Protein AF-0000000077671322 (afdb_homodimer)

pLDDT: mean 72.65, std 27.06, range [22.39, 98.88]

Radius of gyration: 40.98 Å; Cα contacts (8 Å, |Δi|>4): 1741; chains: 2; bounding box: 77×108×134 Å

InterPro domains:
  IPR000298 Cytochrome c oxidase subunit III-like [PS50253] (1-213)
  IPR002650 Sulphate adenylyltransferase [TIGR00339] (270-652)
  IPR002650 Sulphate adenylyltransferase [cd00517] (290-653)
  IPR014729 Rossmann-like alpha/beta/alpha sandwich fold [G3DSA:3.40.50.620] (426-658)
  IPR015947 PUA-like superfamily [SSF88697] (269-425)
  IPR024951 Sulphate adenylyltransferase catalytic domain [PF01747] (431-653)
  IPR025980 ATP-sulfurylase PUA-like domain [PF14306] (269-422)
  IPR027417 P-loop containing nucleoside triphosphate hydrolase [G3DSA:3.40.50.300] (218-264)

Structure (mmCIF, N/CA/C/O backbone):
data_AF-0000000077671322-model_v1
#
loop_
_entity.id
_entity.type
_entity.pdbx_description
1 polymer PAPSS
#
loop_
_atom_site.group_PDB
_atom_site.id
_atom_site.type_symbol
_atom_site.label_atom_id
_atom_site.label_alt_id
_atom_site.label_comp_id
_atom_site.label_asym_id
_atom_site.label_entity_id
_atom_site.label_seq_id
_atom_site.pdbx_PDB_ins_code
_atom_site.Cartn_x
_atom_site.Cartn_y
_atom_site.Cartn_z
_atom_site.occupancy
_atom_site.B_iso_or_equiv
_atom_site.auth_seq_id
_atom_site.auth_comp_id
_atom_site.auth_asym_id
_atom_site.auth_atom_id
_atom_site.pdbx_PDB_model_num
ATOM 1 N N . MET A 1 1 ? -34.25 16.312 -91.062 1 36.59 1 MET A N 1
ATOM 2 C CA . MET A 1 1 ? -34.312 17.281 -89.938 1 36.59 1 MET A CA 1
ATOM 3 C C . MET A 1 1 ? -34.969 16.688 -88.75 1 36.59 1 MET A C 1
ATOM 5 O O . MET A 1 1 ? -34.5 16.812 -87.625 1 36.59 1 MET A O 1
ATOM 9 N N . ILE A 1 2 ? -36.062 15.984 -89 1 53.97 2 ILE A N 1
ATOM 10 C CA . ILE A 1 2 ? -36.812 15.312 -87.938 1 53.97 2 ILE A CA 1
ATOM 11 C C . ILE A 1 2 ? -35.969 14.141 -87.375 1 53.97 2 ILE A C 1
ATOM 13 O O . ILE A 1 2 ? -35.938 13.922 -86.188 1 53.97 2 ILE A O 1
ATOM 17 N N . SER A 1 3 ? -35.281 13.445 -88.312 1 49.88 3 SER A N 1
ATOM 18 C CA . SER A 1 3 ? -34.5 12.297 -87.875 1 49.88 3 SER A CA 1
ATOM 19 C C . SER A 1 3 ? -33.312 12.719 -87 1 49.88 3 SER A C 1
ATOM 21 O O . SER A 1 3 ? -33 12.055 -86 1 49.88 3 SER A O 1
ATOM 23 N N . LEU A 1 4 ? -32.75 13.844 -87.375 1 46.59 4 LEU A N 1
ATOM 24 C CA . LEU A 1 4 ? -31.625 14.352 -86.562 1 46.59 4 LEU A CA 1
ATOM 25 C C . LEU A 1 4 ? -32.125 14.844 -85.25 1 46.59 4 LEU A C 1
ATOM 27 O O . LEU A 1 4 ? -31.422 14.68 -84.25 1 46.59 4 LEU A O 1
ATOM 31 N N . PHE A 1 5 ? -33.438 15.305 -85.25 1 45.78 5 PHE A N 1
ATOM 32 C CA . PHE A 1 5 ? -34.094 15.766 -84 1 45.78 5 PHE A CA 1
ATOM 33 C C . PHE A 1 5 ? -34.406 14.594 -83.062 1 45.78 5 PHE A C 1
ATOM 35 O O . PHE A 1 5 ? -34.125 14.656 -81.875 1 45.78 5 PHE A O 1
ATOM 42 N N . LEU A 1 6 ? -34.875 13.555 -83.688 1 51.44 6 LEU A N 1
ATOM 43 C CA . LEU A 1 6 ? -35.25 12.391 -82.875 1 51.44 6 LEU A CA 1
ATOM 44 C C . LEU A 1 6 ? -34.031 11.695 -82.312 1 51.44 6 LEU A C 1
ATOM 46 O O . LEU A 1 6 ? -34.031 11.219 -81.188 1 51.44 6 LEU A O 1
ATOM 50 N N . PHE A 1 7 ? -32.969 11.719 -83.125 1 50.06 7 PHE A N 1
ATOM 51 C CA . PHE A 1 7 ? -31.734 11.086 -82.688 1 50.06 7 PHE A CA 1
ATOM 52 C C . PHE A 1 7 ? -31.109 11.875 -81.562 1 50.06 7 PHE A C 1
ATOM 54 O O . PHE A 1 7 ? -30.609 11.297 -80.562 1 50.06 7 PHE A O 1
ATOM 61 N N . SER A 1 8 ? -31.219 13.227 -81.562 1 45.47 8 SER A N 1
ATOM 62 C CA . SER A 1 8 ? -30.719 14.07 -80.5 1 45.47 8 SER A CA 1
ATOM 63 C C . SER A 1 8 ? -31.562 13.938 -79.25 1 45.47 8 SER A C 1
ATOM 65 O O . SER A 1 8 ? -31.031 13.938 -78.125 1 45.47 8 SER A O 1
ATOM 67 N N . PHE A 1 9 ? -32.875 13.664 -79.438 1 50.06 9 PHE A N 1
ATOM 68 C CA . PHE A 1 9 ? -33.781 13.469 -78.312 1 50.06 9 PHE A CA 1
ATOM 69 C C . PHE A 1 9 ? -33.531 12.109 -77.688 1 50.06 9 PHE A C 1
ATOM 71 O O . PHE A 1 9 ? -33.594 11.992 -76.438 1 50.06 9 PHE A O 1
ATOM 78 N N . PHE A 1 10 ? -33.281 11.148 -78.5 1 54 10 PHE A N 1
ATOM 79 C CA . PHE A 1 10 ? -33 9.805 -78 1 54 10 PHE A CA 1
ATOM 80 C C . PHE A 1 10 ? -31.688 9.789 -77.25 1 54 10 PHE A C 1
ATOM 82 O O . PHE A 1 10 ? -31.625 9.195 -76.125 1 54 10 PHE A O 1
ATOM 89 N N . PHE A 1 11 ? -30.703 10.5 -77.688 1 49.78 11 PHE A N 1
ATOM 90 C CA . PHE A 1 11 ? -29.438 10.539 -76.938 1 49.78 11 PHE A CA 1
ATOM 91 C C . PHE A 1 11 ? -29.547 11.359 -75.688 1 49.78 11 PHE A C 1
ATOM 93 O O . PHE A 1 11 ? -28.938 11.023 -74.688 1 49.78 11 PHE A O 1
ATOM 100 N N . LEU A 1 12 ? -30.5 12.344 -75.688 1 48.28 12 LEU A N 1
ATOM 101 C CA . LEU A 1 12 ? -30.781 13.117 -74.5 1 48.28 12 LEU A CA 1
ATOM 102 C C . LEU A 1 12 ? -31.547 12.273 -73.5 1 48.28 12 LEU A C 1
ATOM 104 O O . LEU A 1 12 ? -31.266 12.344 -72.312 1 48.28 12 LEU A O 1
ATOM 108 N N . PHE A 1 13 ? -32.406 11.469 -74 1 54 13 PHE A N 1
ATOM 109 C CA . PHE A 1 13 ? -33.188 10.578 -73.125 1 54 13 PHE A CA 1
ATOM 110 C C . PHE A 1 13 ? -32.281 9.492 -72.562 1 54 13 PHE A C 1
ATOM 112 O O . PHE A 1 13 ? -32.375 9.18 -71.375 1 54 13 PHE A O 1
ATOM 119 N N . LEU A 1 14 ? -31.406 8.961 -73.375 1 50.91 14 LEU A N 1
ATOM 120 C CA . LEU A 1 14 ? -30.484 7.938 -72.875 1 50.91 14 LEU A CA 1
ATOM 121 C C . LEU A 1 14 ? -29.516 8.516 -71.812 1 50.91 14 LEU A C 1
ATOM 123 O O . LEU A 1 14 ? -29.219 7.859 -70.812 1 50.91 14 LEU A O 1
ATOM 127 N N . SER A 1 15 ? -29.141 9.742 -72.062 1 45.34 15 SER A N 1
ATOM 128 C CA . SER A 1 15 ? -28.266 10.414 -71.062 1 45.34 15 SER A CA 1
ATOM 129 C C . SER A 1 15 ? -29 10.703 -69.812 1 45.34 15 SER A C 1
ATOM 131 O O . SER A 1 15 ? -28.438 10.555 -68.688 1 45.34 15 SER A O 1
ATOM 133 N N . PHE A 1 16 ? -30.312 10.961 -69.938 1 48.94 16 PHE A N 1
ATOM 134 C CA . PHE A 1 16 ? -31.156 11.195 -68.75 1 48.94 16 PHE A CA 1
ATOM 135 C C . PHE A 1 16 ? -31.375 9.898 -68 1 48.94 16 PHE A C 1
ATOM 137 O O . PHE A 1 16 ? -31.312 9.875 -66.75 1 48.94 16 PHE A O 1
ATOM 144 N N . PHE A 1 17 ? -31.656 8.891 -68.75 1 52.59 17 PHE A N 1
ATOM 145 C CA . PHE A 1 17 ? -31.875 7.59 -68.125 1 52.59 17 PHE A CA 1
ATOM 146 C C . PHE A 1 17 ? -30.609 7.074 -67.438 1 52.59 17 PHE A C 1
ATOM 148 O O . PHE A 1 17 ? -30.672 6.52 -66.375 1 52.59 17 PHE A O 1
ATOM 155 N N . PHE A 1 18 ? -29.516 7.246 -68.125 1 49.66 18 PHE A N 1
ATOM 156 C CA . PHE A 1 18 ? -28.234 6.832 -67.562 1 49.66 18 PHE A CA 1
ATOM 157 C C . PHE A 1 18 ? -27.906 7.656 -66.312 1 49.66 18 PHE A C 1
ATOM 159 O O . PHE A 1 18 ? -27.422 7.117 -65.312 1 49.66 18 PHE A O 1
ATOM 166 N N . PHE A 1 19 ? -28.328 8.898 -66.312 1 46.53 19 PHE A N 1
ATOM 167 C CA . PHE A 1 19 ? -28.125 9.773 -65.188 1 46.53 19 PHE A CA 1
ATOM 168 C C . PHE A 1 19 ? -29.062 9.406 -64.062 1 46.53 19 PHE A C 1
ATOM 170 O O . PHE A 1 19 ? -28.672 9.43 -62.875 1 46.53 19 PHE A O 1
ATOM 177 N N . PHE A 1 20 ? -30.266 9.062 -64.375 1 49.72 20 PHE A N 1
ATOM 178 C CA . PHE A 1 20 ? -31.234 8.617 -63.375 1 49.72 20 PHE A CA 1
ATOM 179 C C . PHE A 1 20 ? -30.812 7.289 -62.781 1 49.72 20 PHE A C 1
ATOM 181 O O . PHE A 1 20 ? -30.891 7.105 -61.562 1 49.72 20 PHE A O 1
ATOM 188 N N . PHE A 1 21 ? -30.328 6.453 -63.594 1 51.12 21 PHE A N 1
ATOM 189 C CA . PHE A 1 21 ? -29.875 5.156 -63.094 1 51.12 21 PHE A CA 1
ATOM 190 C C . PHE A 1 21 ? -28.625 5.305 -62.25 1 51.12 21 PHE A C 1
ATOM 192 O O . PHE A 1 21 ? -28.5 4.664 -61.219 1 51.12 21 PHE A O 1
ATOM 199 N N . LEU A 1 22 ? -27.766 6.172 -62.656 1 46.78 22 LEU A N 1
ATOM 200 C CA . LEU A 1 22 ? -26.547 6.41 -61.875 1 46.78 22 LEU A CA 1
ATOM 201 C C . LEU A 1 22 ? -26.891 7.105 -60.562 1 46.78 22 LEU A C 1
ATOM 203 O O . LEU A 1 22 ? -26.312 6.773 -59.531 1 46.78 22 LEU A O 1
ATOM 207 N N . SER A 1 23 ? -27.875 7.953 -60.625 1 44.78 23 SER A N 1
ATOM 208 C CA . SER A 1 23 ? -28.344 8.625 -59.406 1 44.78 23 SER A CA 1
ATOM 209 C C . SER A 1 23 ? -29.078 7.652 -58.469 1 44.78 23 SER A C 1
ATOM 211 O O . SER A 1 23 ? -28.922 7.719 -57.25 1 44.78 23 SER A O 1
ATOM 213 N N . PHE A 1 24 ? -29.828 6.812 -59.062 1 50.28 24 PHE A N 1
ATOM 214 C CA . PHE A 1 24 ? -30.516 5.793 -58.281 1 50.28 24 PHE A CA 1
ATOM 215 C C . PHE A 1 24 ? -29.531 4.801 -57.688 1 50.28 24 PHE A C 1
ATOM 217 O O . PHE A 1 24 ? -29.688 4.379 -56.531 1 50.28 24 PHE A O 1
ATOM 224 N N . PHE A 1 25 ? -28.594 4.43 -58.438 1 47.75 25 PHE A N 1
ATOM 225 C CA . PHE A 1 25 ? -27.547 3.541 -57.969 1 47.75 25 PHE A CA 1
ATOM 226 C C . PHE A 1 25 ? -26.75 4.203 -56.844 1 47.75 25 PHE A C 1
ATOM 228 O O . PHE A 1 25 ? -26.469 3.574 -55.812 1 47.75 25 PHE A O 1
ATOM 235 N N . PHE A 1 26 ? -26.547 5.473 -56.969 1 46.72 26 PHE A N 1
ATOM 236 C CA . PHE A 1 26 ? -25.828 6.203 -55.906 1 46.72 26 PHE A CA 1
ATOM 237 C C . PHE A 1 26 ? -26.703 6.398 -54.688 1 46.72 26 PHE A C 1
ATOM 239 O O . PHE A 1 26 ? -26.234 6.281 -53.562 1 46.72 26 PHE A O 1
ATOM 246 N N . LEU A 1 27 ? -27.984 6.59 -54.969 1 47.22 27 LEU A N 1
ATOM 247 C CA . LEU A 1 27 ? -28.922 6.711 -53.844 1 47.22 27 LEU A CA 1
ATOM 248 C C . LEU A 1 27 ? -29.109 5.371 -53.156 1 47.22 27 LEU A C 1
ATOM 250 O O . LEU A 1 27 ? -29.188 5.328 -51.906 1 47.22 27 LEU A O 1
ATOM 254 N N . SER A 1 28 ? -29.203 4.391 -53.906 1 45 28 SER A N 1
ATOM 255 C CA . SER A 1 28 ? -29.312 3.057 -53.312 1 45 28 SER A CA 1
ATOM 256 C C . SER A 1 28 ? -28.047 2.688 -52.531 1 45 28 SER A C 1
ATOM 258 O O . SER A 1 28 ? -28.141 2.084 -51.469 1 45 28 SER A O 1
ATOM 260 N N . PHE A 1 29 ? -26.984 3.02 -53.094 1 45.59 29 PHE A N 1
ATOM 261 C CA . PHE A 1 29 ? -25.734 2.781 -52.375 1 45.59 29 PHE A CA 1
ATOM 262 C C . PHE A 1 29 ? -25.641 3.639 -51.125 1 45.59 29 PHE A C 1
ATOM 264 O O . PHE A 1 29 ? -25.125 3.195 -50.094 1 45.59 29 PHE A O 1
ATOM 271 N N . PHE A 1 30 ? -26.219 4.754 -51.25 1 43.88 30 PHE A N 1
ATOM 272 C CA . PHE A 1 30 ? -26.312 5.645 -50.094 1 43.88 30 PHE A CA 1
ATOM 273 C C . PHE A 1 30 ? -27.266 5.074 -49.031 1 43.88 30 PHE A C 1
ATOM 275 O O . PHE A 1 30 ? -26.953 5.078 -47.844 1 43.88 30 PHE A O 1
ATOM 282 N N . PHE A 1 31 ? -28.359 4.59 -49.469 1 48.94 31 PHE A N 1
ATOM 283 C CA . PHE A 1 31 ? -29.297 3.969 -48.562 1 48.94 31 PHE A CA 1
ATOM 284 C C . PHE A 1 31 ? -28.703 2.705 -47.938 1 48.94 31 PHE A C 1
ATOM 286 O O . PHE A 1 31 ? -28.891 2.441 -46.75 1 48.94 31 PHE A O 1
ATOM 293 N N . LEU A 1 32 ? -28.016 1.97 -48.75 1 44.91 32 LEU A N 1
ATOM 294 C CA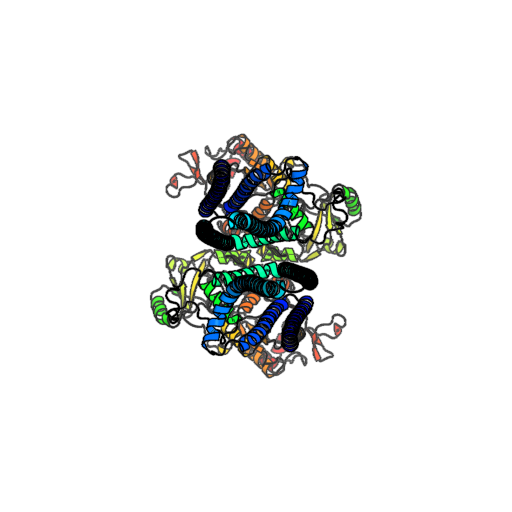 . LEU A 1 32 ? -27.344 0.78 -48.219 1 44.91 32 LEU A CA 1
ATOM 295 C C . LEU A 1 32 ? -26.25 1.161 -47.219 1 44.91 32 LEU A C 1
ATOM 297 O O . LEU A 1 32 ? -26.109 0.54 -46.188 1 44.91 32 LEU A O 1
ATOM 301 N N . SER A 1 33 ? -25.562 2.178 -47.531 1 41.28 33 SER A N 1
ATOM 302 C CA . SER A 1 33 ? -24.547 2.672 -46.594 1 41.28 33 SER A CA 1
ATOM 303 C C . SER A 1 33 ? -25.172 3.229 -45.344 1 41.28 33 SER A C 1
ATOM 305 O O . SER A 1 33 ? -24.656 3.018 -44.25 1 41.28 33 SER A O 1
ATOM 307 N N . PHE A 1 34 ? -26.297 3.787 -45.562 1 44.97 34 PHE A N 1
ATOM 308 C CA . PHE A 1 34 ? -27.062 4.309 -44.438 1 44.97 34 PHE A CA 1
ATOM 309 C C . PHE A 1 34 ? -27.641 3.172 -43.625 1 44.97 34 PHE A C 1
ATOM 311 O O . PHE A 1 34 ? -27.609 3.213 -42.375 1 44.97 34 PHE A O 1
ATOM 318 N N . PHE A 1 35 ? -28.219 2.25 -44.25 1 47.53 35 PHE A N 1
ATOM 319 C CA . PHE A 1 35 ? -28.75 1.08 -43.562 1 47.53 35 PHE A CA 1
ATOM 320 C C . PHE A 1 35 ? -27.641 0.327 -42.844 1 47.53 35 PHE A C 1
ATOM 322 O O . PHE A 1 35 ? -27.797 -0.08 -41.688 1 47.53 35 PHE A O 1
ATOM 329 N N . LEU A 1 36 ? -26.516 0.178 -43.469 1 43.56 36 LEU A N 1
ATOM 330 C CA . LEU A 1 36 ? -25.406 -0.488 -42.812 1 43.56 36 LEU A CA 1
ATOM 331 C C . LEU A 1 36 ? -24.859 0.358 -41.656 1 43.56 36 LEU A C 1
ATOM 333 O O . LEU A 1 36 ? -24.469 -0.177 -40.625 1 43.56 36 LEU A O 1
ATOM 337 N N . PHE A 1 37 ? -24.953 1.603 -41.875 1 41.84 37 PHE A N 1
ATOM 338 C CA . PHE A 1 37 ? -24.609 2.52 -40.781 1 41.84 37 PHE A CA 1
ATOM 339 C C . PHE A 1 37 ? -25.625 2.438 -39.656 1 41.84 37 PHE A C 1
ATOM 341 O O . PHE A 1 37 ? -25.25 2.371 -38.469 1 41.84 37 PHE A O 1
ATOM 348 N N . PHE A 1 38 ? -26.875 2.439 -40 1 45.5 38 PHE A N 1
ATOM 349 C CA . PHE A 1 38 ? -27.922 2.314 -38.969 1 45.5 38 PHE A CA 1
ATOM 350 C C . PHE A 1 38 ? -27.859 0.952 -38.312 1 45.5 38 PHE A C 1
ATOM 352 O O . PHE A 1 38 ? -28.047 0.849 -37.094 1 45.5 38 PHE A O 1
ATOM 359 N N . LEU A 1 39 ? -27.656 -0.053 -39.062 1 42.72 39 LEU A N 1
ATOM 360 C CA . LEU A 1 39 ? -27.484 -1.37 -38.469 1 42.72 39 LEU A CA 1
ATOM 361 C C . LEU A 1 39 ? -26.234 -1.405 -37.562 1 42.72 39 LEU A C 1
ATOM 363 O O . LEU A 1 39 ? -26.266 -1.976 -36.469 1 42.72 39 LEU A O 1
ATOM 367 N N . SER A 1 40 ? -25.203 -0.781 -38 1 37.41 40 SER A N 1
ATOM 368 C CA . SER A 1 40 ? -24.016 -0.681 -37.156 1 37.41 40 SER A CA 1
ATOM 369 C C . SER A 1 40 ? -24.297 0.152 -35.906 1 37.41 40 SER A C 1
ATOM 371 O O . SER A 1 40 ? -23.828 -0.171 -34.812 1 37.41 40 SER A O 1
ATOM 373 N N . PHE A 1 41 ? -25.094 1.104 -36.094 1 39.31 41 PHE A N 1
ATOM 374 C CA . PHE A 1 41 ? -25.516 1.956 -35 1 39.31 41 PHE A CA 1
ATOM 375 C C . PHE A 1 41 ? -26.422 1.191 -34.031 1 39.31 41 PHE A C 1
ATOM 377 O O . PHE A 1 41 ? -26.266 1.287 -32.812 1 39.31 41 PHE A O 1
ATOM 384 N N . PHE A 1 42 ? -27.453 0.558 -34.531 1 42.09 42 PHE A N 1
ATOM 385 C CA . PHE A 1 42 ? -28.328 -0.248 -33.719 1 42.09 42 PHE A CA 1
ATOM 386 C C . PHE A 1 42 ? -27.547 -1.338 -33 1 42.09 42 PHE A C 1
ATOM 388 O O . PHE A 1 42 ? -27.797 -1.619 -31.812 1 42.09 42 PHE A O 1
ATOM 395 N N . LEU A 1 43 ? -26.641 -1.996 -33.719 1 38.09 43 LEU A N 1
ATOM 396 C CA . LEU A 1 43 ? -25.828 -2.992 -33.031 1 38.09 43 LEU A CA 1
ATOM 397 C C . LEU A 1 43 ? -24.891 -2.328 -32.031 1 38.09 43 LEU A C 1
ATOM 399 O O . LEU A 1 43 ? -24.578 -2.904 -30.984 1 38.09 43 LEU A O 1
ATOM 403 N N . PHE A 1 44 ? -24.469 -1.106 -32.375 1 36.12 44 PHE A N 1
ATOM 404 C CA . PHE A 1 44 ? -23.625 -0.361 -31.438 1 36.12 44 PHE A CA 1
ATOM 405 C C . PHE A 1 44 ? -24.391 0.003 -30.172 1 36.12 44 PHE A C 1
ATOM 407 O O . PHE A 1 44 ? -23.844 -0.02 -29.078 1 36.12 44 PHE A O 1
ATOM 414 N N . PHE A 1 45 ? -25.578 0.538 -30.266 1 36.44 45 PHE A N 1
ATOM 415 C CA . PHE A 1 45 ? -26.328 0.955 -29.078 1 36.44 45 PHE A CA 1
ATOM 416 C C . PHE A 1 45 ? -26.734 -0.252 -28.25 1 36.44 45 PHE A C 1
ATOM 418 O O . PHE A 1 45 ? -26.984 -0.128 -27.047 1 36.44 45 PHE A O 1
ATOM 425 N N . HIS A 1 46 ? -27.109 -1.32 -28.734 1 33.97 46 HIS A N 1
ATOM 426 C CA . HIS A 1 46 ? -27.484 -2.432 -27.859 1 33.97 46 HIS A CA 1
ATOM 427 C C . HIS A 1 46 ? -26.234 -3.115 -27.297 1 33.97 46 HIS A C 1
ATOM 429 O O . HIS A 1 46 ? -26.344 -3.971 -26.422 1 33.97 46 HIS A O 1
ATOM 435 N N . GLN A 1 47 ? -25.141 -3.258 -28.078 1 30.06 47 GLN A N 1
ATOM 436 C CA . GLN A 1 47 ? -24.062 -4.109 -27.547 1 30.06 47 GLN A CA 1
ATOM 437 C C . GLN A 1 47 ? -23.203 -3.35 -26.547 1 30.06 47 GLN A C 1
ATOM 439 O O . GLN A 1 47 ? -23.094 -2.125 -26.625 1 30.06 47 GLN A O 1
ATOM 444 N N . SER A 1 48 ? -23.016 -3.932 -25.281 1 30.39 48 SER A N 1
ATOM 445 C CA . SER A 1 48 ? -22.172 -3.465 -24.203 1 30.39 48 SER A CA 1
ATOM 446 C C . SER A 1 48 ? -20.844 -2.939 -24.719 1 30.39 48 SER A C 1
ATOM 448 O O . SER A 1 48 ? -20.391 -3.328 -25.812 1 30.39 48 SER A O 1
ATOM 450 N N . MET A 1 49 ? -20.312 -1.762 -24.312 1 32.09 49 MET A N 1
ATOM 451 C CA . MET A 1 49 ? -19.141 -1.004 -24.703 1 32.09 49 MET A CA 1
ATOM 452 C C . MET A 1 49 ? -17.984 -1.938 -25.062 1 32.09 49 MET A C 1
ATOM 454 O O . MET A 1 49 ? -17.047 -1.538 -25.75 1 32.09 49 MET A O 1
ATOM 458 N N . ALA A 1 50 ? -17.812 -3.117 -24.422 1 34.12 50 ALA A N 1
ATOM 459 C CA . ALA A 1 50 ? -16.688 -4.012 -24.656 1 34.12 50 ALA A CA 1
ATOM 460 C C . ALA A 1 50 ? -16.672 -4.488 -26.109 1 34.12 50 ALA A C 1
ATOM 462 O O . ALA A 1 50 ? -15.594 -4.652 -26.688 1 34.12 50 ALA A O 1
ATOM 463 N N . ASP A 1 51 ? -17.891 -4.836 -26.594 1 32.78 51 ASP A N 1
ATOM 464 C CA . ASP A 1 51 ? -18 -5.496 -27.891 1 32.78 51 ASP A CA 1
ATOM 465 C C . ASP A 1 51 ? -18.016 -4.473 -29.031 1 32.78 51 ASP A C 1
ATOM 467 O O . ASP A 1 51 ? -18.219 -4.832 -30.188 1 32.78 51 ASP A O 1
ATOM 471 N N . LEU A 1 52 ? -17.953 -3.191 -28.578 1 34.25 52 LEU A N 1
ATOM 472 C CA . LEU A 1 52 ? -18.141 -2.197 -29.641 1 34.25 52 LEU A CA 1
ATOM 473 C C . LEU A 1 52 ? -16.875 -2.072 -30.484 1 34.25 52 LEU A C 1
ATOM 475 O O . LEU A 1 52 ? -16.953 -1.73 -31.672 1 34.25 52 LEU A O 1
ATOM 479 N N . VAL A 1 53 ? -15.719 -2.436 -29.844 1 34.41 53 VAL A N 1
ATOM 480 C CA . VAL A 1 53 ? -14.492 -2.215 -30.609 1 34.41 53 VAL A CA 1
ATOM 481 C C . VAL A 1 53 ? -14.43 -3.191 -31.781 1 34.41 53 VAL A C 1
ATOM 483 O O . VAL A 1 53 ? -14.172 -2.789 -32.906 1 34.41 53 VAL A O 1
ATOM 486 N N . PRO A 1 54 ? -14.727 -4.504 -31.391 1 32.97 54 PRO A N 1
ATOM 487 C CA . PRO A 1 54 ? -14.617 -5.41 -32.531 1 32.97 54 PRO A CA 1
ATOM 488 C C . PRO A 1 54 ? -15.68 -5.152 -33.594 1 32.97 54 PRO A C 1
ATOM 490 O O . PRO A 1 54 ? -15.414 -5.301 -34.781 1 32.97 54 PRO A O 1
ATOM 493 N N . ILE A 1 55 ? -16.797 -4.633 -33.094 1 37.31 55 ILE A N 1
ATOM 494 C CA . ILE A 1 55 ? -17.875 -4.469 -34.062 1 37.31 55 ILE A CA 1
ATOM 495 C C . ILE A 1 55 ? -17.625 -3.219 -34.906 1 37.31 55 ILE A C 1
ATOM 497 O O . ILE A 1 55 ? -17.844 -3.225 -36.125 1 37.31 55 ILE A O 1
ATOM 501 N N . SER A 1 56 ? -17.062 -2.236 -34.188 1 34.16 56 SER A N 1
ATOM 502 C CA . SER A 1 56 ? -16.719 -1.048 -34.969 1 34.16 56 SER A CA 1
ATOM 503 C C . SER A 1 56 ? -15.633 -1.352 -35.969 1 34.16 56 SER A C 1
ATOM 505 O O . SER A 1 56 ? -15.672 -0.845 -37.094 1 34.16 56 SER A O 1
ATOM 507 N N . CYS A 1 57 ? -14.742 -2.258 -35.594 1 34.12 57 CYS A N 1
ATOM 508 C CA . CYS A 1 57 ? -13.727 -2.709 -36.531 1 34.12 57 CYS A CA 1
ATOM 509 C C . CYS A 1 57 ? -14.352 -3.523 -37.656 1 34.12 57 CYS A C 1
ATOM 511 O O . CYS A 1 57 ? -13.977 -3.371 -38.812 1 34.12 57 CYS A O 1
ATOM 513 N N . LYS A 1 58 ? -15.414 -4.285 -37.281 1 40.31 58 LYS A N 1
ATOM 514 C CA . LYS A 1 58 ? -16.062 -5.094 -38.312 1 40.31 58 LYS A CA 1
ATOM 515 C C . LYS A 1 58 ? -16.906 -4.23 -39.219 1 40.31 58 LYS A C 1
ATOM 517 O O . LYS A 1 58 ? -16.953 -4.469 -40.438 1 40.31 58 LYS A O 1
ATOM 522 N N . ILE A 1 59 ? -17.422 -3.23 -38.594 1 37.72 59 ILE A N 1
ATOM 523 C CA . ILE A 1 59 ? -18.234 -2.324 -39.406 1 37.72 59 ILE A CA 1
ATOM 524 C C . ILE A 1 59 ? -17.344 -1.474 -40.281 1 37.72 59 ILE A C 1
ATOM 526 O O . ILE A 1 59 ? -17.609 -1.31 -41.469 1 37.72 59 ILE A O 1
ATOM 530 N N . ILE A 1 60 ? -16.219 -1.103 -39.625 1 37.38 60 ILE A N 1
ATOM 531 C CA . ILE A 1 60 ? -15.258 -0.375 -40.438 1 37.38 60 ILE A CA 1
ATOM 532 C C . ILE A 1 60 ? -14.68 -1.299 -41.5 1 37.38 60 ILE A C 1
ATOM 534 O O . ILE A 1 60 ? -14.555 -0.908 -42.688 1 37.38 60 ILE A O 1
ATOM 538 N N . LEU A 1 61 ? -14.555 -2.549 -41.062 1 35.66 61 LEU A N 1
ATOM 539 C CA . LEU A 1 61 ? -14.07 -3.527 -42.031 1 35.66 61 LEU A CA 1
ATOM 540 C C . LEU A 1 61 ? -15.133 -3.82 -43.094 1 35.66 61 LEU A C 1
ATOM 542 O O . LEU A 1 61 ? -14.82 -3.961 -44.281 1 35.66 61 LEU A O 1
ATOM 546 N N . SER A 1 62 ? -16.391 -3.918 -42.594 1 35.62 62 SER A N 1
ATOM 547 C CA . SER A 1 62 ? -17.453 -4.176 -43.562 1 35.62 62 SER A CA 1
ATOM 548 C C . SER A 1 62 ? -17.672 -2.975 -44.469 1 35.62 62 SER A C 1
ATOM 550 O O . SER A 1 62 ? -17.938 -3.135 -45.656 1 35.62 62 SER A O 1
ATOM 552 N N . PHE A 1 63 ? -17.484 -1.841 -43.875 1 38.03 63 PHE A N 1
ATOM 553 C CA . PHE A 1 63 ? -17.531 -0.639 -44.719 1 38.03 63 PHE A CA 1
ATOM 554 C C . PHE A 1 63 ? -16.359 -0.604 -45.688 1 38.03 63 PHE A C 1
ATOM 556 O O . PHE A 1 63 ? -16.516 -0.262 -46.844 1 38.03 63 PHE A O 1
ATOM 563 N N . PHE A 1 64 ? -15.25 -1.067 -45.156 1 37.53 64 PHE A N 1
ATOM 564 C CA . PHE A 1 64 ? -14.094 -1.19 -46.031 1 37.53 64 PHE A CA 1
ATOM 565 C C . PHE A 1 64 ? -14.328 -2.264 -47.094 1 37.53 64 PHE A C 1
ATOM 567 O O . PHE A 1 64 ? -13.977 -2.08 -48.281 1 37.53 64 PHE A O 1
ATOM 574 N N . PHE A 1 65 ? -15.039 -3.291 -46.656 1 39.28 65 PHE A N 1
ATOM 575 C CA . PHE A 1 65 ? -15.32 -4.359 -47.594 1 39.28 65 PHE A CA 1
ATOM 576 C C . PHE A 1 65 ? -16.359 -3.914 -48.625 1 39.28 65 PHE A C 1
ATOM 578 O O . PHE A 1 65 ? -16.219 -4.195 -49.812 1 39.28 65 PHE A O 1
ATOM 585 N N . SER A 1 66 ? -17.344 -3.219 -48.156 1 36.94 66 SER A N 1
ATOM 586 C CA . SER A 1 66 ? -18.359 -2.738 -49.094 1 36.94 66 SER A CA 1
ATOM 587 C C . SER A 1 66 ? -17.781 -1.654 -50.031 1 36.94 66 SER A C 1
ATOM 589 O O . SER A 1 66 ? -18.078 -1.623 -51.219 1 36.94 66 SER A O 1
ATOM 591 N N . PHE A 1 67 ? -17.016 -0.824 -49.438 1 39.03 67 PHE A N 1
ATOM 592 C CA . PHE A 1 67 ? -16.312 0.157 -50.25 1 39.03 67 PHE A CA 1
ATOM 593 C C . PHE A 1 67 ? -15.312 -0.526 -51.188 1 39.03 67 PHE A C 1
ATOM 595 O O . PHE A 1 67 ? -15.203 -0.175 -52.344 1 39.03 67 PHE A O 1
ATOM 602 N N . PHE A 1 68 ? -14.711 -1.573 -50.594 1 40.53 68 PHE A N 1
ATOM 603 C CA . PHE A 1 68 ? -13.82 -2.385 -51.406 1 40.53 68 PHE A CA 1
ATOM 604 C C . PHE A 1 68 ? -14.602 -3.086 -52.531 1 40.53 68 PHE A C 1
ATOM 606 O O . PHE A 1 68 ? -14.156 -3.115 -53.688 1 40.53 68 PHE A O 1
ATOM 613 N N . LEU A 1 69 ? -15.758 -3.537 -52.125 1 38.12 69 LEU A N 1
ATOM 614 C CA . LEU A 1 69 ? -16.578 -4.191 -53.156 1 38.12 69 LEU A CA 1
ATOM 615 C C . LEU A 1 69 ? -17.094 -3.182 -54.156 1 38.12 69 LEU A C 1
ATOM 617 O O . LEU A 1 69 ? -17.094 -3.453 -55.375 1 38.12 69 LEU A O 1
ATOM 621 N N . SER A 1 70 ? -17.469 -2.062 -53.688 1 36.88 70 SER A N 1
ATOM 622 C CA . SER A 1 70 ? -17.891 -1.034 -54.625 1 36.88 70 SER A CA 1
ATOM 623 C C . SER A 1 70 ? -16.703 -0.514 -55.438 1 36.88 70 SER A C 1
ATOM 625 O O . SER A 1 70 ? -16.844 -0.246 -56.625 1 36.88 70 SER A O 1
ATOM 627 N N . PHE A 1 71 ? -15.609 -0.42 -54.719 1 37.47 71 PHE A N 1
ATOM 628 C CA . PHE A 1 71 ? -14.383 -0.08 -55.406 1 37.47 71 PHE A CA 1
ATOM 629 C C . PHE A 1 71 ? -14.008 -1.177 -56.406 1 37.47 71 PHE A C 1
ATOM 631 O O . PHE A 1 71 ? -13.656 -0.892 -57.562 1 37.47 71 PHE A O 1
ATOM 638 N N . LEU A 1 72 ? -14.227 -2.373 -55.938 1 35.88 72 LEU A N 1
ATOM 639 C CA . LEU A 1 72 ? -13.969 -3.484 -56.844 1 35.88 72 LEU A CA 1
ATOM 640 C C . LEU A 1 72 ? -14.938 -3.449 -58.031 1 35.88 72 LEU A C 1
ATOM 642 O O . LEU A 1 72 ? -14.531 -3.684 -59.156 1 35.88 72 LEU A O 1
ATOM 646 N N . LEU A 1 73 ? -16.156 -3.148 -57.719 1 34.03 73 LEU A N 1
ATOM 647 C CA . LEU A 1 73 ? -17.109 -3.109 -58.844 1 34.03 73 LEU A CA 1
ATOM 648 C C . LEU A 1 73 ? -16.766 -1.959 -59.781 1 34.03 73 LEU A C 1
ATOM 650 O O . LEU A 1 73 ? -16.875 -2.105 -61 1 34.03 73 LEU A O 1
ATOM 654 N N . SER A 1 74 ? -16.422 -0.897 -59.188 1 31.52 74 SER A N 1
ATOM 655 C CA . SER A 1 74 ? -16.047 0.197 -60.062 1 31.52 74 SER A CA 1
ATOM 656 C C . SER A 1 74 ? -14.703 -0.062 -60.719 1 31.52 74 SER A C 1
ATOM 658 O O . SER A 1 74 ? -14.484 0.304 -61.875 1 31.52 74 SER A O 1
ATOM 660 N N . PHE A 1 75 ? -13.805 -0.656 -59.906 1 30.98 75 PHE A N 1
ATOM 661 C CA . PHE A 1 75 ? -12.484 -0.992 -60.438 1 30.98 75 PHE A CA 1
ATOM 662 C C . PHE A 1 75 ? -12.586 -2.041 -61.531 1 30.98 75 PHE A C 1
ATOM 664 O O . PHE A 1 75 ? -11.852 -1.983 -62.531 1 30.98 75 PHE A O 1
ATOM 671 N N . PHE A 1 76 ? -13.461 -3.025 -61.344 1 31.11 76 PHE A N 1
ATOM 672 C CA . PHE A 1 76 ? -13.531 -3.992 -62.438 1 31.11 76 PHE A CA 1
ATOM 673 C C . PHE A 1 76 ? -13.875 -3.301 -63.75 1 31.11 76 PHE A C 1
ATOM 675 O O . PHE A 1 76 ? -13.695 -3.879 -64.812 1 31.11 76 PHE A O 1
ATOM 682 N N . SER A 1 77 ? -14.594 -2.271 -63.719 1 27.25 77 SER A N 1
ATOM 683 C CA . SER A 1 77 ? -14.773 -1.72 -65.062 1 27.25 77 SER A CA 1
ATOM 684 C C . SER A 1 77 ? -13.453 -1.219 -65.625 1 27.25 77 SER A C 1
ATOM 686 O O . SER A 1 77 ? -13.227 -1.294 -66.875 1 27.25 77 SER A O 1
ATOM 688 N N . LEU A 1 78 ? -12.664 -0.507 -64.875 1 24.84 78 LEU A N 1
ATOM 689 C CA . LEU A 1 78 ? -11.539 0.066 -65.562 1 24.84 78 LEU A CA 1
ATOM 690 C C . LEU A 1 78 ? -10.375 -0.922 -65.688 1 24.84 78 LEU A C 1
ATOM 692 O O . LEU A 1 78 ? -9.688 -0.997 -66.688 1 24.84 78 LEU A O 1
ATOM 696 N N . PHE A 1 79 ? -9.68 -1.361 -64.562 1 25.64 79 PHE A N 1
ATOM 697 C CA . PHE A 1 79 ? -8.336 -1.914 -64.688 1 25.64 79 PHE A CA 1
ATOM 698 C C . PHE A 1 79 ? -8.383 -3.359 -65.125 1 25.64 79 PHE A C 1
ATOM 700 O O . PHE A 1 79 ? -9.086 -4.188 -64.562 1 25.64 79 PHE A O 1
ATOM 707 N N . SER A 1 80 ? -8.086 -3.777 -66.438 1 23.42 80 SER A N 1
ATOM 708 C CA . SER A 1 80 ? -7.449 -5.008 -66.875 1 23.42 80 SER A CA 1
ATOM 709 C C . SER A 1 80 ? -6.273 -5.379 -66 1 23.42 80 SER A C 1
ATOM 711 O O . SER A 1 80 ? -5.926 -6.559 -65.875 1 23.42 80 SER A O 1
ATOM 713 N N . PHE A 1 81 ? -5.117 -4.57 -66.062 1 23.94 81 PHE A N 1
ATOM 714 C CA . PHE A 1 81 ? -3.779 -5.086 -65.812 1 23.94 81 PHE A CA 1
ATOM 715 C C . PHE A 1 81 ? -3.615 -5.441 -64.312 1 23.94 81 PHE A C 1
ATOM 717 O O . PHE A 1 81 ? -3.9 -4.621 -63.438 1 23.94 81 PHE A O 1
ATOM 724 N N . SER A 1 82 ? -3.426 -6.816 -63.938 1 22.95 82 SER A N 1
ATOM 725 C CA . SER A 1 82 ? -3.725 -7.633 -62.75 1 22.95 82 SER A CA 1
ATOM 726 C C . SER A 1 82 ? -2.914 -7.184 -61.562 1 22.95 82 SER A C 1
ATOM 728 O O . SER A 1 82 ? -3.469 -6.977 -60.469 1 22.95 82 SER A O 1
ATOM 730 N N . PHE A 1 83 ? -1.645 -7.766 -61.531 1 26.92 83 PHE A N 1
ATOM 731 C CA . PHE A 1 83 ? -0.894 -8.094 -60.312 1 26.92 83 PHE A CA 1
ATOM 732 C C . PHE A 1 83 ? -0.392 -6.828 -59.625 1 26.92 83 PHE A C 1
ATOM 734 O O . PHE A 1 83 ? -0.427 -6.723 -58.406 1 26.92 83 PHE A O 1
ATOM 741 N N . LEU A 1 84 ? 0.245 -5.922 -60.531 1 26.7 84 LEU A N 1
ATOM 742 C CA . LEU A 1 84 ? 0.919 -4.723 -60.031 1 26.7 84 LEU A CA 1
ATOM 743 C C . LEU A 1 84 ? -0.059 -3.799 -59.312 1 26.7 84 LEU A C 1
ATOM 745 O O . LEU A 1 84 ? 0.354 -2.859 -58.656 1 26.7 84 LEU A O 1
ATOM 749 N N . PHE A 1 85 ? -1.335 -4.109 -59.562 1 28.41 85 PHE A N 1
ATOM 750 C CA . PHE A 1 85 ? -2.453 -3.268 -59.156 1 28.41 85 PHE A CA 1
ATOM 751 C C . PHE A 1 85 ? -2.654 -3.326 -57.656 1 28.41 85 PHE A C 1
ATOM 753 O O . PHE A 1 85 ? -3.154 -2.375 -57.062 1 28.41 85 PHE A O 1
ATOM 760 N N . HIS A 1 86 ? -2.361 -4.523 -57.125 1 29.09 86 HIS A N 1
ATOM 761 C CA . HIS A 1 86 ? -2.695 -4.664 -55.688 1 29.09 86 HIS A CA 1
ATOM 762 C C . HIS A 1 86 ? -1.781 -3.811 -54.844 1 29.09 86 HIS A C 1
ATOM 764 O O . HIS A 1 86 ? -2.229 -3.223 -53.844 1 29.09 86 HIS A O 1
ATOM 770 N N . LEU A 1 87 ? -0.42 -3.898 -55.219 1 31.02 87 LEU A N 1
ATOM 771 C CA . LEU A 1 87 ? 0.542 -3.156 -54.406 1 31.02 87 LEU A CA 1
ATOM 772 C C . LEU A 1 87 ? 0.348 -1.653 -54.562 1 31.02 87 LEU A C 1
ATOM 774 O O . LEU A 1 87 ? 0.468 -0.894 -53.625 1 31.02 87 LEU A O 1
ATOM 778 N N . LEU A 1 88 ? 0.114 -1.239 -55.906 1 30.14 88 LEU A N 1
ATOM 779 C CA . LEU A 1 88 ? -0.125 0.161 -56.25 1 30.14 88 LEU A CA 1
ATOM 780 C C . LEU A 1 88 ? -1.43 0.651 -55.625 1 30.14 88 LEU A C 1
ATOM 782 O O . LEU A 1 88 ? -1.539 1.817 -55.25 1 30.14 88 LEU A O 1
ATOM 786 N N . PHE A 1 89 ? -2.381 -0.321 -55.406 1 30.86 89 PHE A N 1
ATOM 787 C CA . PHE A 1 89 ? -3.688 0.07 -54.875 1 30.86 89 PHE A CA 1
ATOM 788 C C . PHE A 1 89 ? -3.592 0.486 -53.438 1 30.86 89 PHE A C 1
ATOM 790 O O . PHE A 1 89 ? -4.273 1.417 -53 1 30.86 89 PHE A O 1
ATOM 797 N N . SER A 1 90 ? -2.719 -0.281 -52.656 1 30.09 90 SER A N 1
ATOM 798 C CA . SER A 1 90 ? -2.637 0.064 -51.25 1 30.09 90 SER A CA 1
ATOM 799 C C . SER A 1 90 ? -1.943 1.407 -51.062 1 30.09 90 SER A C 1
ATOM 801 O O . SER A 1 90 ? -2.352 2.199 -50.188 1 30.09 90 SER A O 1
ATOM 803 N N . PHE A 1 91 ? -0.733 1.653 -51.812 1 33.31 91 PHE A N 1
ATOM 804 C CA . PHE A 1 91 ? -0.109 2.971 -51.844 1 33.31 91 PHE A CA 1
ATOM 805 C C . PHE A 1 91 ? -1.021 3.992 -52.5 1 33.31 91 PHE A C 1
ATOM 807 O O . PHE A 1 91 ? -1.132 5.129 -52.031 1 33.31 91 PHE A O 1
ATOM 814 N N . LEU A 1 92 ? -1.692 3.6 -53.688 1 31.56 92 LEU A N 1
ATOM 815 C CA . LEU A 1 92 ? -2.615 4.465 -54.406 1 31.56 92 LEU A CA 1
ATOM 816 C C . LEU A 1 92 ? -3.867 4.738 -53.594 1 31.56 92 LEU A C 1
ATOM 818 O O . LEU A 1 92 ? -4.438 5.828 -53.656 1 31.56 92 LEU A O 1
ATOM 822 N N . PHE A 1 93 ? -4.211 3.814 -52.688 1 32.84 93 PHE A N 1
ATOM 823 C CA . PHE A 1 93 ? -5.398 4.027 -51.875 1 32.84 93 PHE A CA 1
ATOM 824 C C . PHE A 1 93 ? -5.148 5.109 -50.812 1 32.84 93 PHE A C 1
ATOM 826 O O . PHE A 1 93 ? -5.992 5.98 -50.594 1 32.84 93 PHE A O 1
ATOM 833 N N . HIS A 1 94 ? -3.982 5.051 -50.094 1 33.22 94 HIS A N 1
ATOM 834 C CA . HIS A 1 94 ? -3.67 6.141 -49.188 1 33.22 94 HIS A CA 1
ATOM 835 C C . HIS A 1 94 ? -3.357 7.426 -49.938 1 33.22 94 HIS A C 1
ATOM 837 O O . HIS A 1 94 ? -3.752 8.516 -49.531 1 33.22 94 HIS A O 1
ATOM 843 N N . PHE A 1 95 ? -2.492 7.34 -51.094 1 34.34 95 PHE A N 1
ATOM 844 C CA . PHE A 1 95 ? -2.295 8.445 -52.031 1 34.34 95 PHE A CA 1
ATOM 845 C C . PHE A 1 95 ? -3.596 8.789 -52.75 1 34.34 95 PHE A C 1
ATOM 847 O O . PHE A 1 95 ? -3.92 9.961 -52.938 1 34.34 95 PHE A O 1
ATOM 854 N N . LEU A 1 96 ? -4.375 7.781 -53.094 1 32.94 96 LEU A N 1
ATOM 855 C CA . LEU A 1 96 ? -5.652 7.992 -53.75 1 32.94 96 LEU A CA 1
ATOM 856 C C . LEU A 1 96 ? -6.703 8.516 -52.781 1 32.94 96 LEU A C 1
ATOM 858 O O . LEU A 1 96 ? -7.52 9.367 -53.125 1 32.94 96 LEU A O 1
ATOM 862 N N . PHE A 1 97 ? -6.621 8.117 -51.5 1 34.94 97 PHE A N 1
ATOM 863 C CA . PHE A 1 97 ? -7.566 8.703 -50.562 1 34.94 97 PHE A CA 1
ATOM 864 C C . PHE A 1 97 ? -7.203 10.156 -50.281 1 34.94 97 PHE A C 1
ATOM 866 O O . PHE A 1 97 ? -8.078 11.023 -50.219 1 34.94 97 PHE A O 1
ATOM 873 N N . SER A 1 98 ? -5.902 10.445 -49.938 1 33.72 98 SER A N 1
ATOM 874 C CA . SER A 1 98 ? -5.469 11.836 -49.938 1 33.72 98 SER A CA 1
ATOM 875 C C . SER A 1 98 ? -5.523 12.453 -51.312 1 33.72 98 SER A C 1
ATOM 877 O O . SER A 1 98 ? -5.961 13.594 -51.469 1 33.72 98 SER A O 1
ATOM 879 N N . PHE A 1 99 ? -5.039 11.719 -52.406 1 36.5 99 PHE A N 1
ATOM 880 C CA . PHE A 1 99 ? -5.176 12.117 -53.812 1 36.5 99 PHE A CA 1
ATOM 881 C C . PHE A 1 99 ? -6.625 12.023 -54.25 1 36.5 99 PHE A C 1
ATOM 883 O O . PHE A 1 99 ? -7.129 12.922 -54.938 1 36.5 99 PHE A O 1
ATOM 890 N N . LEU A 1 100 ? -7.367 11.023 -53.812 1 35.25 100 LEU A N 1
ATOM 891 C CA . LEU A 1 100 ? -8.789 10.945 -54.125 1 35.25 100 LEU A CA 1
ATOM 892 C C . LEU A 1 100 ? -9.578 12.008 -53.375 1 35.25 100 LEU A C 1
ATOM 894 O O . LEU A 1 100 ? -10.523 12.586 -53.906 1 35.25 100 LEU A O 1
ATOM 898 N N . PHE A 1 101 ? -9.195 12.219 -52.125 1 38.44 101 PHE A N 1
ATOM 899 C CA . PHE A 1 101 ? -9.742 13.383 -51.438 1 38.44 101 PHE A CA 1
ATOM 900 C C . PHE A 1 101 ? -9.281 14.672 -52.094 1 38.44 101 PHE A C 1
ATOM 902 O O . PHE A 1 101 ? -10.094 15.547 -52.406 1 38.44 101 PHE A O 1
ATOM 909 N N . HIS A 1 102 ? -7.945 14.789 -52.312 1 37.28 102 HIS A N 1
ATOM 910 C CA . HIS A 1 102 ? -7.484 15.914 -53.125 1 37.28 102 HIS A CA 1
ATOM 911 C C . HIS A 1 102 ? -7.836 15.719 -54.594 1 37.28 102 HIS A C 1
ATOM 913 O O . HIS A 1 102 ? -8.18 16.672 -55.281 1 37.28 102 HIS A O 1
ATOM 919 N N . PHE A 1 103 ? -7.75 14.508 -55.125 1 39.78 103 PHE A N 1
ATOM 920 C CA . PHE A 1 103 ? -8.172 14.172 -56.5 1 39.78 103 PHE A CA 1
ATOM 921 C C . PHE A 1 103 ? -9.688 14.156 -56.594 1 39.78 103 PHE A C 1
ATOM 923 O O . PHE A 1 103 ? -10.258 14.617 -57.594 1 39.78 103 PHE A O 1
ATOM 930 N N . SER A 1 104 ? -10.383 13.625 -55.594 1 35.78 104 SER A N 1
ATOM 931 C CA . SER A 1 104 ? -11.828 13.844 -55.531 1 35.78 104 SER A CA 1
ATOM 932 C C . SER A 1 104 ? -12.148 15.328 -55.375 1 35.78 104 SER A C 1
ATOM 934 O O . SER A 1 104 ? -13.102 15.82 -55.969 1 35.78 104 SER A O 1
ATOM 936 N N . LEU A 1 105 ? -11.359 15.898 -54.531 1 40.12 105 LEU A N 1
ATOM 937 C CA . LEU A 1 105 ? -11.453 17.359 -54.531 1 40.12 105 LEU A CA 1
ATOM 938 C C . LEU A 1 105 ? -10.938 17.953 -55.844 1 40.12 105 LEU A C 1
ATOM 940 O O . LEU A 1 105 ? -11.523 18.891 -56.375 1 40.12 105 LEU A O 1
ATOM 944 N N . PHE A 1 106 ? -9.797 17.359 -56.344 1 41.34 106 PHE A N 1
ATOM 945 C CA . PHE A 1 106 ? -9.289 17.719 -57.688 1 41.34 106 PHE A CA 1
ATOM 946 C C . PHE A 1 106 ? -10.203 17.188 -58.781 1 41.34 106 PHE A C 1
ATOM 948 O O . PHE A 1 106 ? -10.539 17.922 -59.719 1 41.34 106 PHE A O 1
ATOM 955 N N . LEU A 1 107 ? -10.617 15.93 -58.688 1 40.84 107 LEU A N 1
ATOM 956 C CA . LEU A 1 107 ? -11.609 15.406 -59.656 1 40.84 107 LEU A CA 1
ATOM 957 C C . LEU A 1 107 ? -12.945 16.125 -59.469 1 40.84 107 LEU A C 1
ATOM 959 O O . LEU A 1 107 ? -13.625 16.406 -60.469 1 40.84 107 LEU A O 1
ATOM 963 N N . PHE A 1 108 ? -13.273 16.359 -58.25 1 40.47 108 PHE A N 1
ATOM 964 C CA . PHE A 1 108 ? -14.406 17.25 -58 1 40.47 108 PHE A CA 1
ATOM 965 C C . PHE A 1 108 ? -14.133 18.641 -58.562 1 40.47 108 PHE A C 1
ATOM 967 O O . PHE A 1 108 ? -14.992 19.219 -59.219 1 40.47 108 PHE A O 1
ATOM 974 N N . PHE A 1 109 ? -12.93 19.047 -58.25 1 44.16 109 PHE A N 1
ATOM 975 C CA . PHE A 1 109 ? -12.555 20.328 -58.844 1 44.16 109 PHE A CA 1
ATOM 976 C C . PHE A 1 109 ? -12.336 20.203 -60.344 1 44.16 109 PHE A C 1
ATOM 978 O O . PHE A 1 109 ? -12.742 21.078 -61.094 1 44.16 109 PHE A O 1
ATOM 985 N N . PHE A 1 110 ? -11.695 19.109 -60.781 1 44.12 110 PHE A N 1
ATOM 986 C CA . PHE A 1 110 ? -11.492 18.875 -62.188 1 44.12 110 PHE A CA 1
ATOM 987 C C . PHE A 1 110 ? -12.812 18.516 -62.875 1 44.12 110 PHE A C 1
ATOM 989 O O . PHE A 1 110 ? -13.109 19 -63.969 1 44.12 110 PHE A O 1
ATOM 996 N N . THR A 1 111 ? -13.602 17.609 -62.219 1 42.19 111 THR A N 1
ATOM 997 C CA . THR A 1 111 ? -14.938 17.359 -62.75 1 42.19 111 THR A CA 1
ATOM 998 C C . THR A 1 111 ? -15.789 18.625 -62.688 1 42.19 111 THR A C 1
ATOM 1000 O O . THR A 1 111 ? -16.578 18.906 -63.594 1 42.19 111 THR A O 1
ATOM 1003 N N . PHE A 1 112 ? -15.523 19.312 -61.625 1 44.53 112 PHE A N 1
ATOM 1004 C CA . PHE A 1 112 ? -16.156 20.625 -61.531 1 44.53 112 PHE A CA 1
ATOM 1005 C C . PHE A 1 112 ? -15.586 21.578 -62.562 1 44.53 112 PHE A C 1
ATOM 1007 O O . PHE A 1 112 ? -16.344 22.266 -63.281 1 44.53 112 PHE A O 1
ATOM 1014 N N . LEU A 1 113 ? -14.242 21.562 -62.75 1 46.38 113 LEU A N 1
ATOM 1015 C CA . LEU A 1 113 ? -13.641 22.375 -63.812 1 46.38 113 LEU A CA 1
ATOM 1016 C C . LEU A 1 113 ? -13.969 21.797 -65.188 1 46.38 113 LEU A C 1
ATOM 1018 O O . LEU A 1 113 ? -14.219 22.547 -66.125 1 46.38 113 LEU A O 1
ATOM 1022 N N . PHE A 1 114 ? -13.914 20.484 -65.312 1 48.97 114 PHE A N 1
ATOM 1023 C CA . PHE A 1 114 ? -14.32 19.844 -66.562 1 48.97 114 PHE A CA 1
ATOM 1024 C C . PHE A 1 114 ? -15.797 20.062 -66.812 1 48.97 114 PHE A C 1
ATOM 1026 O O . PHE A 1 114 ? -16.188 20.375 -67.938 1 48.97 114 PHE A O 1
ATOM 1033 N N . PHE A 1 115 ? -16.625 19.953 -65.75 1 46.84 115 PHE A N 1
ATOM 1034 C CA . PHE A 1 115 ? -18.031 20.297 -65.938 1 46.84 115 PHE A CA 1
ATOM 1035 C C . PHE A 1 115 ? -18.188 21.781 -66.188 1 46.84 115 PHE A C 1
ATOM 1037 O O . PHE A 1 115 ? -19 22.172 -67.062 1 46.84 115 PHE A O 1
ATOM 1044 N N . LEU A 1 116 ? -17.359 22.5 -65.562 1 47.69 116 LEU A N 1
ATOM 1045 C CA . LEU A 1 116 ? -17.375 23.922 -65.875 1 47.69 116 LEU A CA 1
ATOM 1046 C C . LEU A 1 116 ? -16.828 24.172 -67.312 1 47.69 116 LEU A C 1
ATOM 1048 O O . LEU A 1 116 ? -17.391 24.984 -68.062 1 47.69 116 LEU A O 1
ATOM 1052 N N . PHE A 1 117 ? -15.703 23.516 -67.688 1 50.25 117 PHE A N 1
ATOM 1053 C CA . PHE A 1 117 ? -15.188 23.641 -69.062 1 50.25 117 PHE A CA 1
ATOM 1054 C C . PHE A 1 117 ? -16.156 23.016 -70.062 1 50.25 117 PHE A C 1
ATOM 1056 O O . PHE A 1 117 ? -16.406 23.578 -71.125 1 50.25 117 PHE A O 1
ATOM 1063 N N . PHE A 1 118 ? -16.625 21.828 -69.75 1 51.38 118 PHE A N 1
ATOM 1064 C CA . PHE A 1 118 ? -17.562 21.172 -70.625 1 51.38 118 PHE A CA 1
ATOM 1065 C C . PHE A 1 118 ? -18.859 21.969 -70.75 1 51.38 118 PHE A C 1
ATOM 1067 O O . PHE A 1 118 ? -19.422 22.125 -71.812 1 51.38 118 PHE A O 1
ATOM 1074 N N . PHE A 1 119 ? -19.266 22.531 -69.625 1 46.5 119 PHE A N 1
ATOM 1075 C CA . PHE A 1 119 ? -20.422 23.422 -69.688 1 46.5 119 PHE A CA 1
ATOM 1076 C C . PHE A 1 119 ? -20.109 24.703 -70.438 1 46.5 119 PHE A C 1
ATOM 1078 O O . PHE A 1 119 ? -20.922 25.203 -71.188 1 46.5 119 PHE A O 1
ATOM 1085 N N . THR A 1 120 ? -18.938 25.172 -70.188 1 49.19 120 THR A N 1
ATOM 1086 C CA . THR A 1 120 ? -18.547 26.344 -71 1 49.19 120 THR A CA 1
ATOM 1087 C C . THR A 1 120 ? -18.359 25.969 -72.438 1 49.19 120 THR A C 1
ATOM 1089 O O . THR A 1 120 ? -18.719 26.75 -73.312 1 49.19 120 THR A O 1
ATOM 1092 N N . PHE A 1 121 ? -17.766 24.812 -72.688 1 52.75 121 PHE A N 1
ATOM 1093 C CA . PHE A 1 121 ? -17.625 24.344 -74.062 1 52.75 121 PHE A CA 1
ATOM 1094 C C . PHE A 1 121 ? -18.984 24.047 -74.688 1 52.75 121 PHE A C 1
ATOM 1096 O O . PHE A 1 121 ? -19.266 24.453 -75.812 1 52.75 121 PHE A O 1
ATOM 1103 N N . LEU A 1 122 ? -19.859 23.359 -73.938 1 48.88 122 LEU A N 1
ATOM 1104 C CA . LEU A 1 122 ? -21.219 23.141 -74.438 1 48.88 122 LEU A CA 1
ATOM 1105 C C . LEU A 1 122 ? -21.969 24.453 -74.562 1 48.88 122 LEU A C 1
ATOM 1107 O O . LEU A 1 122 ? -22.719 24.641 -75.562 1 48.88 122 LEU A O 1
ATOM 1111 N N . PHE A 1 123 ? -21.688 25.312 -73.75 1 48.97 123 PHE A N 1
ATOM 1112 C CA . PHE A 1 123 ? -22.234 26.656 -73.875 1 48.97 123 PHE A CA 1
ATOM 1113 C C . PHE A 1 123 ? -21.656 27.359 -75.062 1 48.97 123 PHE A C 1
ATOM 1115 O O . PHE A 1 123 ? -22.375 27.984 -75.875 1 48.97 123 PHE A O 1
ATOM 1122 N N . PHE A 1 124 ? -20.375 27.172 -75.312 1 51.09 124 PHE A N 1
ATOM 1123 C CA . PHE A 1 124 ? -19.781 27.766 -76.5 1 51.09 124 PHE A CA 1
ATOM 1124 C C . PHE A 1 124 ? -20.266 27.047 -77.75 1 51.09 124 PHE A C 1
ATOM 1126 O O . PHE A 1 124 ? -20.547 27.672 -78.812 1 51.09 124 PHE A O 1
ATOM 1133 N N . LEU A 1 125 ? -20.281 25.766 -77.688 1 50.53 125 LEU A N 1
ATOM 1134 C CA . LEU A 1 125 ? -20.797 25.031 -78.812 1 50.53 125 LEU A CA 1
ATOM 1135 C C . LEU A 1 125 ? -22.266 25.359 -79.062 1 50.53 125 LEU A C 1
ATOM 1137 O O . LEU A 1 125 ? -22.688 25.562 -80.25 1 50.53 125 LEU A O 1
ATOM 1141 N N . PHE A 1 126 ? -23.031 25.453 -78 1 47.97 126 PHE A N 1
ATOM 1142 C CA . PHE A 1 126 ? -24.422 25.891 -78.125 1 47.97 126 PHE A CA 1
ATOM 1143 C C . PHE A 1 126 ? -24.484 27.328 -78.625 1 47.97 126 PHE A C 1
ATOM 1145 O O . PHE A 1 126 ? -25.297 27.656 -79.5 1 47.97 126 PHE A O 1
ATOM 1152 N N . PHE A 1 127 ? -23.609 28.078 -78.188 1 48.03 127 PHE A N 1
ATOM 1153 C CA . PHE A 1 127 ? -23.547 29.453 -78.625 1 48.03 127 PHE A CA 1
ATOM 1154 C C . PHE A 1 127 ? -23.078 29.5 -80.125 1 48.03 127 PHE A C 1
ATOM 1156 O O . PHE A 1 127 ? -23.641 30.234 -80.938 1 48.03 127 PHE A O 1
ATOM 1163 N N . PHE A 1 128 ? -22.047 28.797 -80.438 1 50.12 128 PHE A N 1
ATOM 1164 C CA . PHE A 1 128 ? -21.609 28.75 -81.812 1 50.12 128 PHE A CA 1
ATOM 1165 C C . PHE A 1 128 ? -22.688 28.141 -82.688 1 50.12 128 PHE A C 1
ATOM 1167 O O . PHE A 1 128 ? -22.953 28.641 -83.812 1 50.12 128 PHE A O 1
ATOM 1174 N N . LEU A 1 129 ? -23.25 27.078 -82.25 1 48.22 129 LEU A N 1
ATOM 1175 C CA . LEU A 1 129 ? -24.312 26.5 -83.062 1 48.22 129 LEU A CA 1
ATOM 1176 C C . LEU A 1 129 ? -25.516 27.453 -83.125 1 48.22 129 LEU A C 1
ATOM 1178 O O . LEU A 1 129 ? -26.141 27.594 -84.188 1 48.22 129 LEU A O 1
ATOM 1182 N N . SER A 1 130 ? -25.812 28.031 -81.938 1 43.97 130 SER A N 1
ATOM 1183 C CA . SER A 1 130 ? -26.875 29.031 -82 1 43.97 130 SER A CA 1
ATOM 1184 C C . SER A 1 130 ? -26.484 30.219 -82.875 1 43.97 130 SER A C 1
ATOM 1186 O O . SER A 1 130 ? -27.328 30.75 -83.625 1 43.97 130 SER A O 1
ATOM 1188 N N . PHE A 1 131 ? -25.25 30.609 -82.812 1 47.12 131 PHE A N 1
ATOM 1189 C CA . PHE A 1 131 ? -24.812 31.703 -83.688 1 47.12 131 PHE A CA 1
ATOM 1190 C C . PHE A 1 131 ? -24.797 31.25 -85.188 1 47.12 131 PHE A C 1
ATOM 1192 O O . PHE A 1 131 ? -25.172 32 -86.062 1 47.12 131 PHE A O 1
ATOM 1199 N N . SER A 1 132 ? -24.188 30.125 -85.438 1 43.94 132 SER A N 1
ATOM 1200 C CA . SER A 1 132 ? -24.234 29.641 -86.812 1 43.94 132 SER A CA 1
ATOM 1201 C C . SER A 1 132 ? -25.672 29.469 -87.312 1 43.94 132 SER A C 1
ATOM 1203 O O . SER A 1 132 ? -26 29.781 -88.438 1 43.94 132 SER A O 1
ATOM 1205 N N . LEU A 1 133 ? -26.484 28.906 -86.375 1 44.06 133 LEU A N 1
ATOM 1206 C CA . LEU A 1 133 ? -27.891 28.844 -86.812 1 44.06 133 LEU A CA 1
ATOM 1207 C C . LEU A 1 133 ? -28.5 30.234 -86.875 1 44.06 133 LEU A C 1
ATOM 1209 O O . LEU A 1 133 ? -29.312 30.5 -87.812 1 44.06 133 LEU A O 1
ATOM 1213 N N . PHE A 1 134 ? -28.078 31.078 -86 1 43.28 134 PHE A N 1
ATOM 1214 C CA . PHE A 1 134 ? -28.547 32.469 -86.125 1 43.28 134 PHE A CA 1
ATOM 1215 C C . PHE A 1 134 ? -28.047 33.094 -87.438 1 43.28 134 PHE A C 1
ATOM 1217 O O . PHE A 1 134 ? -28.797 33.781 -88.125 1 43.28 134 PHE A O 1
ATOM 1224 N N . SER A 1 135 ? -26.781 33 -87.688 1 41.44 135 SER A N 1
ATOM 1225 C CA . SER A 1 135 ? -26.344 33.562 -89 1 41.44 135 SER A CA 1
ATOM 1226 C C . SER A 1 135 ? -27.078 32.906 -90.125 1 41.44 135 SER A C 1
ATOM 1228 O O . SER A 1 135 ? -27.312 33.562 -91.188 1 41.44 135 SER A O 1
ATOM 1230 N N . PHE A 1 136 ? -27.25 31.609 -90.062 1 42 136 PHE A N 1
ATOM 1231 C CA . PHE A 1 136 ? -27.984 31.016 -91.188 1 42 136 PHE A CA 1
ATOM 1232 C C . PHE A 1 136 ? -29.438 31.484 -91.188 1 42 136 PHE A C 1
ATOM 1234 O O . PHE A 1 136 ? -30 31.766 -92.25 1 42 136 PHE A O 1
ATOM 1241 N N . PHE A 1 137 ? -30.125 31.391 -90 1 39.44 137 PHE A N 1
ATOM 1242 C CA . PHE A 1 137 ? -31.547 31.75 -90 1 39.44 137 PHE A CA 1
ATOM 1243 C C . PHE A 1 137 ? -31.719 33.25 -90.062 1 39.44 137 PHE A C 1
ATOM 1245 O O . PHE A 1 137 ? -32.844 33.75 -90.062 1 39.44 137 PHE A O 1
ATOM 1252 N N . PHE A 1 138 ? -30.719 34.062 -89.75 1 40.09 138 PHE A N 1
ATOM 1253 C CA . PHE A 1 138 ? -30.969 35.5 -89.938 1 40.09 138 PHE A CA 1
ATOM 1254 C C . PHE A 1 138 ? -31.562 35.781 -91.312 1 40.09 138 PHE A C 1
ATOM 1256 O O . PHE A 1 138 ? -31.984 36.906 -91.562 1 40.09 138 PHE A O 1
ATOM 1263 N N . THR A 1 139 ? -31.281 35.031 -92.312 1 37.69 139 THR A N 1
ATOM 1264 C CA . THR A 1 139 ? -32.062 35.531 -93.438 1 37.69 139 THR A CA 1
ATOM 1265 C C . THR A 1 139 ? -33.562 35.344 -93.188 1 37.69 139 THR A C 1
ATOM 1267 O O . THR A 1 139 ? -34.375 35.938 -93.875 1 37.69 139 THR A O 1
ATOM 1270 N N . PHE A 1 140 ? -34.031 34.188 -92.5 1 38.34 140 PHE A N 1
ATOM 1271 C CA . PHE A 1 140 ? -35.5 34.031 -92.562 1 38.34 140 PHE A CA 1
ATOM 1272 C C . PHE A 1 140 ? -36.125 34.812 -91.438 1 38.34 140 PHE A C 1
ATOM 1274 O O . PHE A 1 140 ? -35.438 35.344 -90.562 1 38.34 140 PHE A O 1
ATOM 1281 N N . SER A 1 141 ? -37.594 34.594 -91.062 1 38.28 141 SER A N 1
ATOM 1282 C CA . SER A 1 141 ? -38.594 35.406 -90.375 1 38.28 141 SER A CA 1
ATOM 1283 C C . SER A 1 141 ? -38.25 35.594 -88.875 1 38.28 141 SER A C 1
ATOM 1285 O O . SER A 1 141 ? -37.531 34.781 -88.312 1 38.28 141 SER A O 1
ATOM 1287 N N . PHE A 1 142 ? -38.312 36.906 -88.25 1 41.75 142 PHE A N 1
ATOM 1288 C CA . PHE A 1 142 ? -38.188 37.594 -87 1 41.75 142 PHE A CA 1
ATOM 1289 C C . PHE A 1 142 ? -38.781 36.719 -85.875 1 41.75 142 PHE A C 1
ATOM 1291 O O . PHE A 1 142 ? -38.219 36.688 -84.75 1 41.75 142 PHE A O 1
ATOM 1298 N N . PHE A 1 143 ? -39.969 36.031 -86.125 1 43.28 143 PHE A N 1
ATOM 1299 C CA . PHE A 1 143 ? -40.75 35.375 -85.062 1 43.28 143 PHE A CA 1
ATOM 1300 C C . PHE A 1 143 ? -39.969 34.219 -84.5 1 43.28 143 PHE A C 1
ATOM 1302 O O . PHE A 1 143 ? -39.969 34.031 -83.25 1 43.28 143 PHE A O 1
ATOM 1309 N N . PHE A 1 144 ? -39.281 33.406 -85.312 1 45.22 144 PHE A N 1
ATOM 1310 C CA . PHE A 1 144 ? -38.656 32.188 -84.875 1 45.22 144 PHE A CA 1
ATOM 1311 C C . PHE A 1 144 ? -37.438 32.5 -84 1 45.22 144 PHE A C 1
ATOM 1313 O O . PHE A 1 144 ? -37.062 31.734 -83.125 1 45.22 144 PHE A O 1
ATOM 1320 N N . THR A 1 145 ? -36.875 33.75 -84.188 1 43.69 145 THR A N 1
ATOM 1321 C CA . THR A 1 145 ? -35.75 34.188 -83.375 1 43.69 145 THR A CA 1
ATOM 1322 C C . THR A 1 145 ? -36.156 34.5 -81.938 1 43.69 145 THR A C 1
ATOM 1324 O O . THR A 1 145 ? -35.469 34.156 -81 1 43.69 145 THR A O 1
ATOM 1327 N N . PHE A 1 146 ? -37.438 35.094 -81.812 1 47.66 146 PHE A N 1
ATOM 1328 C CA . PHE A 1 146 ? -37.938 35.469 -80.5 1 47.66 146 PHE A CA 1
ATOM 1329 C C . PHE A 1 146 ? -38.281 34.188 -79.688 1 47.66 146 PHE A C 1
ATOM 1331 O O . PHE A 1 146 ? -37.969 34.125 -78.5 1 47.66 146 PHE A O 1
ATOM 1338 N N . LEU A 1 147 ? -38.938 33.188 -80.375 1 47.5 147 LEU A N 1
ATOM 1339 C CA . LEU A 1 147 ? -39.312 31.969 -79.688 1 47.5 147 LEU A CA 1
ATOM 1340 C C . LEU A 1 147 ? -38.094 31.188 -79.25 1 47.5 147 LEU A C 1
ATOM 1342 O O . LEU A 1 147 ? -38.062 30.656 -78.125 1 47.5 147 LEU A O 1
ATOM 1346 N N . PHE A 1 148 ? -37.062 31.25 -80.062 1 46.62 148 PHE A N 1
ATOM 1347 C CA . PHE A 1 148 ? -35.844 30.531 -79.688 1 46.62 148 PHE A CA 1
ATOM 1348 C C . PHE A 1 148 ? -35.125 31.203 -78.5 1 46.62 148 PHE A C 1
ATOM 1350 O O . PHE A 1 148 ? -34.594 30.516 -77.625 1 46.62 148 PHE A O 1
ATOM 1357 N N . PHE A 1 149 ? -35.219 32.594 -78.438 1 49.44 149 PHE A N 1
ATOM 1358 C CA . PHE A 1 149 ? -34.656 33.344 -77.312 1 49.44 149 PHE A CA 1
ATOM 1359 C C . PHE A 1 149 ? -35.375 33.031 -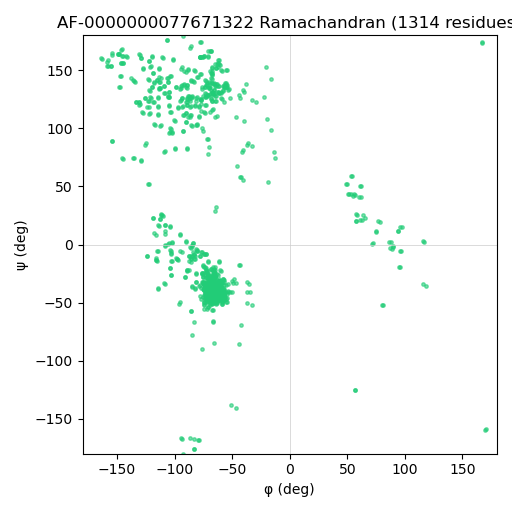76.062 1 49.44 149 PHE A C 1
ATOM 1361 O O . PHE A 1 149 ? -34.75 32.844 -75 1 49.44 149 PHE A O 1
ATOM 1368 N N . PHE A 1 150 ? -36.75 32.875 -76.125 1 52.41 150 PHE A N 1
ATOM 1369 C CA . PHE A 1 150 ? -37.531 32.594 -74.938 1 52.41 150 PHE A CA 1
ATOM 1370 C C . PHE A 1 150 ? -37.281 31.172 -74.438 1 52.41 150 PHE A C 1
ATOM 1372 O O . PHE A 1 150 ? -37.156 30.938 -73.25 1 52.41 150 PHE A O 1
ATOM 1379 N N . LEU A 1 151 ? -37.156 30.219 -75.438 1 49.28 151 LEU A N 1
ATOM 1380 C CA . LEU A 1 151 ? -36.938 28.828 -75.062 1 49.28 151 LEU A CA 1
ATOM 1381 C C . LEU A 1 151 ? -35.531 28.656 -74.438 1 49.28 151 LEU A C 1
ATOM 1383 O O . LEU A 1 151 ? -35.344 27.891 -73.5 1 49.28 151 LEU A O 1
ATOM 1387 N N . PHE A 1 152 ? -34.625 29.453 -75 1 48.34 152 PHE A N 1
ATOM 1388 C CA . PHE A 1 152 ? -33.25 29.406 -74.5 1 48.34 152 PHE A CA 1
ATOM 1389 C C . PHE A 1 152 ? -33.188 29.953 -73.062 1 48.34 152 PHE A C 1
ATOM 1391 O O . PHE A 1 152 ? -32.5 29.375 -72.188 1 48.34 152 PHE A O 1
ATOM 1398 N N . HIS A 1 153 ? -33.844 31.047 -72.75 1 47.78 153 HIS A N 1
ATOM 1399 C CA . HIS A 1 153 ? -33.844 31.641 -71.438 1 47.78 153 HIS A CA 1
ATOM 1400 C C . HIS A 1 153 ? -34.562 30.734 -70.438 1 47.78 153 HIS A C 1
ATOM 1402 O O . HIS A 1 153 ? -34.125 30.609 -69.25 1 47.78 153 HIS A O 1
ATOM 1408 N N . PHE A 1 154 ? -35.594 30.047 -70.875 1 52.78 154 PHE A N 1
ATOM 1409 C CA . PHE A 1 154 ? -36.344 29.125 -70 1 52.78 154 PHE A CA 1
ATOM 1410 C C . PHE A 1 154 ? -35.5 27.906 -69.688 1 52.78 154 PHE A C 1
ATOM 1412 O O . PHE A 1 154 ? -35.438 27.469 -68.562 1 52.78 154 PHE A O 1
ATOM 1419 N N . LEU A 1 155 ? -34.812 27.391 -70.75 1 48.19 155 LEU A N 1
ATOM 1420 C CA . LEU A 1 155 ? -33.969 26.234 -70.5 1 48.19 155 LEU A CA 1
ATOM 1421 C C . LEU A 1 155 ? -32.75 26.594 -69.625 1 48.19 155 LEU A C 1
ATOM 1423 O O . LEU A 1 155 ? -32.344 25.812 -68.75 1 48.19 155 LEU A O 1
ATOM 1427 N N . PHE A 1 156 ? -32.312 27.828 -69.75 1 51.03 156 PHE A N 1
ATOM 1428 C CA . PHE A 1 156 ? -31.219 28.328 -68.938 1 51.03 156 PHE A CA 1
ATOM 1429 C C . PHE A 1 156 ? -31.641 28.547 -67.5 1 51.03 156 PHE A C 1
ATOM 1431 O O . PHE A 1 156 ? -30.922 28.172 -66.562 1 51.03 156 PHE A O 1
ATOM 1438 N N . LEU A 1 157 ? -32.875 29.047 -67.312 1 50.56 157 LEU A N 1
ATOM 1439 C CA . LEU A 1 157 ? -33.375 29.25 -66 1 50.56 157 LEU A CA 1
ATOM 1440 C C . LEU A 1 157 ? -33.656 27.906 -65.312 1 50.56 157 LEU A C 1
ATOM 1442 O O . LEU A 1 157 ? -33.438 27.75 -64.125 1 50.56 157 LEU A O 1
ATOM 1446 N N . SER A 1 158 ? -34.156 27 -66.062 1 47.31 158 SER A N 1
ATOM 1447 C CA . SER A 1 158 ? -34.406 25.656 -65.562 1 47.31 158 SER A CA 1
ATOM 1448 C C . SER A 1 158 ? -33.125 24.953 -65.188 1 47.31 158 SER A C 1
ATOM 1450 O O . SER A 1 158 ? -33.062 24.25 -64.125 1 47.31 158 SER A O 1
ATOM 1452 N N . PHE A 1 159 ? -32.125 25.141 -65.938 1 49.78 159 PHE A N 1
ATOM 1453 C CA . PHE A 1 159 ? -30.828 24.578 -65.688 1 49.78 159 PHE A CA 1
ATOM 1454 C C . PHE A 1 159 ? -30.203 25.219 -64.438 1 49.78 159 PHE A C 1
ATOM 1456 O O . PHE A 1 159 ? -29.641 24.516 -63.594 1 49.78 159 PHE A O 1
ATOM 1463 N N . LEU A 1 160 ? -30.422 26.516 -64.312 1 49.22 160 LEU A N 1
ATOM 1464 C CA . LEU A 1 160 ? -29.922 27.219 -63.125 1 49.22 160 LEU A CA 1
ATOM 1465 C C . LEU A 1 160 ? -30.672 26.781 -61.875 1 49.22 160 LEU A C 1
ATOM 1467 O O . LEU A 1 160 ? -30.062 26.609 -60.812 1 49.22 160 LEU A O 1
ATOM 1471 N N . PHE A 1 161 ? -31.953 26.516 -61.969 1 52.69 161 PHE A N 1
ATOM 1472 C CA . PHE A 1 161 ? -32.75 26.031 -60.844 1 52.69 161 PHE A CA 1
ATOM 1473 C C . PHE A 1 161 ? -32.344 24.609 -60.469 1 52.69 161 PHE A C 1
ATOM 1475 O O . PHE A 1 161 ? -32.25 24.281 -59.281 1 52.69 161 PHE A O 1
ATOM 1482 N N . SER A 1 162 ? -32.094 23.812 -61.469 1 46.22 162 SER A N 1
ATOM 1483 C CA . SER A 1 162 ? -31.656 22.453 -61.188 1 46.22 162 SER A CA 1
ATOM 1484 C C . SER A 1 162 ? -30.266 22.422 -60.562 1 46.22 162 SER A C 1
ATOM 1486 O O . SER A 1 162 ? -29.984 21.625 -59.656 1 46.22 162 SER A O 1
ATOM 1488 N N . PHE A 1 163 ? -29.5 23.344 -60.969 1 48.5 163 PHE A N 1
ATOM 1489 C CA . PHE A 1 163 ? -28.141 23.484 -60.438 1 48.5 163 PHE A CA 1
ATOM 1490 C C . PHE A 1 163 ? -28.188 23.984 -59 1 48.5 163 PHE A C 1
ATOM 1492 O O . PHE A 1 163 ? -27.469 23.484 -58.125 1 48.5 163 PHE A O 1
ATOM 1499 N N . PHE A 1 164 ? -29.062 24.922 -58.75 1 50.59 164 PHE A N 1
ATOM 1500 C CA . PHE A 1 164 ? -29.234 25.438 -57.406 1 50.59 164 PHE A CA 1
ATOM 1501 C C . PHE A 1 164 ? -29.828 24.375 -56.5 1 50.59 164 PHE A C 1
ATOM 1503 O O . PHE A 1 164 ? -29.438 24.25 -55.344 1 50.59 164 PHE A O 1
ATOM 1510 N N . PHE A 1 165 ? -30.719 23.609 -57.031 1 50.84 165 PHE A N 1
ATOM 1511 C CA . PHE A 1 165 ? -31.328 22.531 -56.25 1 50.84 165 PHE A CA 1
ATOM 1512 C C . PHE A 1 165 ? -30.312 21.438 -55.969 1 50.84 165 PHE A C 1
ATOM 1514 O O . PHE A 1 165 ? -30.266 20.906 -54.875 1 50.84 165 PHE A O 1
ATOM 1521 N N . PHE A 1 166 ? -29.5 21.141 -56.938 1 47.88 166 PHE A N 1
ATOM 1522 C CA . PHE A 1 166 ? -28.453 20.141 -56.75 1 47.88 166 PHE A CA 1
ATOM 1523 C C . PHE A 1 166 ? -27.391 20.641 -55.75 1 47.88 166 PHE A C 1
ATOM 1525 O O . PHE A 1 166 ? -26.938 19.891 -54.906 1 47.88 166 PHE A O 1
ATOM 1532 N N . PHE A 1 167 ? -27.109 21.891 -55.906 1 48.66 167 PHE A N 1
ATOM 1533 C CA . PHE A 1 167 ? -26.141 22.484 -54.969 1 48.66 167 PHE A CA 1
ATOM 1534 C C . PHE A 1 167 ? -26.703 22.578 -53.562 1 48.66 167 PHE A C 1
ATOM 1536 O O . PHE A 1 167 ? -26 22.328 -52.594 1 48.66 167 PHE A O 1
ATOM 1543 N N . PHE A 1 168 ? -27.984 22.859 -53.5 1 49.88 168 PHE A N 1
ATOM 1544 C CA . PHE A 1 168 ? -28.641 22.906 -52.188 1 49.88 168 PHE A CA 1
ATOM 1545 C C . PHE A 1 168 ? -28.734 21.516 -51.562 1 49.88 168 PHE A C 1
ATOM 1547 O O . PHE A 1 168 ? -28.469 21.344 -50.375 1 49.88 168 PHE A O 1
ATOM 1554 N N . PHE A 1 169 ? -29.047 20.562 -52.375 1 49.5 169 PHE A N 1
ATOM 1555 C CA . PHE A 1 169 ? -29.125 19.203 -51.875 1 49.5 169 PHE A CA 1
ATOM 1556 C C . PHE A 1 169 ? -27.75 18.656 -51.531 1 49.5 169 PHE A C 1
ATOM 1558 O O . PHE A 1 169 ? -27.578 17.969 -50.531 1 49.5 169 PHE A O 1
ATOM 1565 N N . PHE A 1 170 ? -26.828 19.016 -52.312 1 46.75 170 PHE A N 1
ATOM 1566 C CA . PHE A 1 170 ? -25.453 18.609 -52.031 1 46.75 170 PHE A CA 1
ATOM 1567 C C . PHE A 1 170 ? -24.938 19.297 -50.781 1 46.75 170 PHE A C 1
ATOM 1569 O O . PHE A 1 170 ? -24.312 18.656 -49.938 1 46.75 170 PHE A O 1
ATOM 1576 N N . PHE A 1 171 ? -25.234 20.594 -50.688 1 47.66 171 PHE A N 1
ATOM 1577 C CA . PHE A 1 171 ? -24.828 21.312 -49.469 1 47.66 171 PHE A CA 1
ATOM 1578 C C . PHE A 1 171 ? -25.594 20.797 -48.25 1 47.66 171 PHE A C 1
ATOM 1580 O O . PHE A 1 171 ? -25.047 20.703 -47.156 1 47.66 171 PHE A O 1
ATOM 1587 N N . PHE A 1 172 ? -26.797 20.453 -48.438 1 49.5 172 PHE A N 1
ATOM 1588 C CA . PHE A 1 172 ? -27.625 19.906 -47.375 1 49.5 172 PHE A CA 1
ATOM 1589 C C . PHE A 1 172 ? -27.094 18.531 -46.938 1 49.5 172 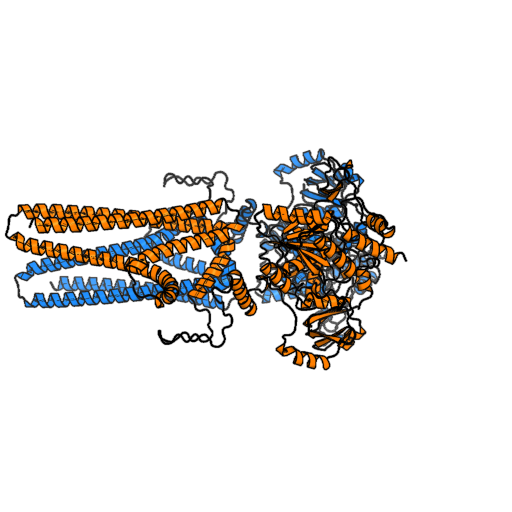PHE A C 1
ATOM 1591 O O . PHE A 1 172 ? -26.938 18.25 -45.75 1 49.5 172 PHE A O 1
ATOM 1598 N N . PHE A 1 173 ? -26.766 17.75 -47.875 1 46.81 173 PHE A N 1
ATOM 1599 C CA . PHE A 1 173 ? -26.25 16.422 -47.562 1 46.81 173 PHE A CA 1
ATOM 1600 C C . PHE A 1 173 ? -24.828 16.516 -47.031 1 46.81 173 PHE A C 1
ATOM 1602 O O . PHE A 1 173 ? -24.438 15.75 -46.156 1 46.81 173 PHE A O 1
ATOM 1609 N N . PHE A 1 174 ? -24.125 17.422 -47.594 1 47.28 174 PHE A N 1
ATOM 1610 C CA . PHE A 1 174 ? -22.781 17.688 -47.094 1 47.28 174 PHE A CA 1
ATOM 1611 C C . PHE A 1 174 ? -22.844 18.234 -45.656 1 47.28 174 PHE A C 1
ATOM 1613 O O . PHE A 1 174 ? -22.062 17.797 -44.781 1 47.28 174 PHE A O 1
ATOM 1620 N N . PHE A 1 175 ? -23.797 19.109 -45.438 1 47.31 175 PHE A N 1
ATOM 1621 C CA . PHE A 1 175 ? -24.031 19.594 -44.094 1 47.31 175 PHE A CA 1
ATOM 1622 C C . PHE A 1 175 ? -24.531 18.453 -43.188 1 47.31 175 PHE A C 1
ATOM 1624 O O . PHE A 1 175 ? -24.094 18.344 -42.031 1 47.31 175 PHE A O 1
ATOM 1631 N N . LEU A 1 176 ? -25.344 17.672 -43.688 1 46.62 176 LEU A N 1
ATOM 1632 C CA . LEU A 1 176 ? -25.812 16.531 -42.938 1 46.62 176 LEU A CA 1
ATOM 1633 C C . LEU A 1 176 ? -24.688 15.523 -42.688 1 46.62 176 LEU A C 1
ATOM 1635 O O . LEU A 1 176 ? -24.578 14.977 -41.594 1 46.62 176 LEU A O 1
ATOM 1639 N N . PHE A 1 177 ? -23.922 15.297 -43.688 1 44.47 177 PHE A N 1
ATOM 1640 C CA . PHE A 1 177 ? -22.75 14.43 -43.531 1 44.47 177 PHE A CA 1
ATOM 1641 C C . PHE A 1 177 ? -21.766 15.008 -42.531 1 44.47 177 PHE A C 1
ATOM 1643 O O . PHE A 1 177 ? -21.281 14.297 -41.656 1 44.47 177 PHE A O 1
ATOM 1650 N N . PHE A 1 178 ? -21.5 16.25 -42.688 1 45.25 178 PHE A N 1
ATOM 1651 C CA . PHE A 1 178 ? -20.594 16.891 -41.75 1 45.25 178 PHE A CA 1
ATOM 1652 C C . PHE A 1 178 ? -21.219 16.922 -40.344 1 45.25 178 PHE A C 1
ATOM 1654 O O . PHE A 1 178 ? -20.531 16.75 -39.344 1 45.25 178 PHE A O 1
ATOM 1661 N N . PHE A 1 179 ? -22.5 17.156 -40.344 1 44.91 179 PHE A N 1
ATOM 1662 C CA . PHE A 1 179 ? -23.234 17.125 -39.094 1 44.91 179 PHE A CA 1
ATOM 1663 C C . PHE A 1 179 ? -23.203 15.734 -38.5 1 44.91 179 PHE A C 1
ATOM 1665 O O . PHE A 1 179 ? -22.906 15.57 -37.312 1 44.91 179 PHE A O 1
ATOM 1672 N N . PHE A 1 180 ? -23.5 14.766 -39.281 1 44.03 180 PHE A N 1
ATOM 1673 C CA . PHE A 1 180 ? -23.469 13.406 -38.75 1 44.03 180 PHE A CA 1
ATOM 1674 C C . PHE A 1 180 ? -22.047 12.945 -38.5 1 44.03 180 PHE A C 1
ATOM 1676 O O . PHE A 1 180 ? -21.781 12.211 -37.531 1 44.03 180 PHE A O 1
ATOM 1683 N N . PHE A 1 181 ? -21.156 13.297 -39.375 1 44.03 181 PHE A N 1
ATOM 1684 C CA . PHE A 1 181 ? -19.734 13.055 -39.125 1 44.03 181 PHE A CA 1
ATOM 1685 C C . PHE A 1 181 ? -19.266 13.773 -37.844 1 44.03 181 PHE A C 1
ATOM 1687 O O . PHE A 1 181 ? -18.562 13.195 -37.031 1 44.03 181 PHE A O 1
ATOM 1694 N N . PHE A 1 182 ? -19.75 15.023 -37.781 1 41.47 182 PHE A N 1
ATOM 1695 C CA . PHE A 1 182 ? -19.469 15.727 -36.531 1 41.47 182 PHE A CA 1
ATOM 1696 C C . PHE A 1 182 ? -20.219 15.07 -35.375 1 41.47 182 PHE A C 1
ATOM 1698 O O . PHE A 1 182 ? -19.672 14.953 -34.25 1 41.47 182 PHE A O 1
ATOM 1705 N N . LEU A 1 183 ? -21.438 14.727 -35.625 1 40.22 183 LEU A N 1
ATOM 1706 C CA . LEU A 1 183 ? -22.156 13.977 -34.625 1 40.22 183 LEU A CA 1
ATOM 1707 C C . LEU A 1 183 ? -21.5 12.625 -34.344 1 40.22 183 LEU A C 1
ATOM 1709 O O . LEU A 1 183 ? -21.406 12.188 -33.219 1 40.22 183 LEU A O 1
ATOM 1713 N N . PHE A 1 184 ? -21.156 11.93 -35.406 1 38.5 184 PHE A N 1
ATOM 1714 C CA . PHE A 1 184 ? -20.375 10.695 -35.281 1 38.5 184 PHE A CA 1
ATOM 1715 C C . PHE A 1 184 ? -19.062 10.961 -34.594 1 38.5 184 PHE A C 1
ATOM 1717 O O . PHE A 1 184 ? -18.688 10.227 -33.656 1 38.5 184 PHE A O 1
ATOM 1724 N N . LEU A 1 185 ? -18.375 11.922 -35.031 1 37.94 185 LEU A N 1
ATOM 1725 C CA . LEU A 1 185 ? -17.172 12.305 -34.312 1 37.94 185 LEU A CA 1
ATOM 1726 C C . LEU A 1 185 ? -17.5 12.734 -32.906 1 37.94 185 LEU A C 1
ATOM 1728 O O . LEU A 1 185 ? -16.75 12.445 -31.969 1 37.94 185 LEU A O 1
ATOM 1732 N N . PHE A 1 186 ? -18.656 13.461 -32.875 1 35.5 186 PHE A N 1
ATOM 1733 C CA . PHE A 1 186 ? -19.156 13.906 -31.562 1 35.5 186 PHE A CA 1
ATOM 1734 C C . PHE A 1 186 ? -19.594 12.719 -30.719 1 35.5 186 PHE A C 1
ATOM 1736 O O . PHE A 1 186 ? -19.25 12.617 -29.547 1 35.5 186 PHE A O 1
ATOM 1743 N N . PHE A 1 187 ? -20.5 11.891 -31.203 1 34.91 187 PHE A N 1
ATOM 1744 C CA . PHE A 1 187 ? -20.922 10.719 -30.453 1 34.91 187 PHE A CA 1
ATOM 1745 C C . PHE A 1 187 ? -19.766 9.727 -30.297 1 34.91 187 PHE A C 1
ATOM 1747 O O . PHE A 1 187 ? -19.625 9.07 -29.266 1 34.91 187 PHE A O 1
ATOM 1754 N N . PHE A 1 188 ? -19.078 9.406 -31.328 1 33.56 188 PHE A N 1
ATOM 1755 C CA . PHE A 1 188 ? -17.875 8.586 -31.203 1 33.56 188 PHE A CA 1
ATOM 1756 C C . PHE A 1 188 ? -16.844 9.266 -30.312 1 33.56 188 PHE A C 1
ATOM 1758 O O . PHE A 1 188 ? -16.109 8.609 -29.578 1 33.56 188 PHE A O 1
ATOM 1765 N N . SER A 1 189 ? -16.75 10.586 -30.391 1 31.69 189 SER A N 1
ATOM 1766 C CA . SER A 1 189 ? -15.852 11.328 -29.516 1 31.69 189 SER A CA 1
ATOM 1767 C C . SER A 1 189 ? -16.281 11.227 -28.047 1 31.69 189 SER A C 1
ATOM 1769 O O . SER A 1 189 ? -15.445 11.344 -27.141 1 31.69 189 SER A O 1
ATOM 1771 N N . PHE A 1 190 ? -17.578 11.242 -27.719 1 31.41 190 PHE A N 1
ATOM 1772 C CA . PHE A 1 190 ? -17.953 11.164 -26.312 1 31.41 190 PHE A CA 1
ATOM 1773 C C . PHE A 1 190 ? -17.578 9.805 -25.719 1 31.41 190 PHE A C 1
ATOM 1775 O O . PHE A 1 190 ? -17.047 9.727 -24.609 1 31.41 190 PHE A O 1
ATOM 1782 N N . HIS A 1 191 ? -18.141 8.688 -26.109 1 30.33 191 HIS A N 1
ATOM 1783 C CA . HIS A 1 191 ? -17.75 7.391 -25.547 1 30.33 191 HIS A CA 1
ATOM 1784 C C . HIS A 1 191 ? -16.328 7.031 -25.922 1 30.33 191 HIS A C 1
ATOM 1786 O O . HIS A 1 191 ? -15.594 6.441 -25.125 1 30.33 191 HIS A O 1
ATOM 1792 N N . PHE A 1 192 ? -15.867 7.203 -27.188 1 31.5 192 PHE A N 1
ATOM 1793 C CA . PHE A 1 192 ? -14.602 6.844 -27.812 1 31.5 192 PHE A CA 1
ATOM 1794 C C . PHE A 1 192 ? -13.523 7.863 -27.484 1 31.5 192 PHE A C 1
ATOM 1796 O O . PHE A 1 192 ? -12.359 7.691 -27.859 1 31.5 192 PHE A O 1
ATOM 1803 N N . LEU A 1 193 ? -13.812 8.938 -26.812 1 30.94 193 LEU A N 1
ATOM 1804 C CA . LEU A 1 193 ? -12.797 9.969 -26.641 1 30.94 193 LEU A CA 1
ATOM 1805 C C . LEU A 1 193 ? -11.555 9.398 -25.969 1 30.94 193 LEU A C 1
ATOM 1807 O O . LEU A 1 193 ? -10.43 9.75 -26.312 1 30.94 193 LEU A O 1
ATOM 1811 N N . PHE A 1 194 ? -11.766 8.641 -24.906 1 30.95 194 PHE A N 1
ATOM 1812 C CA . PHE A 1 194 ? -10.539 8.141 -24.281 1 30.95 194 PHE A CA 1
ATOM 1813 C C . PHE A 1 194 ? -9.836 7.148 -25.188 1 30.95 194 PHE A C 1
ATOM 1815 O O . PHE A 1 194 ? -8.633 7.254 -25.422 1 30.95 194 PHE A O 1
ATOM 1822 N N . HIS A 1 195 ? -10.602 6.094 -25.703 1 31.39 195 HIS A N 1
ATOM 1823 C CA . HIS A 1 195 ? -9.969 5.105 -26.578 1 31.39 195 HIS A CA 1
ATOM 1824 C C . HIS A 1 195 ? -9.609 5.711 -27.922 1 31.39 195 HIS A C 1
ATOM 1826 O O . HIS A 1 195 ? -8.594 5.34 -28.531 1 31.39 195 HIS A O 1
ATOM 1832 N N . PHE A 1 196 ? -10.32 6.656 -28.359 1 33.16 196 PHE A N 1
ATOM 1833 C CA . PHE A 1 196 ? -10.086 7.281 -29.656 1 33.16 196 PHE A CA 1
ATOM 1834 C C . PHE A 1 196 ? -8.883 8.211 -29.594 1 33.16 196 PHE A C 1
ATOM 1836 O O . PHE A 1 196 ? -8.117 8.312 -30.547 1 33.16 196 PHE A O 1
ATOM 1843 N N . SER A 1 197 ? -8.625 8.844 -28.469 1 31.95 197 SER A N 1
ATOM 1844 C CA . SER A 1 197 ? -7.367 9.586 -28.438 1 31.95 197 SER A CA 1
ATOM 1845 C C . SER A 1 197 ? -6.172 8.672 -28.672 1 31.95 197 SER A C 1
ATOM 1847 O O . SER A 1 197 ? -5.227 9.047 -29.375 1 31.95 197 SER A O 1
ATOM 1849 N N . ILE A 1 198 ? -6.305 7.504 -28.047 1 32.94 198 ILE A N 1
ATOM 1850 C CA . ILE A 1 198 ? -5.254 6.535 -28.328 1 32.94 198 ILE A CA 1
ATOM 1851 C C . ILE A 1 198 ? -5.383 6.027 -29.766 1 32.94 198 ILE A C 1
ATOM 1853 O O . ILE A 1 198 ? -4.387 5.91 -30.484 1 32.94 198 ILE A O 1
ATOM 1857 N N . PHE A 1 199 ? -6.641 5.797 -30.234 1 33.03 199 PHE A N 1
ATOM 1858 C CA . PHE A 1 199 ? -6.816 5.375 -31.625 1 33.03 199 PHE A CA 1
ATOM 1859 C C . PHE A 1 199 ? -6.469 6.504 -32.594 1 33.03 199 PHE A C 1
ATOM 1861 O O . PHE A 1 199 ? -5.781 6.289 -33.594 1 33.03 199 PHE A O 1
ATOM 1868 N N . LEU A 1 200 ? -6.891 7.68 -32.281 1 34.5 200 LEU A N 1
ATOM 1869 C CA . LEU A 1 200 ? -6.465 8.781 -33.125 1 34.5 200 LEU A CA 1
ATOM 1870 C C . LEU A 1 200 ? -4.957 8.992 -33.031 1 34.5 200 LEU A C 1
ATOM 1872 O O . LEU A 1 200 ? -4.301 9.281 -34.031 1 34.5 200 LEU A O 1
ATOM 1876 N N . PHE A 1 201 ? -4.449 8.789 -31.828 1 34.91 201 PHE A N 1
ATOM 1877 C CA . PHE A 1 201 ? -2.996 8.766 -31.703 1 34.91 201 PHE A CA 1
ATOM 1878 C C . PHE A 1 201 ? -2.395 7.617 -32.5 1 34.91 201 PHE A C 1
ATOM 1880 O O . PHE A 1 201 ? -1.432 7.805 -33.25 1 34.91 201 PHE A O 1
ATOM 1887 N N . LEU A 1 202 ? -3.01 6.473 -32.344 1 33.78 202 LEU A N 1
ATOM 1888 C CA . LEU A 1 202 ? -2.539 5.348 -33.125 1 33.78 202 LEU A CA 1
ATOM 1889 C C . LEU A 1 202 ? -2.918 5.523 -34.594 1 33.78 202 LEU A C 1
ATOM 1891 O O . LEU A 1 202 ? -2.154 5.152 -35.5 1 33.78 202 LEU A O 1
ATOM 1895 N N . PHE A 1 203 ? -4.047 6.102 -34.781 1 34.69 203 PHE A N 1
ATOM 1896 C CA . PHE A 1 203 ? -4.445 6.445 -36.156 1 34.69 203 PHE A CA 1
ATOM 1897 C C . PHE A 1 203 ? -3.615 7.609 -36.688 1 34.69 203 PHE A C 1
ATOM 1899 O O . PHE A 1 203 ? -3.107 7.559 -37.812 1 34.69 203 PHE A O 1
ATOM 1906 N N . PHE A 1 204 ? -3.459 8.609 -35.875 1 33.62 204 PHE A N 1
ATOM 1907 C CA . PHE A 1 204 ? -2.555 9.672 -36.312 1 33.62 204 PHE A CA 1
ATOM 1908 C C . PHE A 1 204 ? -1.112 9.18 -36.312 1 33.62 204 PHE A C 1
ATOM 1910 O O . PHE A 1 204 ? -0.33 9.539 -37.188 1 33.62 204 PHE A O 1
ATOM 1917 N N . LEU A 1 205 ? -0.78 8.445 -35.312 1 32.69 205 LEU A N 1
ATOM 1918 C CA . LEU A 1 205 ? 0.501 7.754 -35.406 1 32.69 205 LEU A CA 1
ATOM 1919 C C . LEU A 1 205 ? 0.539 6.867 -36.656 1 32.69 205 LEU A C 1
ATOM 1921 O O . LEU A 1 205 ? 1.562 6.797 -37.344 1 32.69 205 LEU A O 1
ATOM 1925 N N . SER A 1 206 ? -0.603 6.258 -36.844 1 31 206 SER A N 1
ATOM 1926 C CA . SER A 1 206 ? -0.653 5.535 -38.094 1 31 206 SER A CA 1
ATOM 1927 C C . SER A 1 206 ? -0.66 6.492 -39.281 1 31 206 SER A C 1
ATOM 1929 O O . SER A 1 206 ? -0.036 6.219 -40.312 1 31 206 SER A O 1
ATOM 1931 N N . LEU A 1 207 ? -1.327 7.555 -39.094 1 30.56 207 LEU A N 1
ATOM 1932 C CA . LEU A 1 207 ? -1.301 8.539 -40.156 1 30.56 207 LEU A CA 1
ATOM 1933 C C . LEU A 1 207 ? 0.035 9.273 -40.188 1 30.56 207 LEU A C 1
ATOM 1935 O O . LEU A 1 207 ? 0.555 9.57 -41.281 1 30.56 207 LEU A O 1
ATOM 1939 N N . THR A 1 208 ? 0.467 9.805 -39.094 1 30.38 208 THR A N 1
ATOM 1940 C CA . THR A 1 208 ? 1.816 10.359 -39.125 1 30.38 208 THR A CA 1
ATOM 1941 C C . THR A 1 208 ? 2.822 9.312 -39.594 1 30.38 208 THR A C 1
ATOM 1943 O O . THR A 1 208 ? 3.799 9.641 -40.25 1 30.38 208 THR A O 1
ATOM 1946 N N . PHE A 1 209 ? 2.656 8.125 -39.094 1 30.17 209 PHE A N 1
ATOM 1947 C CA . PHE A 1 209 ? 3.48 7.105 -39.719 1 30.17 209 PHE A CA 1
ATOM 1948 C C . PHE A 1 209 ? 3.217 7.059 -41.219 1 30.17 209 PHE A C 1
ATOM 1950 O O . PHE A 1 209 ? 4.121 6.77 -42 1 30.17 209 PHE A O 1
ATOM 1957 N N . PHE A 1 210 ? 2.018 7.289 -41.562 1 28.44 210 PHE A N 1
ATOM 1958 C CA . PHE A 1 210 ? 1.811 7.309 -43.031 1 28.44 210 PHE A CA 1
ATOM 1959 C C . PHE A 1 210 ? 2.369 8.586 -43.625 1 28.44 210 PHE A C 1
ATOM 1961 O O . PHE A 1 210 ? 2.959 8.562 -44.719 1 28.44 210 PHE A O 1
ATOM 1968 N N . PHE A 1 211 ? 2.018 9.766 -43.219 1 28.55 211 PHE A N 1
ATOM 1969 C CA . PHE A 1 211 ? 2.42 10.945 -44 1 28.55 211 PHE A CA 1
ATOM 1970 C C . PHE A 1 211 ? 3.818 11.398 -43.594 1 28.55 211 PHE A C 1
ATOM 1972 O O . PHE A 1 211 ? 4.523 12.031 -44.375 1 28.55 211 PHE A O 1
ATOM 1979 N N . PHE A 1 212 ? 4.168 11.703 -42.5 1 26.36 212 PHE A N 1
ATOM 1980 C CA . PHE A 1 212 ? 5.555 12.023 -42.156 1 26.36 212 PHE A CA 1
ATOM 1981 C C . PHE A 1 212 ? 6.34 10.758 -41.844 1 26.36 212 PHE A C 1
ATOM 1983 O O . PHE A 1 212 ? 5.969 9.992 -40.969 1 26.36 212 PHE A O 1
ATOM 1990 N N . PRO A 1 213 ? 7.184 10.352 -42.938 1 25.42 213 PRO A N 1
ATOM 1991 C CA . PRO A 1 213 ? 8.18 9.336 -42.594 1 25.42 213 PRO A CA 1
ATOM 1992 C C . PRO A 1 213 ? 8.914 9.648 -41.281 1 25.42 213 PRO A C 1
ATOM 1994 O O . PRO A 1 213 ? 9.5 10.727 -41.156 1 25.42 213 PRO A O 1
ATOM 1997 N N . ILE A 1 214 ? 8.43 9.641 -40.25 1 25.95 214 ILE A N 1
ATOM 1998 C CA . ILE A 1 214 ? 9.328 9.711 -39.094 1 25.95 214 ILE A CA 1
ATOM 1999 C C . ILE A 1 214 ? 10.75 9.375 -39.531 1 25.95 214 ILE A C 1
ATOM 2001 O O . ILE A 1 214 ? 10.953 8.672 -40.531 1 25.95 214 ILE A O 1
ATOM 2005 N N . LEU A 1 215 ? 11.867 9.969 -39.062 1 23.42 215 LEU A N 1
ATOM 2006 C CA . LEU A 1 215 ? 13.25 9.523 -39.188 1 23.42 215 LEU A CA 1
ATOM 2007 C C . LEU A 1 215 ? 13.312 8.055 -39.594 1 23.42 215 LEU A C 1
ATOM 2009 O O . LEU A 1 215 ? 12.766 7.184 -38.906 1 23.42 215 LEU A O 1
ATOM 2013 N N . PHE A 1 216 ? 13.508 7.707 -40.906 1 25.31 216 PHE A N 1
ATOM 2014 C CA . PHE A 1 216 ? 14.352 6.824 -41.688 1 25.31 216 PHE A CA 1
ATOM 2015 C C . PHE A 1 216 ? 15.594 6.418 -40.906 1 25.31 216 PHE A C 1
ATOM 2017 O O . PHE A 1 216 ? 16.328 7.273 -40.406 1 25.31 216 PHE A O 1
ATOM 2024 N N . VAL A 1 217 ? 15.531 5.191 -40.531 1 24.09 217 VAL A N 1
ATOM 2025 C CA . VAL A 1 217 ? 15.414 4.098 -41.5 1 24.09 217 VAL A CA 1
ATOM 2026 C C . VAL A 1 217 ? 15.055 4.656 -42.875 1 24.09 217 VAL A C 1
ATOM 2028 O O . VAL A 1 217 ? 14.031 5.324 -43.031 1 24.09 217 VAL A O 1
ATOM 2031 N N . LYS A 1 218 ? 16.266 5.207 -43.562 1 26.75 218 LYS A N 1
ATOM 2032 C CA . LYS A 1 218 ? 16.719 5.758 -44.844 1 26.75 218 LYS A CA 1
ATOM 2033 C C . LYS A 1 218 ? 15.758 5.387 -45.969 1 26.75 218 LYS A C 1
ATOM 2035 O O . LYS A 1 218 ? 15.828 4.281 -46.5 1 26.75 218 LYS A O 1
ATOM 2040 N N . VAL A 1 219 ? 14.555 5.605 -45.938 1 25.08 219 VAL A N 1
ATOM 2041 C CA . VAL A 1 219 ? 13.875 5.418 -47.219 1 25.08 219 VAL A CA 1
ATOM 2042 C C . VAL A 1 219 ? 14.289 6.52 -48.188 1 25.08 219 VAL A C 1
ATOM 2044 O O . VAL A 1 219 ? 14.039 7.703 -47.938 1 25.08 219 VAL A O 1
ATOM 2047 N N . SER A 1 220 ? 15.508 6.348 -48.938 1 23.47 220 SER A N 1
ATOM 2048 C CA . SER A 1 220 ? 15.883 6.969 -50.188 1 23.47 220 SER A CA 1
ATOM 2049 C C . SER A 1 220 ? 14.695 7.031 -51.156 1 23.47 220 SER A C 1
ATOM 2051 O O . SER A 1 220 ? 14.18 5.996 -51.594 1 23.47 220 SER A O 1
ATOM 2053 N N . PHE A 1 221 ? 13.883 7.863 -51.094 1 24.72 221 PHE A N 1
ATOM 2054 C CA . PHE A 1 221 ? 12.883 8.125 -52.125 1 24.72 221 PHE A CA 1
ATOM 2055 C C . PHE A 1 221 ? 13.539 8.586 -53.406 1 24.72 221 PHE A C 1
ATOM 2057 O O . PHE A 1 221 ? 13.57 9.789 -53.688 1 24.72 221 PHE A O 1
ATOM 2064 N N . THR A 1 222 ? 14.781 8.164 -53.812 1 23.98 222 THR A N 1
ATOM 2065 C CA . THR A 1 222 ? 15.133 8.492 -55.188 1 23.98 222 THR A CA 1
ATOM 2066 C C . THR A 1 222 ? 13.984 8.164 -56.156 1 23.98 222 THR A C 1
ATOM 2068 O O . THR A 1 222 ? 12.938 7.668 -55.719 1 23.98 222 THR A O 1
ATOM 2071 N N . GLY A 1 223 ? 14.336 7.578 -57.469 1 22.52 223 GLY A N 1
ATOM 2072 C CA . GLY A 1 223 ? 13.742 7.117 -58.719 1 22.52 223 GLY A CA 1
ATOM 2073 C C . GLY A 1 223 ? 12.617 6.117 -58.5 1 22.52 223 GLY A C 1
ATOM 2074 O O . GLY A 1 223 ? 12.562 5.445 -57.469 1 22.52 223 GLY A O 1
ATOM 2075 N N . VAL A 1 224 ? 11.258 6.32 -59.094 1 28.25 224 VAL A N 1
ATOM 2076 C CA . VAL A 1 224 ? 9.977 5.641 -59.188 1 28.25 224 VAL A CA 1
ATOM 2077 C C . VAL A 1 224 ? 10.195 4.137 -59.344 1 28.25 224 VAL A C 1
ATOM 2079 O O . VAL A 1 224 ? 9.438 3.336 -58.781 1 28.25 224 VAL A O 1
ATOM 2082 N N . ASP A 1 225 ? 11.047 3.658 -60.281 1 25.73 225 ASP A N 1
ATOM 2083 C CA . ASP A 1 225 ? 11.391 2.311 -60.719 1 25.73 225 ASP A CA 1
ATOM 2084 C C . ASP A 1 225 ? 12.242 1.589 -59.688 1 25.73 225 ASP A C 1
ATOM 2086 O O . ASP A 1 225 ? 12.867 0.569 -59.969 1 25.73 225 ASP A O 1
ATOM 2090 N N . ALA A 1 226 ? 12.719 2.238 -58.625 1 27.25 226 ALA A N 1
ATOM 2091 C CA . ALA A 1 226 ? 13.758 1.435 -58 1 27.25 226 ALA A CA 1
ATOM 2092 C C . ALA A 1 226 ? 13.141 0.363 -57.094 1 27.25 226 ALA A C 1
ATOM 2094 O O . ALA A 1 226 ? 12.156 0.615 -56.406 1 27.25 226 ALA A O 1
ATOM 2095 N N . ALA A 1 227 ? 13.383 -0.985 -57.219 1 28.08 227 ALA A N 1
ATOM 2096 C CA . ALA A 1 227 ? 12.969 -2.219 -56.562 1 28.08 227 ALA A CA 1
ATOM 2097 C C . ALA A 1 227 ? 13.047 -2.074 -55.031 1 28.08 227 ALA A C 1
ATOM 2099 O O . ALA A 1 227 ? 13.961 -1.434 -54.5 1 28.08 227 ALA A O 1
ATOM 2100 N N . TYR A 1 228 ? 11.922 -2.025 -54.344 1 30.84 228 TYR A N 1
ATOM 2101 C CA . TYR A 1 228 ? 11.938 -2.109 -52.906 1 30.84 228 TYR A CA 1
ATOM 2102 C C . TYR A 1 228 ? 13.016 -3.064 -52.406 1 30.84 228 TYR A C 1
ATOM 2104 O O . TYR A 1 228 ? 13.016 -4.246 -52.75 1 30.84 228 TYR A O 1
ATOM 2112 N N . GLU A 1 229 ? 14.195 -2.617 -52.219 1 31.11 229 GLU A N 1
ATOM 2113 C CA . GLU A 1 229 ? 15.109 -3.529 -51.531 1 31.11 229 GLU A CA 1
ATOM 2114 C C . GLU A 1 229 ? 14.82 -3.58 -50.031 1 31.11 229 GLU A C 1
ATOM 2116 O O . GLU A 1 229 ? 14.805 -2.545 -49.344 1 31.11 229 GLU A O 1
ATOM 2121 N N . PRO A 1 230 ? 14.094 -4.633 -49.531 1 32.94 230 PRO A N 1
ATOM 2122 C CA . PRO A 1 230 ? 13.891 -4.828 -48.094 1 32.94 230 PRO A CA 1
ATOM 2123 C C . PRO A 1 230 ? 15.078 -4.348 -47.25 1 32.94 230 PRO A C 1
ATOM 2125 O O . PRO A 1 230 ? 16.219 -4.391 -47.719 1 32.94 230 PRO A O 1
ATOM 2128 N N . PRO A 1 231 ? 14.734 -3.422 -46.281 1 37.41 231 PRO A N 1
ATOM 2129 C CA . PRO A 1 231 ? 15.93 -3.1 -45.5 1 37.41 231 PRO A CA 1
ATOM 2130 C C . PRO A 1 231 ? 16.734 -4.34 -45.125 1 37.41 231 PRO A C 1
ATOM 2132 O O . PRO A 1 231 ? 16.188 -5.438 -45.031 1 37.41 231 PRO A O 1
ATOM 2135 N N . SER A 1 232 ? 17.906 -4.332 -45.375 1 41.59 232 SER A N 1
ATOM 2136 C CA . SER A 1 232 ? 18.781 -5.469 -45.094 1 41.59 232 SER A CA 1
ATOM 2137 C C . SER A 1 232 ? 18.578 -5.965 -43.656 1 41.59 232 SER A C 1
ATOM 2139 O O . SER A 1 232 ? 18.641 -7.168 -43.406 1 41.59 232 SER A O 1
ATOM 2141 N N . THR A 1 233 ? 18.234 -5.02 -42.531 1 42.31 233 THR A N 1
ATOM 2142 C CA . THR A 1 233 ? 18.031 -5.449 -41.156 1 42.31 233 THR A CA 1
ATOM 2143 C C . THR A 1 233 ? 16.797 -4.785 -40.562 1 42.31 233 THR A C 1
ATOM 2145 O O . THR A 1 233 ? 16.891 -3.742 -39.906 1 42.31 233 THR A O 1
ATOM 2148 N N . PRO A 1 234 ? 15.617 -5.133 -40.875 1 46.53 234 PRO A N 1
ATOM 2149 C CA . PRO A 1 234 ? 14.406 -4.52 -40.312 1 46.53 234 PRO A CA 1
ATOM 2150 C C . PRO A 1 234 ? 14.266 -4.754 -38.812 1 46.53 234 PRO A C 1
ATOM 2152 O O . PRO A 1 234 ? 14.703 -5.785 -38.312 1 46.53 234 PRO A O 1
ATOM 2155 N N . ASP A 1 235 ? 13.898 -3.693 -38.125 1 52.62 235 ASP A N 1
ATOM 2156 C CA . ASP A 1 235 ? 13.734 -3.885 -36.688 1 52.62 235 ASP A CA 1
ATOM 2157 C C . ASP A 1 235 ? 12.539 -4.797 -36.375 1 52.62 235 ASP A C 1
ATOM 2159 O O . ASP A 1 235 ? 12.57 -5.57 -35.438 1 52.62 235 ASP A O 1
ATOM 2163 N N . VAL A 1 236 ? 11.414 -4.531 -37.062 1 53.19 236 VAL A N 1
ATOM 2164 C CA . VAL A 1 236 ? 10.25 -5.398 -36.906 1 53.19 236 VAL A CA 1
ATOM 2165 C C . VAL A 1 236 ? 9.711 -5.785 -38.281 1 53.19 236 VAL A C 1
ATOM 2167 O O . VAL A 1 236 ? 9.625 -4.945 -39.188 1 53.19 236 VAL A O 1
ATOM 2170 N N . VAL A 1 237 ? 9.664 -7 -38.625 1 50.72 237 VAL A N 1
ATOM 2171 C CA . VAL A 1 237 ? 9.031 -7.531 -39.844 1 50.72 237 VAL A CA 1
ATOM 2172 C C . VAL A 1 237 ? 7.676 -8.141 -39.5 1 50.72 237 VAL A C 1
ATOM 2174 O O . VAL A 1 237 ? 7.598 -9.086 -38.719 1 50.72 237 VAL A O 1
ATOM 2177 N N . LEU A 1 238 ? 6.621 -7.398 -39.656 1 47.31 238 LEU A N 1
ATOM 2178 C CA . LEU A 1 238 ? 5.285 -7.93 -39.438 1 47.31 238 LEU A CA 1
ATOM 2179 C C . LEU A 1 238 ? 4.727 -8.594 -40.688 1 47.31 238 LEU A C 1
ATOM 2181 O O . LEU A 1 238 ? 4.727 -7.992 -41.75 1 47.31 238 LEU A O 1
ATOM 2185 N N . LYS A 1 239 ? 4.602 -9.906 -40.688 1 43.84 239 LYS A N 1
ATOM 2186 C CA . LYS A 1 239 ? 4.062 -10.648 -41.844 1 43.84 239 LYS A CA 1
ATOM 2187 C C . LYS A 1 239 ? 2.535 -10.609 -41.844 1 43.84 239 LYS A C 1
ATOM 2189 O O . LYS A 1 239 ? 1.891 -11.242 -41 1 43.84 239 LYS A O 1
ATOM 2194 N N . ALA A 1 240 ? 2.068 -9.867 -42.594 1 41.66 240 ALA A N 1
ATOM 2195 C CA . ALA A 1 240 ? 0.641 -9.719 -42.844 1 41.66 240 ALA A CA 1
ATOM 2196 C C . ALA A 1 240 ? 0.061 -10.984 -43.469 1 41.66 240 ALA A C 1
ATOM 2198 O O . ALA A 1 240 ? 0.64 -11.555 -44.406 1 41.66 240 ALA A O 1
ATOM 2199 N N . GLY A 1 241 ? -0.84 -11.773 -42.594 1 42.88 241 GLY A N 1
ATOM 2200 C CA . GLY A 1 241 ? -1.465 -13.023 -43 1 42.88 241 GLY A CA 1
ATOM 2201 C C . GLY A 1 241 ? -1.036 -14.203 -42.125 1 42.88 241 GLY A C 1
ATOM 2202 O O . GLY A 1 241 ? -1.78 -15.172 -41.969 1 42.88 241 GLY A O 1
ATOM 2203 N N . GLU A 1 242 ? 0.16 -14.148 -41.75 1 46.84 242 GLU A N 1
ATOM 2204 C CA . GLU A 1 242 ? 0.591 -15.281 -40.938 1 46.84 242 GLU A CA 1
ATOM 2205 C C . GLU A 1 242 ? 0.375 -15.016 -39.438 1 46.84 242 GLU A C 1
ATOM 2207 O O . GLU A 1 242 ? 0.252 -15.961 -38.656 1 46.84 242 GLU A O 1
ATOM 2212 N N . THR A 1 243 ? 0.417 -13.734 -39.125 1 49.34 243 THR A N 1
ATOM 2213 C CA . THR A 1 243 ? 0.234 -13.406 -37.719 1 49.34 243 THR A CA 1
ATOM 2214 C C . THR A 1 243 ? -1.083 -12.664 -37.5 1 49.34 243 THR A C 1
ATOM 2216 O O . THR A 1 243 ? -1.561 -11.961 -38.375 1 49.34 243 THR A O 1
ATOM 2219 N N . THR A 1 244 ? -1.791 -13.031 -36.531 1 51.53 244 THR A N 1
ATOM 2220 C CA . THR A 1 244 ? -3.037 -12.352 -36.188 1 51.53 244 THR A CA 1
ATOM 2221 C C . THR A 1 244 ? -2.777 -10.891 -35.812 1 51.53 244 THR A C 1
ATOM 2223 O O . THR A 1 244 ? -1.643 -10.508 -35.531 1 51.53 244 THR A O 1
ATOM 2226 N N . VAL A 1 245 ? -3.777 -10.125 -36.031 1 49.72 245 VAL A N 1
ATOM 2227 C CA . VAL A 1 245 ? -3.711 -8.695 -35.75 1 49.72 245 VAL A CA 1
ATOM 2228 C C . VAL A 1 245 ? -3.174 -8.477 -34.312 1 49.72 245 VAL A C 1
ATOM 2230 O O . VAL A 1 245 ? -2.33 -7.605 -34.094 1 49.72 245 VAL A O 1
ATOM 2233 N N . ASP A 1 246 ? -3.656 -9.289 -33.5 1 49.16 246 ASP A N 1
ATOM 2234 C CA . ASP A 1 246 ? -3.215 -9.156 -32.094 1 49.16 246 ASP A CA 1
ATOM 2235 C C . ASP A 1 246 ? -1.716 -9.422 -31.984 1 49.16 246 ASP A C 1
ATOM 2237 O O . ASP A 1 246 ? -1.014 -8.711 -31.25 1 49.16 246 ASP A O 1
ATOM 2241 N N . GLU A 1 247 ? -1.339 -10.32 -32.812 1 53.16 247 GLU A N 1
ATOM 2242 C CA . GLU A 1 247 ? 0.086 -10.641 -32.812 1 53.16 247 GLU A CA 1
ATOM 2243 C C . GLU A 1 247 ? 0.899 -9.508 -33.438 1 53.16 247 GLU A C 1
ATOM 2245 O O . GLU A 1 247 ? 1.989 -9.188 -32.969 1 53.16 247 GLU A O 1
ATOM 2250 N N . CYS A 1 248 ? 0.279 -9.055 -34.344 1 50.72 248 CYS A N 1
ATOM 2251 C CA . CYS A 1 248 ? 0.946 -7.941 -35.031 1 50.72 248 CYS A CA 1
ATOM 2252 C C . CYS A 1 248 ? 1.051 -6.734 -34.094 1 50.72 248 CYS A C 1
ATOM 2254 O O . CYS A 1 248 ? 2.104 -6.102 -34 1 50.72 248 CYS A O 1
ATOM 2256 N N . VAL A 1 249 ? -0.036 -6.488 -33.438 1 55.62 249 VAL A N 1
ATOM 2257 C CA . VAL A 1 249 ? -0.049 -5.363 -32.5 1 55.62 249 VAL A CA 1
ATOM 2258 C C . VAL A 1 249 ? 0.944 -5.613 -31.359 1 55.62 249 VAL A C 1
ATOM 2260 O O . VAL A 1 249 ? 1.699 -4.715 -30.984 1 55.62 249 VAL A O 1
ATOM 2263 N N . HIS A 1 250 ? 0.958 -6.789 -31.047 1 57.53 250 HIS A N 1
ATOM 2264 C CA . HIS A 1 250 ? 1.898 -7.145 -29.984 1 57.53 250 HIS A CA 1
ATOM 2265 C C . HIS A 1 250 ? 3.34 -6.965 -30.453 1 57.53 250 HIS A C 1
ATOM 2267 O O . HIS A 1 250 ? 4.18 -6.469 -29.703 1 57.53 250 HIS A O 1
ATOM 2273 N N . GLU A 1 251 ? 3.439 -7.367 -31.688 1 57.38 251 GLU A N 1
ATOM 2274 C CA . GLU A 1 251 ? 4.789 -7.242 -32.25 1 57.38 251 GLU A CA 1
ATOM 2275 C C . GLU A 1 251 ? 5.184 -5.777 -32.406 1 57.38 251 GLU A C 1
ATOM 2277 O O . GLU A 1 251 ? 6.328 -5.406 -32.125 1 57.38 251 GLU A O 1
ATOM 2282 N N . ILE A 1 252 ? 4.246 -5.09 -32.719 1 57.34 252 ILE A N 1
ATOM 2283 C CA . ILE A 1 252 ? 4.496 -3.66 -32.875 1 57.34 252 ILE A CA 1
ATOM 2284 C C . ILE A 1 252 ? 4.738 -3.027 -31.516 1 57.34 252 ILE A C 1
ATOM 2286 O O . ILE A 1 252 ? 5.688 -2.262 -31.344 1 57.34 252 ILE A O 1
ATOM 2290 N N . LEU A 1 253 ? 3.873 -3.406 -30.641 1 57.47 253 LEU A N 1
ATOM 2291 C CA . LEU A 1 253 ? 4.012 -2.838 -29.312 1 57.47 253 LEU A CA 1
ATOM 2292 C C . LEU A 1 253 ? 5.332 -3.262 -28.672 1 57.47 253 LEU A C 1
ATOM 2294 O O . LEU A 1 253 ? 6 -2.455 -28.031 1 57.47 253 LEU A O 1
ATOM 2298 N N . ARG A 1 254 ? 5.652 -4.484 -29.047 1 57.75 254 ARG A N 1
ATOM 2299 C CA . ARG A 1 254 ? 6.93 -5.004 -28.562 1 57.75 254 ARG A CA 1
ATOM 2300 C C . ARG A 1 254 ? 8.094 -4.176 -29.109 1 57.75 254 ARG A C 1
ATOM 2302 O O . ARG A 1 254 ? 9 -3.816 -28.344 1 57.75 254 ARG A O 1
ATOM 2309 N N . VAL A 1 255 ? 7.992 -3.957 -30.328 1 54.09 255 VAL A N 1
ATOM 2310 C CA . VAL A 1 255 ? 9.07 -3.203 -30.953 1 54.09 255 VAL A CA 1
ATOM 2311 C C . VAL A 1 255 ? 9.062 -1.766 -30.453 1 54.09 255 VAL A C 1
ATOM 2313 O O . VAL A 1 255 ? 10.117 -1.188 -30.188 1 54.09 255 VAL A O 1
ATOM 2316 N N . LEU A 1 256 ? 7.895 -1.317 -30.172 1 54.66 256 LEU A N 1
ATOM 2317 C CA . LEU A 1 256 ? 7.781 0.06 -29.703 1 54.66 256 LEU A CA 1
ATOM 2318 C C . LEU A 1 256 ? 8.258 0.187 -28.266 1 54.66 256 LEU A C 1
ATOM 2320 O O . LEU A 1 256 ? 8.859 1.195 -27.891 1 54.66 256 LEU A O 1
ATOM 2324 N N . ILE A 1 257 ? 8.008 -0.824 -27.609 1 55.91 257 ILE A N 1
ATOM 2325 C CA . ILE A 1 257 ? 8.477 -0.873 -26.234 1 55.91 257 ILE A CA 1
ATOM 2326 C C . ILE A 1 257 ? 9.992 -1.094 -26.219 1 55.91 257 ILE A C 1
ATOM 2328 O O . ILE A 1 257 ? 10.711 -0.439 -25.453 1 55.91 257 ILE A O 1
ATOM 2332 N N . GLU A 1 258 ? 10.414 -1.999 -27.094 1 56 258 GLU A N 1
ATOM 2333 C CA . GLU A 1 258 ? 11.844 -2.281 -27.203 1 56 258 GLU A CA 1
ATOM 2334 C C . GLU A 1 258 ? 12.625 -1.037 -27.609 1 56 258 GLU A C 1
ATOM 2336 O O . GLU A 1 258 ? 13.742 -0.808 -27.141 1 56 258 GLU A O 1
ATOM 2341 N N . LYS A 1 259 ? 11.961 -0.354 -28.281 1 49.59 259 LYS A N 1
ATOM 2342 C CA . LYS A 1 259 ? 12.609 0.864 -28.75 1 49.59 259 LYS A CA 1
ATOM 2343 C C . LYS A 1 259 ? 12.297 2.045 -27.844 1 49.59 259 LYS A C 1
ATOM 2345 O O . LYS A 1 259 ? 12.594 3.193 -28.172 1 49.59 259 LYS A O 1
ATOM 2350 N N . GLU A 1 260 ? 11.617 1.711 -26.625 1 48.62 260 GLU A N 1
ATOM 2351 C CA . GLU A 1 260 ? 11.305 2.631 -25.547 1 48.62 260 GLU A CA 1
ATOM 2352 C C . GLU A 1 260 ? 10.383 3.752 -26.016 1 48.62 260 GLU A C 1
ATOM 2354 O O . GLU A 1 260 ? 10.484 4.887 -25.547 1 48.62 260 GLU A O 1
ATOM 2359 N N . VAL A 1 261 ? 9.742 3.492 -27.031 1 49.69 261 VAL A N 1
ATOM 2360 C CA . VAL A 1 261 ? 8.734 4.438 -27.516 1 49.69 261 VAL A CA 1
ATOM 2361 C C . VAL A 1 261 ? 7.492 4.363 -26.625 1 49.69 261 VAL A C 1
ATOM 2363 O O . VAL A 1 261 ? 6.895 5.391 -26.297 1 49.69 261 VAL A O 1
ATOM 2366 N N . LEU A 1 262 ? 6.984 3.207 -26.359 1 48 262 LEU A N 1
ATOM 2367 C CA . LEU A 1 262 ? 5.859 2.986 -25.453 1 48 262 LEU A CA 1
ATOM 2368 C C . LEU A 1 262 ? 6.328 2.389 -24.141 1 48 262 LEU A C 1
ATOM 2370 O O . LEU A 1 262 ? 7.297 1.625 -24.109 1 48 262 LEU A O 1
ATOM 2374 N N . PRO A 1 263 ? 5.613 2.984 -23.062 1 48.28 263 PRO A N 1
ATOM 2375 C CA . PRO A 1 263 ? 6.023 2.328 -21.828 1 48.28 263 PRO A CA 1
ATOM 2376 C C . PRO A 1 263 ? 5.758 0.825 -21.828 1 48.28 263 PRO A C 1
ATOM 2378 O O . PRO A 1 263 ? 4.797 0.37 -22.469 1 48.28 263 PRO A O 1
ATOM 2381 N N . SER A 1 264 ? 6.746 0.158 -21.594 1 46.56 264 SER A N 1
ATOM 2382 C CA . SER A 1 264 ? 6.691 -1.3 -21.547 1 46.56 264 SER A CA 1
ATOM 2383 C C . SER A 1 264 ? 5.457 -1.783 -20.797 1 46.56 264 SER A C 1
ATOM 2385 O O . SER A 1 264 ? 5.047 -2.938 -20.938 1 46.56 264 SER A O 1
ATOM 2387 N N . THR A 1 265 ? 4.809 -0.957 -20.016 1 47.03 265 THR A N 1
ATOM 2388 C CA . THR A 1 265 ? 3.689 -1.349 -19.156 1 47.03 265 THR A CA 1
ATOM 2389 C C . THR A 1 265 ? 2.443 -1.623 -20 1 47.03 265 THR A C 1
ATOM 2391 O O . THR A 1 265 ? 1.45 -2.145 -19.484 1 47.03 265 THR A O 1
ATOM 2394 N N . ILE A 1 266 ? 2.352 -1.059 -21.203 1 45.59 266 ILE A N 1
ATOM 2395 C CA . ILE A 1 266 ? 1.127 -1.187 -21.984 1 45.59 266 ILE A CA 1
ATOM 2396 C C . ILE A 1 266 ? 0.896 -2.652 -22.344 1 45.59 266 ILE A C 1
ATOM 2398 O O . ILE A 1 266 ? -0.248 -3.109 -22.406 1 45.59 266 ILE A O 1
ATOM 2402 N N . ILE A 1 267 ? 1.896 -3.35 -22.781 1 46.16 267 ILE A N 1
ATOM 2403 C CA . ILE A 1 267 ? 1.701 -4.758 -23.094 1 46.16 267 ILE A CA 1
ATOM 2404 C C . ILE A 1 267 ? 2.285 -5.629 -21.984 1 46.16 267 ILE A C 1
ATOM 2406 O O . ILE A 1 267 ? 3.459 -5.488 -21.641 1 46.16 267 ILE A O 1
ATOM 2410 N N . SER A 1 268 ? 1.492 -6.082 -21.156 1 54.41 268 SER A N 1
ATOM 2411 C CA . SER A 1 268 ? 1.87 -7.078 -20.156 1 54.41 268 SER A CA 1
ATOM 2412 C C . SER A 1 268 ? 2.756 -8.164 -20.766 1 54.41 268 SER A C 1
ATOM 2414 O O . SER A 1 268 ? 2.254 -9.164 -21.281 1 54.41 268 SER A O 1
ATOM 2416 N N . THR A 1 269 ? 3.891 -7.773 -21.344 1 65.62 269 THR A N 1
ATOM 2417 C CA . THR A 1 269 ? 4.773 -8.789 -21.906 1 65.62 269 THR A CA 1
ATOM 2418 C C . THR A 1 269 ? 5.555 -9.5 -20.812 1 65.62 269 THR A C 1
ATOM 2420 O O . THR A 1 269 ? 6.016 -8.859 -19.859 1 65.62 269 THR A O 1
ATOM 2423 N N . VAL A 1 270 ? 5.43 -10.852 -20.797 1 88.5 270 VAL A N 1
ATOM 2424 C CA . VAL A 1 270 ? 6.176 -11.727 -19.891 1 88.5 270 VAL A CA 1
ATOM 2425 C C . VAL A 1 270 ? 7.66 -11.688 -20.25 1 88.5 270 VAL A C 1
ATOM 2427 O O . VAL A 1 270 ? 8.047 -11.953 -21.391 1 88.5 270 VAL A O 1
ATOM 2430 N N . LYS A 1 271 ? 8.477 -11.203 -19.375 1 89.69 271 LYS A N 1
ATOM 2431 C CA . LYS A 1 271 ? 9.914 -11.109 -19.562 1 89.69 271 LYS A CA 1
ATOM 2432 C C . LYS A 1 271 ? 10.648 -12.25 -18.859 1 89.69 271 LYS A C 1
ATOM 2434 O O . LYS A 1 271 ? 10.711 -12.281 -17.641 1 89.69 271 LYS A O 1
ATOM 2439 N N . GLU A 1 272 ? 11.141 -13.188 -19.656 1 95.81 272 GLU A N 1
ATOM 2440 C CA . GLU A 1 272 ? 11.969 -14.25 -19.094 1 95.81 272 GLU A CA 1
ATOM 2441 C C . GLU A 1 272 ? 13.414 -13.789 -18.922 1 95.81 272 GLU A C 1
ATOM 2443 O O . GLU A 1 272 ? 13.906 -12.969 -19.688 1 95.81 272 GLU A O 1
ATOM 2448 N N . LEU A 1 273 ? 14.125 -14.305 -17.938 1 97.75 273 LEU A N 1
ATOM 2449 C CA . LEU A 1 273 ? 15.453 -13.812 -17.594 1 97.75 273 LEU A CA 1
ATOM 2450 C C . LEU A 1 273 ? 16.531 -14.852 -17.922 1 97.75 273 LEU A C 1
ATOM 2452 O O . LEU A 1 273 ? 17.594 -14.859 -17.312 1 97.75 273 LEU A O 1
ATOM 2456 N N . PHE A 1 274 ? 16.25 -15.68 -18.859 1 97.38 274 PHE A N 1
ATOM 2457 C CA . PHE A 1 274 ? 17.203 -16.688 -19.281 1 97.38 274 PHE A CA 1
ATOM 2458 C C . PHE A 1 274 ? 18.25 -16.094 -20.234 1 97.38 274 PHE A C 1
ATOM 2460 O O . PHE A 1 274 ? 17.906 -15.258 -21.078 1 97.38 274 PHE A O 1
ATOM 2467 N N . VAL A 1 275 ? 19.453 -16.594 -20.094 1 96.56 275 VAL A N 1
ATOM 2468 C CA . VAL A 1 275 ? 20.5 -16.219 -21.031 1 96.56 275 VAL A CA 1
ATOM 2469 C C . VAL A 1 275 ? 20.219 -16.844 -22.406 1 96.56 275 VAL A C 1
ATOM 2471 O O . VAL A 1 275 ? 19.875 -18.016 -22.484 1 96.56 275 VAL A O 1
ATOM 2474 N N . PRO A 1 276 ? 20.375 -16.016 -23.422 1 92.88 276 PRO A N 1
ATOM 2475 C CA . PRO A 1 276 ? 20.203 -16.594 -24.766 1 92.88 276 PRO A CA 1
ATOM 2476 C C . PRO A 1 276 ? 21.188 -17.734 -25.031 1 92.88 276 PRO A C 1
ATOM 2478 O O . PRO A 1 276 ? 22.344 -17.688 -24.578 1 92.88 276 PRO A O 1
ATOM 2481 N N . LYS A 1 277 ? 20.781 -18.688 -25.859 1 91.94 277 LYS A N 1
ATOM 2482 C CA . LYS A 1 277 ? 21.547 -19.906 -26.094 1 91.94 277 LYS A CA 1
ATOM 2483 C C . LYS A 1 277 ? 22.906 -19.578 -26.719 1 91.94 277 LYS A C 1
ATOM 2485 O O . LYS A 1 277 ? 23.906 -20.219 -26.391 1 91.94 277 LYS A O 1
ATOM 2490 N N . ASP A 1 278 ? 22.969 -18.594 -27.484 1 92.44 278 ASP A N 1
ATOM 2491 C CA . ASP A 1 278 ? 24.188 -18.234 -28.203 1 92.44 278 ASP A CA 1
ATOM 2492 C C . ASP A 1 278 ? 25.203 -17.609 -27.266 1 92.44 278 ASP A C 1
ATOM 2494 O O . ASP A 1 278 ? 26.406 -17.609 -27.547 1 92.44 278 ASP A O 1
ATOM 2498 N N . GLU A 1 279 ? 24.781 -17.125 -26.141 1 93.94 279 GLU A N 1
ATOM 2499 C CA . GLU A 1 279 ? 25.672 -16.453 -25.203 1 93.94 279 GLU A CA 1
ATOM 2500 C C . GLU A 1 279 ? 25.922 -17.312 -23.969 1 93.94 279 GLU A C 1
ATOM 2502 O O . GLU A 1 279 ? 26.719 -16.938 -23.094 1 93.94 279 GLU A O 1
ATOM 2507 N N . LEU A 1 280 ? 25.344 -18.453 -23.922 1 95 280 LEU A N 1
ATOM 2508 C CA . LEU A 1 280 ? 25.328 -19.266 -22.703 1 95 280 LEU A CA 1
ATOM 2509 C C . LEU A 1 280 ? 26.75 -19.703 -22.344 1 95 280 LEU A C 1
ATOM 2511 O O . LEU A 1 280 ? 27.141 -19.625 -21.172 1 95 280 LEU A O 1
ATOM 2515 N N . GLU A 1 281 ? 27.5 -20.141 -23.297 1 94.69 281 GLU A N 1
ATOM 2516 C CA . GLU A 1 281 ? 28.859 -20.609 -23.016 1 94.69 281 GLU A CA 1
ATOM 2517 C C . GLU A 1 281 ? 29.75 -19.484 -22.516 1 94.69 281 GLU A C 1
ATOM 2519 O O . GLU A 1 281 ? 30.531 -19.688 -21.578 1 94.69 281 GLU A O 1
ATOM 2524 N N . ALA A 1 282 ? 29.609 -18.375 -23.062 1 95.12 282 ALA A N 1
ATOM 2525 C CA . ALA A 1 282 ? 30.406 -17.219 -22.656 1 95.12 282 ALA A CA 1
ATOM 2526 C C . ALA A 1 282 ? 30.047 -16.797 -21.234 1 95.12 282 ALA A C 1
ATOM 2528 O O . ALA A 1 282 ? 30.938 -16.469 -20.438 1 95.12 282 ALA A O 1
ATOM 2529 N N . VAL A 1 283 ? 28.797 -16.828 -20.969 1 96.06 283 VAL A N 1
ATOM 2530 C CA . VAL A 1 283 ? 28.312 -16.391 -19.656 1 96.06 283 VAL A CA 1
ATOM 2531 C C . VAL A 1 283 ? 28.734 -17.391 -18.594 1 96.06 283 VAL A C 1
ATOM 2533 O O . VAL A 1 283 ? 29.078 -17.016 -17.469 1 96.06 283 VAL A O 1
ATOM 2536 N N . LYS A 1 284 ? 28.703 -18.625 -18.938 1 95.38 284 LYS A N 1
ATOM 2537 C CA . LYS A 1 284 ? 29.125 -19.672 -18 1 95.38 284 LYS A CA 1
ATOM 2538 C C . LYS A 1 284 ? 30.625 -19.547 -17.703 1 95.38 284 LYS A C 1
ATOM 2540 O O . LYS A 1 284 ? 31.047 -19.781 -16.562 1 95.38 284 LYS A O 1
ATOM 2545 N N . GLU A 1 285 ? 31.359 -19.234 -18.656 1 95.81 285 GLU A N 1
ATOM 2546 C CA . GLU A 1 285 ? 32.781 -19.016 -18.469 1 95.81 285 GLU A CA 1
ATOM 2547 C C . GLU A 1 285 ? 33.062 -17.828 -17.547 1 95.81 285 GLU A C 1
ATOM 2549 O O . GLU A 1 285 ? 33.938 -17.891 -16.672 1 95.81 285 GLU A O 1
ATOM 2554 N N . GLU A 1 286 ? 32.344 -16.812 -17.781 1 96.19 286 GLU A N 1
ATOM 2555 C CA . GLU A 1 286 ? 32.469 -15.648 -16.922 1 96.19 286 GLU A CA 1
ATOM 2556 C C . GLU A 1 286 ? 32.125 -15.992 -15.477 1 96.19 286 GLU A C 1
ATOM 2558 O O . GLU A 1 286 ? 32.781 -15.539 -14.547 1 96.19 286 GLU A O 1
ATOM 2563 N N . ALA A 1 287 ? 31.094 -16.781 -15.312 1 96.06 287 ALA A N 1
ATOM 2564 C CA . ALA A 1 287 ? 30.625 -17.188 -13.992 1 96.06 287 ALA A CA 1
ATOM 2565 C C . ALA A 1 287 ? 31.703 -17.906 -13.203 1 96.06 287 ALA A C 1
ATOM 2567 O O . ALA A 1 287 ? 31.781 -17.781 -11.977 1 96.06 287 ALA A O 1
ATOM 2568 N N . GLY A 1 288 ? 32.531 -18.594 -13.906 1 94.94 288 GLY A N 1
ATOM 2569 C CA . GLY A 1 288 ? 33.594 -19.312 -13.258 1 94.94 288 GLY A CA 1
ATOM 2570 C C . GLY A 1 288 ? 34.625 -18.406 -12.609 1 94.94 288 GLY A C 1
ATOM 2571 O O . GLY A 1 288 ? 35.312 -18.812 -11.672 1 94.94 288 GLY A O 1
ATOM 2572 N N . LYS A 1 289 ? 34.656 -17.156 -13.023 1 95.38 289 LYS A N 1
ATOM 2573 C CA . LYS A 1 289 ? 35.688 -16.203 -12.539 1 95.38 289 LYS A CA 1
ATOM 2574 C C . LYS A 1 289 ? 35.094 -15.258 -11.508 1 95.38 289 LYS A C 1
ATOM 2576 O O . LYS A 1 289 ? 35.812 -14.477 -10.883 1 95.38 289 LYS A O 1
ATOM 2581 N N . LEU A 1 290 ? 33.875 -15.305 -11.273 1 97.19 290 LEU A N 1
ATOM 2582 C CA . LEU A 1 290 ? 33.188 -14.406 -10.352 1 97.19 290 LEU A CA 1
ATOM 2583 C C . LEU A 1 290 ? 33.094 -15.023 -8.961 1 97.19 290 LEU A C 1
ATOM 2585 O O . LEU A 1 290 ? 33.094 -16.25 -8.82 1 97.19 290 LEU A O 1
ATOM 2589 N N . PRO A 1 291 ? 33.031 -14.148 -7.965 1 97.56 291 PRO A N 1
ATOM 2590 C CA . PRO A 1 291 ? 32.75 -14.695 -6.641 1 97.56 291 PRO A CA 1
ATOM 2591 C C . PRO A 1 291 ? 31.344 -15.328 -6.562 1 97.56 291 PRO A C 1
ATOM 2593 O O . PRO A 1 291 ? 30.469 -14.977 -7.352 1 97.56 291 PRO A O 1
ATOM 2596 N N . SER A 1 292 ? 31.203 -16.25 -5.633 1 97.38 292 SER A N 1
ATOM 2597 C CA . SER A 1 292 ? 29.969 -17.016 -5.598 1 97.38 292 SER A CA 1
ATOM 2598 C C . SER A 1 292 ? 29.219 -16.812 -4.285 1 97.38 292 SER A C 1
ATOM 2600 O O . SER A 1 292 ? 29.844 -16.516 -3.258 1 97.38 292 SER A O 1
ATOM 2602 N N . LEU A 1 293 ? 27.938 -16.859 -4.328 1 98.5 293 LEU A N 1
ATOM 2603 C CA . LEU A 1 293 ? 27.031 -16.875 -3.178 1 98.5 293 LEU A CA 1
ATOM 2604 C C . LEU A 1 293 ? 26.203 -18.156 -3.158 1 98.5 293 LEU A C 1
ATOM 2606 O O . LEU A 1 293 ? 25.516 -18.469 -4.133 1 98.5 293 LEU A O 1
ATOM 2610 N N . ASN A 1 294 ? 26.281 -18.906 -2.094 1 98.25 294 ASN A N 1
ATOM 2611 C CA . ASN A 1 294 ? 25.422 -20.078 -1.933 1 98.25 294 ASN A CA 1
ATOM 2612 C C . ASN A 1 294 ? 24.016 -19.688 -1.521 1 98.25 294 ASN A C 1
ATOM 2614 O O . ASN A 1 294 ? 23.828 -18.969 -0.534 1 98.25 294 ASN A O 1
ATOM 2618 N N . ILE A 1 295 ? 23.078 -20.141 -2.283 1 98.38 295 ILE A N 1
ATOM 2619 C CA . ILE A 1 295 ? 21.703 -19.75 -1.979 1 98.38 295 ILE A CA 1
ATOM 2620 C C . ILE A 1 295 ? 20.938 -20.969 -1.472 1 98.38 295 ILE A C 1
ATOM 2622 O O . ILE A 1 295 ? 21.359 -22.109 -1.659 1 98.38 295 ILE A O 1
ATOM 2626 N N . THR A 1 296 ? 19.797 -20.719 -0.782 1 97.94 296 THR A N 1
ATOM 2627 C CA . THR A 1 296 ? 18.953 -21.781 -0.211 1 97.94 296 THR A CA 1
ATOM 2628 C C . THR A 1 296 ? 17.969 -22.297 -1.244 1 97.94 296 THR A C 1
ATOM 2630 O O . THR A 1 296 ? 17.844 -21.734 -2.334 1 97.94 296 THR A O 1
ATOM 2633 N N . LYS A 1 297 ? 17.281 -23.391 -0.904 1 97.75 297 LYS A N 1
ATOM 2634 C CA . LYS A 1 297 ? 16.234 -23.938 -1.764 1 97.75 297 LYS A CA 1
ATOM 2635 C C . LYS A 1 297 ? 15.133 -22.906 -1.994 1 97.75 297 LYS A C 1
ATOM 2637 O O . LYS A 1 297 ? 14.609 -22.781 -3.105 1 97.75 297 LYS A O 1
ATOM 2642 N N . LEU A 1 298 ? 14.773 -22.219 -0.945 1 98.19 298 LEU A N 1
ATOM 2643 C CA . LEU A 1 298 ? 13.766 -21.172 -1.047 1 98.19 298 LEU A CA 1
ATOM 2644 C C . LEU A 1 298 ? 14.195 -20.094 -2.031 1 98.19 298 LEU A C 1
ATOM 2646 O O . LEU A 1 298 ? 13.391 -19.625 -2.844 1 98.19 298 LEU A O 1
ATOM 2650 N N . ASP A 1 299 ? 15.43 -19.719 -1.961 1 98.62 299 ASP A N 1
ATOM 2651 C CA . ASP A 1 299 ? 15.969 -18.719 -2.883 1 98.62 299 ASP A CA 1
ATOM 2652 C C . ASP A 1 299 ? 15.898 -19.203 -4.324 1 98.62 299 ASP A C 1
ATOM 2654 O O . ASP A 1 299 ? 15.578 -18.438 -5.238 1 98.62 299 ASP A O 1
ATOM 2658 N N . LEU A 1 300 ? 16.203 -20.469 -4.477 1 98.69 300 LEU A N 1
ATOM 2659 C CA . LEU A 1 300 ? 16.172 -21.047 -5.816 1 98.69 300 LEU A CA 1
ATOM 2660 C C . LEU A 1 300 ? 14.75 -21.016 -6.375 1 98.69 300 LEU A C 1
ATOM 2662 O O . LEU A 1 300 ? 14.555 -20.797 -7.574 1 98.69 300 LEU A O 1
ATOM 2666 N N . GLN A 1 301 ? 13.789 -21.297 -5.555 1 98.56 301 GLN A N 1
ATOM 2667 C CA . GLN A 1 301 ? 12.391 -21.203 -5.98 1 98.56 301 GLN A CA 1
ATOM 2668 C C . GLN A 1 301 ? 12.047 -19.812 -6.469 1 98.56 301 GLN A C 1
ATOM 2670 O O . GLN A 1 301 ? 11.352 -19.641 -7.477 1 98.56 301 GLN A O 1
ATOM 2675 N N . TRP A 1 302 ? 12.562 -18.797 -5.805 1 98.81 302 TRP A N 1
ATOM 2676 C CA . TRP A 1 302 ? 12.328 -17.422 -6.234 1 98.81 302 TRP A CA 1
ATOM 2677 C C . TRP A 1 302 ? 13.094 -17.125 -7.52 1 98.81 302 TRP A C 1
ATOM 2679 O O . TRP A 1 302 ? 12.617 -16.359 -8.367 1 98.81 302 TRP A O 1
ATOM 2689 N N . VAL A 1 303 ? 14.297 -17.703 -7.668 1 98.81 303 VAL A N 1
ATOM 2690 C CA . VAL A 1 303 ? 15.008 -17.562 -8.93 1 98.81 303 VAL A CA 1
ATOM 2691 C C . VAL A 1 303 ? 14.164 -18.125 -10.07 1 98.81 303 VAL A C 1
ATOM 2693 O O . VAL A 1 303 ? 14.086 -17.531 -11.148 1 98.81 303 VAL A O 1
ATOM 2696 N N . GLN A 1 304 ? 13.547 -19.25 -9.797 1 98.69 304 GLN A N 1
ATOM 2697 C CA . GLN A 1 304 ? 12.68 -19.844 -10.805 1 98.69 304 GLN A CA 1
ATOM 2698 C C . GLN A 1 304 ? 11.516 -18.922 -11.148 1 98.69 304 GLN A C 1
ATOM 2700 O O . GLN A 1 304 ? 11.219 -18.703 -12.32 1 98.69 304 GLN A O 1
ATOM 2705 N N . VAL A 1 305 ? 10.867 -18.391 -10.133 1 98.69 305 VAL A N 1
ATOM 2706 C CA . VAL A 1 305 ? 9.734 -17.5 -10.312 1 98.69 305 VAL A CA 1
ATOM 2707 C C . VAL A 1 305 ? 10.141 -16.297 -11.156 1 98.69 305 VAL A C 1
ATOM 2709 O O . VAL A 1 305 ? 9.445 -15.93 -12.109 1 98.69 305 VAL A O 1
ATOM 2712 N N . LEU A 1 306 ? 11.273 -15.719 -10.812 1 98.62 306 LEU A N 1
ATOM 2713 C CA . LEU A 1 306 ? 11.758 -14.523 -11.5 1 98.62 306 LEU A CA 1
ATOM 2714 C C . LEU A 1 306 ? 12.188 -14.852 -12.922 1 98.62 306 LEU A C 1
ATOM 2716 O O . LEU A 1 306 ? 11.828 -14.148 -13.867 1 98.62 306 LEU A O 1
ATOM 2720 N N . SER A 1 307 ? 12.898 -15.914 -13.141 1 98.31 307 SER A N 1
ATOM 2721 C CA . SER A 1 307 ? 13.5 -16.25 -14.43 1 98.31 307 SER A CA 1
ATOM 2722 C C . SER A 1 307 ? 12.43 -16.625 -15.453 1 98.31 307 SER A C 1
ATOM 2724 O O . SER A 1 307 ? 12.594 -16.359 -16.656 1 98.31 307 SER A O 1
ATOM 2726 N N . GLU A 1 308 ? 11.336 -17.188 -14.977 1 98.12 308 GLU A N 1
ATOM 2727 C CA . GLU A 1 308 ? 10.289 -17.656 -15.875 1 98.12 308 GLU A CA 1
ATOM 2728 C C . GLU A 1 308 ? 9.328 -16.531 -16.234 1 98.12 308 GLU A C 1
ATOM 2730 O O . GLU A 1 308 ? 8.461 -16.703 -17.109 1 98.12 308 GLU A O 1
ATOM 2735 N N . GLY A 1 309 ? 9.391 -15.43 -15.547 1 97.25 309 GLY A N 1
ATOM 2736 C CA . GLY A 1 309 ? 8.625 -14.25 -15.922 1 97.25 309 GLY A CA 1
ATOM 2737 C C . GLY A 1 309 ? 7.324 -14.117 -15.148 1 97.25 309 GLY A C 1
ATOM 2738 O O . GLY A 1 309 ? 6.469 -13.297 -15.5 1 97.25 309 GLY A O 1
ATOM 2739 N N . TRP A 1 310 ? 7.125 -14.836 -14.047 1 97.88 310 TRP A N 1
ATOM 2740 C CA . TRP A 1 310 ? 5.906 -14.773 -13.242 1 97.88 310 TRP A CA 1
ATOM 2741 C C . TRP A 1 310 ? 5.758 -13.406 -12.586 1 97.88 310 TRP A C 1
ATOM 2743 O O . TRP A 1 310 ? 4.641 -12.953 -12.328 1 97.88 310 TRP A O 1
ATOM 2753 N N . ALA A 1 311 ? 6.926 -12.75 -12.305 1 97.25 311 ALA A N 1
ATOM 2754 C CA . ALA A 1 311 ? 6.93 -11.477 -11.578 1 97.25 311 ALA A CA 1
ATOM 2755 C C . ALA A 1 311 ? 7.336 -10.328 -12.492 1 97.25 311 ALA A C 1
ATOM 2757 O O . ALA A 1 311 ? 7.852 -9.305 -12.031 1 97.25 311 ALA A O 1
ATOM 2758 N N . SER A 1 312 ? 7.105 -10.547 -13.781 1 94.12 312 SER A N 1
ATOM 2759 C CA . SER A 1 312 ? 7.371 -9.453 -14.711 1 94.12 312 SER A CA 1
ATOM 2760 C C . SER A 1 312 ? 6.652 -8.172 -14.281 1 94.12 312 SER A C 1
ATOM 2762 O O . SER A 1 312 ? 5.496 -8.219 -13.852 1 94.12 312 SER A O 1
ATOM 2764 N N . PRO A 1 313 ? 7.336 -7.027 -14.281 1 92.62 313 PRO A N 1
ATOM 2765 C CA . PRO A 1 313 ? 8.523 -6.723 -15.094 1 92.62 313 PRO A CA 1
ATOM 2766 C C . PRO A 1 313 ? 9.812 -6.773 -14.281 1 92.62 313 PRO A C 1
ATOM 2768 O O . PRO A 1 313 ? 10.836 -6.234 -14.711 1 92.62 313 PRO A O 1
ATOM 2771 N N . LEU A 1 314 ? 9.805 -7.371 -13.078 1 96.44 314 LEU A N 1
ATOM 2772 C CA . LEU A 1 314 ? 11.023 -7.488 -12.281 1 96.44 314 LEU A CA 1
ATOM 2773 C C . LEU A 1 314 ? 12.125 -8.195 -13.078 1 96.44 314 LEU A C 1
ATOM 2775 O O . LEU A 1 314 ? 11.867 -9.203 -13.734 1 96.44 314 LEU A O 1
ATOM 2779 N N . ARG A 1 315 ? 13.336 -7.723 -12.977 1 96.56 315 ARG A N 1
ATOM 2780 C CA . ARG A 1 315 ? 14.461 -8.289 -13.719 1 96.56 315 ARG A CA 1
ATOM 2781 C C . ARG A 1 315 ? 15.359 -9.109 -12.805 1 96.56 315 ARG A C 1
ATOM 2783 O O . ARG A 1 315 ? 16.391 -9.633 -13.242 1 96.56 315 ARG A O 1
ATOM 2790 N N . GLY A 1 316 ? 15.047 -9.203 -11.688 1 98.56 316 GLY A N 1
ATOM 2791 C CA . GLY A 1 316 ? 15.781 -9.914 -10.656 1 98.56 316 GLY A CA 1
ATOM 2792 C C . GLY A 1 316 ? 15.266 -9.648 -9.258 1 98.56 316 GLY A C 1
ATOM 2793 O O . GLY A 1 316 ? 14.078 -9.352 -9.078 1 98.56 316 GLY A O 1
ATOM 2794 N N . PHE A 1 317 ? 16.125 -9.906 -8.266 1 98.88 317 PHE A N 1
ATOM 2795 C CA . PHE A 1 317 ? 15.742 -9.617 -6.891 1 98.88 317 PHE A CA 1
ATOM 2796 C C . PHE A 1 317 ? 15.617 -8.117 -6.66 1 98.88 317 PHE A C 1
ATOM 2798 O O . PHE A 1 317 ? 16.391 -7.336 -7.203 1 98.88 317 PHE A O 1
ATOM 2805 N N . MET A 1 318 ? 14.727 -7.734 -5.805 1 98.69 318 MET A N 1
ATOM 2806 C CA . MET A 1 318 ? 14.344 -6.34 -5.617 1 98.69 318 MET A CA 1
ATOM 2807 C C . MET A 1 318 ? 15.492 -5.535 -5.02 1 98.69 318 MET A C 1
ATOM 2809 O O . MET A 1 318 ? 16.141 -5.984 -4.074 1 98.69 318 MET A O 1
ATOM 2813 N N . ARG A 1 319 ? 15.711 -4.426 -5.66 1 98.12 319 ARG A N 1
ATOM 2814 C CA . ARG A 1 319 ? 16.531 -3.398 -5.012 1 98.12 319 ARG A CA 1
ATOM 2815 C C . ARG A 1 319 ? 15.719 -2.645 -3.961 1 98.12 319 ARG A C 1
ATOM 2817 O O . ARG A 1 319 ? 14.516 -2.891 -3.795 1 98.12 319 ARG A O 1
ATOM 2824 N N . GLU A 1 320 ? 16.328 -1.766 -3.203 1 98.12 320 GLU A N 1
ATOM 2825 C CA . GLU A 1 320 ? 15.695 -1.14 -2.047 1 98.12 320 GLU A CA 1
ATOM 2826 C C . GLU A 1 320 ? 14.453 -0.351 -2.457 1 98.12 320 GLU A C 1
ATOM 2828 O O . GLU A 1 320 ? 13.43 -0.402 -1.779 1 98.12 320 GLU A O 1
ATOM 2833 N N . LYS A 1 321 ? 14.539 0.377 -3.537 1 96.56 321 LYS A N 1
ATOM 2834 C CA . LYS A 1 321 ? 13.414 1.182 -4.004 1 96.56 321 LYS A CA 1
ATOM 2835 C C . LYS A 1 321 ? 12.195 0.309 -4.297 1 96.56 321 LYS A C 1
ATOM 2837 O O . LYS A 1 321 ? 11.086 0.619 -3.857 1 96.56 321 LYS A O 1
ATOM 2842 N N . GLU A 1 322 ? 12.383 -0.778 -4.996 1 97.38 322 GLU A N 1
ATOM 2843 C CA . GLU A 1 322 ? 11.305 -1.707 -5.32 1 97.38 322 GLU A CA 1
ATOM 2844 C C . GLU A 1 322 ? 10.75 -2.367 -4.062 1 97.38 322 GLU A C 1
ATOM 2846 O O . GLU A 1 322 ? 9.531 -2.527 -3.922 1 97.38 322 GLU A O 1
ATOM 2851 N N . TYR A 1 323 ? 11.75 -2.715 -3.182 1 98.56 323 TYR A N 1
ATOM 2852 C CA . TYR A 1 323 ? 11.398 -3.328 -1.905 1 98.56 323 TYR A CA 1
ATOM 2853 C C . TYR A 1 323 ? 10.469 -2.428 -1.104 1 98.56 323 TYR A C 1
ATOM 2855 O O . TYR A 1 323 ? 9.438 -2.881 -0.601 1 98.56 323 TYR A O 1
ATOM 2863 N N . LEU A 1 324 ? 10.734 -1.168 -1.051 1 97.94 324 LEU A N 1
ATOM 2864 C CA . LEU A 1 324 ? 9.938 -0.203 -0.306 1 97.94 324 LEU A CA 1
ATOM 2865 C C . LEU A 1 324 ? 8.578 0.004 -0.969 1 97.94 324 LEU A C 1
ATOM 2867 O O . LEU A 1 324 ? 7.555 0.087 -0.285 1 97.94 324 LEU A O 1
ATOM 2871 N N . GLN A 1 325 ? 8.562 0.085 -2.242 1 97.06 325 GLN A N 1
ATOM 2872 C CA . GLN A 1 325 ? 7.309 0.253 -2.965 1 97.06 325 GLN A CA 1
ATOM 2873 C C . GLN A 1 325 ? 6.375 -0.934 -2.732 1 97.06 325 GLN A C 1
ATOM 2875 O O . GLN A 1 325 ? 5.18 -0.753 -2.494 1 97.06 325 GLN A O 1
ATOM 2880 N N . SER A 1 326 ? 6.953 -2.121 -2.787 1 97.88 326 SER A N 1
ATOM 2881 C CA . SER A 1 326 ? 6.164 -3.322 -2.531 1 97.88 326 SER A CA 1
ATOM 2882 C C . SER A 1 326 ? 5.578 -3.309 -1.123 1 97.88 326 SER A C 1
ATOM 2884 O O . SER A 1 326 ? 4.398 -3.619 -0.933 1 97.88 326 SER A O 1
ATOM 2886 N N . GLN A 1 327 ? 6.348 -2.881 -0.164 1 97.62 327 GLN A N 1
ATOM 2887 C CA . GLN A 1 327 ? 5.957 -2.918 1.241 1 97.62 327 GLN A CA 1
ATOM 2888 C C . GLN A 1 327 ? 4.898 -1.86 1.548 1 97.62 327 GLN A C 1
ATOM 2890 O O . GLN A 1 327 ? 4 -2.092 2.357 1 97.62 327 GLN A O 1
ATOM 2895 N N . HIS A 1 328 ? 4.98 -0.745 0.871 1 97.69 328 HIS A N 1
ATOM 2896 C CA . HIS A 1 328 ? 4.137 0.372 1.276 1 97.69 328 HIS A CA 1
ATOM 2897 C C . HIS A 1 328 ? 2.945 0.532 0.336 1 97.69 328 HIS A C 1
ATOM 2899 O O . HIS A 1 328 ? 1.886 1.013 0.746 1 97.69 328 HIS A O 1
ATOM 2905 N N . PHE A 1 329 ? 3.125 0.061 -0.961 1 96.44 329 PHE A N 1
ATOM 2906 C CA . PHE A 1 329 ? 2.088 0.39 -1.933 1 96.44 329 PHE A CA 1
ATOM 2907 C C . PHE A 1 329 ? 1.523 -0.874 -2.568 1 96.44 329 PHE A C 1
ATOM 2909 O O . PHE A 1 329 ? 0.522 -0.819 -3.285 1 96.44 329 PHE A O 1
ATOM 2916 N N . ASN A 1 330 ? 2.094 -2.047 -2.365 1 96.88 330 ASN A N 1
ATOM 2917 C CA . ASN A 1 330 ? 1.745 -3.303 -3.023 1 96.88 330 ASN A CA 1
ATOM 2918 C C . ASN A 1 330 ? 1.862 -3.191 -4.539 1 96.88 330 ASN A C 1
ATOM 2920 O O . ASN A 1 330 ? 1.168 -3.896 -5.273 1 96.88 330 ASN A O 1
ATOM 2924 N N . CYS A 1 331 ? 2.627 -2.201 -4.992 1 94.81 331 CYS A N 1
ATOM 2925 C CA . CYS A 1 331 ? 2.836 -1.981 -6.418 1 94.81 331 CYS A CA 1
ATOM 2926 C C . CYS A 1 331 ? 4.238 -1.449 -6.688 1 94.81 331 CYS A C 1
ATOM 2928 O O . CYS A 1 331 ? 4.902 -0.952 -5.777 1 94.81 331 CYS A O 1
ATOM 2930 N N . LEU A 1 332 ? 4.66 -1.656 -7.824 1 93.12 332 LEU A N 1
ATOM 2931 C CA . LEU A 1 332 ? 5.828 -0.962 -8.352 1 93.12 332 LEU A CA 1
ATOM 2932 C C . LEU A 1 332 ? 5.414 0.263 -9.164 1 93.12 332 LEU A C 1
ATOM 2934 O O . LEU A 1 332 ? 4.527 0.179 -10.016 1 93.12 332 LEU A O 1
ATOM 2938 N N . VAL A 1 333 ? 5.992 1.402 -8.703 1 80.88 333 VAL A N 1
ATOM 2939 C CA . VAL A 1 333 ? 5.562 2.666 -9.289 1 80.88 333 VAL A CA 1
ATOM 2940 C C . VAL A 1 333 ? 6.672 3.229 -10.172 1 80.88 333 VAL A C 1
ATOM 2942 O O . VAL A 1 333 ? 7.621 3.842 -9.68 1 80.88 333 VAL A O 1
ATOM 2945 N N . ASP A 1 334 ? 6.844 2.811 -11.312 1 73.81 334 ASP A N 1
ATOM 2946 C CA . ASP A 1 334 ? 7.789 3.354 -12.281 1 73.81 334 ASP A CA 1
ATOM 2947 C C . ASP A 1 334 ? 7.086 3.721 -13.586 1 73.81 334 ASP A C 1
ATOM 2949 O O . ASP A 1 334 ? 7.027 2.912 -14.516 1 73.81 334 ASP A O 1
ATOM 2953 N N . GLY A 1 335 ? 6.52 4.902 -13.703 1 64.44 335 GLY A N 1
ATOM 2954 C CA . GLY A 1 335 ? 5.754 5.309 -14.875 1 64.44 335 GLY A CA 1
ATOM 2955 C C . GLY A 1 335 ? 4.332 4.789 -14.867 1 64.44 335 GLY A C 1
ATOM 2956 O O . GLY A 1 335 ? 3.383 5.555 -15.047 1 64.44 335 GLY A O 1
ATOM 2957 N N . SER A 1 336 ? 4.293 3.447 -14.656 1 73.62 336 SER A N 1
ATOM 2958 C CA . SER A 1 336 ? 2.986 2.809 -14.516 1 73.62 336 SER A CA 1
ATOM 2959 C C . SER A 1 336 ? 2.871 2.078 -13.188 1 73.62 336 SER A C 1
ATOM 2961 O O . SER A 1 336 ? 3.877 1.832 -12.516 1 73.62 336 SER A O 1
ATOM 2963 N N . VAL A 1 337 ? 1.62 1.887 -12.797 1 84.06 337 VAL A N 1
ATOM 2964 C CA . VAL A 1 337 ? 1.376 1.166 -11.547 1 84.06 337 VAL A CA 1
ATOM 2965 C C . VAL A 1 337 ? 1.196 -0.322 -11.844 1 84.06 337 VAL A C 1
ATOM 2967 O O . VAL A 1 337 ? 0.261 -0.715 -12.539 1 84.06 337 VAL A O 1
ATOM 2970 N N . ILE A 1 338 ? 2.131 -1.148 -11.422 1 90.31 338 ILE A N 1
ATOM 2971 C CA . ILE A 1 338 ? 2.094 -2.598 -11.586 1 90.31 338 ILE A CA 1
ATOM 2972 C C . ILE A 1 338 ? 1.983 -3.266 -10.219 1 90.31 338 ILE A C 1
ATOM 2974 O O . ILE A 1 338 ? 2.793 -3.002 -9.32 1 90.31 338 ILE A O 1
ATOM 2978 N N . ASN A 1 339 ? 1.005 -4.098 -10.117 1 95 339 ASN A N 1
ATOM 2979 C CA . ASN A 1 339 ? 0.799 -4.754 -8.828 1 95 339 ASN A CA 1
ATOM 2980 C C . ASN A 1 339 ? 1.971 -5.664 -8.469 1 95 339 ASN A C 1
ATOM 2982 O O . ASN A 1 339 ? 2.471 -6.402 -9.32 1 95 339 ASN A O 1
ATOM 2986 N N . GLN A 1 340 ? 2.535 -5.578 -7.395 1 97.38 340 GLN A N 1
ATOM 2987 C CA . GLN A 1 340 ? 3.557 -6.43 -6.793 1 97.38 340 GLN A CA 1
ATOM 2988 C C . GLN A 1 340 ? 3.521 -6.34 -5.27 1 97.38 340 GLN A C 1
ATOM 2990 O O . GLN A 1 340 ? 4.297 -5.594 -4.668 1 97.38 340 GLN A O 1
ATOM 2995 N N . SER A 1 341 ? 2.713 -7.207 -4.633 1 98.25 341 SER A N 1
ATOM 2996 C CA . SER A 1 341 ? 2.359 -7.039 -3.229 1 98.25 341 SER A CA 1
ATOM 2997 C C . SER A 1 341 ? 3.363 -7.738 -2.318 1 98.25 341 SER A C 1
ATOM 2999 O O . SER A 1 341 ? 3.498 -7.383 -1.146 1 98.25 341 SER A O 1
ATOM 3001 N N . VAL A 1 342 ? 4.105 -8.734 -2.85 1 98.5 342 VAL A N 1
ATOM 3002 C CA . VAL A 1 342 ? 5.035 -9.477 -1.998 1 98.5 342 VAL A CA 1
ATOM 3003 C C . VAL A 1 342 ? 6.473 -9.117 -2.369 1 98.5 342 VAL A C 1
ATOM 3005 O O . VAL A 1 342 ? 6.797 -8.969 -3.551 1 98.5 342 VAL A O 1
ATOM 3008 N N . PRO A 1 343 ? 7.297 -8.898 -1.402 1 98.44 343 PRO A N 1
ATOM 3009 C CA . PRO A 1 343 ? 8.719 -8.688 -1.689 1 98.44 343 PRO A CA 1
ATOM 3010 C C . PRO A 1 343 ? 9.414 -9.953 -2.191 1 98.44 343 PRO A C 1
ATOM 3012 O O . PRO A 1 343 ? 9.258 -11.023 -1.602 1 98.44 343 PRO A O 1
ATOM 3015 N N . ILE A 1 344 ? 10.055 -9.883 -3.309 1 98.81 344 ILE A N 1
ATOM 3016 C CA . ILE A 1 344 ? 10.922 -10.938 -3.814 1 98.81 344 ILE A CA 1
ATOM 3017 C C . ILE A 1 344 ? 12.383 -10.539 -3.631 1 98.81 344 ILE A C 1
ATOM 3019 O O . ILE A 1 344 ? 12.945 -9.812 -4.457 1 98.81 344 ILE A O 1
ATOM 3023 N N . VAL A 1 345 ? 12.977 -11.047 -2.49 1 98.88 345 VAL A N 1
ATOM 3024 C CA . VAL A 1 345 ? 14.273 -10.539 -2.051 1 98.88 345 VAL A CA 1
ATOM 3025 C C . VAL A 1 345 ? 15.227 -11.703 -1.798 1 98.88 345 VAL A C 1
ATOM 3027 O O . VAL A 1 345 ? 14.797 -12.859 -1.697 1 98.88 345 VAL A O 1
ATOM 3030 N N . LEU A 1 346 ? 16.531 -11.414 -1.782 1 98.88 346 LEU A N 1
ATOM 3031 C CA . LEU A 1 346 ? 17.578 -12.375 -1.492 1 98.88 346 LEU A CA 1
ATOM 3032 C C . LEU A 1 346 ? 18.344 -11.992 -0.225 1 98.88 346 LEU A C 1
ATOM 3034 O O . LEU A 1 346 ? 19.141 -11.062 -0.236 1 98.88 346 LEU A O 1
ATOM 3038 N N . PRO A 1 347 ? 18.062 -12.672 0.914 1 98.75 347 PRO A N 1
ATOM 3039 C CA . PRO A 1 347 ? 18.781 -12.383 2.164 1 98.75 347 PRO A CA 1
ATOM 3040 C C . PRO A 1 347 ? 20.219 -12.891 2.152 1 98.75 347 PRO A C 1
ATOM 3042 O O . PRO A 1 347 ? 20.5 -13.953 1.603 1 98.75 347 PRO A O 1
ATOM 3045 N N . VAL A 1 348 ? 21.078 -12.125 2.701 1 98.5 348 VAL A N 1
ATOM 3046 C CA . VAL A 1 348 ? 22.5 -12.469 2.766 1 98.5 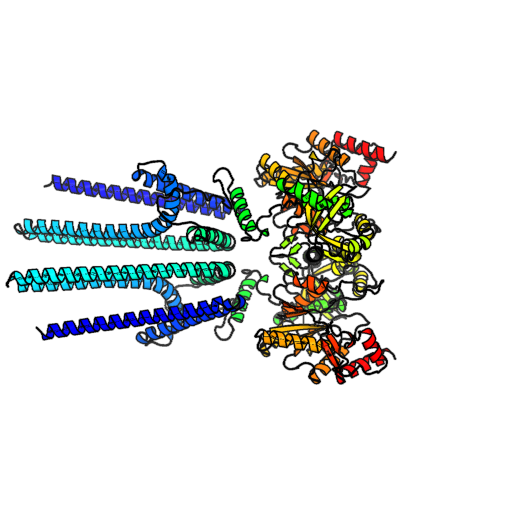348 VAL A CA 1
ATOM 3047 C C . VAL A 1 348 ? 23.031 -12.188 4.168 1 98.5 348 VAL A C 1
ATOM 3049 O O . VAL A 1 348 ? 22.656 -11.203 4.801 1 98.5 348 VAL A O 1
ATOM 3052 N N . HIS A 1 349 ? 23.875 -13.07 4.652 1 98.12 349 HIS A N 1
ATOM 3053 C CA . HIS A 1 349 ? 24.516 -12.852 5.945 1 98.12 349 HIS A CA 1
ATOM 3054 C C . HIS A 1 349 ? 25.625 -11.797 5.844 1 98.12 349 HIS A C 1
ATOM 3056 O O . HIS A 1 349 ? 26.109 -11.516 4.75 1 98.12 349 HIS A O 1
ATOM 3062 N N . THR A 1 350 ? 26 -11.242 6.988 1 97.94 350 THR A N 1
ATOM 3063 C CA . THR A 1 350 ? 26.969 -10.156 7.051 1 97.94 350 THR A CA 1
ATOM 3064 C C . THR A 1 350 ? 28.281 -10.562 6.414 1 97.94 350 THR A C 1
ATOM 3066 O O . THR A 1 350 ? 28.906 -9.781 5.684 1 97.94 350 THR A O 1
ATOM 3069 N N . GLU A 1 351 ? 28.734 -11.758 6.652 1 97.75 351 GLU A N 1
ATOM 3070 C CA . GLU A 1 351 ? 30 -12.25 6.105 1 97.75 351 GLU A CA 1
ATOM 3071 C C . GLU A 1 351 ? 29.969 -12.258 4.578 1 97.75 351 GLU A C 1
ATOM 3073 O O . GLU A 1 351 ? 30.938 -11.867 3.936 1 97.75 351 GLU A O 1
ATOM 3078 N N . ASP A 1 352 ? 28.891 -12.68 4.043 1 98 352 ASP A N 1
ATOM 3079 C CA . ASP A 1 352 ? 28.75 -12.711 2.592 1 98 352 ASP A CA 1
ATOM 3080 C C . ASP A 1 352 ? 28.672 -11.297 2.014 1 98 352 ASP A C 1
ATOM 3082 O O . ASP A 1 352 ? 29.234 -11.023 0.952 1 98 352 ASP A O 1
ATOM 3086 N N . LYS A 1 353 ? 27.938 -10.445 2.686 1 98 353 LYS A N 1
ATOM 3087 C CA . LYS A 1 353 ? 27.844 -9.055 2.238 1 98 353 LYS A CA 1
ATOM 3088 C C . LYS A 1 353 ? 29.234 -8.422 2.148 1 98 353 LYS A C 1
ATOM 3090 O O . LYS A 1 353 ? 29.547 -7.762 1.158 1 98 353 LYS A O 1
ATOM 3095 N N . GLU A 1 354 ? 30.016 -8.586 3.162 1 97.69 354 GLU A N 1
ATOM 3096 C CA . GLU A 1 354 ? 31.359 -7.996 3.193 1 97.69 354 GLU A CA 1
ATOM 3097 C C . GLU A 1 354 ? 32.25 -8.578 2.1 1 97.69 354 GLU A C 1
ATOM 3099 O O . GLU A 1 354 ? 33.031 -7.859 1.473 1 97.69 354 GLU A O 1
ATOM 3104 N N . ARG A 1 355 ? 32.094 -9.844 1.892 1 97.56 355 ARG A N 1
ATOM 3105 C CA . ARG A 1 355 ? 32.875 -10.531 0.877 1 97.56 355 ARG A CA 1
ATOM 3106 C C . ARG A 1 355 ? 32.469 -10.078 -0.525 1 97.56 355 ARG A C 1
ATOM 3108 O O . ARG A 1 355 ? 33.344 -9.953 -1.404 1 97.56 355 ARG A O 1
ATOM 3115 N N . LEU A 1 356 ? 31.266 -9.852 -0.758 1 98.12 356 LEU A N 1
ATOM 3116 C CA . LEU A 1 356 ? 30.734 -9.625 -2.102 1 98.12 356 LEU A CA 1
ATOM 3117 C C . LEU A 1 356 ? 30.578 -8.141 -2.391 1 98.12 356 LEU A C 1
ATOM 3119 O O . LEU A 1 356 ? 30.438 -7.738 -3.547 1 98.12 356 LEU A O 1
ATOM 3123 N N . ALA A 1 357 ? 30.703 -7.387 -1.284 1 94.81 357 ALA A N 1
ATOM 3124 C CA . ALA A 1 357 ? 30.547 -5.941 -1.44 1 94.81 357 ALA A CA 1
ATOM 3125 C C . ALA A 1 357 ? 31.594 -5.367 -2.377 1 94.81 357 ALA A C 1
ATOM 3127 O O . ALA A 1 357 ? 32.781 -5.711 -2.279 1 94.81 357 ALA A O 1
ATOM 3128 N N . GLY A 1 358 ? 31.219 -4.453 -3.318 1 94 358 GLY A N 1
ATOM 3129 C CA . GLY A 1 358 ? 32.156 -3.809 -4.23 1 94 358 GLY A CA 1
ATOM 3130 C C . GLY A 1 358 ? 32.25 -4.504 -5.574 1 94 358 GLY A C 1
ATOM 3131 O O . GLY A 1 358 ? 32.75 -3.938 -6.539 1 94 358 GLY A O 1
ATOM 3132 N N . HIS A 1 359 ? 31.812 -5.781 -5.625 1 96.75 359 HIS A N 1
ATOM 3133 C CA . HIS A 1 359 ? 31.812 -6.488 -6.902 1 96.75 359 HIS A CA 1
ATOM 3134 C C . HIS A 1 359 ? 30.641 -6.059 -7.77 1 96.75 359 HIS A C 1
ATOM 3136 O O . HIS A 1 359 ? 29.531 -5.82 -7.266 1 96.75 359 HIS A O 1
ATOM 3142 N N . ASP A 1 360 ? 30.891 -6.051 -9.086 1 96.62 360 ASP A N 1
ATOM 3143 C CA . ASP A 1 360 ? 29.844 -5.641 -10.031 1 96.62 360 ASP A CA 1
ATOM 3144 C C . ASP A 1 360 ? 28.891 -6.789 -10.312 1 96.62 360 ASP A C 1
ATOM 3146 O O . ASP A 1 360 ? 27.781 -6.57 -10.812 1 96.62 360 ASP A O 1
ATOM 3150 N N . ALA A 1 361 ? 29.438 -8.008 -10.102 1 98.25 361 ALA A N 1
ATOM 3151 C CA . ALA A 1 361 ? 28.609 -9.195 -10.32 1 98.25 361 ALA A CA 1
ATOM 3152 C C . ALA A 1 361 ? 29.125 -10.375 -9.5 1 98.25 361 ALA A C 1
ATOM 3154 O O . ALA A 1 361 ? 30.297 -10.406 -9.109 1 98.25 361 ALA A O 1
ATOM 3155 N N . PHE A 1 362 ? 28.219 -11.289 -9.172 1 98.44 362 PHE A N 1
ATOM 3156 C CA . PHE A 1 362 ? 28.641 -12.555 -8.578 1 98.44 362 PHE A CA 1
ATOM 3157 C C . PHE A 1 362 ? 27.688 -13.68 -8.984 1 98.44 362 PHE A C 1
ATOM 3159 O O . PHE A 1 362 ? 26.609 -13.422 -9.523 1 98.44 362 PHE A O 1
ATOM 3166 N N . VAL A 1 363 ? 28.078 -14.883 -8.812 1 98.5 363 VAL A N 1
ATOM 3167 C CA . VAL A 1 363 ? 27.328 -16.047 -9.273 1 98.5 363 VAL A CA 1
ATOM 3168 C C . VAL A 1 363 ? 26.531 -16.641 -8.109 1 98.5 363 VAL A C 1
ATOM 3170 O O . VAL A 1 363 ? 27.031 -16.703 -6.98 1 98.5 363 VAL A O 1
ATOM 3173 N N . LEU A 1 364 ? 25.281 -16.984 -8.359 1 98.75 364 LEU A N 1
ATOM 3174 C CA . LEU A 1 364 ? 24.453 -17.719 -7.41 1 98.75 364 LEU A CA 1
ATOM 3175 C C . LEU A 1 364 ? 24.641 -19.219 -7.586 1 98.75 364 LEU A C 1
ATOM 3177 O O . LEU A 1 364 ? 24.484 -19.75 -8.695 1 98.75 364 LEU A O 1
ATOM 3181 N N . CYS A 1 365 ? 24.938 -19.859 -6.5 1 98.19 365 CYS A N 1
ATOM 3182 C CA . CYS A 1 365 ? 25.203 -21.297 -6.52 1 98.19 365 CYS A CA 1
ATOM 3183 C C . CYS A 1 365 ? 24.25 -22.047 -5.602 1 98.19 365 CYS A C 1
ATOM 3185 O O . CYS A 1 365 ? 23.984 -21.609 -4.477 1 98.19 365 CYS A O 1
ATOM 3187 N N . TYR A 1 366 ? 23.688 -23.109 -6.137 1 98 366 TYR A N 1
ATOM 3188 C CA . TYR A 1 366 ? 22.844 -24 -5.344 1 98 366 TYR A CA 1
ATOM 3189 C C . TYR A 1 366 ? 23.359 -25.422 -5.367 1 98 366 TYR A C 1
ATOM 3191 O O . TYR A 1 366 ? 23.469 -26.031 -6.434 1 98 366 TYR A O 1
ATOM 3199 N N . GLU A 1 367 ? 23.703 -25.922 -4.207 1 96.31 367 GLU A N 1
ATOM 3200 C CA . GLU A 1 367 ? 24.219 -27.281 -4.055 1 96.31 367 GLU A CA 1
ATOM 3201 C C . GLU A 1 367 ? 25.359 -27.562 -5.035 1 96.31 367 GLU A C 1
ATOM 3203 O O . GLU A 1 367 ? 25.344 -28.562 -5.738 1 96.31 367 GLU A O 1
ATOM 3208 N N . GLY A 1 368 ? 26.25 -26.625 -5.18 1 94.56 368 GLY A N 1
ATOM 3209 C CA . GLY A 1 368 ? 27.469 -26.797 -5.941 1 94.56 368 GLY A CA 1
ATOM 3210 C C . GLY A 1 368 ? 27.312 -26.453 -7.414 1 94.56 368 GLY A C 1
ATOM 3211 O O . GLY A 1 368 ? 28.281 -26.5 -8.172 1 94.56 368 GLY A O 1
ATOM 3212 N N . GLN A 1 369 ? 26.141 -26.141 -7.824 1 95.88 369 GLN A N 1
ATOM 3213 C CA . GLN A 1 369 ? 25.906 -25.812 -9.227 1 95.88 369 GLN A CA 1
ATOM 3214 C C . GLN A 1 369 ? 25.625 -24.328 -9.414 1 95.88 369 GLN A C 1
ATOM 3216 O O . GLN A 1 369 ? 24.797 -23.75 -8.711 1 95.88 369 GLN A O 1
ATOM 3221 N N . ASN A 1 370 ? 26.328 -23.719 -10.367 1 97.44 370 ASN A N 1
ATOM 3222 C CA . ASN A 1 370 ? 26.047 -22.344 -10.727 1 97.44 370 ASN A CA 1
ATOM 3223 C C . ASN A 1 370 ? 24.719 -22.203 -11.461 1 97.44 370 ASN A C 1
ATOM 3225 O O . ASN A 1 370 ? 24.453 -22.922 -12.43 1 97.44 370 ASN A O 1
ATOM 3229 N N . VAL A 1 371 ? 23.906 -21.312 -10.992 1 97.94 371 VAL A N 1
ATOM 3230 C CA . VAL A 1 371 ? 22.547 -21.25 -11.523 1 97.94 371 VAL A CA 1
ATOM 3231 C C . VAL A 1 371 ? 22.328 -19.938 -12.258 1 97.94 371 VAL A C 1
ATOM 3233 O O . VAL A 1 371 ? 21.609 -19.875 -13.258 1 97.94 371 VAL A O 1
ATOM 3236 N N . ALA A 1 372 ? 22.891 -18.828 -11.719 1 98.62 372 ALA A N 1
ATOM 3237 C CA . ALA A 1 372 ? 22.625 -17.5 -12.281 1 98.62 372 ALA A CA 1
ATOM 3238 C C . ALA A 1 372 ? 23.734 -16.516 -11.898 1 98.62 372 ALA A C 1
ATOM 3240 O O . ALA A 1 372 ? 24.516 -16.781 -10.984 1 98.62 372 ALA A O 1
ATOM 3241 N N . ILE A 1 373 ? 23.844 -15.477 -12.656 1 98.69 373 ILE A N 1
ATOM 3242 C CA . ILE A 1 373 ? 24.688 -14.344 -12.297 1 98.69 373 ILE A CA 1
ATOM 3243 C C . ILE A 1 373 ? 23.797 -13.172 -11.852 1 98.69 373 ILE A C 1
ATOM 3245 O O . ILE A 1 373 ? 22.797 -12.859 -12.5 1 98.69 373 ILE A O 1
ATOM 3249 N N . LEU A 1 374 ? 24.062 -12.617 -10.695 1 98.75 374 LEU A N 1
ATOM 3250 C CA . LEU A 1 374 ? 23.438 -11.383 -10.242 1 98.75 374 LEU A CA 1
ATOM 3251 C C . LEU A 1 374 ? 24.281 -10.172 -10.594 1 98.75 374 LEU A C 1
ATOM 3253 O O . LEU A 1 374 ? 25.422 -10.047 -10.125 1 98.75 374 LEU A O 1
ATOM 3257 N N . ARG A 1 375 ? 23.703 -9.297 -11.414 1 98.38 375 ARG A N 1
ATOM 3258 C CA . ARG A 1 375 ? 24.438 -8.141 -11.914 1 98.38 375 ARG A CA 1
ATOM 3259 C C . ARG A 1 375 ? 24.016 -6.871 -11.18 1 98.38 375 ARG A C 1
ATOM 3261 O O . ARG A 1 375 ? 22.859 -6.703 -10.82 1 98.38 375 ARG A O 1
ATOM 3268 N N . GLN A 1 376 ? 25 -5.934 -10.961 1 98.06 376 GLN A N 1
ATOM 3269 C CA . GLN A 1 376 ? 24.797 -4.633 -10.328 1 98.06 376 GLN A CA 1
ATOM 3270 C C . GLN A 1 376 ? 24.125 -4.777 -8.969 1 98.06 376 GLN A C 1
ATOM 3272 O O . GLN A 1 376 ? 23.078 -4.176 -8.727 1 98.06 376 GLN A O 1
ATOM 3277 N N . PRO A 1 377 ? 24.812 -5.516 -8.133 1 98.5 377 PRO A N 1
ATOM 3278 C CA . PRO A 1 377 ? 24.219 -5.785 -6.824 1 98.5 377 PRO A CA 1
ATOM 3279 C C . PRO A 1 377 ? 24.078 -4.527 -5.969 1 98.5 377 PRO A C 1
ATOM 3281 O O . PRO A 1 377 ? 24.938 -3.646 -6.02 1 98.5 377 PRO A O 1
ATOM 3284 N N . GLU A 1 378 ? 22.953 -4.375 -5.273 1 98.5 378 GLU A N 1
ATOM 3285 C CA . GLU A 1 378 ? 22.719 -3.357 -4.258 1 98.5 378 GLU A CA 1
ATOM 3286 C C . GLU A 1 378 ? 22.375 -3.992 -2.91 1 98.5 378 GLU A C 1
ATOM 3288 O O . GLU A 1 378 ? 21.359 -4.672 -2.773 1 98.5 378 GLU A O 1
ATOM 3293 N N . PHE A 1 379 ? 23.297 -3.809 -1.973 1 98.56 379 PHE A N 1
ATOM 3294 C CA . PHE A 1 379 ? 23.047 -4.328 -0.631 1 98.56 379 PHE A CA 1
ATOM 3295 C C . PHE A 1 379 ? 22.328 -3.299 0.228 1 98.56 379 PHE A C 1
ATOM 3297 O O . PHE A 1 379 ? 22.625 -2.104 0.153 1 98.56 379 PHE A O 1
ATOM 3304 N N . TYR A 1 380 ? 21.344 -3.664 1.009 1 98.25 380 TYR A N 1
ATOM 3305 C CA . TYR A 1 380 ? 20.625 -2.777 1.918 1 98.25 380 TYR A CA 1
ATOM 3306 C C . TYR A 1 380 ? 20.141 -3.535 3.145 1 98.25 380 TYR A C 1
ATOM 3308 O O . TYR A 1 380 ? 20.125 -4.77 3.156 1 98.25 380 TYR A O 1
ATOM 3316 N N . ASN A 1 381 ? 19.781 -2.844 4.137 1 97.88 381 ASN A N 1
ATOM 3317 C CA . ASN A 1 381 ? 19.453 -3.424 5.434 1 97.88 381 ASN A CA 1
ATOM 3318 C C . ASN A 1 381 ? 18.141 -4.207 5.375 1 97.88 381 ASN A C 1
ATOM 3320 O O . ASN A 1 381 ? 17.188 -3.777 4.734 1 97.88 381 ASN A O 1
ATOM 3324 N N . HIS A 1 382 ? 18.172 -5.352 6.082 1 98.06 382 HIS A N 1
ATOM 3325 C CA . HIS A 1 382 ? 17 -6.207 6.207 1 98.06 382 HIS A CA 1
ATOM 3326 C C . HIS A 1 382 ? 16.297 -5.984 7.539 1 98.06 382 HIS A C 1
ATOM 3328 O O . HIS A 1 382 ? 16.469 -6.773 8.477 1 98.06 382 HIS A O 1
ATOM 3334 N N . ASN A 1 383 ? 15.453 -4.949 7.629 1 96.75 383 ASN A N 1
ATOM 3335 C CA . ASN A 1 383 ? 14.656 -4.75 8.836 1 96.75 383 ASN A CA 1
ATOM 3336 C C . ASN A 1 383 ? 13.555 -5.801 8.961 1 96.75 383 ASN A C 1
ATOM 3338 O O . ASN A 1 383 ? 12.414 -5.551 8.586 1 96.75 383 ASN A O 1
ATOM 3342 N N . LYS A 1 384 ? 13.828 -6.863 9.602 1 98.19 384 LYS A N 1
ATOM 3343 C CA . LYS A 1 384 ? 13.016 -8.07 9.57 1 98.19 384 LYS A CA 1
ATOM 3344 C C . LYS A 1 384 ? 11.672 -7.848 10.25 1 98.19 384 LYS A C 1
ATOM 3346 O O . LYS A 1 384 ? 10.633 -8.297 9.758 1 98.19 384 LYS A O 1
ATOM 3351 N N . GLU A 1 385 ? 11.672 -7.16 11.375 1 98.31 385 GLU A N 1
ATOM 3352 C CA . GLU A 1 385 ? 10.414 -6.895 12.062 1 98.31 385 GLU A CA 1
ATOM 3353 C C . GLU A 1 385 ? 9.469 -6.074 11.188 1 98.31 385 GLU A C 1
ATOM 3355 O O . GLU A 1 385 ? 8.289 -6.41 11.047 1 98.31 385 GLU A O 1
ATOM 3360 N N . GLU A 1 386 ? 10 -5.023 10.625 1 98.44 386 GLU A N 1
ATOM 3361 C CA . GLU A 1 386 ? 9.18 -4.176 9.766 1 98.44 386 GLU A CA 1
ATOM 3362 C C . GLU A 1 386 ? 8.672 -4.949 8.555 1 98.44 386 GLU A C 1
ATOM 3364 O O . GLU A 1 386 ? 7.492 -4.844 8.195 1 98.44 386 GLU A O 1
ATOM 3369 N N . ARG A 1 387 ? 9.523 -5.75 7.93 1 98.62 387 ARG A N 1
ATOM 3370 C CA . ARG A 1 387 ? 9.125 -6.547 6.773 1 98.62 387 ARG A CA 1
ATOM 3371 C C . ARG A 1 387 ? 7.977 -7.488 7.129 1 98.62 387 ARG A C 1
ATOM 3373 O O . ARG A 1 387 ? 6.969 -7.539 6.422 1 98.62 387 ARG A O 1
ATOM 3380 N N . CYS A 1 388 ? 8.164 -8.234 8.203 1 98.81 388 CYS A N 1
ATOM 3381 C CA . CYS A 1 388 ? 7.156 -9.211 8.602 1 98.81 388 CYS A CA 1
ATOM 3382 C C . CYS A 1 388 ? 5.828 -8.523 8.914 1 98.81 388 CYS A C 1
ATOM 3384 O O . CYS A 1 388 ? 4.773 -8.984 8.477 1 98.81 388 CYS A O 1
ATOM 3386 N N . CYS A 1 389 ? 5.891 -7.418 9.641 1 98.81 389 CYS A N 1
ATOM 3387 C CA . CYS A 1 389 ? 4.676 -6.699 10.008 1 98.81 389 CYS A CA 1
ATOM 3388 C C . CYS A 1 389 ? 3.936 -6.211 8.766 1 98.81 389 CYS A C 1
ATOM 3390 O O . CYS A 1 389 ? 2.727 -6.41 8.641 1 98.81 389 CYS A O 1
ATOM 3392 N N . ARG A 1 390 ? 4.609 -5.652 7.84 1 98.62 390 ARG A N 1
ATOM 3393 C CA . ARG A 1 390 ? 3.967 -5.062 6.672 1 98.62 390 ARG A CA 1
ATOM 3394 C C . ARG A 1 390 ? 3.475 -6.141 5.715 1 98.62 390 ARG A C 1
ATOM 3396 O O . ARG A 1 390 ? 2.436 -5.98 5.066 1 98.62 390 ARG A O 1
ATOM 3403 N N . GLN A 1 391 ? 4.176 -7.227 5.609 1 98.69 391 GLN A N 1
ATOM 3404 C CA . GLN A 1 391 ? 3.854 -8.281 4.652 1 98.69 391 GLN A CA 1
ATOM 3405 C C . GLN A 1 391 ? 2.76 -9.195 5.195 1 98.69 391 GLN A C 1
ATOM 3407 O O . GLN A 1 391 ? 1.866 -9.609 4.453 1 98.69 391 GLN A O 1
ATOM 3412 N N . PHE A 1 392 ? 2.785 -9.484 6.523 1 98.75 392 PHE A N 1
ATOM 3413 C CA . PHE A 1 392 ? 1.937 -10.547 7.059 1 98.75 392 PHE A CA 1
ATOM 3414 C C . PHE A 1 392 ? 0.908 -9.977 8.031 1 98.75 392 PHE A C 1
ATOM 3416 O O . PHE A 1 392 ? -0.045 -10.656 8.406 1 98.75 392 PHE A O 1
ATOM 3423 N N . GLY A 1 393 ? 1.042 -8.703 8.492 1 98.44 393 GLY A N 1
ATOM 3424 C CA . GLY A 1 393 ? 0.171 -8.172 9.523 1 98.44 393 GLY A CA 1
ATOM 3425 C C . GLY A 1 393 ? 0.485 -8.703 10.906 1 98.44 393 GLY A C 1
ATOM 3426 O O . GLY A 1 393 ? -0.327 -8.586 11.828 1 98.44 393 GLY A O 1
ATOM 3427 N N . THR A 1 394 ? 1.63 -9.391 11.047 1 98.5 394 THR A N 1
ATOM 3428 C CA . THR A 1 394 ? 2.139 -9.93 12.305 1 98.5 394 THR A CA 1
ATOM 3429 C C . THR A 1 394 ? 3.645 -10.164 12.219 1 98.5 394 THR A C 1
ATOM 3431 O O . THR A 1 394 ? 4.211 -10.219 11.125 1 98.5 394 THR A O 1
ATOM 3434 N N . SER A 1 395 ? 4.328 -10.125 13.336 1 98 395 SER A N 1
ATOM 3435 C CA . SER A 1 395 ? 5.742 -10.477 13.406 1 98 395 SER A CA 1
ATOM 3436 C C . SER A 1 395 ? 5.973 -11.664 14.336 1 98 395 SER A C 1
ATOM 3438 O O . SER A 1 395 ? 7.066 -11.836 14.875 1 98 395 SER A O 1
ATOM 3440 N N . ASN A 1 396 ? 4.867 -12.422 14.484 1 97.88 396 ASN A N 1
ATOM 3441 C CA . ASN A 1 396 ? 4.922 -13.594 15.359 1 97.88 396 ASN A CA 1
ATOM 3442 C C . ASN A 1 396 ? 5.832 -14.68 14.789 1 97.88 396 ASN A C 1
ATOM 3444 O O . ASN A 1 396 ? 5.59 -15.18 13.695 1 97.88 396 ASN A O 1
ATOM 3448 N N . LYS A 1 397 ? 6.824 -15.117 15.492 1 97.38 397 LYS A N 1
ATOM 3449 C CA . LYS A 1 397 ? 7.84 -16.047 15.016 1 97.38 397 LYS A CA 1
ATOM 3450 C C . LYS A 1 397 ? 7.285 -17.469 14.93 1 97.38 397 LYS A C 1
ATOM 3452 O O . LYS A 1 397 ? 7.941 -18.375 14.398 1 97.38 397 LYS A O 1
ATOM 3457 N N . GLY A 1 398 ? 6.066 -17.672 15.453 1 97.56 398 GLY A N 1
ATOM 3458 C CA . GLY A 1 398 ? 5.391 -18.953 15.258 1 97.56 398 GLY A CA 1
ATOM 3459 C C . GLY A 1 398 ? 4.879 -19.141 13.844 1 97.56 398 GLY A C 1
ATOM 3460 O O . GLY A 1 398 ? 4.57 -20.266 13.445 1 97.56 398 GLY A O 1
ATOM 3461 N N . HIS A 1 399 ? 4.68 -18.109 13.117 1 97.88 399 HIS A N 1
ATOM 3462 C CA . HIS A 1 399 ? 4.367 -18.172 11.695 1 97.88 399 HIS A CA 1
ATOM 3463 C C . HIS A 1 399 ? 5.523 -18.781 10.906 1 97.88 399 HIS A C 1
ATOM 3465 O O . HIS A 1 399 ? 6.648 -18.281 10.977 1 97.88 399 HIS A O 1
ATOM 3471 N N . PRO A 1 400 ? 5.309 -19.844 10.156 1 97.5 400 PRO A N 1
ATOM 3472 C CA . PRO A 1 400 ? 6.398 -20.625 9.578 1 97.5 400 PRO A CA 1
ATOM 3473 C C . PRO A 1 400 ? 7.277 -19.812 8.633 1 97.5 400 PRO A C 1
ATOM 3475 O O . PRO A 1 400 ? 8.508 -19.938 8.672 1 97.5 400 PRO A O 1
ATOM 3478 N N . TYR A 1 401 ? 6.727 -19.016 7.781 1 98.31 401 TYR A N 1
ATOM 3479 C CA . TYR A 1 401 ? 7.527 -18.234 6.848 1 98.31 401 TYR A CA 1
ATOM 3480 C C . TYR A 1 401 ? 8.258 -17.109 7.57 1 98.31 401 TYR A C 1
ATOM 3482 O O . TYR A 1 401 ? 9.391 -16.766 7.223 1 98.31 401 TYR A O 1
ATOM 3490 N N . ILE A 1 402 ? 7.609 -16.438 8.547 1 98.56 402 ILE A N 1
ATOM 3491 C CA . ILE A 1 402 ? 8.242 -15.391 9.352 1 98.56 402 ILE A CA 1
ATOM 3492 C C . ILE A 1 402 ? 9.453 -15.961 10.078 1 98.56 402 ILE A C 1
ATOM 3494 O O . ILE A 1 402 ? 10.492 -15.305 10.172 1 98.56 402 ILE A O 1
ATOM 3498 N N . LYS A 1 403 ? 9.266 -17.188 10.586 1 98.25 403 LYS A N 1
ATOM 3499 C CA . LYS A 1 403 ? 10.398 -17.859 11.219 1 98.25 403 LYS A CA 1
ATOM 3500 C C . LYS A 1 403 ? 11.594 -17.938 10.266 1 98.25 403 LYS A C 1
ATOM 3502 O O . LYS A 1 403 ? 12.727 -17.641 10.648 1 98.25 403 LYS A O 1
ATOM 3507 N N . MET A 1 404 ? 11.344 -18.344 9.039 1 98.25 404 MET A N 1
ATOM 3508 C CA . MET A 1 404 ? 12.398 -18.438 8.031 1 98.25 404 MET A CA 1
ATOM 3509 C C . MET A 1 404 ? 13.039 -17.078 7.781 1 98.25 404 MET A C 1
ATOM 3511 O O . MET A 1 404 ? 14.25 -16.984 7.574 1 98.25 404 MET A O 1
ATOM 3515 N N . ILE A 1 405 ? 12.273 -15.977 7.797 1 98.62 405 ILE A N 1
ATOM 3516 C CA . ILE A 1 405 ? 12.797 -14.633 7.598 1 98.62 405 ILE A CA 1
ATOM 3517 C C . ILE A 1 405 ? 13.734 -14.266 8.742 1 98.62 405 ILE A C 1
ATOM 3519 O O . ILE A 1 405 ? 14.844 -13.773 8.516 1 98.62 405 ILE A O 1
ATOM 3523 N N . TYR A 1 406 ? 13.297 -14.516 9.977 1 98.44 406 TYR A N 1
ATOM 3524 C CA . TYR A 1 406 ? 14.109 -14.164 11.133 1 98.44 406 TYR A CA 1
ATOM 3525 C C . TYR A 1 406 ? 15.398 -14.969 11.164 1 98.44 406 TYR A C 1
ATOM 3527 O O . TYR A 1 406 ? 16.422 -14.492 11.664 1 98.44 406 TYR A O 1
ATOM 3535 N N . GLU A 1 407 ? 15.391 -16.156 10.609 1 97.88 407 GLU A N 1
ATOM 3536 C CA . GLU A 1 407 ? 16.578 -17.016 10.586 1 97.88 407 GLU A CA 1
ATOM 3537 C C . GLU A 1 407 ? 17.469 -16.688 9.406 1 97.88 407 GLU A C 1
ATOM 3539 O O . GLU A 1 407 ? 18.609 -17.172 9.32 1 97.88 407 GLU A O 1
ATOM 3544 N N . SER A 1 408 ? 17.031 -15.883 8.484 1 97.94 408 SER A N 1
ATOM 3545 C CA . SER A 1 408 ? 17.797 -15.516 7.301 1 97.94 408 SER A CA 1
ATOM 3546 C C . SER A 1 408 ? 18.766 -14.375 7.602 1 97.94 408 SER A C 1
ATOM 3548 O O . SER A 1 408 ? 18.922 -13.969 8.758 1 97.94 408 SER A O 1
ATOM 3550 N N . GLY A 1 409 ? 19.484 -13.875 6.562 1 97.94 409 GLY A N 1
ATOM 3551 C CA . GLY A 1 409 ? 20.516 -12.875 6.727 1 97.94 409 GLY A CA 1
ATOM 3552 C C . GLY A 1 409 ? 19.984 -11.5 7.086 1 97.94 409 GLY A C 1
ATOM 3553 O O . GLY A 1 409 ? 18.797 -11.219 6.859 1 97.94 409 GLY A O 1
ATOM 3554 N N . ASP A 1 410 ? 20.859 -10.633 7.613 1 98.06 410 ASP A N 1
ATOM 3555 C CA . ASP A 1 410 ? 20.484 -9.312 8.094 1 98.06 410 ASP A CA 1
ATOM 3556 C C . ASP A 1 410 ? 20.594 -8.273 6.977 1 98.06 410 ASP A C 1
ATOM 3558 O O . ASP A 1 410 ? 20.344 -7.082 7.199 1 98.06 410 ASP A O 1
ATOM 3562 N N . TRP A 1 411 ? 20.953 -8.742 5.805 1 98.62 411 TRP A N 1
ATOM 3563 C CA . TRP A 1 411 ? 21.047 -7.891 4.621 1 98.62 411 TRP A CA 1
ATOM 3564 C C . TRP A 1 411 ? 20.25 -8.477 3.463 1 98.62 411 TRP A C 1
ATOM 3566 O O . TRP A 1 411 ? 19.984 -9.68 3.43 1 98.62 411 TRP A O 1
ATOM 3576 N N . LEU A 1 412 ? 19.797 -7.617 2.641 1 98.81 412 LEU A N 1
ATOM 3577 C CA . LEU A 1 412 ? 19.234 -8.023 1.36 1 98.81 412 LEU A CA 1
ATOM 3578 C C . LEU A 1 412 ? 20.094 -7.539 0.202 1 98.81 412 LEU A C 1
ATOM 3580 O O . LEU A 1 412 ? 20.812 -6.539 0.327 1 98.81 412 LEU A O 1
ATOM 3584 N N . VAL A 1 413 ? 20.047 -8.258 -0.83 1 98.81 413 VAL A N 1
ATOM 3585 C CA . VAL A 1 413 ? 20.781 -7.82 -2.02 1 98.81 413 VAL A CA 1
ATOM 3586 C C . VAL A 1 413 ? 19.859 -7.883 -3.236 1 98.81 413 VAL A C 1
ATOM 3588 O O . VAL A 1 413 ? 19.172 -8.883 -3.457 1 98.81 413 VAL A O 1
ATOM 3591 N N . GLY A 1 414 ? 19.703 -6.77 -3.887 1 98.62 414 GLY A N 1
ATOM 3592 C CA . GLY A 1 414 ? 18.984 -6.695 -5.148 1 98.62 414 GLY A CA 1
ATOM 3593 C C . GLY A 1 414 ? 19.891 -6.617 -6.355 1 98.62 414 GLY A C 1
ATOM 3594 O O . GLY A 1 414 ? 21.078 -6.273 -6.227 1 98.62 414 GLY A O 1
ATOM 3595 N N . GLY A 1 415 ? 19.328 -6.988 -7.531 1 98.62 415 GLY A N 1
ATOM 3596 C CA . GLY A 1 415 ? 20.078 -6.941 -8.773 1 98.62 415 GLY A CA 1
ATOM 3597 C C . GLY A 1 415 ? 19.391 -7.672 -9.914 1 98.62 415 GLY A C 1
ATOM 3598 O O . GLY A 1 415 ? 18.391 -8.352 -9.711 1 98.62 415 GLY A O 1
ATOM 3599 N N . ASP A 1 416 ? 20 -7.531 -11.117 1 98.44 416 ASP A N 1
ATOM 3600 C CA . ASP A 1 416 ? 19.469 -8.203 -12.297 1 98.44 416 ASP A CA 1
ATOM 3601 C C . ASP A 1 416 ? 19.969 -9.641 -12.375 1 98.44 416 ASP A C 1
ATOM 3603 O O . ASP A 1 416 ? 21.141 -9.922 -12.102 1 98.44 416 ASP A O 1
ATOM 3607 N N . LEU A 1 417 ? 19.078 -10.492 -12.773 1 98.62 417 LEU A N 1
ATOM 3608 C CA . LEU A 1 417 ? 19.422 -11.906 -12.844 1 98.62 417 LEU A CA 1
ATOM 3609 C C . LEU A 1 417 ? 19.641 -12.344 -14.289 1 98.62 417 LEU A C 1
ATOM 3611 O O . LEU A 1 417 ? 18.875 -11.953 -15.18 1 98.62 417 LEU A O 1
ATOM 3615 N N . GLU A 1 418 ? 20.688 -12.992 -14.508 1 98.38 418 GLU A N 1
ATOM 3616 C CA . GLU A 1 418 ? 20.922 -13.781 -15.719 1 98.38 418 GLU A CA 1
ATOM 3617 C C . GLU A 1 418 ? 20.953 -15.273 -15.406 1 98.38 418 GLU A C 1
ATOM 3619 O O . GLU A 1 418 ? 21.984 -15.797 -14.961 1 98.38 418 GLU A O 1
ATOM 3624 N N . VAL A 1 419 ? 19.875 -15.914 -15.719 1 98.62 419 VAL A N 1
ATOM 3625 C CA . VAL A 1 419 ? 19.734 -17.312 -15.336 1 98.62 419 VAL A CA 1
ATOM 3626 C C . VAL A 1 419 ? 20.172 -18.219 -16.5 1 98.62 419 VAL A C 1
ATOM 3628 O O . VAL A 1 419 ? 19.797 -17.969 -17.641 1 98.62 419 VAL A O 1
ATOM 3631 N N . PHE A 1 420 ? 20.953 -19.203 -16.234 1 97.19 420 PHE A N 1
ATOM 3632 C CA . PHE A 1 420 ? 21.625 -20 -17.266 1 97.19 420 PHE A CA 1
ATOM 3633 C C . PHE A 1 420 ? 20.625 -20.875 -18.016 1 97.19 420 PHE A C 1
ATOM 3635 O O . PHE A 1 420 ? 20.578 -20.875 -19.25 1 97.19 420 PHE A O 1
ATOM 3642 N N . GLU A 1 421 ? 19.875 -21.641 -17.266 1 93.75 421 GLU A N 1
ATOM 3643 C CA . GLU A 1 421 ? 18.906 -22.562 -17.859 1 93.75 421 GLU A CA 1
ATOM 3644 C C . GLU A 1 421 ? 17.672 -22.688 -16.984 1 93.75 421 GLU A C 1
ATOM 3646 O O . GLU A 1 421 ? 17.656 -22.219 -15.844 1 93.75 421 GLU A O 1
ATOM 3651 N N . ARG A 1 422 ? 16.719 -23.297 -17.609 1 95.56 422 ARG A N 1
ATOM 3652 C CA . ARG A 1 422 ? 15.492 -23.562 -16.875 1 95.56 422 ARG A CA 1
ATOM 3653 C C . ARG A 1 422 ? 15.773 -24.359 -15.602 1 95.56 422 ARG A C 1
ATOM 3655 O O . ARG A 1 422 ? 16.578 -25.281 -15.602 1 95.56 422 ARG A O 1
ATOM 3662 N N . ILE A 1 423 ? 15.164 -23.969 -14.523 1 96.75 423 ILE A N 1
ATOM 3663 C CA . ILE A 1 423 ? 15.336 -24.656 -13.25 1 96.75 423 ILE A CA 1
ATOM 3664 C C . ILE A 1 423 ? 14.484 -25.922 -13.234 1 96.75 423 ILE A C 1
ATOM 3666 O O . ILE A 1 423 ? 13.258 -25.859 -13.367 1 96.75 423 ILE A O 1
ATOM 3670 N N . CYS A 1 424 ? 15.125 -27.016 -13.094 1 96.31 424 CYS A N 1
ATOM 3671 C CA . CYS A 1 424 ? 14.461 -28.297 -12.992 1 96.31 424 CYS A CA 1
ATOM 3672 C C . CYS A 1 424 ? 14.695 -28.938 -11.625 1 96.31 424 CYS A C 1
ATOM 3674 O O . CYS A 1 424 ? 15.789 -28.828 -11.07 1 96.31 424 CYS A O 1
ATOM 3676 N N . TRP A 1 425 ? 13.719 -29.562 -11.109 1 96.81 425 TRP A N 1
ATOM 3677 C CA . TRP A 1 425 ? 13.828 -30.156 -9.773 1 96.81 425 TRP A CA 1
ATOM 3678 C C . TRP A 1 425 ? 14.031 -31.656 -9.859 1 96.81 425 TRP A C 1
ATOM 3680 O O . TRP A 1 425 ? 14.391 -32.281 -8.867 1 96.81 425 TRP A O 1
ATOM 3690 N N . ASN A 1 426 ? 13.82 -32.281 -10.984 1 95.12 426 ASN A N 1
ATOM 3691 C CA . ASN A 1 426 ? 14.031 -33.719 -11.234 1 95.12 426 ASN A CA 1
ATOM 3692 C C . ASN A 1 426 ? 13.297 -34.562 -10.219 1 95.12 426 ASN A C 1
ATOM 3694 O O . ASN A 1 426 ? 13.859 -35.531 -9.688 1 95.12 426 ASN A O 1
ATOM 3698 N N . ASP A 1 427 ? 12.109 -34.281 -9.875 1 95.19 427 ASP A N 1
ATOM 3699 C CA . ASP A 1 427 ? 11.281 -35 -8.938 1 95.19 427 ASP A CA 1
ATOM 3700 C C . ASP A 1 427 ? 10.148 -35.75 -9.656 1 95.19 427 ASP A C 1
ATOM 3702 O O . ASP A 1 427 ? 9.18 -36.188 -9.031 1 95.19 427 ASP A O 1
ATOM 3706 N N . GLY A 1 428 ? 10.266 -35.75 -10.93 1 95.94 428 GLY A N 1
ATOM 3707 C CA . GLY A 1 428 ? 9.273 -36.438 -11.742 1 95.94 428 GLY A CA 1
ATOM 3708 C C . GLY A 1 428 ? 8.086 -35.562 -12.094 1 95.94 428 GLY A C 1
ATOM 3709 O O . GLY A 1 428 ? 7.156 -36 -12.766 1 95.94 428 GLY A O 1
ATOM 3710 N N . LEU A 1 429 ? 8.109 -34.312 -11.672 1 97.62 429 LEU A N 1
ATOM 3711 C CA . LEU A 1 429 ? 6.945 -33.438 -11.883 1 97.62 429 LEU A CA 1
ATOM 3712 C C . LEU A 1 429 ? 7.293 -32.281 -12.781 1 97.62 429 LEU A C 1
ATOM 3714 O O . LEU A 1 429 ? 6.492 -31.344 -12.93 1 97.62 429 LEU A O 1
ATOM 3718 N N . ASP A 1 430 ? 8.43 -32.188 -13.406 1 97.38 430 ASP A N 1
ATOM 3719 C CA . ASP A 1 430 ? 8.891 -31.047 -14.18 1 97.38 430 ASP A CA 1
ATOM 3720 C C . ASP A 1 430 ? 8.023 -30.828 -15.414 1 97.38 430 ASP A C 1
ATOM 3722 O O . ASP A 1 430 ? 7.895 -29.703 -15.898 1 97.38 430 ASP A O 1
ATOM 3726 N N . GLU A 1 431 ? 7.375 -31.906 -15.875 1 96.5 431 GLU A N 1
ATOM 3727 C CA . GLU A 1 431 ? 6.512 -31.766 -17.047 1 96.5 431 GLU A CA 1
ATOM 3728 C C . GLU A 1 431 ? 5.316 -30.859 -16.75 1 96.5 431 GLU A C 1
ATOM 3730 O O . GLU A 1 431 ? 4.734 -30.281 -17.656 1 96.5 431 GLU A O 1
ATOM 3735 N N . TYR A 1 432 ? 5.008 -30.75 -15.461 1 97.56 432 TYR A N 1
ATOM 3736 C CA . TYR A 1 432 ? 3.861 -29.938 -15.062 1 97.56 432 TYR A CA 1
ATOM 3737 C C . TYR A 1 432 ? 4.289 -28.516 -14.711 1 97.56 432 TYR A C 1
ATOM 3739 O O . TYR A 1 432 ? 3.449 -27.656 -14.453 1 97.56 432 TYR A O 1
ATOM 3747 N N . ARG A 1 433 ? 5.527 -28.266 -14.688 1 98.12 433 ARG A N 1
ATOM 3748 C CA . ARG A 1 433 ? 6.027 -26.922 -14.398 1 98.12 433 ARG A CA 1
ATOM 3749 C C . ARG A 1 433 ? 6.16 -26.094 -15.68 1 98.12 433 ARG A C 1
ATOM 3751 O O . ARG A 1 433 ? 7.258 -25.969 -16.219 1 98.12 433 ARG A O 1
ATOM 3758 N N . LEU A 1 434 ? 5.051 -25.562 -16.031 1 98.06 434 LEU A N 1
ATOM 3759 C CA . LEU A 1 434 ? 4.988 -24.781 -17.266 1 98.06 434 LEU A CA 1
ATOM 3760 C C . LEU A 1 434 ? 5.191 -23.297 -16.984 1 98.06 434 LEU A C 1
ATOM 3762 O O . LEU A 1 434 ? 4.672 -22.766 -15.992 1 98.06 434 LEU A O 1
ATOM 3766 N N . THR A 1 435 ? 5.996 -22.625 -17.812 1 97.69 435 THR A N 1
ATOM 3767 C CA . THR A 1 435 ? 6.199 -21.188 -17.688 1 97.69 435 THR A CA 1
ATOM 3768 C C . THR A 1 435 ? 4.973 -20.422 -18.188 1 97.69 435 THR A C 1
ATOM 3770 O O . THR A 1 435 ? 4.121 -20.984 -18.875 1 97.69 435 THR A O 1
ATOM 3773 N N . PRO A 1 436 ? 4.867 -19.156 -17.812 1 97.56 436 PRO A N 1
ATOM 3774 C CA . PRO A 1 436 ? 3.758 -18.344 -18.312 1 97.56 436 PRO A CA 1
ATOM 3775 C C . PRO A 1 436 ? 3.678 -18.359 -19.844 1 97.56 436 PRO A C 1
ATOM 3777 O O . PRO A 1 436 ? 2.588 -18.484 -20.406 1 97.56 436 PRO A O 1
ATOM 3780 N N . LYS A 1 437 ? 4.785 -18.297 -20.531 1 95.81 437 LYS A N 1
ATOM 3781 C CA . LYS A 1 437 ? 4.801 -18.328 -22 1 95.81 437 LYS A CA 1
ATOM 3782 C C . LYS A 1 437 ? 4.285 -19.656 -22.531 1 95.81 437 LYS A C 1
ATOM 3784 O O . LYS A 1 437 ? 3.506 -19.688 -23.484 1 95.81 437 LYS A O 1
ATOM 3789 N N . GLU A 1 438 ? 4.699 -20.734 -21.906 1 97.31 438 GLU A N 1
ATOM 3790 C CA . GLU A 1 438 ? 4.246 -22.062 -22.297 1 97.31 438 GLU A CA 1
ATOM 3791 C C . GLU A 1 438 ? 2.75 -22.219 -22.062 1 97.31 438 GLU A C 1
ATOM 3793 O O . GLU A 1 438 ? 2.053 -22.859 -22.844 1 97.31 438 GLU A O 1
ATOM 3798 N N . LEU A 1 439 ? 2.268 -21.672 -20.984 1 97.88 439 LEU A N 1
ATOM 3799 C CA . LEU A 1 439 ? 0.843 -21.734 -20.672 1 97.88 439 LEU A CA 1
ATOM 3800 C C . LEU A 1 439 ? 0.028 -20.953 -21.688 1 97.88 439 LEU A C 1
ATOM 3802 O O . LEU A 1 439 ? -1.022 -21.406 -22.141 1 97.88 439 LEU A O 1
ATOM 3806 N N . ARG A 1 440 ? 0.49 -19.797 -22.047 1 94.62 440 ARG A N 1
ATOM 3807 C CA . ARG A 1 440 ? -0.18 -19.016 -23.078 1 94.62 440 ARG A CA 1
ATOM 3808 C C . ARG A 1 440 ? -0.276 -19.781 -24.391 1 94.62 440 ARG A C 1
ATOM 3810 O O . ARG A 1 440 ? -1.318 -19.781 -25.047 1 94.62 440 ARG A O 1
ATOM 3817 N N . GLU A 1 441 ? 0.832 -20.438 -24.719 1 95.06 441 GLU A N 1
ATOM 3818 C CA . GLU A 1 441 ? 0.842 -21.25 -25.922 1 95.06 441 GLU A CA 1
ATOM 3819 C C . GLU A 1 441 ? -0.141 -22.422 -25.812 1 95.06 441 GLU A C 1
ATOM 3821 O O . GLU A 1 441 ? -0.829 -22.75 -26.781 1 95.06 441 GLU A O 1
ATOM 3826 N N . ARG A 1 442 ? -0.151 -22.984 -24.672 1 96.69 442 ARG A N 1
ATOM 3827 C CA . ARG A 1 442 ? -1.07 -24.094 -24.438 1 96.69 442 ARG A CA 1
ATOM 3828 C C . ARG A 1 442 ? -2.52 -23.641 -24.578 1 96.69 442 ARG A C 1
ATOM 3830 O O . ARG A 1 442 ? -3.338 -24.344 -25.188 1 96.69 442 ARG A O 1
ATOM 3837 N N . PHE A 1 443 ? -2.9 -22.516 -24.094 1 96.44 443 PHE A N 1
ATOM 3838 C CA . PHE A 1 443 ? -4.258 -21.984 -24.172 1 96.44 443 PHE A CA 1
ATOM 3839 C C . PHE A 1 443 ? -4.625 -21.656 -25.609 1 96.44 443 PHE A C 1
ATOM 3841 O O . PHE A 1 443 ? -5.77 -21.859 -26.016 1 96.44 443 PHE A O 1
ATOM 3848 N N . LYS A 1 444 ? -3.625 -21.188 -26.312 1 92.06 444 LYS A N 1
ATOM 3849 C CA . LYS A 1 444 ? -3.84 -20.906 -27.734 1 92.06 444 LYS A CA 1
ATOM 3850 C C . LYS A 1 444 ? -4.125 -22.203 -28.5 1 92.06 444 LYS A C 1
ATOM 3852 O O . LYS A 1 444 ? -5.039 -22.234 -29.328 1 92.06 444 LYS A O 1
ATOM 3857 N N . LYS A 1 445 ? -3.371 -23.172 -28.219 1 95.12 445 LYS A N 1
ATOM 3858 C CA . LYS A 1 445 ? -3.551 -24.469 -28.875 1 95.12 445 LYS A CA 1
ATOM 3859 C C . LYS A 1 445 ? -4.93 -25.047 -28.578 1 95.12 445 LYS A C 1
ATOM 3861 O O . LYS A 1 445 ? -5.531 -25.688 -29.438 1 95.12 445 LYS A O 1
ATOM 3866 N N . LEU A 1 446 ? -5.438 -24.734 -27.406 1 95.62 446 LEU A N 1
ATOM 3867 C CA . LEU A 1 446 ? -6.75 -25.219 -27 1 95.62 446 LEU A CA 1
ATOM 3868 C C . LEU A 1 446 ? -7.855 -24.297 -27.5 1 95.62 446 LEU A C 1
ATOM 3870 O O . LEU A 1 446 ? -9.039 -24.547 -27.25 1 95.62 446 LEU A O 1
ATOM 3874 N N . LYS A 1 447 ? -7.48 -23.203 -28.141 1 93.31 447 LYS A N 1
ATOM 3875 C CA . LYS A 1 447 ? -8.422 -22.219 -28.641 1 93.31 447 LYS A CA 1
ATOM 3876 C C . LYS A 1 447 ? -9.328 -21.703 -27.516 1 93.31 447 LYS A C 1
ATOM 3878 O O . LYS A 1 447 ? -10.547 -21.625 -27.688 1 93.31 447 LYS A O 1
ATOM 3883 N N . ALA A 1 448 ? -8.68 -21.453 -26.406 1 94.88 448 ALA A N 1
ATOM 3884 C CA . ALA A 1 448 ? -9.406 -20.922 -25.266 1 94.88 448 ALA A CA 1
ATOM 3885 C C . ALA A 1 448 ? -9.758 -19.453 -25.484 1 94.88 448 ALA A C 1
ATOM 3887 O O . ALA A 1 448 ? -8.914 -18.656 -25.906 1 94.88 448 ALA A O 1
ATOM 3888 N N . ASP A 1 449 ? -10.992 -19.047 -25.281 1 91.31 449 ASP A N 1
ATOM 3889 C CA . ASP A 1 449 ? -11.367 -17.641 -25.375 1 91.31 449 ASP A CA 1
ATOM 3890 C C . ASP A 1 449 ? -11.547 -17.031 -23.984 1 91.31 449 ASP A C 1
ATOM 3892 O O . ASP A 1 449 ? -11.758 -15.828 -23.859 1 91.31 449 ASP A O 1
ATOM 3896 N N . ALA A 1 450 ? -11.5 -17.906 -23.016 1 93.69 450 ALA A N 1
ATOM 3897 C CA . ALA A 1 450 ? -11.453 -17.5 -21.609 1 93.69 450 ALA A CA 1
ATOM 3898 C C . ALA A 1 450 ? -10.648 -18.5 -20.781 1 93.69 450 ALA A C 1
ATOM 3900 O O . ALA A 1 450 ? -10.734 -19.719 -21 1 93.69 450 ALA A O 1
ATOM 3901 N N . VAL A 1 451 ? -9.867 -17.953 -20 1 97.19 451 VAL A N 1
ATOM 3902 C CA . VAL A 1 451 ? -9.086 -18.797 -19.094 1 97.19 451 VAL A CA 1
ATOM 3903 C C . VAL A 1 451 ? -9.352 -18.391 -17.641 1 97.19 451 VAL A C 1
ATOM 3905 O O . VAL A 1 451 ? -9.273 -17.203 -17.297 1 97.19 451 VAL A O 1
ATOM 3908 N N . PHE A 1 452 ? -9.797 -19.312 -16.797 1 96.25 452 PHE A N 1
ATOM 3909 C CA . PHE A 1 452 ? -9.984 -19.031 -15.367 1 96.25 452 PHE A CA 1
ATOM 3910 C C . PHE A 1 452 ? -9.094 -19.953 -14.523 1 96.25 452 PHE A C 1
ATOM 3912 O O . PHE A 1 452 ? -8.914 -21.125 -14.859 1 96.25 452 PHE A O 1
ATOM 3919 N N . ALA A 1 453 ? -8.461 -19.344 -13.547 1 96.88 453 ALA A N 1
ATOM 3920 C CA . ALA A 1 453 ? -7.469 -20.062 -12.75 1 96.88 453 ALA A CA 1
ATOM 3921 C C . ALA A 1 453 ? -8.008 -20.391 -11.359 1 96.88 453 ALA A C 1
ATOM 3923 O O . ALA A 1 453 ? -8.734 -19.578 -10.773 1 96.88 453 ALA A O 1
ATOM 3924 N N . PHE A 1 454 ? -7.645 -21.531 -10.852 1 95.5 454 PHE A N 1
ATOM 3925 C CA . PHE A 1 454 ? -7.918 -21.984 -9.492 1 95.5 454 PHE A CA 1
ATOM 3926 C C . PHE A 1 454 ? -6.637 -22.438 -8.805 1 95.5 454 PHE A C 1
ATOM 3928 O O . PHE A 1 454 ? -6.008 -23.406 -9.234 1 95.5 454 PHE A O 1
ATOM 3935 N N . GLN A 1 455 ? -6.262 -21.688 -7.809 1 93.75 455 GLN A N 1
ATOM 3936 C CA . GLN A 1 455 ? -5.055 -22.016 -7.059 1 93.75 455 GLN A CA 1
ATOM 3937 C C . GLN A 1 455 ? -5.379 -22.906 -5.863 1 93.75 455 GLN A C 1
ATOM 3939 O O . GLN A 1 455 ? -6.371 -22.688 -5.164 1 93.75 455 GLN A O 1
ATOM 3944 N N . LEU A 1 456 ? -4.516 -23.906 -5.656 1 89.5 456 LEU A N 1
ATOM 3945 C CA . LEU A 1 456 ? -4.73 -24.812 -4.539 1 89.5 456 LEU A CA 1
ATOM 3946 C C . LEU A 1 456 ? -3.42 -25.125 -3.826 1 89.5 456 LEU A C 1
ATOM 3948 O O . LEU A 1 456 ? -2.361 -25.172 -4.457 1 89.5 456 LEU A O 1
ATOM 3952 N N . ARG A 1 457 ? -3.617 -25.219 -2.568 1 89.06 457 ARG A N 1
ATOM 3953 C CA . ARG A 1 457 ? -2.547 -25.797 -1.765 1 89.06 457 ARG A CA 1
ATOM 3954 C C . ARG A 1 457 ? -2.99 -27.109 -1.131 1 89.06 457 ARG A C 1
ATOM 3956 O O . ARG A 1 457 ? -2.166 -27.859 -0.605 1 89.06 457 ARG A O 1
ATOM 3963 N N . ASN A 1 458 ? -4.281 -27.406 -1.327 1 87.56 458 ASN A N 1
ATOM 3964 C CA . ASN A 1 458 ? -4.902 -28.594 -0.745 1 87.56 458 ASN A CA 1
ATOM 3965 C C . ASN A 1 458 ? -5.449 -29.516 -1.821 1 87.56 458 ASN A C 1
ATOM 3967 O O . ASN A 1 458 ? -5.598 -29.125 -2.979 1 87.56 458 ASN A O 1
ATOM 3971 N N . PRO A 1 459 ? -5.668 -30.766 -1.415 1 92.06 459 PRO A N 1
ATOM 3972 C CA . PRO A 1 459 ? -6.332 -31.672 -2.348 1 92.06 459 PRO A CA 1
ATOM 3973 C C . PRO A 1 459 ? -7.738 -31.219 -2.725 1 92.06 459 PRO A C 1
ATOM 3975 O O . PRO A 1 459 ? -8.367 -30.469 -1.974 1 92.06 459 PRO A O 1
ATOM 3978 N N . ILE A 1 460 ? -8.172 -31.688 -3.789 1 92.38 460 ILE A N 1
ATOM 3979 C CA . ILE A 1 460 ? -9.453 -31.266 -4.336 1 92.38 460 ILE A CA 1
ATOM 3980 C C . ILE A 1 460 ? -10.555 -32.219 -3.867 1 92.38 460 ILE A C 1
ATOM 3982 O O . ILE A 1 460 ? -10.414 -33.438 -3.957 1 92.38 460 ILE A O 1
ATOM 3986 N N . HIS A 1 461 ? -11.523 -31.703 -3.318 1 91.88 461 HIS A N 1
ATOM 3987 C CA . HIS A 1 461 ? -12.75 -32.469 -3.09 1 91.88 461 HIS A CA 1
ATOM 3988 C C . HIS A 1 461 ? -13.859 -32.031 -4.039 1 91.88 461 HIS A C 1
ATOM 3990 O O . HIS A 1 461 ? -13.672 -31.094 -4.824 1 91.88 461 HIS A O 1
ATOM 3996 N N . ASN A 1 462 ? -14.969 -32.719 -3.963 1 93.75 462 ASN A N 1
ATOM 3997 C CA . ASN A 1 462 ? -16.031 -32.5 -4.945 1 93.75 462 ASN A CA 1
ATOM 3998 C C . ASN A 1 462 ? -16.641 -31.094 -4.809 1 93.75 462 ASN A C 1
ATOM 4000 O O . ASN A 1 462 ? -17.312 -30.609 -5.727 1 93.75 462 ASN A O 1
ATOM 4004 N N . GLY A 1 463 ? -16.5 -30.484 -3.635 1 90.75 463 GLY A N 1
ATOM 4005 C CA . GLY A 1 463 ? -16.922 -29.094 -3.494 1 90.75 463 GLY A CA 1
ATOM 4006 C C . GLY A 1 463 ? -16.141 -28.141 -4.383 1 90.75 463 GLY A C 1
ATOM 4007 O O . GLY A 1 463 ? -16.734 -27.266 -5.012 1 90.75 463 GLY A O 1
ATOM 4008 N N . HIS A 1 464 ? -14.844 -28.344 -4.414 1 92 464 HIS A N 1
ATOM 4009 C CA . HIS A 1 464 ? -14 -27.562 -5.312 1 92 464 HIS A CA 1
ATOM 4010 C C . HIS A 1 464 ? -14.391 -27.797 -6.77 1 92 464 HIS A C 1
ATOM 4012 O O . HIS A 1 464 ? -14.5 -26.828 -7.539 1 92 464 HIS A O 1
ATOM 4018 N N . ALA A 1 465 ? -14.594 -29 -7.074 1 92.88 465 ALA A N 1
ATOM 4019 C CA . ALA A 1 465 ? -14.953 -29.359 -8.445 1 92.88 465 ALA A CA 1
ATOM 4020 C C . ALA A 1 465 ? -16.266 -28.703 -8.852 1 92.88 465 ALA A C 1
ATOM 4022 O O . ALA A 1 465 ? -16.406 -28.234 -9.984 1 92.88 465 ALA A O 1
ATOM 4023 N N . LEU A 1 466 ? -17.172 -28.703 -7.906 1 92.25 466 LEU A N 1
ATOM 4024 C CA . LEU A 1 466 ? -18.469 -28.062 -8.148 1 92.25 466 LEU A CA 1
ATOM 4025 C C . LEU A 1 466 ? -18.281 -26.578 -8.461 1 92.25 466 LEU A C 1
ATOM 4027 O O . LEU A 1 466 ? -18.922 -26.062 -9.375 1 92.25 466 LEU A O 1
ATOM 4031 N N . LEU A 1 467 ? -17.453 -25.953 -7.758 1 91.56 467 LEU A N 1
ATOM 4032 C CA . LEU A 1 467 ? -17.188 -24.531 -7.957 1 91.56 467 LEU A CA 1
ATOM 4033 C C . LEU A 1 467 ? -16.562 -24.281 -9.328 1 91.56 467 LEU A C 1
ATOM 4035 O O . LEU A 1 467 ? -16.969 -23.344 -10.031 1 91.56 467 LEU A O 1
ATOM 4039 N N . MET A 1 468 ? -15.633 -25.047 -9.68 1 94.19 468 MET A N 1
ATOM 4040 C CA . MET A 1 468 ? -14.938 -24.906 -10.953 1 94.19 468 MET A CA 1
ATOM 4041 C C . MET A 1 468 ? -15.891 -25.156 -12.117 1 94.19 468 MET A C 1
ATOM 4043 O O . MET A 1 468 ? -15.898 -24.422 -13.102 1 94.19 468 MET A O 1
ATOM 4047 N N . ALA A 1 469 ? -16.672 -26.172 -11.938 1 92.19 469 ALA A N 1
ATOM 4048 C CA . ALA A 1 469 ? -17.641 -26.484 -12.969 1 92.19 469 ALA A CA 1
ATOM 4049 C C . ALA A 1 469 ? -18.688 -25.375 -13.094 1 92.19 469 ALA A C 1
ATOM 4051 O O . ALA A 1 469 ? -19.109 -25.031 -14.203 1 92.19 469 ALA A O 1
ATOM 4052 N N . ASP A 1 470 ? -19.109 -24.922 -11.977 1 92.06 470 ASP A N 1
ATOM 4053 C CA . ASP A 1 470 ? -20.094 -23.844 -11.969 1 92.06 470 ASP A CA 1
ATOM 4054 C C . ASP A 1 470 ? -19.531 -22.594 -12.641 1 92.06 470 ASP A C 1
ATOM 4056 O O . ASP A 1 470 ? -20.25 -21.891 -13.352 1 92.06 470 ASP A O 1
ATOM 4060 N N . THR A 1 471 ? -18.312 -22.266 -12.398 1 93.81 471 THR A N 1
ATOM 4061 C CA . THR A 1 471 ? -17.672 -21.109 -13.016 1 93.81 471 THR A CA 1
ATOM 4062 C C . THR A 1 471 ? -17.625 -21.25 -14.531 1 93.81 471 THR A C 1
ATOM 4064 O O . THR A 1 471 ? -17.922 -20.312 -15.266 1 93.81 471 THR A O 1
ATOM 4067 N N . ARG A 1 472 ? -17.297 -22.422 -15.008 1 94.81 472 ARG A N 1
ATOM 4068 C CA . ARG A 1 472 ? -17.281 -22.656 -16.453 1 94.81 472 ARG A CA 1
ATOM 4069 C C . ARG A 1 472 ? -18.672 -22.422 -17.047 1 94.81 472 ARG A C 1
ATOM 4071 O O . ARG A 1 472 ? -18.797 -21.766 -18.078 1 94.81 472 ARG A O 1
ATOM 4078 N N . ARG A 1 473 ? -19.672 -22.984 -16.406 1 93.44 473 ARG A N 1
ATOM 4079 C CA . ARG A 1 473 ? -21.047 -22.812 -16.875 1 93.44 473 ARG A CA 1
ATOM 4080 C C . ARG A 1 473 ? -21.422 -21.344 -16.953 1 93.44 473 ARG A C 1
ATOM 4082 O O . ARG A 1 473 ? -22.016 -20.906 -17.938 1 93.44 473 ARG A O 1
ATOM 4089 N N . LYS A 1 474 ? -21.078 -20.609 -15.961 1 92.69 474 LYS A N 1
ATOM 4090 C CA . LYS A 1 474 ? -21.391 -19.188 -15.922 1 92.69 474 LYS A CA 1
ATOM 4091 C C . LYS A 1 474 ? -20.688 -18.453 -17.062 1 92.69 474 LYS A C 1
ATOM 4093 O O . LYS A 1 474 ? -21.266 -17.531 -17.656 1 92.69 474 LYS A O 1
ATOM 4098 N N . LEU A 1 475 ? -19.469 -18.828 -17.328 1 93.25 475 LEU A N 1
ATOM 4099 C CA . LEU A 1 475 ? -18.719 -18.203 -18.422 1 93.25 475 LEU A CA 1
ATOM 4100 C C . LEU A 1 475 ? -19.344 -18.547 -19.766 1 93.25 475 LEU A C 1
ATOM 4102 O O . LEU A 1 475 ? -19.422 -17.688 -20.656 1 93.25 475 LEU A O 1
ATOM 4106 N N . GLU A 1 476 ? -19.812 -19.734 -19.875 1 93.88 476 GLU A N 1
ATOM 4107 C CA . GLU A 1 476 ? -20.516 -20.125 -21.094 1 93.88 476 GLU A CA 1
ATOM 4108 C C . GLU A 1 476 ? -21.812 -19.344 -21.266 1 93.88 476 GLU A C 1
ATOM 4110 O O . GLU A 1 476 ? -22.156 -18.922 -22.375 1 93.88 476 GLU A O 1
ATOM 4115 N N . GLU A 1 477 ? -22.453 -19.141 -20.188 1 93 477 GLU A N 1
ATOM 4116 C CA . GLU A 1 477 ? -23.688 -18.359 -20.203 1 93 477 GLU A CA 1
ATOM 4117 C C . GLU A 1 477 ? -23.406 -16.922 -20.609 1 93 477 GLU A C 1
ATOM 4119 O O . GLU A 1 477 ? -24.266 -16.266 -21.203 1 93 477 GLU A O 1
ATOM 4124 N N . ARG A 1 478 ? -22.219 -16.5 -20.328 1 92.31 478 ARG A N 1
ATOM 4125 C CA . ARG A 1 478 ? -21.844 -15.125 -20.656 1 92.31 478 ARG A CA 1
ATOM 4126 C C . ARG A 1 478 ? -21.406 -15.008 -22.125 1 92.31 478 ARG A C 1
ATOM 4128 O O . ARG A 1 478 ? -21.094 -13.914 -22.594 1 92.31 478 ARG A O 1
ATOM 4135 N N . GLY A 1 479 ? -21.234 -16.188 -22.844 1 90.06 479 GLY A N 1
ATOM 4136 C CA . GLY A 1 479 ? -21 -16.125 -24.266 1 90.06 479 GLY A CA 1
ATOM 4137 C C . GLY A 1 479 ? -19.625 -16.656 -24.672 1 90.06 479 GLY A C 1
ATOM 4138 O O . GLY A 1 479 ? -19.297 -16.703 -25.859 1 90.06 479 GLY A O 1
ATOM 4139 N N . TYR A 1 480 ? -18.891 -17.141 -23.656 1 92.56 480 TYR A N 1
ATOM 4140 C CA . TYR A 1 480 ? -17.594 -17.734 -23.984 1 92.56 480 TYR A CA 1
ATOM 4141 C C . TYR A 1 480 ? -17.781 -19.125 -24.578 1 92.56 480 TYR A C 1
ATOM 4143 O O . TYR A 1 480 ? -18.609 -19.906 -24.094 1 92.56 480 TYR A O 1
ATOM 4151 N N . ARG A 1 481 ? -17.109 -19.406 -25.625 1 93 481 ARG A N 1
ATOM 4152 C CA . ARG A 1 481 ? -17.312 -20.641 -26.375 1 93 481 ARG A CA 1
ATOM 4153 C C . ARG A 1 481 ? -16.516 -21.781 -25.781 1 93 481 ARG A C 1
ATOM 4155 O O . ARG A 1 481 ? -16.969 -22.938 -25.75 1 93 481 ARG A O 1
ATOM 4162 N N . ASN A 1 482 ? -15.281 -21.469 -25.25 1 94.81 482 ASN A N 1
ATOM 4163 C CA . ASN A 1 482 ? -14.422 -22.516 -24.719 1 94.81 482 ASN A CA 1
ATOM 4164 C C . ASN A 1 482 ? -13.617 -22.031 -23.516 1 94.81 482 ASN A C 1
ATOM 4166 O O . ASN A 1 482 ? -12.398 -21.859 -23.609 1 94.81 482 ASN A O 1
ATOM 4170 N N . PRO A 1 483 ? -14.266 -21.906 -22.422 1 96.5 483 PRO A N 1
ATOM 4171 C CA . PRO A 1 483 ? -13.531 -21.578 -21.203 1 96.5 483 PRO A CA 1
ATOM 4172 C C . PRO A 1 483 ? -12.633 -22.719 -20.719 1 96.5 483 PRO A C 1
ATOM 4174 O O . PRO A 1 483 ? -13.062 -23.875 -20.703 1 96.5 483 PRO A O 1
ATOM 4177 N N . VAL A 1 484 ? -11.414 -22.422 -20.469 1 97.75 484 VAL A N 1
ATOM 4178 C CA . VAL A 1 484 ? -10.445 -23.422 -20.047 1 97.75 484 VAL A CA 1
ATOM 4179 C C . VAL A 1 484 ? -10.008 -23.141 -18.609 1 97.75 484 VAL A C 1
ATOM 4181 O O . VAL A 1 484 ? -9.781 -22 -18.234 1 97.75 484 VAL A O 1
ATOM 4184 N N . LEU A 1 485 ? -9.984 -24.172 -17.828 1 97.75 485 LEU A N 1
ATOM 4185 C CA . LEU A 1 485 ? -9.555 -24.094 -16.438 1 97.75 485 LEU A CA 1
ATOM 4186 C C . LEU A 1 485 ? -8.047 -24.312 -16.328 1 97.75 485 LEU A C 1
ATOM 4188 O O . LEU A 1 485 ? -7.512 -25.281 -16.859 1 97.75 485 LEU A O 1
ATOM 4192 N N . LEU A 1 486 ? -7.383 -23.375 -15.711 1 98.19 486 LEU A N 1
ATOM 4193 C CA . LEU A 1 486 ? -6.02 -23.594 -15.234 1 98.19 486 LEU A CA 1
ATOM 4194 C C . LEU A 1 486 ? -6.016 -24.078 -13.789 1 98.19 486 LEU A C 1
ATOM 4196 O O . LEU A 1 486 ? -6.207 -23.281 -12.867 1 98.19 486 LEU A O 1
ATOM 4200 N N . LEU A 1 487 ? -5.914 -25.344 -13.586 1 97.62 487 LEU A N 1
ATOM 4201 C CA . LEU A 1 487 ? -5.719 -25.922 -12.258 1 97.62 487 LEU A CA 1
ATOM 4202 C C . LEU A 1 487 ? -4.266 -25.797 -11.82 1 97.62 487 LEU A C 1
ATOM 4204 O O . LEU A 1 487 ? -3.396 -26.516 -12.328 1 97.62 487 LEU A O 1
ATOM 4208 N N . HIS A 1 488 ? -3.99 -24.969 -10.844 1 97.5 488 HIS A N 1
ATOM 4209 C CA . HIS A 1 488 ? -2.631 -24.469 -10.664 1 97.5 488 HIS A CA 1
ATOM 4210 C C . HIS A 1 488 ? -2.168 -24.656 -9.219 1 97.5 488 HIS A C 1
ATOM 4212 O O . HIS A 1 488 ? -1.952 -23.672 -8.508 1 97.5 488 HIS A O 1
ATOM 4218 N N . PRO A 1 489 ? -1.884 -25.875 -8.789 1 96.88 489 PRO A N 1
ATOM 4219 C CA . PRO A 1 489 ? -1.385 -26.094 -7.43 1 96.88 489 PRO A CA 1
ATOM 4220 C C . PRO A 1 489 ? -0.024 -25.453 -7.184 1 96.88 489 PRO A C 1
ATOM 4222 O O . PRO A 1 489 ? 0.785 -25.344 -8.109 1 96.88 489 PRO A O 1
ATOM 4225 N N . LEU A 1 490 ? 0.181 -25.125 -5.957 1 96.25 490 LEU A N 1
ATOM 4226 C CA . LEU A 1 490 ? 1.449 -24.531 -5.535 1 96.25 490 LEU A CA 1
ATOM 4227 C C . LEU A 1 490 ? 2.553 -25.578 -5.516 1 96.25 490 LEU A C 1
ATOM 4229 O O . LEU A 1 490 ? 2.346 -26.703 -5.027 1 96.25 490 LEU A O 1
ATOM 4233 N N . GLY A 1 491 ? 3.713 -25.188 -6.047 1 96.06 491 GLY A N 1
ATOM 4234 C CA . GLY A 1 491 ? 4.801 -26.141 -6.137 1 96.06 491 GLY A CA 1
ATOM 4235 C C . GLY A 1 491 ? 6.004 -25.766 -5.297 1 96.06 491 GLY A C 1
ATOM 4236 O O . GLY A 1 491 ? 6.918 -26.562 -5.109 1 96.06 491 GLY A O 1
ATOM 4237 N N . GLY A 1 492 ? 6.047 -24.5 -4.793 1 95.75 492 GLY A N 1
ATOM 4238 C CA . GLY A 1 492 ? 7.125 -24.078 -3.912 1 95.75 492 GLY A CA 1
ATOM 4239 C C . GLY A 1 492 ? 6.945 -24.562 -2.484 1 95.75 492 GLY A C 1
ATOM 4240 O O . GLY A 1 492 ? 6.129 -25.438 -2.215 1 95.75 492 GLY A O 1
ATOM 4241 N N . TRP A 1 493 ? 7.688 -24.062 -1.628 1 96.94 493 TRP A N 1
ATOM 4242 C CA . TRP A 1 493 ? 7.711 -24.422 -0.217 1 96.94 493 TRP A CA 1
ATOM 4243 C C . TRP A 1 493 ? 6.332 -24.281 0.412 1 96.94 493 TRP A C 1
ATOM 4245 O O . TRP A 1 493 ? 5.625 -23.297 0.143 1 96.94 493 TRP A O 1
ATOM 4255 N N . THR A 1 494 ? 5.902 -25.188 1.164 1 95 494 THR A N 1
ATOM 4256 C CA . THR A 1 494 ? 4.723 -25.125 2.016 1 95 494 THR A CA 1
ATOM 4257 C C . THR A 1 494 ? 5.051 -25.578 3.434 1 95 494 THR A C 1
ATOM 4259 O O . THR A 1 494 ? 6.082 -26.203 3.666 1 95 494 THR A O 1
ATOM 4262 N N . LYS A 1 495 ? 4.25 -25.281 4.305 1 92.94 495 LYS A N 1
ATOM 4263 C CA . LYS A 1 495 ? 4.496 -25.672 5.691 1 92.94 495 LYS A CA 1
ATOM 4264 C C . LYS A 1 495 ? 4.367 -27.188 5.875 1 92.94 495 LYS A C 1
ATOM 4266 O O . LYS A 1 495 ? 3.783 -27.859 5.031 1 92.94 495 LYS A O 1
ATOM 4271 N N . ASP A 1 496 ? 4.801 -27.719 6.945 1 88.06 496 ASP A N 1
ATOM 4272 C CA . ASP A 1 496 ? 4.984 -29.156 7.176 1 88.06 496 ASP A CA 1
ATOM 4273 C C . ASP A 1 496 ? 3.639 -29.875 7.242 1 88.06 496 ASP A C 1
ATOM 4275 O O . ASP A 1 496 ? 3.541 -31.047 6.883 1 88.06 496 ASP A O 1
ATOM 4279 N N . ASP A 1 497 ? 2.602 -29.219 7.691 1 85.19 497 ASP A N 1
ATOM 4280 C CA . ASP A 1 497 ? 1.324 -29.906 7.879 1 85.19 497 ASP A CA 1
ATOM 4281 C C . ASP A 1 497 ? 0.537 -29.969 6.57 1 85.19 497 ASP A C 1
ATOM 4283 O O . ASP A 1 497 ? -0.533 -30.578 6.512 1 85.19 497 ASP A O 1
ATOM 4287 N N . ASP A 1 498 ? 1.051 -29.469 5.5 1 89.12 498 ASP A N 1
ATOM 4288 C CA . ASP A 1 498 ? 0.381 -29.516 4.203 1 89.12 498 ASP A CA 1
ATOM 4289 C C . ASP A 1 498 ? 0.739 -30.812 3.461 1 89.12 498 ASP A C 1
ATOM 4291 O O . ASP A 1 498 ? 1.828 -31.359 3.646 1 89.12 498 ASP A O 1
ATOM 4295 N N . VAL A 1 499 ? -0.192 -31.297 2.613 1 92.38 499 VAL A N 1
ATOM 4296 C CA . VAL A 1 499 ? 0.057 -32.469 1.788 1 92.38 499 VAL A CA 1
ATOM 4297 C C . VAL A 1 499 ? 1.146 -32.156 0.764 1 92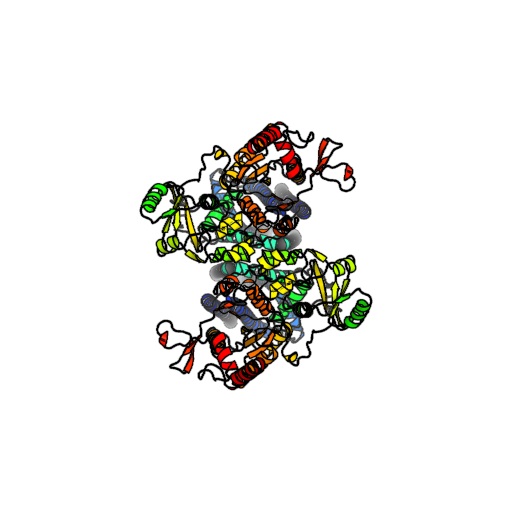.38 499 VAL A C 1
ATOM 4299 O O . VAL A 1 499 ? 1.09 -31.141 0.077 1 92.38 499 VAL A O 1
ATOM 4302 N N . PRO A 1 500 ? 2.146 -33.031 0.686 1 94.38 500 PRO A N 1
ATOM 4303 C CA . PRO A 1 500 ? 3.26 -32.75 -0.231 1 94.38 500 PRO A CA 1
ATOM 4304 C C . PRO A 1 500 ? 2.818 -32.688 -1.691 1 94.38 500 PRO A C 1
ATOM 4306 O O . PRO A 1 500 ? 1.835 -33.344 -2.072 1 94.38 500 PRO A O 1
ATOM 4309 N N . LEU A 1 501 ? 3.582 -32 -2.498 1 95.94 501 LEU A N 1
ATOM 4310 C CA . LEU A 1 501 ? 3.24 -31.703 -3.885 1 95.94 501 LEU A CA 1
ATOM 4311 C C . LEU A 1 501 ? 3.049 -32.969 -4.691 1 95.94 501 LEU A C 1
ATOM 4313 O O . LEU A 1 501 ? 2.066 -33.125 -5.422 1 95.94 501 LEU A O 1
ATOM 4317 N N . PRO A 1 502 ? 3.945 -34 -4.586 1 96.31 502 PRO A N 1
ATOM 4318 C CA . PRO A 1 502 ? 3.75 -35.219 -5.402 1 96.31 502 PRO A CA 1
ATOM 4319 C C . PRO A 1 502 ? 2.416 -35.906 -5.125 1 96.31 502 PRO A C 1
ATOM 4321 O O . PRO A 1 502 ? 1.77 -36.406 -6.051 1 96.31 502 PRO A O 1
ATOM 4324 N N . VAL A 1 503 ? 2 -35.906 -3.857 1 95.81 503 VAL A N 1
ATOM 4325 C CA . VAL A 1 503 ? 0.737 -36.531 -3.477 1 95.81 503 VAL A CA 1
ATOM 4326 C C . VAL A 1 503 ? -0.428 -35.688 -4.027 1 95.81 503 VAL A C 1
ATOM 4328 O O . VAL A 1 503 ? -1.407 -36.25 -4.527 1 95.81 503 VAL A O 1
ATOM 4331 N N . ARG A 1 504 ? -0.335 -34.406 -3.943 1 96.56 504 ARG A N 1
ATOM 4332 C CA . ARG A 1 504 ? -1.39 -33.562 -4.449 1 96.56 504 ARG A CA 1
ATOM 4333 C C . ARG A 1 504 ? -1.566 -33.719 -5.953 1 96.56 504 ARG A C 1
ATOM 4335 O O . ARG A 1 504 ? -2.691 -33.844 -6.441 1 96.56 504 ARG A O 1
ATOM 4342 N N . ILE A 1 505 ? -0.442 -33.75 -6.703 1 97.19 505 ILE A N 1
ATOM 4343 C CA . ILE A 1 505 ? -0.511 -33.906 -8.156 1 97.19 505 ILE A CA 1
ATOM 4344 C C . ILE A 1 505 ? -1.112 -35.25 -8.523 1 97.19 505 ILE A C 1
ATOM 4346 O O . ILE A 1 505 ? -1.943 -35.344 -9.43 1 97.19 505 ILE A O 1
ATOM 4350 N N . LYS A 1 506 ? -0.69 -36.281 -7.809 1 96.94 506 LYS A N 1
ATOM 4351 C CA . LYS A 1 506 ? -1.263 -37.594 -8.031 1 96.94 506 LYS A CA 1
ATOM 4352 C C . LYS A 1 506 ? -2.771 -37.594 -7.801 1 96.94 506 LYS A C 1
ATOM 4354 O O . LYS A 1 506 ? -3.525 -38.188 -8.57 1 96.94 506 LYS A O 1
ATOM 4359 N N . GLN A 1 507 ? -3.154 -36.969 -6.742 1 96.88 507 GLN A N 1
ATOM 4360 C CA . GLN A 1 507 ? -4.57 -36.875 -6.41 1 96.88 507 GLN A CA 1
ATOM 4361 C C . GLN A 1 507 ? -5.328 -36.094 -7.477 1 96.88 507 GLN A C 1
ATOM 4363 O O . GLN A 1 507 ? -6.434 -36.469 -7.863 1 96.88 507 GLN A O 1
ATOM 4368 N N . HIS A 1 508 ? -4.781 -34.938 -7.98 1 96.81 508 HIS A N 1
ATOM 4369 C CA . HIS A 1 508 ? -5.406 -34.156 -9.023 1 96.81 508 HIS A CA 1
ATOM 4370 C C . HIS A 1 508 ? -5.559 -34.938 -10.32 1 96.81 508 HIS A C 1
ATOM 4372 O O . HIS A 1 508 ? -6.578 -34.812 -11 1 96.81 508 HIS A O 1
ATOM 4378 N N . LYS A 1 509 ? -4.547 -35.719 -10.617 1 96.25 509 LYS A N 1
ATOM 4379 C CA . LYS A 1 509 ? -4.613 -36.562 -11.812 1 96.25 509 LYS A CA 1
ATOM 4380 C C . LYS A 1 509 ? -5.75 -37.562 -11.703 1 96.25 509 LYS A C 1
ATOM 4382 O O . LYS A 1 509 ? -6.438 -37.844 -12.688 1 96.25 509 LYS A O 1
ATOM 4387 N N . ALA A 1 510 ? -5.938 -38.094 -10.516 1 96.5 510 ALA A N 1
ATOM 4388 C CA . ALA A 1 510 ? -7.012 -39.062 -10.281 1 96.5 510 ALA A CA 1
ATOM 4389 C C . ALA A 1 510 ? -8.375 -38.406 -10.484 1 96.5 510 ALA A C 1
ATOM 4391 O O . ALA A 1 510 ? -9.305 -39.031 -10.992 1 96.5 510 ALA A O 1
ATOM 4392 N N . ILE A 1 511 ? -8.492 -37.188 -10.086 1 95.69 511 ILE A N 1
ATOM 4393 C CA . ILE A 1 511 ? -9.734 -36.438 -10.234 1 95.69 511 ILE A CA 1
ATOM 4394 C C . ILE A 1 511 ? -10.039 -36.25 -11.719 1 95.69 511 ILE A C 1
ATOM 4396 O O . ILE A 1 511 ? -11.188 -36.375 -12.148 1 95.69 511 ILE A O 1
ATOM 4400 N N . LEU A 1 512 ? -9.039 -35.938 -12.508 1 95.81 512 LEU A N 1
ATOM 4401 C CA . LEU A 1 512 ? -9.195 -35.719 -13.945 1 95.81 512 LEU A CA 1
ATOM 4402 C C . LEU A 1 512 ? -9.516 -37.031 -14.648 1 95.81 512 LEU A C 1
ATOM 4404 O O . LEU A 1 512 ? -10.367 -37.094 -15.547 1 95.81 512 LEU A O 1
ATOM 4408 N N . GLN A 1 513 ? -8.914 -38.094 -14.211 1 95.25 513 GLN A N 1
ATOM 4409 C CA . GLN A 1 513 ? -9.156 -39.406 -14.797 1 95.25 513 GLN A CA 1
ATOM 4410 C C . GLN A 1 513 ? -10.578 -39.875 -14.516 1 95.25 513 GLN A C 1
ATOM 4412 O O . GLN A 1 513 ? -11.203 -40.5 -15.359 1 95.25 513 GLN A O 1
ATOM 4417 N N . ALA A 1 514 ? -11.023 -39.531 -13.328 1 94.12 514 ALA A N 1
ATOM 4418 C CA . ALA A 1 514 ? -12.383 -39.906 -12.922 1 94.12 514 ALA A CA 1
ATOM 4419 C C . ALA A 1 514 ? -13.422 -39 -13.594 1 94.12 514 ALA A C 1
ATOM 4421 O O . ALA A 1 514 ? -14.625 -39.219 -13.438 1 94.12 514 ALA A O 1
ATOM 4422 N N . LYS A 1 515 ? -12.992 -38 -14.289 1 93.56 515 LYS A N 1
ATOM 4423 C CA . LYS A 1 515 ? -13.82 -37.062 -15.062 1 93.56 515 LYS A CA 1
ATOM 4424 C C . LYS A 1 515 ? -14.742 -36.281 -14.148 1 93.56 515 LYS A C 1
ATOM 4426 O O . LYS A 1 515 ? -15.867 -35.938 -14.531 1 93.56 515 LYS A O 1
ATOM 4431 N N . VAL A 1 516 ? -14.266 -36.188 -12.898 1 92.56 516 VAL A N 1
ATOM 4432 C CA . VAL A 1 516 ? -14.93 -35.219 -12.023 1 92.56 516 VAL A CA 1
ATOM 4433 C C . VAL A 1 516 ? -14.766 -33.812 -12.594 1 92.56 516 VAL A C 1
ATOM 4435 O O . VAL A 1 516 ? -15.695 -33.031 -12.531 1 92.56 516 VAL A O 1
ATOM 4438 N N . LEU A 1 517 ? -13.602 -33.562 -13.086 1 93.88 517 LEU A N 1
ATOM 4439 C CA . LEU A 1 517 ? -13.297 -32.406 -13.93 1 93.88 517 LEU A CA 1
ATOM 4440 C C . LEU A 1 517 ? -12.953 -32.844 -15.344 1 93.88 517 LEU A C 1
ATOM 4442 O O . LEU A 1 517 ? -12.305 -33.875 -15.539 1 93.88 517 LEU A O 1
ATOM 4446 N N . ASP A 1 518 ? -13.352 -32.062 -16.281 1 93.44 518 ASP A N 1
ATOM 4447 C CA . ASP A 1 518 ? -13.109 -32.406 -17.672 1 93.44 518 ASP A CA 1
ATOM 4448 C C . ASP A 1 518 ? -11.648 -32.188 -18.047 1 93.44 518 ASP A C 1
ATOM 4450 O O . ASP A 1 518 ? -11.164 -31.062 -18.078 1 93.44 518 ASP A O 1
ATOM 4454 N N . PRO A 1 519 ? -10.938 -33.25 -18.359 1 94.56 519 PRO A N 1
ATOM 4455 C CA . PRO A 1 519 ? -9.516 -33.125 -18.703 1 94.56 519 PRO A CA 1
ATOM 4456 C C . PRO A 1 519 ? -9.281 -32.344 -20 1 94.56 519 PRO A C 1
ATOM 4458 O O . PRO A 1 519 ? -8.219 -31.766 -20.188 1 94.56 519 PRO A O 1
ATOM 4461 N N . GLU A 1 520 ? -10.227 -32.281 -20.859 1 93.69 520 GLU A N 1
ATOM 4462 C CA . GLU A 1 520 ? -10.07 -31.625 -22.156 1 93.69 520 GLU A CA 1
ATOM 4463 C C . GLU A 1 520 ? -10.109 -30.109 -22 1 93.69 520 GLU A C 1
ATOM 4465 O O . GLU A 1 520 ? -9.516 -29.391 -22.797 1 93.69 520 GLU A O 1
ATOM 4470 N N . SER A 1 521 ? -10.75 -29.672 -20.953 1 95.19 521 SER A N 1
ATOM 4471 C CA . SER A 1 521 ? -10.859 -28.234 -20.734 1 95.19 521 SER A CA 1
ATOM 4472 C C . SER A 1 521 ? -10.102 -27.812 -19.5 1 95.19 521 SER A C 1
ATOM 4474 O O . SER A 1 521 ? -10.383 -26.766 -18.906 1 95.19 521 SER A O 1
ATOM 4476 N N . THR A 1 522 ? -9.234 -28.688 -19.031 1 97.56 522 THR A N 1
ATOM 4477 C CA . THR A 1 522 ? -8.453 -28.375 -17.844 1 97.56 522 THR A CA 1
ATOM 4478 C C . THR A 1 522 ? -6.961 -28.531 -18.109 1 97.56 522 THR A C 1
ATOM 4480 O O . THR A 1 522 ? -6.527 -29.547 -18.656 1 97.56 522 THR A O 1
ATOM 4483 N N . VAL A 1 523 ? -6.246 -27.531 -17.828 1 97.81 523 VAL A N 1
ATOM 4484 C CA . VAL A 1 523 ? -4.789 -27.594 -17.875 1 97.81 523 VAL A CA 1
ATOM 4485 C C . VAL A 1 523 ? -4.227 -27.688 -16.469 1 97.81 523 VAL A C 1
ATOM 4487 O O . VAL A 1 523 ? -4.418 -26.781 -15.656 1 97.81 523 VAL A O 1
ATOM 4490 N N . LEU A 1 524 ? -3.621 -28.797 -16.156 1 97.75 524 LEU A N 1
ATOM 4491 C CA . LEU A 1 524 ? -2.947 -28.984 -14.875 1 97.75 524 LEU A CA 1
ATOM 4492 C C . LEU A 1 524 ? -1.494 -28.531 -14.961 1 97.75 524 LEU A C 1
ATOM 4494 O O . LEU A 1 524 ? -0.729 -29.031 -15.789 1 97.75 524 LEU A O 1
ATOM 4498 N N . ALA A 1 525 ? -1.085 -27.578 -14.18 1 98.19 525 ALA A N 1
ATOM 4499 C CA . ALA A 1 525 ? 0.285 -27.078 -14.109 1 98.19 525 ALA A CA 1
ATOM 4500 C C . ALA A 1 525 ? 0.653 -26.672 -12.688 1 98.19 525 ALA A C 1
ATOM 4502 O O . ALA A 1 525 ? -0.225 -26.484 -11.844 1 98.19 525 ALA A O 1
ATOM 4503 N N . ILE A 1 526 ? 1.926 -26.562 -12.445 1 98.19 526 ILE A N 1
ATOM 4504 C CA . ILE A 1 526 ? 2.43 -26.266 -11.109 1 98.19 526 ILE A CA 1
ATOM 4505 C C . ILE A 1 526 ? 2.898 -24.812 -11.047 1 98.19 526 ILE A C 1
ATOM 4507 O O . ILE A 1 526 ? 3.648 -24.359 -11.914 1 98.19 526 ILE A O 1
ATOM 4511 N N . PHE A 1 527 ? 2.383 -24.078 -10.07 1 98.25 527 PHE A N 1
ATOM 4512 C CA . PHE A 1 527 ? 2.865 -22.75 -9.773 1 98.25 527 PHE A CA 1
ATOM 4513 C C . PHE A 1 527 ? 4.113 -22.797 -8.898 1 98.25 527 PHE A C 1
ATOM 4515 O O . PHE A 1 527 ? 4.062 -23.266 -7.762 1 98.25 527 PHE A O 1
ATOM 4522 N N . PRO A 1 528 ? 5.191 -22.297 -9.32 1 97.94 528 PRO A N 1
ATOM 4523 C CA . PRO A 1 528 ? 6.469 -22.547 -8.648 1 97.94 528 PRO A CA 1
ATOM 4524 C C . PRO A 1 528 ? 6.648 -21.719 -7.387 1 97.94 528 PRO A C 1
ATOM 4526 O O . PRO A 1 528 ? 7.57 -21.953 -6.602 1 97.94 528 PRO A O 1
ATOM 4529 N N . SER A 1 529 ? 5.859 -20.781 -7.094 1 98.12 529 SER A N 1
ATOM 4530 C CA . SER A 1 529 ? 6.043 -19.844 -5.992 1 98.12 529 SER A CA 1
ATOM 4531 C C . SER A 1 529 ? 5.902 -20.547 -4.645 1 98.12 529 SER A C 1
ATOM 4533 O O . SER A 1 529 ? 5.031 -21.391 -4.469 1 98.12 529 SER A O 1
ATOM 4535 N N . PRO A 1 530 ? 6.762 -20.203 -3.686 1 98 530 PRO A N 1
ATOM 4536 C CA . PRO A 1 530 ? 6.523 -20.688 -2.322 1 98 530 PRO A CA 1
ATOM 4537 C C . PRO A 1 530 ? 5.277 -20.062 -1.689 1 98 530 PRO A C 1
ATOM 4539 O O . PRO A 1 530 ? 4.871 -18.969 -2.07 1 98 530 PRO A O 1
ATOM 4542 N N . MET A 1 531 ? 4.699 -20.797 -0.802 1 97.81 531 MET A N 1
ATOM 4543 C CA . MET A 1 531 ? 3.553 -20.297 -0.051 1 97.81 531 MET A CA 1
ATOM 4544 C C . MET A 1 531 ? 4.008 -19.5 1.169 1 97.81 531 MET A C 1
ATOM 4546 O O . MET A 1 531 ? 4.73 -20.031 2.02 1 97.81 531 MET A O 1
ATOM 4550 N N . MET A 1 532 ? 3.527 -18.281 1.303 1 98.25 532 MET A N 1
ATOM 4551 C CA . MET A 1 532 ? 3.982 -17.438 2.398 1 98.25 532 MET A CA 1
ATOM 4552 C C . MET A 1 532 ? 2.932 -17.359 3.502 1 98.25 532 MET A C 1
ATOM 4554 O O . MET A 1 532 ? 3.234 -16.953 4.625 1 98.25 532 MET A O 1
ATOM 4558 N N . TYR A 1 533 ? 1.705 -17.672 3.172 1 97.81 533 TYR A N 1
ATOM 4559 C CA . TYR A 1 533 ? 0.588 -17.562 4.102 1 97.81 533 TYR A CA 1
ATOM 4560 C C . TYR A 1 533 ? 0.4 -16.109 4.547 1 97.81 533 TYR A C 1
ATOM 4562 O O . TYR A 1 533 ? 0.294 -15.836 5.746 1 97.81 533 TYR A O 1
ATOM 4570 N N . ALA A 1 534 ? 0.347 -15.219 3.615 1 98.5 534 ALA A N 1
ATOM 4571 C CA . ALA A 1 534 ? 0.279 -13.781 3.898 1 98.5 534 ALA A CA 1
ATOM 4572 C C . ALA A 1 534 ? -1.106 -13.227 3.582 1 98.5 534 ALA A C 1
ATOM 4574 O O . ALA A 1 534 ? -1.263 -12.023 3.361 1 98.5 534 ALA A O 1
ATOM 4575 N N . GLY A 1 535 ? -2.098 -14.023 3.438 1 97.56 535 GLY A N 1
ATOM 4576 C CA . GLY A 1 535 ? -3.492 -13.625 3.334 1 97.56 535 GLY A CA 1
ATOM 4577 C C . GLY A 1 535 ? -3.754 -12.656 2.197 1 97.56 535 GLY A C 1
ATOM 4578 O O . GLY A 1 535 ? -3.412 -12.93 1.045 1 97.56 535 GLY A O 1
ATOM 4579 N N . PRO A 1 536 ? -4.344 -11.516 2.533 1 97.94 536 PRO A N 1
ATOM 4580 C CA . PRO A 1 536 ? -4.73 -10.547 1.507 1 97.94 536 PRO A CA 1
ATOM 4581 C C . PRO A 1 536 ? -3.543 -10.039 0.693 1 97.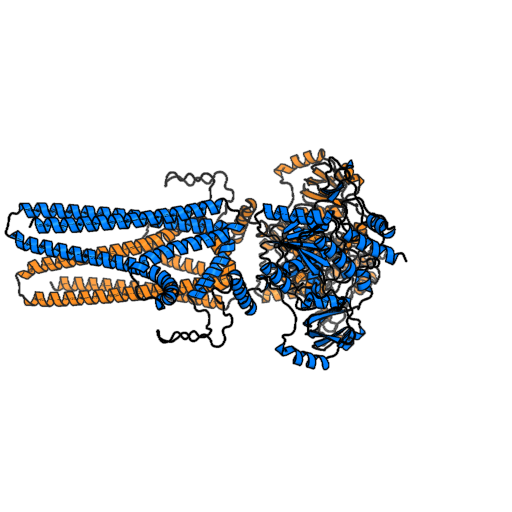94 536 PRO A C 1
ATOM 4583 O O . PRO A 1 536 ? -3.686 -9.742 -0.495 1 97.94 536 PRO A O 1
ATOM 4586 N N . THR A 1 537 ? -2.373 -9.945 1.276 1 98.56 537 THR A N 1
ATOM 4587 C CA . THR A 1 537 ? -1.172 -9.5 0.577 1 98.56 537 THR A CA 1
ATOM 4588 C C . THR A 1 537 ? -0.76 -10.516 -0.486 1 98.56 537 THR A C 1
ATOM 4590 O O . THR A 1 537 ? -0.465 -10.148 -1.624 1 98.56 537 THR A O 1
ATOM 4593 N N . GLU A 1 538 ? -0.826 -11.773 -0.145 1 98.25 538 GLU A N 1
ATOM 4594 C CA . GLU A 1 538 ? -0.299 -12.812 -1.025 1 98.25 538 GLU A CA 1
ATOM 4595 C C . GLU A 1 538 ? -1.297 -13.164 -2.125 1 98.25 538 GLU A C 1
ATOM 4597 O O . GLU A 1 538 ? -0.903 -13.539 -3.232 1 98.25 538 GLU A O 1
ATOM 4602 N N . VAL A 1 539 ? -2.59 -13.07 -1.838 1 96.94 539 VAL A N 1
ATOM 4603 C CA . VAL A 1 539 ? -3.57 -13.406 -2.865 1 96.94 539 VAL A CA 1
ATOM 4604 C C . VAL A 1 539 ? -3.438 -12.445 -4.043 1 96.94 539 VAL A C 1
ATOM 4606 O O . VAL A 1 539 ? -3.664 -12.828 -5.191 1 96.94 539 VAL A O 1
ATOM 4609 N N . GLN A 1 540 ? -3.051 -11.211 -3.754 1 97.44 540 GLN A N 1
ATOM 4610 C CA . GLN A 1 540 ? -2.758 -10.281 -4.84 1 97.44 540 GLN A CA 1
ATOM 4611 C C . GLN A 1 540 ? -1.634 -10.812 -5.727 1 97.44 540 GLN A C 1
ATOM 4613 O O . GLN A 1 540 ? -1.73 -10.766 -6.953 1 97.44 540 GLN A O 1
ATOM 4618 N N . TRP A 1 541 ? -0.623 -11.289 -5.082 1 97.94 541 TRP A N 1
ATOM 4619 C CA . TRP A 1 541 ? 0.512 -11.867 -5.797 1 97.94 541 TRP A CA 1
ATOM 4620 C C . TRP A 1 541 ? 0.074 -13.055 -6.648 1 97.94 541 TRP A C 1
ATOM 4622 O O . TRP A 1 541 ? 0.482 -13.18 -7.805 1 97.94 541 TRP A O 1
ATOM 4632 N N . HIS A 1 542 ? -0.729 -13.859 -6.094 1 97.44 542 HIS A N 1
ATOM 4633 C CA . HIS A 1 542 ? -1.246 -15.016 -6.816 1 97.44 542 HIS A CA 1
ATOM 4634 C C . HIS A 1 542 ? -2.02 -14.586 -8.062 1 97.44 542 HIS A C 1
ATOM 4636 O O . HIS A 1 542 ? -1.841 -15.156 -9.141 1 97.44 542 HIS A O 1
ATOM 4642 N N . ALA A 1 543 ? -2.814 -13.625 -7.883 1 95.81 543 ALA A N 1
ATOM 4643 C CA . ALA A 1 543 ? -3.6 -13.109 -9 1 95.81 543 ALA A CA 1
ATOM 4644 C C . ALA A 1 543 ? -2.701 -12.492 -10.062 1 95.81 543 ALA A C 1
ATOM 4646 O O . ALA A 1 543 ? -2.838 -12.789 -11.258 1 95.81 543 ALA A O 1
ATOM 4647 N N . LYS A 1 544 ? -1.768 -11.68 -9.617 1 95.31 544 LYS A N 1
ATOM 4648 C CA . LYS A 1 544 ? -0.843 -11.008 -10.531 1 95.31 544 LYS A CA 1
ATOM 4649 C C . LYS A 1 544 ? -0.045 -12.023 -11.344 1 95.31 544 LYS A C 1
ATOM 4651 O O . LYS A 1 544 ? 0.137 -11.852 -12.555 1 95.31 544 LYS A O 1
ATOM 4656 N N . ALA A 1 545 ? 0.405 -12.984 -10.711 1 96.44 545 ALA A N 1
ATOM 4657 C CA . ALA A 1 545 ? 1.19 -14.016 -11.383 1 96.44 545 ALA A CA 1
ATOM 4658 C C . ALA A 1 545 ? 0.372 -14.703 -12.477 1 96.44 545 ALA A C 1
ATOM 4660 O O . ALA A 1 545 ? 0.895 -15.023 -13.547 1 96.44 545 ALA A O 1
ATOM 4661 N N . ARG A 1 546 ? -0.871 -14.875 -12.234 1 95.69 546 ARG A N 1
ATOM 4662 C CA . ARG A 1 546 ? -1.709 -15.562 -13.211 1 95.69 546 ARG A CA 1
ATOM 4663 C C . ARG A 1 546 ? -2.018 -14.656 -14.398 1 95.69 546 ARG A C 1
ATOM 4665 O O . ARG A 1 546 ? -2.283 -15.148 -15.5 1 95.69 546 ARG A O 1
ATOM 4672 N N . MET A 1 547 ? -2.014 -13.391 -14.125 1 92.06 547 MET A N 1
ATOM 4673 C CA . MET A 1 547 ? -2.168 -12.469 -15.25 1 92.06 547 MET A CA 1
ATOM 4674 C C . MET A 1 547 ? -1.067 -12.68 -16.281 1 92.06 547 MET A C 1
ATOM 4676 O O . MET A 1 547 ? -1.3 -12.531 -17.484 1 92.06 547 MET A O 1
ATOM 4680 N N . ALA A 1 548 ? 0.071 -13.117 -15.828 1 92.75 548 ALA A N 1
ATOM 4681 C CA . ALA A 1 548 ? 1.201 -13.352 -16.719 1 92.75 548 ALA A CA 1
ATOM 4682 C C . ALA A 1 548 ? 0.905 -14.492 -17.688 1 92.75 548 ALA A C 1
ATOM 4684 O O . ALA A 1 548 ? 1.489 -14.57 -18.766 1 92.75 548 ALA A O 1
ATOM 4685 N N . THR A 1 549 ? 0.01 -15.359 -17.328 1 94.94 549 THR A N 1
ATOM 4686 C CA . THR A 1 549 ? -0.302 -16.516 -18.156 1 94.94 549 THR A CA 1
ATOM 4687 C C . THR A 1 549 ? -1.374 -16.172 -19.172 1 94.94 549 THR A C 1
ATOM 4689 O O . THR A 1 549 ? -1.693 -17 -20.047 1 94.94 549 THR A O 1
ATOM 4692 N N . GLY A 1 550 ? -1.998 -15.016 -19.062 1 88.94 550 GLY A N 1
ATOM 4693 C CA . GLY A 1 550 ? -3.102 -14.648 -19.938 1 88.94 550 GLY A CA 1
ATOM 4694 C C . GLY A 1 550 ? -4.461 -14.984 -19.359 1 88.94 550 GLY A C 1
ATOM 4695 O O . GLY A 1 550 ? -5.477 -14.883 -20.047 1 88.94 550 GLY A O 1
ATOM 4696 N N . THR A 1 551 ? -4.48 -15.32 -18.125 1 93.31 551 THR A N 1
ATOM 4697 C CA . THR A 1 551 ? -5.734 -15.633 -17.453 1 93.31 551 THR A CA 1
ATOM 4698 C C . THR A 1 551 ? -6.602 -14.383 -17.328 1 93.31 551 THR A C 1
ATOM 4700 O O . THR A 1 551 ? -6.098 -13.297 -17.031 1 93.31 551 THR A O 1
ATOM 4703 N N . ASN A 1 552 ? -7.902 -14.586 -17.406 1 90.06 552 ASN A N 1
ATOM 4704 C CA . ASN A 1 552 ? -8.875 -13.5 -17.344 1 90.06 552 ASN A CA 1
ATOM 4705 C C . ASN A 1 552 ? -9.656 -13.516 -16.031 1 90.06 552 ASN A C 1
ATOM 4707 O O . ASN A 1 552 ? -10.148 -12.484 -15.586 1 90.06 552 ASN A O 1
ATOM 4711 N N . PHE A 1 553 ? -9.828 -14.672 -15.617 1 93.31 553 PHE A N 1
ATOM 4712 C CA . PHE A 1 553 ? -10.672 -14.867 -14.438 1 93.31 553 PHE A CA 1
ATOM 4713 C C . PHE A 1 553 ? -9.906 -15.586 -13.336 1 93.31 553 PHE A C 1
ATOM 4715 O O . PHE A 1 553 ? -9.078 -16.469 -13.617 1 93.31 553 PHE A O 1
ATOM 4722 N N . TYR A 1 554 ? -10.141 -15.18 -12.133 1 94.69 554 TYR A N 1
ATOM 4723 C CA . TYR A 1 554 ? -9.469 -15.773 -10.984 1 94.69 554 TYR A CA 1
ATOM 4724 C C . TYR A 1 554 ? -10.469 -16.078 -9.875 1 94.69 554 TYR A C 1
ATOM 4726 O O . TYR A 1 554 ? -11.164 -15.18 -9.391 1 94.69 554 TYR A O 1
ATOM 4734 N N . ILE A 1 555 ? -10.523 -17.297 -9.477 1 92.5 555 ILE A N 1
ATOM 4735 C CA . ILE A 1 555 ? -11.445 -17.703 -8.422 1 92.5 555 ILE A CA 1
ATOM 4736 C C . ILE A 1 555 ? -10.781 -17.516 -7.055 1 92.5 555 ILE A C 1
ATOM 4738 O O . ILE A 1 555 ? -9.68 -18.031 -6.816 1 92.5 555 ILE A O 1
ATOM 4742 N N . VAL A 1 556 ? -11.43 -16.812 -6.285 1 89.62 556 VAL A N 1
ATOM 4743 C CA . VAL A 1 556 ? -10.883 -16.578 -4.949 1 89.62 556 VAL A CA 1
ATOM 4744 C C . VAL A 1 556 ? -11.875 -17.062 -3.895 1 89.62 556 VAL A C 1
ATOM 4746 O O . VAL A 1 556 ? -13.055 -16.719 -3.934 1 89.62 556 VAL A O 1
ATOM 4749 N N . GLY A 1 557 ? -11.367 -17.891 -3.018 1 84.38 557 GLY A N 1
ATOM 4750 C CA . GLY A 1 557 ? -12.203 -18.422 -1.957 1 84.38 557 GLY A CA 1
ATOM 4751 C C . GLY A 1 557 ? -12.117 -17.625 -0.667 1 84.38 557 GLY A C 1
ATOM 4752 O O . GLY A 1 557 ? -11.664 -16.484 -0.666 1 84.38 557 GLY A O 1
ATOM 4753 N N . ARG A 1 558 ? -12.664 -18.281 0.38 1 87.56 558 ARG A N 1
ATOM 4754 C CA . ARG A 1 558 ? -12.609 -17.703 1.723 1 87.56 558 ARG A CA 1
ATOM 4755 C C . ARG A 1 558 ? -11.203 -17.781 2.299 1 87.56 558 ARG A C 1
ATOM 4757 O O . ARG A 1 558 ? -10.508 -18.781 2.111 1 87.56 558 ARG A O 1
ATOM 4764 N N . ASP A 1 559 ? -10.773 -16.734 2.924 1 91.94 559 ASP A N 1
ATOM 4765 C CA . ASP A 1 559 ? -9.5 -16.656 3.629 1 91.94 559 ASP A CA 1
ATOM 4766 C C . ASP A 1 559 ? -8.352 -17.156 2.758 1 91.94 559 ASP A C 1
ATOM 4768 O O . ASP A 1 559 ? -7.598 -18.031 3.172 1 91.94 559 ASP A O 1
ATOM 4772 N N . PRO A 1 560 ? -8.25 -16.625 1.544 1 93.5 560 PRO A N 1
ATOM 4773 C CA . PRO A 1 560 ? -7.16 -17.062 0.668 1 93.5 560 PRO A CA 1
ATOM 4774 C C . PRO A 1 560 ? -5.781 -16.844 1.285 1 93.5 560 PRO A C 1
ATOM 4776 O O . PRO A 1 560 ? -5.547 -15.828 1.943 1 93.5 560 PRO A O 1
ATOM 4779 N N . ALA A 1 561 ? -4.902 -17.844 1.146 1 95 561 ALA A N 1
ATOM 4780 C CA . ALA A 1 561 ? -3.514 -17.766 1.586 1 95 561 ALA A CA 1
ATOM 4781 C C . ALA A 1 561 ? -3.426 -17.469 3.08 1 95 561 ALA A C 1
ATOM 4783 O O . ALA A 1 561 ? -2.479 -16.828 3.535 1 95 561 ALA A O 1
ATOM 4784 N N . GLY A 1 562 ? -4.488 -17.844 3.838 1 95.06 562 GLY A N 1
ATOM 4785 C CA . GLY A 1 562 ? -4.516 -17.594 5.27 1 95.06 562 GLY A CA 1
ATOM 4786 C C . GLY A 1 562 ? -3.988 -18.75 6.09 1 95.06 562 GLY A C 1
ATOM 4787 O O . GLY A 1 562 ? -3.52 -19.75 5.535 1 95.06 562 GLY A O 1
ATOM 4788 N N . MET A 1 563 ? -3.959 -18.625 7.348 1 94.31 563 MET A N 1
ATOM 4789 C CA . MET A 1 563 ? -3.617 -19.641 8.336 1 94.31 563 MET A CA 1
ATOM 4790 C C . MET A 1 563 ? -4.094 -19.234 9.727 1 94.31 563 MET A C 1
ATOM 4792 O O . MET A 1 563 ? -4.41 -18.062 9.961 1 94.31 563 MET A O 1
ATOM 4796 N N . PRO A 1 564 ? -4.207 -20.188 10.57 1 94.44 564 PRO A N 1
ATOM 4797 C CA . PRO A 1 564 ? -4.531 -19.828 11.945 1 94.44 564 PRO A CA 1
ATOM 4798 C C . PRO A 1 564 ? -3.395 -19.078 12.641 1 94.44 564 PRO A C 1
ATOM 4800 O O . PRO A 1 564 ? -2.221 -19.328 12.367 1 94.44 564 PRO A O 1
ATOM 4803 N N . HIS A 1 565 ? -3.742 -18.125 13.453 1 96.62 565 HIS A N 1
ATOM 4804 C CA . HIS A 1 565 ? -2.752 -17.438 14.266 1 96.62 565 HIS A CA 1
ATOM 4805 C C . HIS A 1 565 ? -1.957 -18.422 15.125 1 96.62 565 HIS A C 1
ATOM 4807 O O . HIS A 1 565 ? -2.529 -19.328 15.727 1 96.62 565 HIS A O 1
ATOM 4813 N N . PRO A 1 566 ? -0.653 -18.25 15.172 1 96.06 566 PRO A N 1
ATOM 4814 C CA . PRO A 1 566 ? 0.168 -19.234 15.883 1 96.06 566 PRO A CA 1
ATOM 4815 C C . PRO A 1 566 ? -0.181 -19.328 17.359 1 96.06 566 PRO A C 1
ATOM 4817 O O . PRO A 1 566 ? -0.106 -20.422 17.953 1 96.06 566 PRO A O 1
ATOM 4820 N N . ASP A 1 567 ? -0.614 -18.234 17.969 1 95.94 567 ASP A N 1
ATOM 4821 C CA . ASP A 1 567 ? -0.87 -18.219 19.406 1 95.94 567 ASP A CA 1
ATOM 4822 C C . ASP A 1 567 ? -2.348 -18.469 19.703 1 95.94 567 ASP A C 1
ATOM 4824 O O . ASP A 1 567 ? -2.689 -19.328 20.516 1 95.94 567 ASP A O 1
ATOM 4828 N N . THR A 1 568 ? -3.277 -17.734 19.078 1 94.69 568 THR A N 1
ATOM 4829 C CA . THR A 1 568 ? -4.695 -17.766 19.422 1 94.69 568 THR A CA 1
ATOM 4830 C C . THR A 1 568 ? -5.414 -18.875 18.656 1 94.69 568 THR A C 1
ATOM 4832 O O . THR A 1 568 ? -6.527 -19.266 19.016 1 94.69 568 THR A O 1
ATOM 4835 N N . LYS A 1 569 ? -4.895 -19.359 17.516 1 93.25 569 LYS A N 1
ATOM 4836 C CA . LYS A 1 569 ? -5.43 -20.422 16.672 1 93.25 569 LYS A CA 1
ATOM 4837 C C . LYS A 1 569 ? -6.672 -19.953 15.922 1 93.25 569 LYS A C 1
ATOM 4839 O O . LYS A 1 569 ? -7.312 -20.75 15.227 1 93.25 569 LYS A O 1
ATOM 4844 N N . LYS A 1 570 ? -6.984 -18.734 16.141 1 93.69 570 LYS A N 1
ATOM 4845 C CA . LYS A 1 570 ? -8 -18.125 15.281 1 93.69 570 LYS A CA 1
ATOM 4846 C C . LYS A 1 570 ? -7.418 -17.734 13.93 1 93.69 570 LYS A C 1
ATOM 4848 O O . LYS A 1 570 ? -6.199 -17.625 13.781 1 93.69 570 LYS A O 1
ATOM 4853 N N . ASP A 1 571 ? -8.312 -17.547 12.977 1 94.81 571 ASP A N 1
ATOM 4854 C CA . ASP A 1 571 ? -7.809 -17.141 11.672 1 94.81 571 ASP A CA 1
ATOM 4855 C C . ASP A 1 571 ? -7.02 -15.836 11.773 1 94.81 571 ASP A C 1
ATOM 4857 O O . ASP A 1 571 ? -7.469 -14.875 12.406 1 94.81 571 ASP A O 1
ATOM 4861 N N . LEU A 1 572 ? -5.918 -15.812 11.211 1 96.94 572 LEU A N 1
ATOM 4862 C CA . LEU A 1 572 ? -5.047 -14.641 11.258 1 96.94 572 LEU A CA 1
ATOM 4863 C C . LEU A 1 572 ? -5.688 -13.461 10.547 1 96.94 572 LEU A C 1
ATOM 4865 O O . LEU A 1 572 ? -5.551 -12.312 10.984 1 96.94 572 LEU A O 1
ATOM 4869 N N . TYR A 1 573 ? -6.43 -13.727 9.492 1 97.69 573 TYR A N 1
ATOM 4870 C CA . TYR A 1 573 ? -7.043 -12.68 8.688 1 97.69 573 TYR A CA 1
ATOM 4871 C C . TYR A 1 573 ? -8.562 -12.828 8.656 1 97.69 573 TYR A C 1
ATOM 4873 O O . TYR A 1 573 ? -9.086 -13.93 8.844 1 97.69 573 TYR A O 1
ATOM 4881 N N . ASN A 1 574 ? -9.242 -11.68 8.453 1 96.75 574 ASN A N 1
ATOM 4882 C CA . ASN A 1 574 ? -10.672 -11.742 8.148 1 96.75 574 ASN A CA 1
ATOM 4883 C C . ASN A 1 574 ? -10.938 -12.5 6.855 1 96.75 574 ASN A C 1
ATOM 4885 O O . ASN A 1 574 ? -10.32 -12.211 5.824 1 96.75 574 ASN A O 1
ATOM 4889 N N . PRO A 1 575 ? -11.836 -13.445 6.855 1 93.31 575 PRO A N 1
ATOM 4890 C CA . PRO A 1 575 ? -12.055 -14.344 5.723 1 93.31 575 PRO A CA 1
ATOM 4891 C C . PRO A 1 575 ? -12.453 -13.609 4.449 1 93.31 575 PRO A C 1
ATOM 4893 O O . PRO A 1 575 ? -12.242 -14.109 3.344 1 93.31 575 PRO A O 1
ATOM 4896 N N . THR A 1 576 ? -13 -12.414 4.543 1 93.88 576 THR A N 1
ATOM 4897 C CA . THR A 1 576 ? -13.508 -11.711 3.371 1 93.88 576 THR A CA 1
ATOM 4898 C C . THR A 1 576 ? -12.477 -10.711 2.857 1 93.88 576 THR A C 1
ATOM 4900 O O . THR A 1 576 ? -12.617 -10.172 1.757 1 93.88 576 THR A O 1
ATOM 4903 N N . HIS A 1 577 ? -11.445 -10.43 3.625 1 97 577 HIS A N 1
ATOM 4904 C CA . HIS A 1 577 ? -10.523 -9.344 3.303 1 97 577 HIS A CA 1
ATOM 4905 C C . HIS A 1 577 ? -9.703 -9.672 2.061 1 97 577 HIS A C 1
ATOM 4907 O O . HIS A 1 577 ? -9.383 -8.781 1.272 1 97 577 HIS A O 1
ATOM 4913 N N . GLY A 1 578 ? -9.359 -10.961 1.879 1 95.31 578 GLY A N 1
ATOM 4914 C CA . GLY A 1 578 ? -8.648 -11.32 0.668 1 95.31 578 GLY A CA 1
ATOM 4915 C C . GLY A 1 578 ? -9.359 -10.898 -0.601 1 95.31 578 GLY A C 1
ATOM 4916 O O . GLY A 1 578 ? -8.758 -10.266 -1.475 1 95.31 578 GLY A O 1
ATOM 4917 N N . ALA A 1 579 ? -10.602 -11.219 -0.685 1 93 579 ALA A N 1
ATOM 4918 C CA . ALA A 1 579 ? -11.406 -10.883 -1.859 1 93 579 ALA A CA 1
ATOM 4919 C C . ALA A 1 579 ? -11.586 -9.375 -1.99 1 93 579 ALA A C 1
ATOM 4921 O O . ALA A 1 579 ? -11.484 -8.828 -3.09 1 93 579 ALA A O 1
ATOM 4922 N N . LYS A 1 580 ? -11.852 -8.695 -0.876 1 93.44 580 LYS A N 1
ATOM 4923 C CA . LYS A 1 580 ? -12.086 -7.25 -0.891 1 93.44 580 LYS A CA 1
ATOM 4924 C C . LYS A 1 580 ? -10.844 -6.5 -1.357 1 93.44 580 LYS A C 1
ATOM 4926 O O . LYS A 1 580 ? -10.93 -5.598 -2.195 1 93.44 580 LYS A O 1
ATOM 4931 N N . VAL A 1 581 ? -9.719 -6.883 -0.831 1 95.56 581 VAL A N 1
ATOM 4932 C CA . VAL A 1 581 ? -8.461 -6.223 -1.174 1 95.56 581 VAL A CA 1
ATOM 4933 C C . VAL A 1 581 ? -8.117 -6.5 -2.637 1 95.56 581 VAL A C 1
ATOM 4935 O O . VAL A 1 581 ? -7.668 -5.602 -3.354 1 95.56 581 VAL A O 1
ATOM 4938 N N . LEU A 1 582 ? -8.352 -7.691 -3.031 1 93.56 582 LEU A N 1
ATOM 4939 C CA . LEU A 1 582 ? -8.055 -8.078 -4.406 1 93.56 582 LEU A CA 1
ATOM 4940 C C . LEU A 1 582 ? -8.883 -7.262 -5.391 1 93.56 582 LEU A C 1
ATOM 4942 O O . LEU A 1 582 ? -8.375 -6.824 -6.426 1 93.56 582 LEU A O 1
ATOM 4946 N N . THR A 1 583 ? -10.109 -7.035 -5.133 1 89.19 583 THR A N 1
ATOM 4947 C CA . THR A 1 583 ? -11.016 -6.316 -6.016 1 89.19 583 THR A CA 1
ATOM 4948 C C . THR A 1 583 ? -10.609 -4.852 -6.137 1 89.19 583 THR A C 1
ATOM 4950 O O . THR A 1 583 ? -10.805 -4.234 -7.188 1 89.19 583 THR A O 1
ATOM 4953 N N . SER A 1 584 ? -9.969 -4.352 -5.137 1 90 584 SER A N 1
ATOM 4954 C CA . SER A 1 584 ? -9.594 -2.941 -5.125 1 90 584 SER A CA 1
ATOM 4955 C C . SER A 1 584 ? -8.117 -2.752 -5.453 1 90 584 SER A C 1
ATOM 4957 O O . SER A 1 584 ? -7.629 -1.622 -5.508 1 90 584 SER A O 1
ATOM 4959 N N . ALA A 1 585 ? -7.422 -3.795 -5.727 1 92.88 585 ALA A N 1
ATOM 4960 C CA . ALA A 1 585 ? -5.969 -3.727 -5.855 1 92.88 585 ALA A CA 1
ATOM 4961 C C . ALA A 1 585 ? -5.566 -3.018 -7.145 1 92.88 585 ALA A C 1
ATOM 4963 O O . ALA A 1 585 ? -5.98 -3.418 -8.234 1 92.88 585 ALA A O 1
ATOM 4964 N N . PRO A 1 586 ? -4.715 -1.993 -7.012 1 89 586 PRO A N 1
ATOM 4965 C CA . PRO A 1 586 ? -4.246 -1.319 -8.227 1 89 586 PRO A CA 1
ATOM 4966 C C . PRO A 1 586 ? -3.434 -2.238 -9.133 1 89 586 PRO A C 1
ATOM 4968 O O . PRO A 1 586 ? -2.641 -3.051 -8.648 1 89 586 PRO A O 1
ATOM 4971 N N . GLY A 1 587 ? -3.686 -2.133 -10.414 1 85.88 587 GLY A N 1
ATOM 4972 C CA . GLY A 1 587 ? -2.912 -2.875 -11.398 1 85.88 587 GLY A CA 1
ATOM 4973 C C . GLY A 1 587 ? -3.494 -4.242 -11.711 1 85.88 587 GLY A C 1
ATOM 4974 O O . GLY A 1 587 ? -2.943 -4.988 -12.523 1 85.88 587 GLY A O 1
ATOM 4975 N N . LEU A 1 588 ? -4.582 -4.621 -11.055 1 89.12 588 LEU A N 1
ATOM 4976 C CA . LEU A 1 588 ? -5.168 -5.938 -11.281 1 89.12 588 LEU A CA 1
ATOM 4977 C C . LEU A 1 588 ? -6.531 -5.816 -11.961 1 89.12 588 LEU A C 1
ATOM 4979 O O . LEU A 1 588 ? -7.32 -6.762 -11.953 1 89.12 588 LEU A O 1
ATOM 4983 N N . ASN A 1 589 ? -6.762 -4.77 -12.586 1 77.31 589 ASN A N 1
ATOM 4984 C CA . ASN A 1 589 ? -8.07 -4.469 -13.156 1 77.31 589 ASN A CA 1
ATOM 4985 C C . ASN A 1 589 ? -8.383 -5.363 -14.352 1 77.31 589 ASN A C 1
ATOM 4987 O O . ASN A 1 589 ? -9.539 -5.516 -14.734 1 77.31 589 ASN A O 1
ATOM 4991 N N . GLN A 1 590 ? -7.383 -5.996 -14.852 1 77.12 590 GLN A N 1
ATOM 4992 C CA . GLN A 1 590 ? -7.582 -6.848 -16.016 1 77.12 590 GLN A CA 1
ATOM 4993 C C . GLN A 1 590 ? -8.109 -8.219 -15.617 1 77.12 590 GLN A C 1
ATOM 4995 O O . GLN A 1 590 ? -8.57 -8.992 -16.469 1 77.12 590 GLN A O 1
ATOM 5000 N N . LEU A 1 591 ? -8.062 -8.508 -14.398 1 87.25 591 LEU A N 1
ATOM 5001 C CA . LEU A 1 591 ? -8.484 -9.812 -13.898 1 87.25 591 LEU A CA 1
ATOM 5002 C C . LEU A 1 591 ? -9.844 -9.719 -13.211 1 87.25 591 LEU A C 1
ATOM 5004 O O . LEU A 1 591 ? -10.039 -8.883 -12.32 1 87.25 591 LEU A O 1
ATOM 5008 N N . GLU A 1 592 ? -10.758 -10.43 -13.719 1 90.06 592 GLU A N 1
ATOM 5009 C CA . GLU A 1 592 ? -12.055 -10.477 -13.047 1 90.06 592 GLU A CA 1
ATOM 5010 C C . GLU A 1 592 ? -12.062 -11.531 -11.945 1 90.06 592 GLU A C 1
ATOM 5012 O O . GLU A 1 592 ? -11.742 -12.703 -12.195 1 90.06 592 GLU A O 1
ATOM 5017 N N . ILE A 1 593 ? -12.43 -11.133 -10.812 1 88.81 593 ILE A N 1
ATOM 5018 C CA . ILE A 1 593 ? -12.461 -12.023 -9.656 1 88.81 593 ILE A CA 1
ATOM 5019 C C . ILE A 1 593 ? -13.828 -12.703 -9.562 1 88.81 593 ILE A C 1
ATOM 5021 O O . ILE A 1 593 ? -14.859 -12.031 -9.555 1 88.81 593 ILE A O 1
ATOM 5025 N N . VAL A 1 594 ? -13.844 -13.938 -9.562 1 86.56 594 VAL A N 1
ATOM 5026 C CA . VAL A 1 594 ? -15.062 -14.727 -9.43 1 86.56 594 VAL A CA 1
ATOM 5027 C C . VAL A 1 594 ? -15.242 -15.164 -7.98 1 86.56 594 VAL A C 1
ATOM 5029 O O . VAL A 1 594 ? -14.398 -15.883 -7.434 1 86.56 594 VAL A O 1
ATOM 5032 N N . PRO A 1 595 ? -16.297 -14.711 -7.418 1 79.12 595 PRO A N 1
ATOM 5033 C CA . PRO A 1 595 ? -16.484 -15.055 -6.008 1 79.12 595 PRO A CA 1
ATOM 5034 C C . PRO A 1 595 ? -16.75 -16.547 -5.789 1 79.12 595 PRO A C 1
ATOM 5036 O O . PRO A 1 595 ? -17.438 -17.172 -6.605 1 79.12 595 PRO A O 1
ATOM 5039 N N . PHE A 1 596 ? -16.312 -16.984 -4.676 1 78.56 596 PHE A N 1
ATOM 5040 C CA . PHE A 1 596 ? -16.453 -18.359 -4.242 1 78.56 596 PHE A CA 1
ATOM 5041 C C . PHE A 1 596 ? -17.781 -18.578 -3.539 1 78.56 596 PHE A C 1
ATOM 5043 O O . PHE A 1 596 ? -18.078 -17.922 -2.539 1 78.56 596 PHE A O 1
ATOM 5050 N N . ARG A 1 597 ? -18.625 -19.453 -4.086 1 82 597 ARG A N 1
ATOM 5051 C CA . ARG A 1 597 ? -19.828 -19.859 -3.383 1 82 597 ARG A CA 1
ATOM 5052 C C . ARG A 1 597 ? -19.547 -21.016 -2.426 1 82 597 ARG A C 1
ATOM 5054 O O . ARG A 1 597 ? -18.781 -21.922 -2.754 1 82 597 ARG A O 1
ATOM 5061 N N . VAL A 1 598 ? -20.172 -20.922 -1.324 1 84.44 598 VAL A N 1
ATOM 5062 C CA . VAL A 1 598 ? -19.922 -21.953 -0.317 1 84.44 598 VAL A CA 1
ATOM 5063 C C . VAL A 1 598 ? -20.594 -23.25 -0.719 1 84.44 598 VAL A C 1
ATOM 5065 O O . VAL A 1 598 ? -21.797 -23.266 -1.033 1 84.44 598 VAL A O 1
ATOM 5068 N N . ALA A 1 599 ? -19.797 -24.266 -0.732 1 90.19 599 ALA A N 1
ATOM 5069 C CA . ALA A 1 599 ? -20.297 -25.609 -1.015 1 90.19 599 ALA A CA 1
ATOM 5070 C C . ALA A 1 599 ? -20.203 -26.5 0.218 1 90.19 599 ALA A C 1
ATOM 5072 O O . ALA A 1 599 ? -19.25 -26.391 0.998 1 90.19 599 ALA A O 1
ATOM 5073 N N . ALA A 1 600 ? -21.219 -27.297 0.429 1 92 600 ALA A N 1
ATOM 5074 C CA . ALA A 1 600 ? -21.266 -28.25 1.524 1 92 600 ALA A CA 1
ATOM 5075 C C . ALA A 1 600 ? -21.922 -29.562 1.083 1 92 600 ALA A C 1
ATOM 5077 O O . ALA A 1 600 ? -22.531 -29.625 0.016 1 92 600 ALA A O 1
ATOM 5078 N N . TYR A 1 601 ? -21.625 -30.531 1.897 1 93.88 601 TYR A N 1
ATOM 5079 C CA . TYR A 1 601 ? -22.188 -31.844 1.577 1 93.88 601 TYR A CA 1
ATOM 5080 C C . TYR A 1 601 ? -23.672 -31.891 1.862 1 93.88 601 TYR A C 1
ATOM 5082 O O . TYR A 1 601 ? -24.109 -31.703 3.004 1 93.88 601 TYR A O 1
ATOM 5090 N N . ASN A 1 602 ? -24.469 -32.156 0.84 1 95.06 602 ASN A N 1
ATOM 5091 C CA . ASN A 1 602 ? -25.922 -32.344 0.974 1 95.06 602 ASN A CA 1
ATOM 5092 C C . ASN A 1 602 ? -26.281 -33.781 1.326 1 95.06 602 ASN A C 1
ATOM 5094 O O . ASN A 1 602 ? -26.172 -34.688 0.487 1 95.06 602 ASN A O 1
ATOM 5098 N N . THR A 1 603 ? -26.75 -33.969 2.469 1 93.62 603 THR A N 1
ATOM 5099 C CA . THR A 1 603 ? -26.984 -35.312 2.984 1 93.62 603 THR A CA 1
ATOM 5100 C C . THR A 1 603 ? -28.156 -35.969 2.264 1 93.62 603 THR A C 1
ATOM 5102 O O . THR A 1 603 ? -28.219 -37.219 2.166 1 93.62 603 THR A O 1
ATOM 5105 N N . LYS A 1 604 ? -29.062 -35.25 1.748 1 93.75 604 LYS A N 1
ATOM 5106 C CA . LYS A 1 604 ? -30.219 -35.781 1.026 1 93.75 604 LYS A CA 1
ATOM 5107 C C . LYS A 1 604 ? -29.828 -36.219 -0.389 1 93.75 604 LYS A C 1
ATOM 5109 O O . LYS A 1 604 ? -30.203 -37.281 -0.843 1 93.75 604 LYS A O 1
ATOM 5114 N N . ARG A 1 605 ? -29.094 -35.344 -1.031 1 93 605 ARG A N 1
ATOM 5115 C CA . ARG A 1 605 ? -28.703 -35.625 -2.41 1 93 605 ARG A CA 1
ATOM 5116 C C . ARG A 1 605 ? -27.422 -36.469 -2.467 1 93 605 ARG A C 1
ATOM 5118 O O . ARG A 1 605 ? -27.062 -36.969 -3.521 1 93 605 ARG A O 1
ATOM 5125 N N . LYS A 1 606 ? -26.719 -36.562 -1.383 1 92.69 606 LYS A N 1
ATOM 5126 C CA . LYS A 1 606 ? -25.5 -37.375 -1.221 1 92.69 606 LYS A CA 1
ATOM 5127 C C . LYS A 1 606 ? -24.406 -36.906 -2.168 1 92.69 606 LYS A C 1
ATOM 5129 O O . LYS A 1 606 ? -23.781 -37.719 -2.857 1 92.69 606 LYS A O 1
ATOM 5134 N N . CYS A 1 607 ? -24.328 -35.688 -2.252 1 92.75 607 CYS A N 1
ATOM 5135 C CA . CYS A 1 607 ? -23.297 -35.031 -3.062 1 92.75 607 CYS A CA 1
ATOM 5136 C C . CYS A 1 607 ? -22.984 -33.625 -2.555 1 92.75 607 CYS A C 1
ATOM 5138 O O . CYS A 1 607 ? -23.703 -33.125 -1.692 1 92.75 607 CYS A O 1
ATOM 5140 N N . MET A 1 608 ? -21.859 -33.094 -2.986 1 93 608 MET A N 1
ATOM 5141 C CA . MET A 1 608 ? -21.562 -31.703 -2.668 1 93 608 MET A CA 1
ATOM 5142 C C . MET A 1 608 ? -22.5 -30.75 -3.412 1 93 608 MET A C 1
ATOM 5144 O O . MET A 1 608 ? -22.828 -30.984 -4.574 1 93 608 MET A O 1
ATOM 5148 N N . ASP A 1 609 ? -23.016 -29.75 -2.689 1 93.5 609 ASP A N 1
ATOM 5149 C CA . ASP A 1 609 ? -23.969 -28.781 -3.229 1 93.5 609 ASP A CA 1
ATOM 5150 C C . ASP A 1 609 ? -23.734 -27.391 -2.617 1 93.5 609 ASP A C 1
ATOM 5152 O O . ASP A 1 609 ? -23.078 -27.266 -1.58 1 93.5 609 ASP A O 1
ATOM 5156 N N . PHE A 1 610 ? -24.188 -26.391 -3.387 1 92.38 610 PHE A N 1
ATOM 5157 C CA . PHE A 1 610 ? -24.062 -25.047 -2.836 1 92.38 610 PHE A CA 1
ATOM 5158 C C . PHE A 1 610 ? -24.953 -24.891 -1.616 1 92.38 610 PHE A C 1
ATOM 5160 O O . PHE A 1 610 ? -26.109 -25.312 -1.627 1 92.38 610 PHE A O 1
ATOM 5167 N N . PHE A 1 611 ? -24.406 -24.359 -0.606 1 91.69 611 PHE A N 1
ATOM 5168 C CA . PHE A 1 611 ? -25.078 -24.203 0.679 1 91.69 611 PHE A CA 1
ATOM 5169 C C . PHE A 1 611 ? -26.297 -23.297 0.548 1 91.69 611 PHE A C 1
ATOM 5171 O O . PHE A 1 611 ? -26.234 -22.25 -0.088 1 91.69 611 PHE A O 1
ATOM 5178 N N . ASP A 1 612 ? -27.422 -23.703 1.055 1 90.25 612 ASP A N 1
ATOM 5179 C CA . ASP A 1 612 ? -28.688 -22.969 1.122 1 90.25 612 ASP A CA 1
ATOM 5180 C C . ASP A 1 612 ? -29.078 -22.672 2.57 1 90.25 612 ASP A C 1
ATOM 5182 O O . ASP A 1 612 ? -29.469 -23.578 3.305 1 90.25 612 ASP A O 1
ATOM 5186 N N . PRO A 1 613 ? -29.031 -21.422 2.943 1 87.44 613 PRO A N 1
ATOM 5187 C CA . PRO A 1 613 ? -29.312 -21.078 4.34 1 87.44 613 PRO A CA 1
ATOM 5188 C C . PRO A 1 613 ? -30.734 -21.438 4.758 1 87.44 613 PRO A C 1
ATOM 5190 O O . PRO A 1 613 ? -31 -21.641 5.945 1 87.44 613 PRO A O 1
ATOM 5193 N N . GLU A 1 614 ? -31.703 -21.5 3.893 1 90.06 614 GLU A N 1
ATOM 5194 C CA . GLU A 1 614 ? -33.094 -21.828 4.195 1 90.06 614 GLU A CA 1
ATOM 5195 C C . GLU A 1 614 ? -33.25 -23.297 4.594 1 90.06 614 GLU A C 1
ATOM 5197 O O . GLU A 1 614 ? -34.188 -23.656 5.316 1 90.06 614 GLU A O 1
ATOM 5202 N N . ASN A 1 615 ? -32.344 -24.125 4.109 1 90.69 615 ASN A N 1
ATOM 5203 C CA . ASN A 1 615 ? -32.375 -25.547 4.418 1 90.69 615 ASN A CA 1
ATOM 5204 C C . ASN A 1 615 ? -31.047 -26 5.051 1 90.69 615 ASN A C 1
ATOM 5206 O O . ASN A 1 615 ? -30.453 -26.984 4.613 1 90.69 615 ASN A O 1
ATOM 5210 N N . ARG A 1 616 ? -30.516 -25.453 6.031 1 88.38 616 ARG A N 1
ATOM 5211 C CA . ARG A 1 616 ? -29.234 -25.672 6.668 1 88.38 616 ARG A CA 1
ATOM 5212 C C . ARG A 1 616 ? -29.109 -27.094 7.176 1 88.38 616 ARG A C 1
ATOM 5214 O O . ARG A 1 616 ? -28.016 -27.672 7.16 1 88.38 616 ARG A O 1
ATOM 5221 N N . GLU A 1 617 ? -30.172 -27.688 7.598 1 90.69 617 GLU A N 1
ATOM 5222 C CA . GLU A 1 617 ? -30.156 -29 8.219 1 90.69 617 GLU A CA 1
ATOM 5223 C C . GLU A 1 617 ? -29.781 -30.094 7.207 1 90.69 617 GLU A C 1
ATOM 5225 O O . GLU A 1 617 ? -29.344 -31.172 7.59 1 90.69 617 GLU A O 1
ATOM 5230 N N . ASP A 1 618 ? -29.984 -29.719 6.039 1 93.06 618 ASP A N 1
ATOM 5231 C CA . ASP A 1 618 ? -29.719 -30.703 4.992 1 93.06 618 ASP A CA 1
ATOM 5232 C C . ASP A 1 618 ? -28.234 -30.75 4.664 1 93.06 618 ASP A C 1
ATOM 5234 O O . ASP A 1 618 ? -27.781 -31.594 3.887 1 93.06 618 ASP A O 1
ATOM 5238 N N . TYR A 1 619 ? -27.391 -29.922 5.23 1 93.81 619 TYR A N 1
ATOM 5239 C CA . TYR A 1 619 ? -26 -29.797 4.812 1 93.81 619 TYR A CA 1
ATOM 5240 C C . TYR A 1 619 ? -25.047 -30.188 5.945 1 93.81 619 TYR A C 1
ATOM 5242 O O . TYR A 1 619 ? -25.312 -29.875 7.109 1 93.81 619 TYR A O 1
ATOM 5250 N N . ASP A 1 620 ? -24.031 -30.891 5.566 1 91.75 620 ASP A N 1
ATOM 5251 C CA . ASP A 1 620 ? -22.938 -31.266 6.469 1 91.75 620 ASP A CA 1
ATOM 5252 C C . ASP A 1 620 ? -21.625 -30.609 6.055 1 91.75 620 ASP A C 1
ATOM 5254 O O . ASP A 1 620 ? -21.125 -30.859 4.961 1 91.75 620 ASP A O 1
ATOM 5258 N N . PHE A 1 621 ? -21.125 -29.812 6.977 1 88.19 621 PHE A N 1
ATOM 5259 C CA . PHE A 1 621 ? -19.844 -29.156 6.715 1 88.19 621 PHE A CA 1
ATOM 5260 C C . PHE A 1 621 ? -18.688 -30 7.203 1 88.19 621 PHE A C 1
ATOM 5262 O O . PHE A 1 621 ? -18.5 -30.172 8.406 1 88.19 621 PHE A O 1
ATOM 5269 N N . ILE A 1 622 ? -18.016 -30.594 6.301 1 86.19 622 ILE A N 1
ATOM 5270 C CA . ILE A 1 622 ? -16.859 -31.422 6.625 1 86.19 622 ILE A CA 1
ATOM 5271 C C . ILE A 1 622 ? -15.602 -30.562 6.621 1 86.19 622 ILE A C 1
ATOM 5273 O O . ILE A 1 622 ? -15.164 -30.094 5.566 1 86.19 622 ILE A O 1
ATOM 5277 N N . SER A 1 623 ? -15.031 -30.391 7.754 1 77.62 623 SER A N 1
ATOM 5278 C CA . SER A 1 623 ? -13.852 -29.547 7.898 1 77.62 623 SER A CA 1
ATOM 5279 C C . SER A 1 623 ? -12.594 -30.266 7.422 1 77.62 623 SER A C 1
ATOM 5281 O O . SER A 1 623 ? -12.602 -31.484 7.246 1 77.62 623 SER A O 1
ATOM 5283 N N . GLY A 1 624 ? -11.523 -29.578 7.129 1 76.38 624 GLY A N 1
ATOM 5284 C CA . GLY A 1 624 ? -10.234 -30.156 6.777 1 76.38 624 GLY A CA 1
ATOM 5285 C C . GLY A 1 624 ? -9.688 -31.094 7.844 1 76.38 624 GLY A C 1
ATOM 5286 O O . GLY A 1 624 ? -9.141 -32.156 7.531 1 76.38 624 GLY A O 1
ATOM 5287 N N . THR A 1 625 ? -9.906 -30.672 9.086 1 76.12 625 THR A N 1
ATOM 5288 C CA . THR A 1 625 ? -9.469 -31.5 10.203 1 76.12 625 THR A CA 1
ATOM 5289 C C . THR A 1 625 ? -10.211 -32.844 10.211 1 76.12 625 THR A C 1
ATOM 5291 O O . THR A 1 625 ? -9.602 -33.906 10.406 1 76.12 625 THR A O 1
ATOM 5294 N N . ARG A 1 626 ? -11.523 -32.719 10.016 1 84.94 626 ARG A N 1
ATOM 5295 C CA . ARG A 1 626 ? -12.32 -33.938 9.961 1 84.94 626 ARG A CA 1
ATOM 5296 C C . ARG A 1 626 ? -11.906 -34.812 8.789 1 84.94 626 ARG A C 1
ATOM 5298 O O . ARG A 1 626 ? -11.805 -36.031 8.922 1 84.94 626 ARG A O 1
ATOM 5305 N N . MET A 1 627 ? -11.68 -34.219 7.699 1 87.12 627 MET A N 1
ATOM 5306 C CA . MET A 1 627 ? -11.25 -34.969 6.512 1 87.12 627 MET A CA 1
ATOM 5307 C C . MET A 1 627 ? -9.938 -35.688 6.766 1 87.12 627 MET A C 1
ATOM 5309 O O . MET A 1 627 ? -9.797 -36.875 6.434 1 87.12 627 MET A O 1
ATOM 5313 N N . ARG A 1 628 ? -8.969 -35.062 7.363 1 84.75 628 ARG A N 1
ATOM 5314 C CA . ARG A 1 628 ? -7.668 -35.656 7.656 1 84.75 628 ARG A CA 1
ATOM 5315 C C . ARG A 1 628 ? -7.793 -36.812 8.648 1 84.75 628 ARG A C 1
ATOM 5317 O O . ARG A 1 628 ? -7.105 -37.812 8.523 1 84.75 628 ARG A O 1
ATOM 5324 N N . LYS A 1 629 ? -8.672 -36.531 9.602 1 86.81 629 LYS A N 1
ATOM 5325 C CA . LYS A 1 629 ? -8.922 -37.594 10.578 1 86.81 629 LYS A CA 1
ATOM 5326 C C . LYS A 1 629 ? -9.484 -38.844 9.906 1 86.81 629 LYS A C 1
ATOM 5328 O O . LYS A 1 629 ? -9.031 -39.969 10.172 1 86.81 629 LYS A O 1
ATOM 5333 N N . LEU A 1 630 ? -10.461 -38.688 9.055 1 91.19 630 LEU A N 1
ATOM 5334 C CA . LEU A 1 630 ? -11.055 -39.781 8.32 1 91.19 630 LEU A CA 1
ATOM 5335 C C . LEU A 1 630 ? -10 -40.531 7.5 1 91.19 630 LEU A C 1
ATOM 5337 O O . LEU A 1 630 ? -9.969 -41.75 7.477 1 91.19 630 LEU A O 1
ATOM 5341 N N . ALA A 1 631 ? -9.164 -39.781 6.887 1 90 631 ALA A N 1
ATOM 5342 C CA . ALA A 1 631 ? -8.117 -40.344 6.043 1 90 631 ALA A CA 1
ATOM 5343 C C . ALA A 1 631 ? -7.105 -41.125 6.879 1 90 631 ALA A C 1
ATOM 5345 O O . ALA A 1 631 ? -6.684 -42.219 6.488 1 90 631 ALA A O 1
ATOM 5346 N N . ARG A 1 632 ? -6.773 -40.625 8.008 1 88.88 632 ARG A N 1
ATOM 5347 C CA . ARG A 1 632 ? -5.809 -41.281 8.898 1 88.88 632 ARG A CA 1
ATOM 5348 C C . ARG A 1 632 ? -6.352 -42.594 9.445 1 88.88 632 ARG A C 1
ATOM 5350 O O . ARG A 1 632 ? -5.602 -43.562 9.617 1 88.88 632 ARG A O 1
ATOM 5357 N N . GLU A 1 633 ? -7.625 -42.594 9.742 1 90.94 633 GLU A N 1
ATOM 5358 C CA . GLU A 1 633 ? -8.266 -43.75 10.336 1 90.94 633 GLU A CA 1
ATOM 5359 C C . GLU A 1 633 ? -8.672 -44.75 9.258 1 90.94 633 GLU A C 1
ATOM 5361 O O . GLU A 1 633 ? -9.156 -45.844 9.57 1 90.94 633 GLU A O 1
ATOM 5366 N N . GLY A 1 634 ? -8.523 -44.406 8.07 1 86.62 634 GLY A N 1
ATOM 5367 C CA . GLY A 1 634 ? -8.852 -45.281 6.969 1 86.62 634 GLY A CA 1
ATOM 5368 C C . GLY A 1 634 ? -10.344 -45.375 6.703 1 86.62 634 GLY A C 1
ATOM 5369 O O . GLY A 1 634 ? -10.812 -46.375 6.172 1 86.62 634 GLY A O 1
ATOM 5370 N N . GLU A 1 635 ? -11.008 -44.438 7.16 1 91.19 635 GLU A N 1
ATOM 5371 C CA . GLU A 1 635 ? -12.453 -44.406 6.938 1 91.19 635 GLU A CA 1
ATOM 5372 C C . GLU A 1 635 ? -12.797 -43.625 5.656 1 91.19 635 GLU A C 1
ATOM 5374 O O . GLU A 1 635 ? -12.031 -42.781 5.219 1 91.19 635 GLU A O 1
ATOM 5379 N N . THR A 1 636 ? -13.867 -44.094 5.105 1 90.69 636 THR A N 1
ATOM 5380 C CA . THR A 1 636 ? -14.305 -43.438 3.871 1 90.69 636 THR A CA 1
ATOM 5381 C C . THR A 1 636 ? -15.258 -42.281 4.176 1 90.69 636 THR A C 1
ATOM 5383 O O . THR A 1 636 ? -16.125 -42.406 5.035 1 90.69 636 THR A O 1
ATOM 5386 N N . PRO A 1 637 ? -15.008 -41.219 3.512 1 92.44 637 PRO A N 1
ATOM 5387 C CA . PRO A 1 637 ? -15.969 -40.094 3.658 1 92.44 637 PRO A CA 1
ATOM 5388 C C . PRO A 1 637 ? -17.328 -40.438 3.029 1 92.44 637 PRO A C 1
ATOM 5390 O O . PRO A 1 637 ? -17.469 -41.438 2.326 1 92.44 637 PRO A O 1
ATOM 5393 N N . PRO A 1 638 ? -18.312 -39.594 3.369 1 91.62 638 PRO A N 1
ATOM 5394 C CA . PRO A 1 638 ? -19.625 -39.844 2.756 1 91.62 638 PRO A CA 1
ATOM 5395 C C . PRO A 1 638 ? -19.562 -39.875 1.23 1 91.62 638 PRO A C 1
ATOM 5397 O O . PRO A 1 638 ? -18.734 -39.156 0.631 1 91.62 638 PRO A O 1
ATOM 5400 N N . ASP A 1 639 ? -20.469 -40.656 0.67 1 91.19 639 ASP A N 1
ATOM 5401 C CA . ASP A 1 639 ? -20.516 -40.781 -0.782 1 91.19 639 ASP A CA 1
ATOM 5402 C C . ASP A 1 639 ? -20.75 -39.438 -1.456 1 91.19 639 ASP A C 1
ATOM 5404 O O . ASP A 1 639 ? -21.609 -38.656 -1.035 1 91.19 639 ASP A O 1
ATOM 5408 N N . GLY A 1 640 ? -19.875 -39.219 -2.459 1 92.19 640 GLY A N 1
ATOM 5409 C CA . GLY A 1 640 ? -20.062 -37.969 -3.205 1 92.19 640 GLY A CA 1
ATOM 5410 C C . GLY A 1 640 ? -19.188 -36.844 -2.719 1 92.19 640 GLY A C 1
ATOM 5411 O O . GLY A 1 640 ? -19.156 -35.781 -3.326 1 92.19 640 GLY A O 1
ATOM 5412 N N . PHE A 1 641 ? -18.469 -37.031 -1.657 1 94 641 PHE A N 1
ATOM 5413 C CA . PHE A 1 641 ? -17.578 -36.031 -1.116 1 94 641 PHE A CA 1
ATOM 5414 C C . PHE A 1 641 ? -16.328 -35.875 -1.97 1 94 641 PHE A C 1
ATOM 5416 O O . PHE A 1 641 ? -15.875 -34.781 -2.234 1 94 641 PHE A O 1
ATOM 5423 N N . MET A 1 642 ? -15.781 -37.031 -2.301 1 94.19 642 MET A N 1
ATOM 5424 C CA . MET A 1 642 ? -14.57 -37.094 -3.119 1 94.19 642 MET A CA 1
ATOM 5425 C C . MET A 1 642 ? -14.57 -38.312 -4.004 1 94.19 642 MET A C 1
ATOM 5427 O O . MET A 1 642 ? -15.148 -39.344 -3.641 1 94.19 642 MET A O 1
ATOM 5431 N N . ALA A 1 643 ? -14.031 -38.219 -5.199 1 93.25 643 ALA A N 1
ATOM 5432 C CA . ALA A 1 643 ? -13.875 -39.375 -6.047 1 93.25 643 ALA A CA 1
ATOM 5433 C C . ALA A 1 643 ? -13.109 -40.5 -5.32 1 93.25 643 ALA A C 1
ATOM 5435 O O . ALA A 1 643 ? -12.102 -40.219 -4.668 1 93.25 643 ALA A O 1
ATOM 5436 N N . PRO A 1 644 ? -13.555 -41.688 -5.465 1 93.94 644 PRO A N 1
ATOM 5437 C CA . PRO A 1 644 ? -12.977 -42.781 -4.695 1 93.94 644 PRO A CA 1
ATOM 5438 C C . PRO A 1 644 ? -11.477 -42.938 -4.938 1 93.94 644 PRO A C 1
ATOM 5440 O O . PRO A 1 644 ? -10.711 -43.156 -3.99 1 93.94 644 PRO A O 1
ATOM 5443 N N . GLU A 1 645 ? -11.078 -42.875 -6.172 1 94.69 645 GLU A N 1
ATOM 5444 C CA . GLU A 1 645 ? -9.656 -43.031 -6.477 1 94.69 645 GLU A CA 1
ATOM 5445 C C . GLU A 1 645 ? -8.836 -41.938 -5.855 1 94.69 645 GLU A C 1
ATOM 5447 O O . GLU A 1 645 ? -7.715 -42.156 -5.387 1 94.69 645 GLU A O 1
ATOM 5452 N N . ALA A 1 646 ? -9.328 -40.719 -5.855 1 95.44 646 ALA A N 1
ATOM 5453 C CA . ALA A 1 646 ? -8.648 -39.594 -5.262 1 95.44 646 ALA A CA 1
ATOM 5454 C C . ALA A 1 646 ? -8.547 -39.719 -3.746 1 95.44 646 ALA A C 1
ATOM 5456 O O . ALA A 1 646 ? -7.512 -39.406 -3.152 1 95.44 646 ALA A O 1
ATOM 5457 N N . TRP A 1 647 ? -9.578 -40.25 -3.129 1 95.44 647 TRP A N 1
ATOM 5458 C CA . TRP A 1 647 ? -9.586 -40.438 -1.685 1 95.44 647 TRP A CA 1
ATOM 5459 C C . TRP A 1 647 ? -8.578 -41.531 -1.283 1 95.44 647 TRP A C 1
ATOM 5461 O O . TRP A 1 647 ? -7.91 -41.406 -0.253 1 95.44 647 TRP A O 1
ATOM 5471 N N . GLU A 1 648 ? -8.508 -42.531 -2.068 1 95.31 648 GLU A N 1
ATOM 5472 C CA . GLU A 1 648 ? -7.574 -43.594 -1.777 1 95.31 648 GLU A CA 1
ATOM 5473 C C . GLU A 1 648 ? -6.137 -43.094 -1.719 1 95.31 648 GLU A C 1
ATOM 5475 O O . GLU A 1 648 ? -5.359 -43.5 -0.859 1 95.31 648 GLU A O 1
ATOM 5480 N N . ILE A 1 649 ? -5.805 -42.25 -2.609 1 95.5 649 ILE A N 1
ATOM 5481 C CA . ILE A 1 649 ? -4.469 -41.656 -2.65 1 95.5 649 ILE A CA 1
ATOM 5482 C C . ILE A 1 649 ? -4.203 -40.906 -1.357 1 95.5 649 ILE A C 1
ATOM 5484 O O . ILE A 1 649 ? -3.137 -41.031 -0.75 1 95.5 649 ILE A O 1
ATOM 5488 N N . LEU A 1 650 ? -5.172 -40.125 -0.894 1 93.88 650 LEU A N 1
ATOM 5489 C CA . LEU A 1 650 ? -5.031 -39.312 0.319 1 93.88 650 LEU A CA 1
ATOM 5490 C C . LEU A 1 650 ? -4.973 -40.219 1.554 1 93.88 650 LEU A C 1
ATOM 5492 O O . LEU A 1 650 ? -4.176 -39.969 2.463 1 93.88 650 LEU A O 1
ATOM 5496 N N . SER A 1 651 ? -5.84 -41.156 1.529 1 93.69 651 SER A N 1
ATOM 5497 C CA . SER A 1 651 ? -5.879 -42.094 2.65 1 93.69 651 SER A CA 1
ATOM 5498 C C . SER A 1 651 ? -4.559 -42.844 2.799 1 93.69 651 SER A C 1
ATOM 5500 O O . SER A 1 651 ? -4.07 -43.031 3.916 1 93.69 651 SER A O 1
ATOM 5502 N N . GLU A 1 652 ? -4.055 -43.281 1.7 1 94.06 652 GLU A N 1
ATOM 5503 C CA . GLU A 1 652 ? -2.77 -43.969 1.73 1 94.06 652 GLU A CA 1
ATOM 5504 C C . GLU A 1 652 ? -1.674 -43.062 2.291 1 94.06 652 GLU A C 1
ATOM 5506 O O . GLU A 1 652 ? -0.829 -43.5 3.066 1 94.06 652 GLU A O 1
ATOM 5511 N N . TYR A 1 653 ? -1.63 -41.844 1.923 1 94.12 653 TYR A N 1
ATOM 5512 C CA . TYR A 1 653 ? -0.644 -40.875 2.41 1 94.12 653 TYR A CA 1
ATOM 5513 C C . TYR A 1 653 ? -0.782 -40.656 3.912 1 94.12 653 TYR A C 1
ATOM 5515 O O . TYR A 1 653 ? 0.2 -40.75 4.652 1 94.12 653 TYR A O 1
ATOM 5523 N N . PHE A 1 654 ? -2.01 -40.406 4.395 1 92.06 654 PHE A N 1
ATOM 5524 C CA . PHE A 1 654 ? -2.207 -40.094 5.805 1 92.06 654 PHE A CA 1
ATOM 5525 C C . PHE A 1 654 ? -1.984 -41.344 6.672 1 92.06 654 PHE A C 1
ATOM 5527 O O . PHE A 1 654 ? -1.532 -41.219 7.816 1 92.06 654 PHE A O 1
ATOM 5534 N N . LYS A 1 655 ? -2.234 -42.469 6.16 1 90.69 655 LYS A N 1
ATOM 5535 C CA . LYS A 1 655 ? -1.946 -43.688 6.879 1 90.69 655 LYS A CA 1
ATOM 5536 C C . LYS A 1 655 ? -0.442 -43.906 7.031 1 90.69 655 LYS A C 1
ATOM 5538 O O . LYS A 1 655 ? 0.016 -44.438 8.039 1 90.69 655 LYS A O 1
ATOM 5543 N N . SER A 1 656 ? 0.218 -43.5 6.051 1 88 656 SER A N 1
ATOM 5544 C CA . SER A 1 656 ? 1.666 -43.688 6.059 1 88 656 SER A CA 1
ATOM 5545 C C . SER A 1 656 ? 2.33 -42.75 7.082 1 88 656 SER A C 1
ATOM 5547 O O . SER A 1 656 ? 3.404 -43.062 7.598 1 88 656 SER A O 1
ATOM 5549 N N . ILE A 1 657 ? 1.863 -41.562 7.289 1 82.44 657 ILE A N 1
ATOM 5550 C CA . ILE A 1 657 ? 2.445 -40.625 8.242 1 82.44 657 ILE A CA 1
ATOM 5551 C C . ILE A 1 657 ? 2.207 -41.094 9.664 1 82.44 657 ILE A C 1
ATOM 5553 O O . ILE A 1 657 ? 3.004 -40.844 10.562 1 82.44 657 ILE A O 1
ATOM 5557 N N . ARG A 1 658 ? 1.028 -41.656 10.008 1 65.44 658 ARG A N 1
ATOM 5558 C CA . ARG A 1 658 ? 0.771 -42.219 11.328 1 65.44 658 ARG A CA 1
ATOM 5559 C C . ARG A 1 658 ? 1.812 -43.281 11.688 1 65.44 658 ARG A C 1
ATOM 5561 O O . ARG A 1 658 ? 2.174 -43.438 12.859 1 65.44 658 ARG A O 1
ATOM 5568 N N . ASN A 1 659 ? 2.332 -44.062 10.812 1 47.38 659 ASN A N 1
ATOM 5569 C CA . ASN A 1 659 ? 3.293 -45.125 11.125 1 47.38 659 ASN A CA 1
ATOM 5570 C C . ASN A 1 659 ? 4.711 -44.562 11.234 1 47.38 659 ASN A C 1
ATOM 5572 O O . ASN A 1 659 ? 5.141 -43.781 10.398 1 47.38 659 ASN A O 1
ATOM 5576 N N . MET B 1 1 ? -8.867 62.562 -75.812 1 37.03 1 MET B N 1
ATOM 5577 C CA . MET B 1 1 ? -8.625 61.125 -75.938 1 37.03 1 MET B CA 1
ATOM 5578 C C . MET B 1 1 ? -7.391 60.719 -75.125 1 37.03 1 MET B C 1
ATOM 5580 O O . MET B 1 1 ? -7.414 59.719 -74.438 1 37.03 1 MET B O 1
ATOM 5584 N N . ILE B 1 2 ? -6.383 61.562 -75.25 1 54.03 2 ILE B N 1
ATOM 5585 C CA . ILE B 1 2 ? -5.152 61.312 -74.5 1 54.03 2 ILE B CA 1
ATOM 5586 C C . ILE B 1 2 ? -5.406 61.531 -73 1 54.03 2 ILE B C 1
ATOM 5588 O O . ILE B 1 2 ? -4.926 60.75 -72.188 1 54.03 2 ILE B O 1
ATOM 5592 N N . SER B 1 3 ? -6.238 62.531 -72.688 1 49.84 3 SER B N 1
ATOM 5593 C CA . SER B 1 3 ? -6.504 62.812 -71.25 1 49.84 3 SER B CA 1
ATOM 5594 C C . SER B 1 3 ? -7.297 61.656 -70.625 1 49.84 3 SER B C 1
ATOM 5596 O O . SER B 1 3 ? -7.039 61.312 -69.438 1 49.84 3 SER B O 1
ATOM 5598 N N . LEU B 1 4 ? -8.227 61.125 -71.438 1 46.59 4 LEU B N 1
ATOM 5599 C CA . LEU B 1 4 ? -9.008 60.031 -70.875 1 46.59 4 LEU B CA 1
ATOM 5600 C C . LEU B 1 4 ? -8.148 58.781 -70.75 1 46.59 4 LEU B C 1
ATOM 5602 O O . LEU B 1 4 ? -8.32 58 -69.75 1 46.59 4 LEU B O 1
ATOM 5606 N N . PHE B 1 5 ? -7.055 58.688 -71.625 1 46.12 5 PHE B N 1
ATOM 5607 C CA . PHE B 1 5 ? -6.105 57.594 -71.562 1 46.12 5 PHE B CA 1
ATOM 5608 C C . PHE B 1 5 ? -5.199 57.719 -70.375 1 46.12 5 PHE B C 1
ATOM 5610 O O . PHE B 1 5 ? -4.969 56.719 -69.625 1 46.12 5 PHE B O 1
ATOM 5617 N N . LEU B 1 6 ? -4.781 58.906 -70.125 1 51.34 6 LEU B N 1
ATOM 5618 C CA . LEU B 1 6 ? -3.873 59.125 -69 1 51.34 6 LEU B CA 1
ATOM 5619 C C . LEU B 1 6 ? -4.594 58.938 -67.688 1 51.34 6 LEU B C 1
ATOM 5621 O O . LEU B 1 6 ? -4.023 58.406 -66.688 1 51.34 6 LEU B O 1
ATOM 5625 N N . PHE B 1 7 ? -5.844 59.312 -67.688 1 50.34 7 PHE B N 1
ATOM 5626 C CA . PHE B 1 7 ? -6.633 59.188 -66.438 1 50.34 7 PHE B CA 1
ATOM 5627 C C . PHE B 1 7 ? -6.93 57.719 -66.125 1 50.34 7 PHE B C 1
ATOM 5629 O O . PHE B 1 7 ? -6.844 57.281 -65 1 50.34 7 PHE B O 1
ATOM 5636 N N . SER B 1 8 ? -7.133 56.906 -67.188 1 45 8 SER B N 1
ATOM 5637 C CA . SER B 1 8 ? -7.355 55.469 -67.062 1 45 8 SER B CA 1
ATOM 5638 C C . SER B 1 8 ? -6.074 54.781 -66.625 1 45 8 SER B C 1
ATOM 5640 O O . SER B 1 8 ? -6.105 53.844 -65.812 1 45 8 SER B O 1
ATOM 5642 N N . PHE B 1 9 ? -4.918 55.312 -67.125 1 50.06 9 PHE B N 1
ATOM 5643 C CA . PHE B 1 9 ? -3.627 54.75 -66.75 1 50.06 9 PHE B CA 1
ATOM 5644 C C . PHE B 1 9 ? -3.287 55.094 -65.312 1 50.06 9 PHE B C 1
ATOM 5646 O O . PHE B 1 9 ? -2.742 54.281 -64.562 1 50.06 9 PHE B O 1
ATOM 5653 N N . PHE B 1 10 ? -3.635 56.312 -64.938 1 53.78 10 PHE B N 1
ATOM 5654 C CA . PHE B 1 10 ? -3.389 56.719 -63.531 1 53.78 10 PHE B CA 1
ATOM 5655 C C . PHE B 1 10 ? -4.238 55.938 -62.562 1 53.78 10 PHE B C 1
ATOM 5657 O O . PHE B 1 10 ? -3.742 55.5 -61.5 1 53.78 10 PHE B O 1
ATOM 5664 N N . PHE B 1 11 ? -5.461 55.625 -62.906 1 50.06 11 PHE B N 1
ATOM 5665 C CA . PHE B 1 11 ? -6.32 54.875 -62.031 1 50.06 11 PHE B CA 1
ATOM 5666 C C . PHE B 1 11 ? -5.887 53.406 -62 1 50.06 11 PHE B C 1
ATOM 5668 O O . PHE B 1 11 ? -5.965 52.75 -60.938 1 50.06 11 PHE B O 1
ATOM 5675 N N . LEU B 1 12 ? -5.273 52.938 -63.125 1 48.25 12 LEU B N 1
ATOM 5676 C CA . LEU B 1 12 ? -4.711 51.594 -63.156 1 48.25 12 LEU B CA 1
ATOM 5677 C C . LEU B 1 12 ? -3.445 51.5 -62.312 1 48.25 12 LEU B C 1
ATOM 5679 O O . LEU B 1 12 ? -3.23 50.531 -61.625 1 48.25 12 LEU B O 1
ATOM 5683 N N . PHE B 1 13 ? -2.715 52.562 -62.344 1 53.44 13 PHE B N 1
ATOM 5684 C CA . PHE B 1 13 ? -1.493 52.625 -61.562 1 53.44 13 PHE B CA 1
ATOM 5685 C C . PHE B 1 13 ? -1.817 52.75 -60.094 1 53.44 13 PHE B C 1
ATOM 5687 O O . PHE B 1 13 ? -1.188 52.062 -59.25 1 53.44 13 PHE B O 1
ATOM 5694 N N . LEU B 1 14 ? -2.805 53.5 -59.75 1 50.72 14 LEU B N 1
ATOM 5695 C CA . LEU B 1 14 ? -3.207 53.656 -58.375 1 50.72 14 LEU B CA 1
ATOM 5696 C C . LEU B 1 14 ? -3.783 52.344 -57.812 1 50.72 14 LEU B C 1
ATOM 5698 O O . LEU B 1 14 ? -3.521 51.969 -56.688 1 50.72 14 LEU B O 1
ATOM 5702 N N . SER B 1 15 ? -4.488 51.656 -58.688 1 44.72 15 SER B N 1
ATOM 5703 C CA . SER B 1 15 ? -5.027 50.344 -58.312 1 44.72 15 SER B CA 1
ATOM 5704 C C . SER B 1 15 ? -3.914 49.312 -58.125 1 44.72 15 SER B C 1
ATOM 5706 O O . SER B 1 15 ? -3.951 48.531 -57.188 1 44.72 15 SER B O 1
ATOM 5708 N N . PHE B 1 16 ? -2.854 49.5 -58.938 1 48.5 16 PHE B N 1
ATOM 5709 C CA . PHE B 1 16 ? -1.693 48.625 -58.844 1 48.5 16 PHE B CA 1
ATOM 5710 C C . PHE B 1 16 ? -0.904 48.938 -57.562 1 48.5 16 PHE B C 1
ATOM 5712 O O . PHE B 1 16 ? -0.462 48.031 -56.875 1 48.5 16 PHE B O 1
ATOM 5719 N N . PHE B 1 17 ? -0.748 50.188 -57.344 1 52.19 17 PHE B N 1
ATOM 5720 C CA . PHE B 1 17 ? -0.015 50.594 -56.156 1 52.19 17 PHE B CA 1
ATOM 5721 C C . PHE B 1 17 ? -0.771 50.219 -54.906 1 52.19 17 PHE B C 1
ATOM 5723 O O . PHE B 1 17 ? -0.17 49.75 -53.906 1 52.19 17 PHE B O 1
ATOM 5730 N N . PHE B 1 18 ? -2.043 50.375 -54.906 1 49.31 18 PHE B N 1
ATOM 5731 C CA . PHE B 1 18 ? -2.867 50 -53.75 1 49.31 18 PHE B CA 1
ATOM 5732 C C . PHE B 1 18 ? -2.844 48.5 -53.562 1 49.31 18 PHE B C 1
ATOM 5734 O O . PHE B 1 18 ? -2.76 48 -52.438 1 49.31 18 PHE B O 1
ATOM 5741 N N . PHE B 1 19 ? -2.734 47.781 -54.688 1 46.22 19 PHE B N 1
ATOM 5742 C CA . PHE B 1 19 ? -2.656 46.344 -54.625 1 46.22 19 PHE B CA 1
ATOM 5743 C C . PHE B 1 19 ? -1.284 45.875 -54.125 1 46.22 19 PHE B C 1
ATOM 5745 O O . PHE B 1 19 ? -1.178 44.938 -53.344 1 46.22 19 PHE B O 1
ATOM 5752 N N . PHE B 1 20 ? -0.281 46.562 -54.562 1 49.25 20 PHE B N 1
ATOM 5753 C CA . PHE B 1 20 ? 1.071 46.281 -54.094 1 49.25 20 PHE B CA 1
ATOM 5754 C C . PHE B 1 20 ? 1.209 46.594 -52.594 1 49.25 20 PHE B C 1
ATOM 5756 O O . PHE B 1 20 ? 1.807 45.844 -51.844 1 49.25 20 PHE B O 1
ATOM 5763 N N . PHE B 1 21 ? 0.649 47.688 -52.25 1 50.66 21 PHE B N 1
ATOM 5764 C CA . PHE B 1 21 ? 0.714 48.062 -50.844 1 50.66 21 PHE B CA 1
ATOM 5765 C C . PHE B 1 21 ? -0.102 47.125 -49.969 1 50.66 21 PHE B C 1
ATOM 5767 O O . PHE B 1 21 ? 0.335 46.719 -48.875 1 50.66 21 PHE B O 1
ATOM 5774 N N . LEU B 1 22 ? -1.224 46.719 -50.469 1 46.25 22 LEU B N 1
ATOM 5775 C CA . LEU B 1 22 ? -2.047 45.781 -49.75 1 46.25 22 LEU B CA 1
ATOM 5776 C C . LEU B 1 22 ? -1.373 44.406 -49.688 1 46.25 22 LEU B C 1
ATOM 5778 O O . LEU B 1 22 ? -1.4 43.75 -48.625 1 46.25 22 LEU B O 1
ATOM 5782 N N . SER B 1 23 ? -0.679 44.062 -50.75 1 44.44 23 SER B N 1
ATOM 5783 C CA . SER B 1 23 ? 0.071 42.812 -50.781 1 44.44 23 SER B CA 1
ATOM 5784 C C . SER B 1 23 ? 1.293 42.875 -49.875 1 44.44 23 SER B C 1
ATOM 5786 O O . SER B 1 23 ? 1.618 41.906 -49.188 1 44.44 23 SER B O 1
ATOM 5788 N N . PHE B 1 24 ? 1.914 44 -49.875 1 49.91 24 PHE B N 1
ATOM 5789 C CA . PHE B 1 24 ? 3.059 44.188 -49 1 49.91 24 PHE B CA 1
ATOM 5790 C C . PHE B 1 24 ? 2.623 44.219 -47.531 1 49.91 24 PHE B C 1
ATOM 5792 O O . PHE B 1 24 ? 3.303 43.656 -46.688 1 49.91 24 PHE B O 1
ATOM 5799 N N . PHE B 1 25 ? 1.564 44.844 -47.281 1 47.34 25 PHE B N 1
ATOM 5800 C CA . PHE B 1 25 ? 1.012 44.875 -45.938 1 47.34 25 PHE B CA 1
ATOM 5801 C C . PHE B 1 25 ? 0.611 43.469 -45.5 1 47.34 25 PHE B C 1
ATOM 5803 O O . PHE B 1 25 ? 0.896 43.062 -44.375 1 47.34 25 PHE B O 1
ATOM 5810 N N . PHE B 1 26 ? 0.101 42.719 -46.406 1 46.56 26 PHE B N 1
ATOM 5811 C CA . PHE B 1 26 ? -0.283 41.344 -46.094 1 46.56 26 PHE B CA 1
ATOM 5812 C C . PHE B 1 26 ? 0.949 40.469 -45.938 1 46.56 26 PHE B C 1
ATOM 5814 O O . PHE B 1 26 ? 1.001 39.625 -45.031 1 46.56 26 PHE B O 1
ATOM 5821 N N . LEU B 1 27 ? 1.929 40.75 -46.75 1 47.06 27 LEU B N 1
ATOM 5822 C CA . LEU B 1 27 ? 3.188 40.031 -46.625 1 47.06 27 LEU B CA 1
ATOM 5823 C C . LEU B 1 27 ? 3.908 40.375 -45.312 1 47.06 27 LEU B C 1
ATOM 5825 O O . LEU B 1 27 ? 4.473 39.531 -44.656 1 47.06 27 LEU B O 1
ATOM 5829 N N . SER B 1 28 ? 3.912 41.594 -45.062 1 44.38 28 SER B N 1
ATOM 5830 C CA . SER B 1 28 ? 4.527 42.062 -43.812 1 44.38 28 SER B CA 1
ATOM 5831 C C . SER B 1 28 ? 3.785 41.5 -42.594 1 44.38 28 SER B C 1
ATOM 5833 O O . SER B 1 28 ? 4.406 41.094 -41.594 1 44.38 28 SER B O 1
ATOM 5835 N N . PHE B 1 29 ? 2.545 41.5 -42.719 1 45.47 29 PHE B N 1
ATOM 5836 C CA . PHE B 1 29 ? 1.756 40.906 -41.625 1 45.47 29 PHE B CA 1
ATOM 5837 C C . PHE B 1 29 ? 2 39.406 -41.531 1 45.47 29 PHE B C 1
ATOM 5839 O O . PHE B 1 29 ? 2.031 38.844 -40.438 1 45.47 29 PHE B O 1
ATOM 5846 N N . PHE B 1 30 ? 2.244 38.844 -42.656 1 43.84 30 PHE B N 1
ATOM 5847 C CA . PHE B 1 30 ? 2.598 37.438 -42.719 1 43.84 30 PHE B CA 1
ATOM 5848 C C . PHE B 1 30 ? 3.982 37.219 -42.125 1 43.84 30 PHE B C 1
ATOM 5850 O O . PHE B 1 30 ? 4.18 36.281 -41.344 1 43.84 30 PHE B O 1
ATOM 5857 N N . PHE B 1 31 ? 4.875 38.031 -42.469 1 48.66 31 PHE B N 1
ATOM 5858 C CA . PHE B 1 31 ? 6.215 37.906 -41.906 1 48.66 31 PHE B CA 1
ATOM 5859 C C . PHE B 1 31 ? 6.191 38.188 -40.406 1 48.66 31 PHE B C 1
ATOM 5861 O O . PHE B 1 31 ? 6.879 37.5 -39.625 1 48.66 31 PHE B O 1
ATOM 5868 N N . LEU B 1 32 ? 5.414 39.125 -40 1 44.59 32 LEU B N 1
ATOM 5869 C CA . LEU B 1 32 ? 5.289 39.406 -38.594 1 44.59 32 LEU B CA 1
ATOM 5870 C C . LEU B 1 32 ? 4.613 38.25 -37.875 1 44.59 32 LEU B C 1
ATOM 5872 O O . LEU B 1 32 ? 5.039 37.844 -36.781 1 44.59 32 LEU B O 1
ATOM 5876 N N . SER B 1 33 ? 3.66 37.688 -38.469 1 40.75 33 SER B N 1
ATOM 5877 C CA . SER B 1 33 ? 3.02 36.5 -37.906 1 40.75 33 SER B CA 1
ATOM 5878 C C . SER B 1 33 ? 3.975 35.312 -37.906 1 40.75 33 SER B C 1
ATOM 5880 O O . SER B 1 33 ? 4 34.531 -36.938 1 40.75 33 SER B O 1
ATOM 5882 N N . PHE B 1 34 ? 4.77 35.312 -38.875 1 44.53 34 PHE B N 1
ATOM 5883 C CA . PHE B 1 34 ? 5.785 34.25 -38.969 1 44.53 34 PHE B CA 1
ATOM 5884 C C . PHE B 1 34 ? 6.879 34.5 -37.938 1 44.53 34 PHE B C 1
ATOM 5886 O O . PHE B 1 34 ? 7.328 33.562 -37.281 1 44.53 34 PHE B O 1
ATOM 5893 N N . PHE B 1 35 ? 7.312 35.656 -37.844 1 47.5 35 PHE B N 1
ATOM 5894 C CA . PHE B 1 35 ? 8.312 36 -36.844 1 47.5 35 PHE B CA 1
ATOM 5895 C C . PHE B 1 35 ? 7.766 35.781 -35.438 1 47.5 35 PHE B C 1
ATOM 5897 O O . PHE B 1 35 ? 8.453 35.219 -34.594 1 47.5 35 PHE B O 1
ATOM 5904 N N . LEU B 1 36 ? 6.574 36.156 -35.219 1 43.62 36 LEU B N 1
ATOM 5905 C CA . LEU B 1 36 ? 5.973 35.906 -33.906 1 43.62 36 LEU B CA 1
ATOM 5906 C C . LEU B 1 36 ? 5.77 34.406 -33.656 1 43.62 36 LEU B C 1
ATOM 5908 O O . LEU B 1 36 ? 5.949 33.938 -32.531 1 43.62 36 LEU B O 1
ATOM 5912 N N . PHE B 1 37 ? 5.508 33.75 -34.719 1 41.66 37 PHE B N 1
ATOM 5913 C CA . PHE B 1 37 ? 5.43 32.281 -34.656 1 41.66 37 PHE B CA 1
ATOM 5914 C C . PHE B 1 37 ? 6.805 31.688 -34.375 1 41.66 37 PHE B C 1
ATOM 5916 O O . PHE B 1 37 ? 6.949 30.812 -33.531 1 41.66 37 PHE B O 1
ATOM 5923 N N . PHE B 1 38 ? 7.789 32.156 -35.094 1 45.41 38 PHE B N 1
ATOM 5924 C CA . PHE B 1 38 ? 9.148 31.688 -34.875 1 45.41 38 PHE B CA 1
ATOM 5925 C C . PHE B 1 38 ? 9.641 32.062 -33.469 1 45.41 38 PHE B C 1
ATOM 5927 O O . PHE B 1 38 ? 10.312 31.281 -32.812 1 45.41 38 PHE B O 1
ATOM 5934 N N . LEU B 1 39 ? 9.375 33.25 -33.094 1 42.69 39 LEU B N 1
ATOM 5935 C CA . LEU B 1 39 ? 9.742 33.625 -31.75 1 42.69 39 LEU B CA 1
ATOM 5936 C C . LEU B 1 39 ? 9 32.781 -30.719 1 42.69 39 LEU B C 1
ATOM 5938 O O . LEU B 1 39 ? 9.578 32.375 -29.703 1 42.69 39 LEU B O 1
ATOM 5942 N N . SER B 1 40 ? 7.766 32.531 -30.969 1 37.53 40 SER B N 1
ATOM 5943 C CA . SER B 1 40 ? 7.027 31.656 -30.078 1 37.53 40 SER B CA 1
ATOM 5944 C C . SER B 1 40 ? 7.602 30.234 -30.109 1 37.53 40 SER B C 1
ATOM 5946 O O . SER B 1 40 ? 7.68 29.578 -29.078 1 37.53 40 SER B O 1
ATOM 5948 N N . PHE B 1 41 ? 8.023 29.875 -31.234 1 39.16 41 PHE B N 1
ATOM 5949 C CA . PHE B 1 41 ? 8.656 28.578 -31.406 1 39.16 41 PHE B CA 1
ATOM 5950 C C . PHE B 1 41 ? 10.008 28.531 -30.703 1 39.16 41 PHE B C 1
ATOM 5952 O O . PHE B 1 41 ? 10.328 27.562 -30.031 1 39.16 41 PHE B O 1
ATOM 5959 N N . PHE B 1 42 ? 10.852 29.5 -30.938 1 42.12 42 PHE B N 1
ATOM 5960 C CA . PHE B 1 42 ? 12.141 29.578 -30.266 1 42.12 42 PHE B CA 1
ATOM 5961 C C . PHE B 1 42 ? 11.961 29.641 -28.75 1 42.12 42 PHE B C 1
ATOM 5963 O O . PHE B 1 42 ? 12.711 29 -28 1 42.12 42 PHE B O 1
ATOM 5970 N N . LEU B 1 43 ? 11.023 30.469 -28.328 1 38.66 43 LEU B N 1
ATOM 5971 C CA . LEU B 1 43 ? 10.766 30.5 -26.891 1 38.66 43 LEU B CA 1
ATOM 5972 C C . LEU B 1 43 ? 10.188 29.172 -26.422 1 38.66 43 LEU B C 1
ATOM 5974 O O . LEU B 1 43 ? 10.461 28.734 -25.297 1 38.66 43 LEU B O 1
ATOM 5978 N N . PHE B 1 44 ? 9.422 28.531 -27.297 1 36.34 44 PHE B N 1
ATOM 5979 C CA . PHE B 1 44 ? 8.875 27.234 -26.953 1 36.34 44 PHE B CA 1
ATOM 5980 C C . PHE B 1 44 ? 9.984 26.188 -26.828 1 36.34 44 PHE B C 1
ATOM 5982 O O . PHE B 1 44 ? 9.93 25.312 -25.969 1 36.34 44 PHE B O 1
ATOM 5989 N N . PHE B 1 45 ? 10.914 26.109 -27.75 1 36.47 45 PHE B N 1
ATOM 5990 C CA . PHE B 1 45 ? 11.961 25.094 -27.688 1 36.47 45 PHE B CA 1
ATOM 5991 C C . PHE B 1 45 ? 12.898 25.359 -26.516 1 36.47 45 PHE B C 1
ATOM 5993 O O . PHE B 1 45 ? 13.562 24.453 -26.031 1 36.47 45 PHE B O 1
ATOM 6000 N N . HIS B 1 46 ? 13.289 26.516 -26.234 1 34.41 46 HIS B N 1
ATOM 6001 C CA . HIS B 1 46 ? 14.195 26.688 -25.094 1 34.41 46 HIS B CA 1
ATOM 6002 C C . HIS B 1 46 ? 13.445 26.547 -23.766 1 34.41 46 HIS B C 1
ATOM 6004 O O . HIS B 1 46 ? 14.07 26.484 -22.703 1 34.41 46 HIS B O 1
ATOM 6010 N N . GLN B 1 47 ? 12.188 27.031 -23.656 1 30.48 47 GLN B N 1
ATOM 6011 C CA . GLN B 1 47 ? 11.625 27.062 -22.312 1 30.48 47 GLN B CA 1
ATOM 6012 C C . GLN B 1 47 ? 11.078 25.703 -21.906 1 30.48 47 GLN B C 1
ATOM 6014 O O . GLN B 1 47 ? 10.68 24.906 -22.766 1 30.48 47 GLN B O 1
ATOM 6019 N N . SER B 1 48 ? 11.547 25.172 -20.703 1 30.3 48 SER B N 1
ATOM 6020 C CA . SER B 1 48 ? 11.109 23.953 -20.047 1 30.3 48 SER B CA 1
ATOM 6021 C C . SER B 1 48 ? 9.602 23.766 -20.141 1 30.3 48 SER B C 1
ATOM 6023 O O . SER B 1 48 ? 8.867 24.75 -20.312 1 30.3 48 SER B O 1
ATOM 6025 N N . MET B 1 49 ? 9.047 22.594 -20.531 1 32.38 49 MET B N 1
ATOM 6026 C CA . MET B 1 49 ? 7.672 22.188 -20.812 1 32.38 49 MET B CA 1
ATOM 6027 C C . MET B 1 49 ? 6.703 22.875 -19.844 1 32.38 49 MET B C 1
ATOM 6029 O O . MET B 1 49 ? 5.512 22.984 -20.125 1 32.38 49 MET B O 1
ATOM 6033 N N . ALA B 1 50 ? 7.07 23.156 -18.594 1 33.12 50 ALA B N 1
ATOM 6034 C CA . ALA B 1 50 ? 6.156 23.734 -17.609 1 33.12 50 ALA B CA 1
ATOM 6035 C C . ALA B 1 50 ? 5.672 25.109 -18.047 1 33.12 50 ALA B C 1
ATOM 6037 O O . ALA B 1 50 ? 4.52 25.484 -17.812 1 33.12 50 ALA B O 1
ATOM 6038 N N . ASP B 1 51 ? 6.664 25.906 -18.578 1 32.78 51 ASP B N 1
ATOM 6039 C CA . ASP B 1 51 ? 6.391 27.312 -18.859 1 32.78 51 ASP B CA 1
ATOM 6040 C C . ASP B 1 51 ? 5.742 27.469 -20.234 1 32.78 51 ASP B C 1
ATOM 6042 O O . ASP B 1 51 ? 5.527 28.594 -20.703 1 32.78 51 ASP B O 1
ATOM 6046 N N . LEU B 1 52 ? 5.586 26.281 -20.875 1 34.34 52 LEU B N 1
ATOM 6047 C CA . LEU B 1 52 ? 5.133 26.406 -22.266 1 34.34 52 LEU B CA 1
ATOM 6048 C C . LEU B 1 52 ? 3.645 26.734 -22.312 1 34.34 52 LEU B C 1
ATOM 6050 O O . LEU B 1 52 ? 3.18 27.359 -23.266 1 34.34 52 LEU B O 1
ATOM 6054 N N . VAL B 1 53 ? 2.949 26.344 -21.203 1 34.53 53 VAL B N 1
ATOM 6055 C CA . VAL B 1 53 ? 1.508 26.547 -21.281 1 34.53 53 VAL B CA 1
ATOM 6056 C C . VAL B 1 53 ? 1.197 28.047 -21.25 1 34.53 53 VAL B C 1
ATOM 6058 O O . VAL B 1 53 ? 0.441 28.547 -22.078 1 34.53 53 VAL B O 1
ATOM 6061 N N . PRO B 1 54 ? 1.897 28.688 -20.219 1 33.28 54 PRO B N 1
ATOM 6062 C CA . PRO B 1 54 ? 1.541 30.109 -20.203 1 33.28 54 PRO B CA 1
ATOM 6063 C C . PRO B 1 54 ? 2.023 30.859 -21.438 1 33.28 54 PRO B C 1
ATOM 6065 O O . PRO B 1 54 ? 1.346 31.781 -21.906 1 33.28 54 PRO B O 1
ATOM 6068 N N . ILE B 1 55 ? 3.113 30.328 -21.969 1 37.66 55 ILE B N 1
ATOM 6069 C CA . ILE B 1 55 ? 3.666 31.078 -23.094 1 37.66 55 ILE B CA 1
ATOM 6070 C C . ILE B 1 55 ? 2.855 30.797 -24.359 1 37.66 55 ILE B C 1
ATOM 6072 O O . ILE B 1 55 ? 2.58 31.719 -25.141 1 37.66 55 ILE B O 1
ATOM 6076 N N . SER B 1 56 ? 2.418 29.516 -24.391 1 34.5 56 SER B N 1
ATOM 6077 C CA . SER B 1 56 ? 1.559 29.219 -25.531 1 34.5 56 SER B CA 1
ATOM 6078 C C . SER B 1 56 ? 0.248 29.984 -25.453 1 34.5 56 SER B C 1
ATOM 6080 O O . SER B 1 56 ? -0.26 30.453 -26.484 1 34.5 56 SER B O 1
ATOM 6082 N N . CYS B 1 57 ? -0.194 30.172 -24.219 1 34.44 57 CYS B N 1
ATOM 6083 C CA . CYS B 1 57 ? -1.382 30.984 -24.016 1 34.44 57 CYS B CA 1
ATOM 6084 C C . CYS B 1 57 ? -1.099 32.438 -24.359 1 34.44 57 CYS B C 1
ATOM 6086 O O . CYS B 1 57 ? -1.926 33.125 -24.984 1 34.44 57 CYS B O 1
ATOM 6088 N N . LYS B 1 58 ? 0.168 32.875 -24.047 1 40.66 58 LYS B N 1
ATOM 6089 C CA . LYS B 1 58 ? 0.509 34.25 -24.344 1 40.66 58 LYS B CA 1
ATOM 6090 C C . LYS B 1 58 ? 0.722 34.469 -25.828 1 40.66 58 LYS B C 1
ATOM 6092 O O . LYS B 1 58 ? 0.331 35.5 -26.375 1 40.66 58 LYS B O 1
ATOM 6097 N N . ILE B 1 59 ? 1.227 33.406 -26.375 1 38.06 59 ILE B N 1
ATOM 6098 C CA . ILE B 1 59 ? 1.452 33.5 -27.812 1 38.06 59 ILE B CA 1
ATOM 6099 C C . ILE B 1 59 ? 0.118 33.406 -28.547 1 38.06 59 ILE B C 1
ATOM 6101 O O . ILE B 1 59 ? -0.143 34.188 -29.469 1 38.06 59 ILE B O 1
ATOM 6105 N N . ILE B 1 60 ? -0.704 32.5 -27.969 1 37.28 60 ILE B N 1
ATOM 6106 C CA . ILE B 1 60 ? -2.041 32.438 -28.547 1 37.28 60 ILE B CA 1
ATOM 6107 C C . ILE B 1 60 ? -2.787 33.75 -28.281 1 37.28 60 ILE B C 1
ATOM 6109 O O . ILE B 1 60 ? -3.439 34.281 -29.172 1 37.28 60 ILE B O 1
ATOM 6113 N N . LEU B 1 61 ? -2.471 34.25 -27.109 1 35.81 61 LEU B N 1
ATOM 6114 C CA . LEU B 1 61 ? -3.088 35.531 -26.766 1 35.81 61 LEU B CA 1
ATOM 6115 C C . LEU B 1 61 ? -2.5 36.656 -27.609 1 35.81 61 LEU B C 1
ATOM 6117 O O . LEU B 1 61 ? -3.227 37.531 -28.078 1 35.81 61 LEU B O 1
ATOM 6121 N N . SER B 1 62 ? -1.16 36.594 -27.781 1 35.97 62 SER B N 1
ATOM 6122 C CA . SER B 1 62 ? -0.527 37.625 -28.594 1 35.97 62 SER B CA 1
ATOM 6123 C C . SER B 1 62 ? -0.932 37.5 -30.062 1 35.97 62 SER B C 1
ATOM 6125 O O . SER B 1 62 ? -1.146 38.5 -30.734 1 35.97 62 SER B O 1
ATOM 6127 N N . PHE B 1 63 ? -1.109 36.25 -30.438 1 38.12 63 PHE B N 1
ATOM 6128 C CA . PHE B 1 63 ? -1.644 36.031 -31.766 1 38.12 63 PHE B CA 1
ATOM 6129 C C . PHE B 1 63 ? -3.088 36.5 -31.859 1 38.12 63 PHE B C 1
ATOM 6131 O O . PHE B 1 63 ? -3.479 37.125 -32.844 1 38.12 63 PHE B O 1
ATOM 6138 N N . PHE B 1 64 ? -3.781 36.281 -30.797 1 37.66 64 PHE B N 1
ATOM 6139 C CA . PHE B 1 64 ? -5.141 36.812 -30.734 1 37.66 64 PHE B CA 1
ATOM 6140 C C . PHE B 1 64 ? -5.137 38.312 -30.688 1 37.66 64 PHE B C 1
ATOM 6142 O O . PHE B 1 64 ? -5.953 38.969 -31.359 1 37.66 64 PHE B O 1
ATOM 6149 N N . PHE B 1 65 ? -4.109 38.844 -30 1 39.62 65 PHE B N 1
ATOM 6150 C CA . PHE B 1 65 ? -4.023 40.281 -29.922 1 39.62 65 PHE B CA 1
ATOM 6151 C C . PHE B 1 65 ? -3.598 40.875 -31.266 1 39.62 65 PHE B C 1
ATOM 6153 O O . PHE B 1 65 ? -4.141 41.906 -31.688 1 39.62 65 PHE B O 1
ATOM 6160 N N . SER B 1 66 ? -2.678 40.219 -31.906 1 36.91 66 SER B N 1
ATOM 6161 C CA . SER B 1 66 ? -2.252 40.719 -33.219 1 36.91 66 SER B CA 1
ATOM 6162 C C . SER B 1 66 ? -3.342 40.531 -34.25 1 36.91 66 SER B C 1
ATOM 6164 O O . SER B 1 66 ? -3.564 41.438 -35.094 1 36.91 66 SER B O 1
ATOM 6166 N N . PHE B 1 67 ? -3.963 39.438 -34.156 1 38.78 67 PHE B N 1
ATOM 6167 C CA . PHE B 1 67 ? -5.117 39.219 -35.031 1 38.78 67 PHE B CA 1
ATOM 6168 C C . PHE B 1 67 ? -6.242 40.188 -34.688 1 38.78 67 PHE B C 1
ATOM 6170 O O . PHE B 1 67 ? -6.879 40.781 -35.562 1 38.78 67 PHE B O 1
ATOM 6177 N N . PHE B 1 68 ? -6.336 40.406 -33.375 1 40.62 68 PHE B N 1
ATOM 6178 C CA . PHE B 1 68 ? -7.297 41.375 -32.906 1 40.62 68 PHE B CA 1
ATOM 6179 C C . PHE B 1 68 ? -6.91 42.781 -33.375 1 40.62 68 PHE B C 1
ATOM 6181 O O . PHE B 1 68 ? -7.762 43.531 -33.844 1 40.62 68 PHE B O 1
ATOM 6188 N N . LEU B 1 69 ? -5.617 43 -33.344 1 38.69 69 LEU B N 1
ATOM 6189 C CA . LEU B 1 69 ? -5.16 44.281 -33.812 1 38.69 69 LEU B CA 1
ATOM 6190 C C . LEU B 1 69 ? -5.316 44.406 -35.312 1 38.69 69 LEU B C 1
ATOM 6192 O O . LEU B 1 69 ? -5.738 45.438 -35.844 1 38.69 69 LEU B O 1
ATOM 6196 N N . SER B 1 70 ? -5.031 43.344 -35.969 1 37.09 70 SER B N 1
ATOM 6197 C CA . SER B 1 70 ? -5.234 43.375 -37.406 1 37.09 70 SER B CA 1
ATOM 6198 C C . SER B 1 70 ? -6.719 43.406 -37.75 1 37.09 70 SER B C 1
ATOM 6200 O O . SER B 1 70 ? -7.129 44.094 -38.719 1 37.09 70 SER B O 1
ATOM 6202 N N . PHE B 1 71 ? -7.426 42.656 -36.969 1 37.38 71 PHE B N 1
ATOM 6203 C CA . PHE B 1 71 ? -8.875 42.719 -37.094 1 37.38 71 PHE B CA 1
ATOM 6204 C C . PHE B 1 71 ? -9.383 44.125 -36.75 1 37.38 71 PHE B C 1
ATOM 6206 O O . PHE B 1 71 ? -10.219 44.656 -37.469 1 37.38 71 PHE B O 1
ATOM 6213 N N . LEU B 1 72 ? -8.758 44.625 -35.75 1 35.81 72 LEU B N 1
ATOM 6214 C CA . LEU B 1 72 ? -9.117 46 -35.406 1 35.81 72 LEU B CA 1
ATOM 6215 C C . LEU B 1 72 ? -8.734 46.969 -36.531 1 35.81 72 LEU B C 1
ATOM 6217 O O . LEU B 1 72 ? -9.5 47.875 -36.844 1 35.81 72 LEU B O 1
ATOM 6221 N N . LEU B 1 73 ? -7.578 46.719 -37.062 1 33.94 73 LEU B N 1
ATOM 6222 C CA . LEU B 1 73 ? -7.184 47.625 -38.156 1 33.94 73 LEU B CA 1
ATOM 6223 C C . LEU B 1 73 ? -8.086 47.469 -39.375 1 33.94 73 LEU B C 1
ATOM 6225 O O . LEU B 1 73 ? -8.445 48.438 -40.031 1 33.94 73 LEU B O 1
ATOM 6229 N N . SER B 1 74 ? -8.375 46.219 -39.594 1 31.36 74 SER B N 1
ATOM 6230 C CA . SER B 1 74 ? -9.281 46.031 -40.719 1 31.36 74 SER B CA 1
ATOM 6231 C C . SER B 1 74 ? -10.703 46.469 -40.375 1 31.36 74 SER B C 1
ATOM 6233 O O . SER B 1 74 ? -11.43 47 -41.219 1 31.36 74 SER B O 1
ATOM 6235 N N . PHE B 1 75 ? -11.062 46.125 -39.156 1 30.83 75 PHE B N 1
ATOM 6236 C CA . PHE B 1 75 ? -12.391 46.531 -38.656 1 30.83 75 PHE B CA 1
ATOM 6237 C C . PHE B 1 75 ? -12.523 48.031 -38.625 1 30.83 75 PHE B C 1
ATOM 6239 O O . PHE B 1 75 ? -13.594 48.594 -38.938 1 30.83 75 PHE B O 1
ATOM 6246 N N . PHE B 1 76 ? -11.484 48.719 -38.188 1 31 76 PHE B N 1
ATOM 6247 C CA . PHE B 1 76 ? -11.648 50.156 -38.188 1 31 76 PHE B CA 1
ATOM 6248 C C . PHE B 1 76 ? -11.992 50.688 -39.594 1 31 76 PHE B C 1
ATOM 6250 O O . PHE B 1 76 ? -12.445 51.812 -39.75 1 31 76 PHE B O 1
ATOM 6257 N N . SER B 1 77 ? -11.508 50.062 -40.594 1 27.41 77 SER B N 1
ATOM 6258 C CA . SER B 1 77 ? -11.961 50.656 -41.844 1 27.41 77 SER B CA 1
ATOM 6259 C C . SER B 1 77 ? -13.469 50.5 -42.031 1 27.41 77 SER B C 1
ATOM 6261 O O . SER B 1 77 ? -14.102 51.375 -42.656 1 27.41 77 SER B O 1
ATOM 6263 N N . LEU B 1 78 ? -14.023 49.312 -41.688 1 24.7 78 LEU B N 1
ATOM 6264 C CA . LEU B 1 78 ? -15.438 49.281 -42.062 1 24.7 78 LEU B CA 1
ATOM 6265 C C . LEU B 1 78 ? -16.312 49.906 -41 1 24.7 78 LEU B C 1
ATOM 6267 O O . LEU B 1 78 ? -17.266 50.594 -41.312 1 24.7 78 LEU B O 1
ATOM 6271 N N . PHE B 1 79 ? -16.641 49.188 -39.812 1 24.94 79 PHE B N 1
ATOM 6272 C CA . PHE B 1 79 ? -17.797 49.531 -39 1 24.94 79 PHE B CA 1
ATOM 6273 C C . PHE B 1 79 ? -17.516 50.75 -38.156 1 24.94 79 PHE B C 1
ATOM 6275 O O . PHE B 1 79 ? -16.469 50.844 -37.5 1 24.94 79 PHE B O 1
ATOM 6282 N N . SER B 1 80 ? -18.219 51.969 -38.344 1 22.67 80 SER B N 1
ATOM 6283 C CA . SER B 1 80 ? -18.547 53.094 -37.469 1 22.67 80 SER B CA 1
ATOM 6284 C C . SER B 1 80 ? -19.031 52.625 -36.094 1 22.67 80 SER B C 1
ATOM 6286 O O . SER B 1 80 ? -18.625 53.156 -35.062 1 22.67 80 SER B O 1
ATOM 6288 N N . PHE B 1 81 ? -20.406 52.312 -35.906 1 24.19 81 PHE B N 1
ATOM 6289 C CA . PHE B 1 81 ? -21.125 52.531 -34.656 1 24.19 81 PHE B CA 1
ATOM 6290 C C . PHE B 1 81 ? -20.672 51.531 -33.594 1 24.19 81 PHE B C 1
ATOM 6292 O O . PHE B 1 81 ? -20.391 50.375 -33.906 1 24.19 81 PHE B O 1
ATOM 6299 N N . SER B 1 82 ? -20.469 51.969 -32.156 1 22.39 82 SER B N 1
ATOM 6300 C CA . SER B 1 82 ? -19.578 51.719 -31.047 1 22.39 82 SER B CA 1
ATOM 6301 C C . SER B 1 82 ? -19.891 50.375 -30.375 1 22.39 82 SER B C 1
ATOM 6303 O O . SER B 1 82 ? -18.984 49.562 -30.172 1 22.39 82 SER B O 1
ATOM 6305 N N . PHE B 1 83 ? -20.844 50.531 -29.344 1 26.84 83 PHE B N 1
ATOM 6306 C CA . PHE B 1 83 ? -20.922 49.781 -28.094 1 26.84 83 PHE B CA 1
ATOM 6307 C C . PHE B 1 83 ? -21.375 48.344 -28.359 1 26.84 83 PHE B C 1
ATOM 6309 O O . PHE B 1 83 ? -20.859 47.406 -27.75 1 26.84 83 PHE B O 1
ATOM 6316 N N . LEU B 1 84 ? -22.516 48.281 -29.203 1 26.38 84 LEU B N 1
ATOM 6317 C CA . LEU B 1 84 ? -23.203 47.031 -29.422 1 26.38 84 LEU B CA 1
ATOM 6318 C C . LEU B 1 84 ? -22.281 46 -30.078 1 26.38 84 LEU B C 1
ATOM 6320 O O . LEU B 1 84 ? -22.625 44.812 -30.172 1 26.38 84 LEU B O 1
ATOM 6324 N N . PHE B 1 85 ? -21.172 46.562 -30.562 1 28.27 85 PHE B N 1
ATOM 6325 C CA . PHE B 1 85 ? -20.234 45.875 -31.422 1 28.27 85 PHE B CA 1
ATOM 6326 C C . PHE B 1 85 ? -19.453 44.844 -30.625 1 28.27 85 PHE B C 1
ATOM 6328 O O . PHE B 1 85 ? -18.969 43.844 -31.172 1 28.27 85 PHE B O 1
ATOM 6335 N N . HIS B 1 86 ? -19.219 45.219 -29.344 1 29.19 86 HIS B N 1
ATOM 6336 C CA . HIS B 1 86 ? -18.312 44.344 -28.594 1 29.19 86 HIS B CA 1
ATOM 6337 C C . HIS B 1 86 ? -18.969 43 -28.297 1 29.19 86 HIS B C 1
ATOM 6339 O O . HIS B 1 86 ? -18.297 41.969 -28.359 1 29.19 86 HIS B O 1
ATOM 6345 N N . LEU B 1 87 ? -20.297 43.156 -27.859 1 30.88 87 LEU B N 1
ATOM 6346 C CA . LEU B 1 87 ? -20.984 41.906 -27.469 1 30.88 87 LEU B CA 1
ATOM 6347 C C . LEU B 1 87 ? -21.219 41.031 -28.688 1 30.88 87 LEU B C 1
ATOM 6349 O O . LEU B 1 87 ? -21.109 39.812 -28.594 1 30.88 87 LEU B O 1
ATOM 6353 N N . LEU B 1 88 ? -21.641 41.719 -29.844 1 29.69 88 LEU B N 1
ATOM 6354 C CA . LEU B 1 88 ? -21.906 41.031 -31.094 1 29.69 88 LEU B CA 1
ATOM 6355 C C . LEU B 1 88 ? -20.609 40.438 -31.656 1 29.69 88 LEU B C 1
ATOM 6357 O O . LEU B 1 88 ? -20.641 39.375 -32.312 1 29.69 88 LEU B O 1
ATOM 6361 N N . PHE B 1 89 ? -19.453 41.062 -31.281 1 30.67 89 PHE B N 1
ATOM 6362 C CA . PHE B 1 89 ? -18.188 40.625 -31.859 1 30.67 89 PHE B CA 1
ATOM 6363 C C . PHE B 1 89 ? -17.781 39.281 -31.266 1 30.67 89 PHE B C 1
ATOM 6365 O O . PHE B 1 89 ? -17.203 38.438 -31.984 1 30.67 89 PHE B O 1
ATOM 6372 N N . SER B 1 90 ? -18.062 39.156 -29.922 1 30.03 90 SER B N 1
ATOM 6373 C CA . SER B 1 90 ? -17.625 37.875 -29.312 1 30.03 90 SER B CA 1
ATOM 6374 C C . SER B 1 90 ? -18.438 36.719 -29.844 1 30.03 90 SER B C 1
ATOM 6376 O O . SER B 1 90 ? -17.906 35.625 -30.062 1 30.03 90 SER B O 1
ATOM 6378 N N . PHE B 1 91 ? -19.875 36.875 -29.922 1 33.25 91 PHE B N 1
ATOM 6379 C CA . PHE B 1 91 ? -20.719 35.875 -30.578 1 33.25 91 PHE B CA 1
ATOM 6380 C C . PHE B 1 91 ? -20.391 35.781 -32.062 1 33.25 91 PHE B C 1
ATOM 6382 O O . PHE B 1 91 ? -20.359 34.688 -32.625 1 33.25 91 PHE B O 1
ATOM 6389 N N . LEU B 1 92 ? -20.188 37 -32.75 1 31.23 92 LEU B N 1
ATOM 6390 C CA . LEU B 1 92 ? -19.859 37.062 -34.188 1 31.23 92 LEU B CA 1
ATOM 6391 C C . LEU B 1 92 ? -18.469 36.469 -34.438 1 31.23 92 LEU B C 1
ATOM 6393 O O . LEU B 1 92 ? -18.234 35.875 -35.5 1 31.23 92 LEU B O 1
ATOM 6397 N N . PHE B 1 93 ? -17.594 36.5 -33.469 1 32.72 93 PHE B N 1
ATOM 6398 C CA . PHE B 1 93 ? -16.25 35.969 -33.656 1 32.72 93 PHE B CA 1
ATOM 6399 C C . PHE B 1 93 ? -16.297 34.438 -33.719 1 32.72 93 PHE B C 1
ATOM 6401 O O . PHE B 1 93 ? -15.656 33.844 -34.594 1 32.72 93 PHE B O 1
ATOM 6408 N N . HIS B 1 94 ? -17.016 33.75 -32.781 1 33.38 94 HIS B N 1
ATOM 6409 C CA . HIS B 1 94 ? -17.156 32.312 -32.906 1 33.38 94 HIS B CA 1
ATOM 6410 C C . HIS B 1 94 ? -18.016 31.938 -34.125 1 33.38 94 HIS B C 1
ATOM 6412 O O . HIS B 1 94 ? -17.719 30.953 -34.812 1 33.38 94 HIS B O 1
ATOM 6418 N N . PHE B 1 95 ? -19.219 32.656 -34.344 1 34.47 95 PHE B N 1
ATOM 6419 C CA . PHE B 1 95 ? -20 32.562 -35.594 1 34.47 95 PHE B CA 1
ATOM 6420 C C . PHE B 1 95 ? -19.203 33.062 -36.781 1 34.47 95 PHE B C 1
ATOM 6422 O O . PHE B 1 95 ? -19.234 32.469 -37.844 1 34.47 95 PHE B O 1
ATOM 6429 N N . LEU B 1 96 ? -18.406 34.094 -36.594 1 32.5 96 LEU B N 1
ATOM 6430 C CA . LEU B 1 96 ? -17.578 34.656 -37.656 1 32.5 96 LEU B CA 1
ATOM 6431 C C . LEU B 1 96 ? -16.375 33.781 -37.938 1 32.5 96 LEU B C 1
ATOM 6433 O O . LEU B 1 96 ? -15.969 33.625 -39.094 1 32.5 96 LEU B O 1
ATOM 6437 N N . PHE B 1 97 ? -15.836 33.094 -36.906 1 34.91 97 PHE B N 1
ATOM 6438 C CA . PHE B 1 97 ? -14.75 32.188 -37.219 1 34.91 97 PHE B CA 1
ATOM 6439 C C . PHE B 1 97 ? -15.266 30.953 -37.969 1 34.91 97 PHE B C 1
ATOM 6441 O O . PHE B 1 97 ? -14.656 30.484 -38.938 1 34.91 97 PHE B O 1
ATOM 6448 N N . SER B 1 98 ? -16.359 30.266 -37.469 1 33.62 98 SER B N 1
ATOM 6449 C CA . SER B 1 98 ? -17.031 29.266 -38.281 1 33.62 98 SER B CA 1
ATOM 6450 C C . SER B 1 98 ? -17.672 29.906 -39.5 1 33.62 98 SER B C 1
ATOM 6452 O O . SER B 1 98 ? -17.609 29.359 -40.594 1 33.62 98 SER B O 1
ATOM 6454 N N . PHE B 1 99 ? -18.359 31.125 -39.375 1 35.75 99 PHE B N 1
ATOM 6455 C CA . PHE B 1 99 ? -18.875 31.922 -40.469 1 35.75 99 PHE B CA 1
ATOM 6456 C C . PHE B 1 99 ? -17.734 32.562 -41.25 1 35.75 99 PHE B C 1
ATOM 6458 O O . PHE B 1 99 ? -17.766 32.594 -42.5 1 35.75 99 PHE B O 1
ATOM 6465 N N . LEU B 1 100 ? -16.672 33 -40.625 1 34.72 100 LEU B N 1
ATOM 6466 C CA . LEU B 1 100 ? -15.516 33.531 -41.312 1 34.72 100 LEU B CA 1
ATOM 6467 C C . LEU B 1 100 ? -14.75 32.406 -42 1 34.72 100 LEU B C 1
ATOM 6469 O O . LEU B 1 100 ? -14.234 32.594 -43.125 1 34.72 100 LEU B O 1
ATOM 6473 N N . PHE B 1 101 ? -14.641 31.266 -41.344 1 38.12 101 PHE B N 1
ATOM 6474 C CA . PHE B 1 101 ? -14.133 30.109 -42.062 1 38.12 101 PHE B CA 1
ATOM 6475 C C . PHE B 1 101 ? -15.094 29.688 -43.156 1 38.12 101 PHE B C 1
ATOM 6477 O O . PHE B 1 101 ? -14.68 29.484 -44.312 1 38.12 101 PHE B O 1
ATOM 6484 N N . HIS B 1 102 ? -16.391 29.547 -42.812 1 37.06 102 HIS B N 1
ATOM 6485 C CA . HIS B 1 102 ? -17.359 29.344 -43.875 1 37.06 102 HIS B CA 1
ATOM 6486 C C . HIS B 1 102 ? -17.594 30.641 -44.656 1 37.06 102 HIS B C 1
ATOM 6488 O O . HIS B 1 102 ? -17.781 30.609 -45.875 1 37.06 102 HIS B O 1
ATOM 6494 N N . PHE B 1 103 ? -17.594 31.812 -44.031 1 39.34 103 PHE B N 1
ATOM 6495 C CA . PHE B 1 103 ? -17.688 33.125 -44.688 1 39.34 103 PHE B CA 1
ATOM 6496 C C . PHE B 1 103 ? -16.359 33.469 -45.344 1 39.34 103 PHE B C 1
ATOM 6498 O O . PHE B 1 103 ? -16.359 34.031 -46.469 1 39.34 103 PHE B O 1
ATOM 6505 N N . SER B 1 104 ? -15.234 33.156 -44.75 1 35.59 104 SER B N 1
ATOM 6506 C CA . SER B 1 104 ? -13.969 33.219 -45.469 1 35.59 104 SER B CA 1
ATOM 6507 C C . SER B 1 104 ? -13.938 32.219 -46.594 1 35.59 104 SER B C 1
ATOM 6509 O O . SER B 1 104 ? -13.453 32.531 -47.688 1 35.59 104 SER B O 1
ATOM 6511 N N . LEU B 1 105 ? -14.438 31.078 -46.25 1 40.06 105 LEU B N 1
ATOM 6512 C CA . LEU B 1 105 ? -14.672 30.156 -47.344 1 40.06 105 LEU B CA 1
ATOM 6513 C C . LEU B 1 105 ? -15.773 30.672 -48.281 1 40.06 105 LEU B C 1
ATOM 6515 O O . LEU B 1 105 ? -15.672 30.562 -49.5 1 40.06 105 LEU B O 1
ATOM 6519 N N . PHE B 1 106 ? -16.875 31.25 -47.625 1 41 106 PHE B N 1
ATOM 6520 C CA . PHE B 1 106 ? -17.922 31.938 -48.375 1 41 106 PHE B CA 1
ATOM 6521 C C . PHE B 1 106 ? -17.422 33.25 -48.938 1 41 106 PHE B C 1
ATOM 6523 O O . PHE B 1 106 ? -17.656 33.562 -50.125 1 41 106 PHE B O 1
ATOM 6530 N N . LEU B 1 107 ? -16.734 34.062 -48.156 1 40.56 107 LEU B N 1
ATOM 6531 C CA . LEU B 1 107 ? -16.109 35.25 -48.688 1 40.56 107 LEU B CA 1
ATOM 6532 C C . LEU B 1 107 ? -15.008 34.906 -49.688 1 40.56 107 LEU B C 1
ATOM 6534 O O . LEU B 1 107 ? -14.859 35.594 -50.719 1 40.56 107 LEU B O 1
ATOM 6538 N N . PHE B 1 108 ? -14.273 33.938 -49.344 1 40.44 108 PHE B N 1
ATOM 6539 C CA . PHE B 1 108 ? -13.359 33.375 -50.344 1 40.44 108 PHE B CA 1
ATOM 6540 C C . PHE B 1 108 ? -14.117 32.844 -51.562 1 40.44 108 PHE B C 1
ATOM 6542 O O . PHE B 1 108 ? -13.75 33.125 -52.688 1 40.44 108 PHE B O 1
ATOM 6549 N N . PHE B 1 109 ? -15.188 32.156 -51.188 1 43.84 109 PHE B N 1
ATOM 6550 C CA . PHE B 1 109 ? -16.031 31.703 -52.281 1 43.84 109 PHE B CA 1
ATOM 6551 C C . PHE B 1 109 ? -16.797 32.875 -52.906 1 43.84 109 PHE B C 1
ATOM 6553 O O . PHE B 1 109 ? -16.938 32.969 -54.125 1 43.84 109 PHE B O 1
ATOM 6560 N N . PHE B 1 110 ? -17.281 33.781 -52.062 1 43.56 110 PHE B N 1
ATOM 6561 C CA . PHE B 1 110 ? -17.969 34.969 -52.531 1 43.56 110 PHE B CA 1
ATOM 6562 C C . PHE B 1 110 ? -16.969 35.938 -53.188 1 43.56 110 PHE B C 1
ATOM 6564 O O . PHE B 1 110 ? -17.25 36.5 -54.25 1 43.56 110 PHE B O 1
ATOM 6571 N N . THR B 1 111 ? -15.82 36.156 -52.5 1 42.12 111 THR B N 1
ATOM 6572 C CA . THR B 1 111 ? -14.789 36.969 -53.156 1 42.12 111 THR B CA 1
ATOM 6573 C C . THR B 1 111 ? -14.273 36.25 -54.406 1 42.12 111 THR B C 1
ATOM 6575 O O . THR B 1 111 ? -14 36.906 -55.438 1 42.12 111 THR B O 1
ATOM 6578 N N . PHE B 1 112 ? -14.25 34.969 -54.25 1 44.72 112 PHE B N 1
ATOM 6579 C CA . PHE B 1 112 ? -13.938 34.188 -55.438 1 44.72 112 PHE B CA 1
ATOM 6580 C C . PHE B 1 112 ? -15.062 34.25 -56.469 1 44.72 112 PHE B C 1
ATOM 6582 O O . PHE B 1 112 ? -14.812 34.469 -57.656 1 44.72 112 PHE B O 1
ATOM 6589 N N . LEU B 1 113 ? -16.328 34.188 -55.969 1 46 113 LEU B N 1
ATOM 6590 C CA . LEU B 1 113 ? -17.453 34.375 -56.875 1 46 113 LEU B CA 1
ATOM 6591 C C . LEU B 1 113 ? -17.578 35.812 -57.312 1 46 113 LEU B C 1
ATOM 6593 O O . LEU B 1 113 ? -17.891 36.094 -58.469 1 46 113 LEU B O 1
ATOM 6597 N N . PHE B 1 114 ? -17.391 36.719 -56.406 1 48.22 114 PHE B N 1
ATOM 6598 C CA . PHE B 1 114 ? -17.375 38.156 -56.75 1 48.22 114 PHE B CA 1
ATOM 6599 C C . PHE B 1 114 ? -16.219 38.469 -57.688 1 48.22 114 PHE B C 1
ATOM 6601 O O . PHE B 1 114 ? -16.375 39.188 -58.656 1 48.22 114 PHE B O 1
ATOM 6608 N N . PHE B 1 115 ? -15.047 37.875 -57.375 1 46.84 115 PHE B N 1
ATOM 6609 C CA . PHE B 1 115 ? -13.93 38.031 -58.281 1 46.84 115 PHE B CA 1
ATOM 6610 C C . PHE B 1 115 ? -14.219 37.312 -59.594 1 46.84 115 PHE B C 1
ATOM 6612 O O . PHE B 1 115 ? -13.914 37.875 -60.688 1 46.84 115 PHE B O 1
ATOM 6619 N N . LEU B 1 116 ? -14.898 36.25 -59.469 1 47.66 116 LEU B N 1
ATOM 6620 C CA . LEU B 1 116 ? -15.336 35.562 -60.688 1 47.66 116 LEU B CA 1
ATOM 6621 C C . LEU B 1 116 ? -16.422 36.375 -61.406 1 47.66 116 LEU B C 1
ATOM 6623 O O . LEU B 1 116 ? -16.391 36.531 -62.625 1 47.66 116 LEU B O 1
ATOM 6627 N N . PHE B 1 117 ? -17.406 36.906 -60.625 1 49.56 117 PHE B N 1
ATOM 6628 C CA . PHE B 1 117 ? -18.438 37.781 -61.219 1 49.56 117 PHE B CA 1
ATOM 6629 C C . PHE B 1 117 ? -17.828 39.094 -61.688 1 49.56 117 PHE B C 1
ATOM 6631 O O . PHE B 1 117 ? -18.156 39.562 -62.781 1 49.56 117 PHE B O 1
ATOM 6638 N N . PHE B 1 118 ? -17.047 39.688 -60.844 1 50.84 118 PHE B N 1
ATOM 6639 C CA . PHE B 1 118 ? -16.406 40.969 -61.219 1 50.84 118 PHE B CA 1
ATOM 6640 C C . PHE B 1 118 ? -15.469 40.75 -62.406 1 50.84 118 PHE B C 1
ATOM 6642 O O . PHE B 1 118 ? -15.453 41.562 -63.344 1 50.84 118 PHE B O 1
ATOM 6649 N N . PHE B 1 119 ? -14.82 39.656 -62.438 1 46.59 119 PHE B N 1
ATOM 6650 C CA . PHE B 1 119 ? -13.992 39.312 -63.594 1 46.59 119 PHE B CA 1
ATOM 6651 C C . PHE B 1 119 ? -14.859 39 -64.812 1 46.59 119 PHE B C 1
ATOM 6653 O O . PHE B 1 119 ? -14.547 39.406 -65.938 1 46.59 119 PHE B O 1
ATOM 6660 N N . THR B 1 120 ? -15.953 38.344 -64.562 1 48.84 120 THR B N 1
ATOM 6661 C CA . THR B 1 120 ? -16.875 38.125 -65.625 1 48.84 120 THR B CA 1
ATOM 6662 C C . THR B 1 120 ? -17.531 39.438 -66.062 1 48.84 120 THR B C 1
ATOM 6664 O O . THR B 1 120 ? -17.734 39.688 -67.25 1 48.84 120 THR B O 1
ATOM 6667 N N . PHE B 1 121 ? -17.891 40.25 -65.125 1 52.34 121 PHE B N 1
ATOM 6668 C CA . PHE B 1 121 ? -18.438 41.562 -65.438 1 52.34 121 PHE B CA 1
ATOM 6669 C C . PHE B 1 121 ? -17.406 42.469 -66.062 1 52.34 121 PHE B C 1
ATOM 6671 O O . PHE B 1 121 ? -17.688 43.094 -67.062 1 52.34 121 PHE B O 1
ATOM 6678 N N . LEU B 1 122 ? -16.172 42.469 -65.562 1 48.81 122 LEU B N 1
ATOM 6679 C CA . LEU B 1 122 ? -15.117 43.219 -66.25 1 48.81 122 LEU B CA 1
ATOM 6680 C C . LEU B 1 122 ? -14.82 42.656 -67.625 1 48.81 122 LEU B C 1
ATOM 6682 O O . LEU B 1 122 ? -14.57 43.375 -68.562 1 48.81 122 LEU B O 1
ATOM 6686 N N . PHE B 1 123 ? -14.922 41.375 -67.688 1 49.34 123 PHE B N 1
ATOM 6687 C CA . PHE B 1 123 ? -14.805 40.719 -69 1 49.34 123 PHE B CA 1
ATOM 6688 C C . PHE B 1 123 ? -15.961 41.125 -69.875 1 49.34 123 PHE B C 1
ATOM 6690 O O . PHE B 1 123 ? -15.758 41.438 -71.062 1 49.34 123 PHE B O 1
ATOM 6697 N N . PHE B 1 124 ? -17.156 41.219 -69.312 1 50.88 124 PHE B N 1
ATOM 6698 C CA . PHE B 1 124 ? -18.281 41.625 -70.125 1 50.88 124 PHE B CA 1
ATOM 6699 C C . PHE B 1 124 ? -18.188 43.125 -70.438 1 50.88 124 PHE B C 1
ATOM 6701 O O . PHE B 1 124 ? -18.5 43.531 -71.562 1 50.88 124 PHE B O 1
ATOM 6708 N N . LEU B 1 125 ? -17.859 43.875 -69.5 1 50.19 125 LEU B N 1
ATOM 6709 C CA . LEU B 1 125 ? -17.688 45.281 -69.75 1 50.19 125 LEU B CA 1
ATOM 6710 C C . LEU B 1 125 ? -16.547 45.531 -70.75 1 50.19 125 LEU B C 1
ATOM 6712 O O . LEU B 1 125 ? -16.688 46.312 -71.688 1 50.19 125 LEU B O 1
ATOM 6716 N N . PHE B 1 126 ? -15.477 44.781 -70.562 1 48.16 126 PHE B N 1
ATOM 6717 C CA . PHE B 1 126 ? -14.406 44.875 -71.562 1 48.16 126 PHE B CA 1
ATOM 6718 C C . PHE B 1 126 ? -14.875 44.344 -72.875 1 48.16 126 PHE B C 1
ATOM 6720 O O . PHE B 1 126 ? -14.562 44.938 -73.938 1 48.16 126 PHE B O 1
ATOM 6727 N N . PHE B 1 127 ? -15.648 43.344 -72.875 1 48.06 127 PHE B N 1
ATOM 6728 C CA . PHE B 1 127 ? -16.203 42.844 -74.125 1 48.06 127 PHE B CA 1
ATOM 6729 C C . PHE B 1 127 ? -17.203 43.812 -74.688 1 48.06 127 PHE B C 1
ATOM 6731 O O . PHE B 1 127 ? -17.203 44.062 -75.875 1 48.06 127 PHE B O 1
ATOM 6738 N N . PHE B 1 128 ? -18.078 44.344 -73.875 1 49.5 128 PHE B N 1
ATOM 6739 C CA . PHE B 1 128 ? -19.016 45.344 -74.375 1 49.5 128 PHE B CA 1
ATOM 6740 C C . PHE B 1 128 ? -18.266 46.594 -74.875 1 49.5 128 PHE B C 1
ATOM 6742 O O . PHE B 1 128 ? -18.594 47.156 -75.938 1 49.5 128 PHE B O 1
ATOM 6749 N N . LEU B 1 129 ? -17.328 47 -74.062 1 48.25 129 LEU B N 1
ATOM 6750 C CA . LEU B 1 129 ? -16.578 48.156 -74.5 1 48.25 129 LEU B CA 1
ATOM 6751 C C . LEU B 1 129 ? -15.758 47.812 -75.75 1 48.25 129 LEU B C 1
ATOM 6753 O O . LEU B 1 129 ? -15.656 48.625 -76.688 1 48.25 129 LEU B O 1
ATOM 6757 N N . SER B 1 130 ? -15.188 46.656 -75.688 1 43.94 130 SER B N 1
ATOM 6758 C CA . SER B 1 130 ? -14.492 46.219 -76.938 1 43.94 130 SER B CA 1
ATOM 6759 C C . SER B 1 130 ? -15.453 46.094 -78.125 1 43.94 130 SER B C 1
ATOM 6761 O O . SER B 1 130 ? -15.133 46.469 -79.25 1 43.94 130 SER B O 1
ATOM 6763 N N . PHE B 1 131 ? -16.641 45.594 -77.875 1 47.41 131 PHE B N 1
ATOM 6764 C CA . PHE B 1 131 ? -17.625 45.469 -78.938 1 47.41 131 PHE B CA 1
ATOM 6765 C C . PHE B 1 131 ? -18.125 46.844 -79.375 1 47.41 131 PHE B C 1
ATOM 6767 O O . PHE B 1 131 ? -18.312 47.125 -80.562 1 47.41 131 PHE B O 1
ATOM 6774 N N . SER B 1 132 ? -18.516 47.625 -78.375 1 43.78 132 SER B N 1
ATOM 6775 C CA . SER B 1 132 ? -18.938 49 -78.75 1 43.78 132 SER B CA 1
ATOM 6776 C C . SER B 1 132 ? -17.812 49.719 -79.5 1 43.78 132 SER B C 1
ATOM 6778 O O . SER B 1 132 ? -18.047 50.469 -80.438 1 43.78 132 SER B O 1
ATOM 6780 N N . LEU B 1 133 ? -16.625 49.562 -78.938 1 44.09 133 LEU B N 1
ATOM 6781 C CA . LEU B 1 133 ? -15.516 50.156 -79.688 1 44.09 133 LEU B CA 1
ATOM 6782 C C . LEU B 1 133 ? -15.328 49.5 -81 1 44.09 133 LEU B C 1
ATOM 6784 O O . LEU B 1 133 ? -15.031 50.156 -82 1 44.09 133 LEU B O 1
ATOM 6788 N N . PHE B 1 134 ? -15.523 48.219 -81 1 43.75 134 PHE B N 1
ATOM 6789 C CA . PHE B 1 134 ? -15.453 47.531 -82.312 1 43.75 134 PHE B CA 1
ATOM 6790 C C . PHE B 1 134 ? -16.562 48.031 -83.25 1 43.75 134 PHE B C 1
ATOM 6792 O O . PHE B 1 134 ? -16.328 48.25 -84.438 1 43.75 134 PHE B O 1
ATOM 6799 N N . SER B 1 135 ? -17.781 48.062 -82.812 1 41.31 135 SER B N 1
ATOM 6800 C CA . SER B 1 135 ? -18.812 48.594 -83.688 1 41.31 135 SER B CA 1
ATOM 6801 C C . SER B 1 135 ? -18.5 50.031 -84.062 1 41.31 135 SER B C 1
ATOM 6803 O O . SER B 1 135 ? -18.812 50.438 -85.188 1 41.31 135 SER B O 1
ATOM 6805 N N . PHE B 1 136 ? -18.047 50.812 -83.125 1 41.56 136 PHE B N 1
ATOM 6806 C CA . PHE B 1 136 ? -17.688 52.156 -83.562 1 41.56 136 PHE B CA 1
ATOM 6807 C C . PHE B 1 136 ? -16.484 52.125 -84.5 1 41.56 136 PHE B C 1
ATOM 6809 O O . PHE B 1 136 ? -16.469 52.844 -85.5 1 41.56 136 PHE B O 1
ATOM 6816 N N . PHE B 1 137 ? -15.422 51.438 -84.062 1 39.38 137 PHE B N 1
ATOM 6817 C CA . P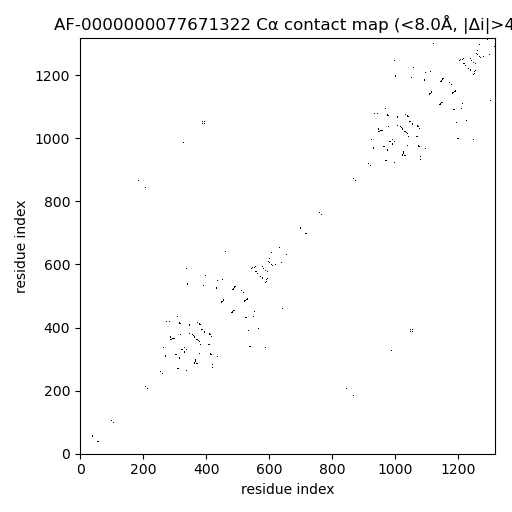HE B 1 137 ? -14.234 51.5 -84.875 1 39.38 137 PHE B CA 1
ATOM 6818 C C . PHE B 1 137 ? -14.398 50.625 -86.125 1 39.38 137 PHE B C 1
ATOM 6820 O O . PHE B 1 137 ? -13.516 50.562 -87 1 39.38 137 PHE B O 1
ATOM 6827 N N . PHE B 1 138 ? -15.359 49.656 -86.188 1 40.28 138 PHE B N 1
ATOM 6828 C CA . PHE B 1 138 ? -15.484 48.969 -87.438 1 40.28 138 PHE B CA 1
ATOM 6829 C C . PHE B 1 138 ? -15.594 49.969 -88.625 1 40.28 138 PHE B C 1
ATOM 6831 O O . PHE B 1 138 ? -15.547 49.562 -89.75 1 40.28 138 PHE B O 1
ATOM 6838 N N . THR B 1 139 ? -16.156 51.125 -88.438 1 37.31 139 THR B N 1
ATOM 6839 C CA . THR B 1 139 ? -16.047 51.875 -89.625 1 37.31 139 THR B CA 1
ATOM 6840 C C . THR B 1 139 ? -14.57 52.094 -90 1 37.31 139 THR B C 1
ATOM 6842 O O . THR B 1 139 ? -14.25 52.438 -91.125 1 37.31 139 THR B O 1
ATOM 6845 N N . PHE B 1 140 ? -13.672 52.438 -88.938 1 37.81 140 PHE B N 1
ATOM 6846 C CA . PHE B 1 140 ? -12.375 52.875 -89.438 1 37.81 140 PHE B CA 1
ATOM 6847 C C . PHE B 1 140 ? -11.492 51.656 -89.75 1 37.81 140 PHE B C 1
ATOM 6849 O O . PHE B 1 140 ? -11.836 50.531 -89.438 1 37.81 140 PHE B O 1
ATOM 6856 N N . SER B 1 141 ? -10.039 51.844 -90 1 37.97 141 SER B N 1
ATOM 6857 C CA . SER B 1 141 ? -9.016 51.062 -90.688 1 37.97 141 SER B CA 1
ATOM 6858 C C . SER B 1 141 ? -8.703 49.75 -90 1 37.97 141 SER B C 1
ATOM 6860 O O . SER B 1 141 ? -8.914 49.656 -88.75 1 37.97 141 SER B O 1
ATOM 6862 N N . PHE B 1 142 ? -8.688 48.531 -90.688 1 41.72 142 PHE B N 1
ATOM 6863 C CA . PHE B 1 142 ? -8.367 47.125 -90.5 1 41.72 142 PHE B CA 1
ATOM 6864 C C . PHE B 1 142 ? -7.203 46.938 -89.562 1 41.72 142 PHE B C 1
ATOM 6866 O O . PHE B 1 142 ? -7.203 46 -88.75 1 41.72 142 PHE B O 1
ATOM 6873 N N . PHE B 1 143 ? -6.121 47.812 -89.688 1 43.56 143 PHE B N 1
ATOM 6874 C CA . PHE B 1 143 ? -4.859 47.594 -89 1 43.56 143 PHE B CA 1
ATOM 6875 C C . PHE B 1 143 ? -5.039 47.719 -87.438 1 43.56 143 PHE B C 1
ATOM 6877 O O . PHE B 1 143 ? -4.496 46.906 -86.688 1 43.56 143 PHE B O 1
ATOM 6884 N N . PHE B 1 144 ? -5.84 48.688 -87 1 45.5 144 PHE B N 1
ATOM 6885 C CA . PHE B 1 144 ? -5.941 48.938 -85.562 1 45.5 144 PHE B CA 1
ATOM 6886 C C . PHE B 1 144 ? -6.734 47.844 -84.875 1 45.5 144 PHE B C 1
ATOM 6888 O O . PHE B 1 144 ? -6.547 47.594 -83.688 1 45.5 144 PHE B O 1
ATOM 6895 N N . THR B 1 145 ? -7.562 47.094 -85.688 1 43.69 145 THR B N 1
ATOM 6896 C CA . THR B 1 145 ? -8.312 46 -85.125 1 43.69 145 THR B CA 1
ATOM 6897 C C . THR B 1 145 ? -7.391 44.812 -84.812 1 43.69 145 THR B C 1
ATOM 6899 O O . THR B 1 145 ? -7.555 44.156 -83.812 1 43.69 145 THR B O 1
ATOM 6902 N N . PHE B 1 146 ? -6.332 44.594 -85.75 1 48.03 146 PHE B N 1
ATOM 6903 C CA . PHE B 1 146 ? -5.402 43.5 -85.562 1 48.03 146 PHE B CA 1
ATOM 6904 C C . PHE B 1 146 ? -4.516 43.75 -84.312 1 48.03 146 PHE B C 1
ATOM 6906 O O . PHE B 1 146 ? -4.266 42.844 -83.5 1 48.03 146 PHE B O 1
ATOM 6913 N N . LEU B 1 147 ? -4.035 45.031 -84.188 1 47.62 147 LEU B N 1
ATOM 6914 C CA . LEU B 1 147 ? -3.154 45.375 -83.062 1 47.62 147 LEU B CA 1
ATOM 6915 C C . LEU B 1 147 ? -3.895 45.281 -81.75 1 47.62 147 LEU B C 1
ATOM 6917 O O . LEU B 1 147 ? -3.346 44.781 -80.75 1 47.62 147 LEU B O 1
ATOM 6921 N N . PHE B 1 148 ? -5.152 45.594 -81.75 1 46.78 148 PHE B N 1
ATOM 6922 C CA . PHE B 1 148 ? -5.941 45.562 -80.562 1 46.78 148 PHE B CA 1
ATOM 6923 C C . PHE B 1 148 ? -6.234 44.094 -80.125 1 46.78 148 PHE B C 1
ATOM 6925 O O . PHE B 1 148 ? -6.211 43.781 -79 1 46.78 148 PHE B O 1
ATOM 6932 N N . PHE B 1 149 ? -6.387 43.219 -81.188 1 49.16 149 PHE B N 1
ATOM 6933 C CA . PHE B 1 149 ? -6.586 41.781 -80.938 1 49.16 149 PHE B CA 1
ATOM 6934 C C . PHE B 1 149 ? -5.336 41.156 -80.375 1 49.16 149 PHE B C 1
ATOM 6936 O O . PHE B 1 149 ? -5.43 40.375 -79.438 1 49.16 149 PHE B O 1
ATOM 6943 N N . PHE B 1 150 ? -4.148 41.594 -80.812 1 52.62 150 PHE B N 1
ATOM 6944 C CA . PHE B 1 150 ? -2.893 41.031 -80.312 1 52.62 150 PHE B CA 1
ATOM 6945 C C . PHE B 1 150 ? -2.637 41.531 -78.875 1 52.62 150 PHE B C 1
ATOM 6947 O O . PHE B 1 150 ? -2.213 40.75 -78.062 1 52.62 150 PHE B O 1
ATOM 6954 N N . LEU B 1 151 ? -2.959 42.812 -78.625 1 49.16 151 LEU B N 1
ATOM 6955 C CA . LEU B 1 151 ? -2.732 43.375 -77.312 1 49.16 151 LEU B CA 1
ATOM 6956 C C . LEU B 1 151 ? -3.703 42.781 -76.312 1 49.16 151 LEU B C 1
ATOM 6958 O O . LEU B 1 151 ? -3.324 42.5 -75.188 1 49.16 151 LEU B O 1
ATOM 6962 N N . PHE B 1 152 ? -4.871 42.469 -76.812 1 48.41 152 PHE B N 1
ATOM 6963 C CA . PHE B 1 152 ? -5.879 41.844 -75.938 1 48.41 152 PHE B CA 1
ATOM 6964 C C . PHE B 1 152 ? -5.484 40.438 -75.625 1 48.41 152 PHE B C 1
ATOM 6966 O O . PHE B 1 152 ? -5.609 40 -74.438 1 48.41 152 PHE B O 1
ATOM 6973 N N . HIS B 1 153 ? -4.977 39.625 -76.5 1 47.62 153 HIS B N 1
ATOM 6974 C CA . HIS B 1 153 ? -4.547 38.25 -76.25 1 47.62 153 HIS B CA 1
ATOM 6975 C C . HIS B 1 153 ? -3.328 38.25 -75.375 1 47.62 153 HIS B C 1
ATOM 6977 O O . HIS B 1 153 ? -3.219 37.375 -74.5 1 47.62 153 HIS B O 1
ATOM 6983 N N . PHE B 1 154 ? -2.453 39.25 -75.5 1 52.56 154 PHE B N 1
ATOM 6984 C CA . PHE B 1 154 ? -1.266 39.344 -74.688 1 52.56 154 PHE B CA 1
ATOM 6985 C C . PHE B 1 154 ? -1.641 39.688 -73.25 1 52.56 154 PHE B C 1
ATOM 6987 O O . PHE B 1 154 ? -1.124 39.125 -72.312 1 52.56 154 PHE B O 1
ATOM 6994 N N . LEU B 1 155 ? -2.596 40.625 -73.125 1 48.56 155 LEU B N 1
ATOM 6995 C CA . LEU B 1 155 ? -3.025 41.031 -71.812 1 48.56 155 LEU B CA 1
ATOM 6996 C C . LEU B 1 155 ? -3.812 39.906 -71.125 1 48.56 155 LEU B C 1
ATOM 6998 O O . LEU B 1 155 ? -3.664 39.656 -69.938 1 48.56 155 LEU B O 1
ATOM 7002 N N . PHE B 1 156 ? -4.512 39.156 -71.938 1 51.44 156 PHE B N 1
ATOM 7003 C CA . PHE B 1 156 ? -5.27 38 -71.438 1 51.44 156 PHE B CA 1
ATOM 7004 C C . PHE B 1 156 ? -4.332 36.875 -71 1 51.44 156 PHE B C 1
ATOM 7006 O O . PHE B 1 156 ? -4.52 36.281 -69.938 1 51.44 156 PHE B O 1
ATOM 7013 N N . LEU B 1 157 ? -3.268 36.656 -71.812 1 50.22 157 LEU B N 1
ATOM 7014 C CA . LEU B 1 157 ? -2.291 35.625 -71.438 1 50.22 157 LEU B CA 1
ATOM 7015 C C . LEU B 1 157 ? -1.492 36.031 -70.188 1 50.22 157 LEU B C 1
ATOM 7017 O O . LEU B 1 157 ? -1.189 35.188 -69.375 1 50.22 157 LEU B O 1
ATOM 7021 N N . SER B 1 158 ? -1.201 37.281 -70.125 1 47.25 158 SER B N 1
ATOM 7022 C CA . SER B 1 158 ? -0.482 37.781 -68.938 1 47.25 158 SER B CA 1
ATOM 7023 C C . SER B 1 158 ? -1.346 37.719 -67.688 1 47.25 158 SER B C 1
ATOM 7025 O O . SER B 1 158 ? -0.852 37.406 -66.625 1 47.25 158 SER B O 1
ATOM 7027 N N . PHE B 1 159 ? -2.57 37.938 -67.875 1 49.72 159 PHE B N 1
ATOM 7028 C CA . PHE B 1 159 ? -3.516 37.844 -66.75 1 49.72 159 PHE B CA 1
ATOM 7029 C C . PHE B 1 159 ? -3.705 36.406 -66.312 1 49.72 159 PHE B C 1
ATOM 7031 O O . PHE B 1 159 ? -3.723 36.094 -65.125 1 49.72 159 PHE B O 1
ATOM 7038 N N . LEU B 1 160 ? -3.719 35.531 -67.312 1 49.06 160 LEU B N 1
ATOM 7039 C CA . LEU B 1 160 ? -3.826 34.094 -67 1 49.06 160 LEU B CA 1
ATOM 7040 C C . LEU B 1 160 ? -2.568 33.594 -66.312 1 49.06 160 LEU B C 1
ATOM 7042 O O . LEU B 1 160 ? -2.648 32.781 -65.375 1 49.06 160 LEU B O 1
ATOM 7046 N N . PHE B 1 161 ? -1.42 34.094 -66.688 1 52.59 161 PHE B N 1
ATOM 7047 C CA . PHE B 1 161 ? -0.161 33.719 -66.062 1 52.59 161 PHE B CA 1
ATOM 7048 C C . PHE B 1 161 ? -0.076 34.25 -64.625 1 52.59 161 PHE B C 1
ATOM 7050 O O . PHE B 1 161 ? 0.392 33.562 -63.75 1 52.59 161 PHE B O 1
ATOM 7057 N N . SER B 1 162 ? -0.552 35.469 -64.438 1 46.19 162 SER B N 1
ATOM 7058 C CA . SER B 1 162 ? -0.551 36.031 -63.125 1 46.19 162 SER B CA 1
ATOM 7059 C C . SER B 1 162 ? -1.543 35.312 -62.219 1 46.19 162 SER B C 1
ATOM 7061 O O . SER B 1 162 ? -1.27 35.094 -61.031 1 46.19 162 SER B O 1
ATOM 7063 N N . PHE B 1 163 ? -2.562 34.875 -62.812 1 48.53 163 PHE B N 1
ATOM 7064 C CA . PHE B 1 163 ? -3.58 34.125 -62.094 1 48.53 163 PHE B CA 1
ATOM 7065 C C . PHE B 1 163 ? -3.066 32.75 -61.719 1 48.53 163 PHE B C 1
ATOM 7067 O O . PHE B 1 163 ? -3.26 32.281 -60.594 1 48.53 163 PHE B O 1
ATOM 7074 N N . PHE B 1 164 ? -2.379 32.156 -62.656 1 50.44 164 PHE B N 1
ATOM 7075 C CA . PHE B 1 164 ? -1.788 30.844 -62.375 1 50.44 164 PHE B CA 1
ATOM 7076 C C . PHE B 1 164 ? -0.677 30.953 -61.344 1 50.44 164 PHE B C 1
ATOM 7078 O O . PHE B 1 164 ? -0.543 30.094 -60.469 1 50.44 164 PHE B O 1
ATOM 7085 N N . PHE B 1 165 ? 0.042 32 -61.406 1 50.56 165 PHE B N 1
ATOM 7086 C CA . PHE B 1 165 ? 1.114 32.25 -60.438 1 50.56 165 PHE B CA 1
ATOM 7087 C C . PHE B 1 165 ? 0.548 32.562 -59.062 1 50.56 165 PHE B C 1
ATOM 7089 O O . PHE B 1 165 ? 1.05 32.031 -58.062 1 50.56 165 PHE B O 1
ATOM 7096 N N . PHE B 1 166 ? -0.5 33.281 -59.031 1 47.56 166 PHE B N 1
ATOM 7097 C CA . PHE B 1 166 ? -1.159 33.562 -57.75 1 47.56 166 PHE B CA 1
ATOM 7098 C C . PHE B 1 166 ? -1.815 32.312 -57.188 1 47.56 166 PHE B C 1
ATOM 7100 O O . PHE B 1 166 ? -1.72 32.062 -55.969 1 47.56 166 PHE B O 1
ATOM 7107 N N . PHE B 1 167 ? -2.373 31.578 -58.031 1 48.81 167 PHE B N 1
ATOM 7108 C CA . PHE B 1 167 ? -2.994 30.344 -57.594 1 48.81 167 PHE B CA 1
ATOM 7109 C C . PHE B 1 167 ? -1.939 29.328 -57.156 1 48.81 167 PHE B C 1
ATOM 7111 O O . PHE B 1 167 ? -2.131 28.625 -56.156 1 48.81 167 PHE B O 1
ATOM 7118 N N . PHE B 1 168 ? -0.827 29.328 -57.844 1 49.91 168 PHE B N 1
ATOM 7119 C CA . PHE B 1 168 ? 0.277 28.453 -57.469 1 49.91 168 PHE B CA 1
ATOM 7120 C C . PHE B 1 168 ? 0.884 28.906 -56.125 1 49.91 168 PHE B C 1
ATOM 7122 O O . PHE B 1 168 ? 1.156 28.078 -55.25 1 49.91 168 PHE B O 1
ATOM 7129 N N . PHE B 1 169 ? 1.028 30.172 -55.969 1 49.31 169 PHE B N 1
ATOM 7130 C CA . PHE B 1 169 ? 1.578 30.672 -54.75 1 49.31 169 PHE B CA 1
ATOM 7131 C C . PHE B 1 169 ? 0.582 30.5 -53.594 1 49.31 169 PHE B C 1
ATOM 7133 O O . PHE B 1 169 ? 0.964 30.156 -52.469 1 49.31 169 PHE B O 1
ATOM 7140 N N . PHE B 1 170 ? -0.618 30.688 -53.875 1 46.78 170 PHE B N 1
ATOM 7141 C CA . PHE B 1 170 ? -1.666 30.484 -52.906 1 46.78 170 PHE B CA 1
ATOM 7142 C C . PHE B 1 170 ? -1.771 29.016 -52.5 1 46.78 170 PHE B C 1
ATOM 7144 O O . PHE B 1 170 ? -1.846 28.688 -51.344 1 46.78 170 PHE B O 1
ATOM 7151 N N . PHE B 1 171 ? -1.71 28.172 -53.531 1 47.56 171 PHE B N 1
ATOM 7152 C CA . PHE B 1 171 ? -1.734 26.734 -53.25 1 47.56 171 PHE B CA 1
ATOM 7153 C C . PHE B 1 171 ? -0.461 26.297 -52.531 1 47.56 171 PHE B C 1
ATOM 7155 O O . PHE B 1 171 ? -0.502 25.438 -51.656 1 47.56 171 PHE B O 1
ATOM 7162 N N . PHE B 1 172 ? 0.617 26.859 -52.875 1 49.53 172 PHE B N 1
ATOM 7163 C CA . PHE B 1 172 ? 1.887 26.594 -52.188 1 49.53 172 PHE B CA 1
ATOM 7164 C C . PHE B 1 172 ? 1.858 27.062 -50.75 1 49.53 172 PHE B C 1
ATOM 7166 O O . PHE B 1 172 ? 2.256 26.328 -49.844 1 49.53 172 PHE B O 1
ATOM 7173 N N . PHE B 1 173 ? 1.347 28.188 -50.531 1 46.53 173 PHE B N 1
ATOM 7174 C CA . PHE B 1 173 ? 1.28 28.703 -49.188 1 46.53 173 PHE B CA 1
ATOM 7175 C C . PHE B 1 173 ? 0.192 28 -48.375 1 46.53 173 PHE B C 1
ATOM 7177 O O . PHE B 1 173 ? 0.352 27.75 -47.188 1 46.53 173 PHE B O 1
ATOM 7184 N N . PHE B 1 174 ? -0.823 27.672 -49.062 1 47.31 174 PHE B N 1
ATOM 7185 C CA . PHE B 1 174 ? -1.873 26.875 -48.438 1 47.31 174 PHE B CA 1
ATOM 7186 C C . PHE B 1 174 ? -1.354 25.484 -48.094 1 47.31 174 PHE B C 1
ATOM 7188 O O . PHE B 1 174 ? -1.613 24.969 -47 1 47.31 174 PHE B O 1
ATOM 7195 N N . PHE B 1 175 ? -0.58 24.938 -49 1 47.38 175 PHE B N 1
ATOM 7196 C CA . PHE B 1 175 ? 0.081 23.672 -48.719 1 47.38 175 PHE B CA 1
ATOM 7197 C C . PHE B 1 175 ? 1.106 23.828 -47.594 1 47.38 175 PHE B C 1
ATOM 7199 O O . PHE B 1 175 ? 1.204 22.969 -46.719 1 47.38 175 PHE B O 1
ATOM 7206 N N . LEU B 1 176 ? 1.79 24.859 -47.625 1 46.59 176 LEU B N 1
ATOM 7207 C CA . LEU B 1 176 ? 2.754 25.125 -46.562 1 46.59 176 LEU B CA 1
ATOM 7208 C C . LEU B 1 176 ? 2.043 25.391 -45.219 1 46.59 176 LEU B C 1
ATOM 7210 O O . LEU B 1 176 ? 2.482 24.906 -44.188 1 46.59 176 LEU B O 1
ATOM 7214 N N . PHE B 1 177 ? 1.007 26.125 -45.281 1 44.44 177 PHE B N 1
ATOM 7215 C CA . PHE B 1 177 ? 0.2 26.359 -44.094 1 44.44 177 PHE B CA 1
ATOM 7216 C C . PHE B 1 177 ? -0.402 25.062 -43.594 1 44.44 177 PHE B C 1
ATOM 7218 O O . PHE B 1 177 ? -0.347 24.781 -42.375 1 44.44 177 PHE B O 1
ATOM 7225 N N . PHE B 1 178 ? -0.939 24.328 -44.438 1 45.22 178 PHE B N 1
ATOM 7226 C CA . PHE B 1 178 ? -1.489 23.031 -44.031 1 45.22 178 PHE B CA 1
ATOM 7227 C C . PHE B 1 178 ? -0.383 22.094 -43.562 1 45.22 178 PHE B C 1
ATOM 7229 O O . PHE B 1 178 ? -0.567 21.344 -42.625 1 45.22 178 PHE B O 1
ATOM 7236 N N . PHE B 1 179 ? 0.717 22.172 -44.25 1 44.84 179 PHE B N 1
ATOM 7237 C CA . PHE B 1 179 ? 1.882 21.406 -43.844 1 44.84 179 PHE B CA 1
ATOM 7238 C C . PHE B 1 179 ? 2.383 21.859 -42.5 1 44.84 179 PHE B C 1
ATOM 7240 O O . PHE B 1 179 ? 2.633 21.047 -41.594 1 44.84 179 PHE B O 1
ATOM 7247 N N . PHE B 1 180 ? 2.52 23.141 -42.312 1 43.91 180 PHE B N 1
ATOM 7248 C CA . PHE B 1 180 ? 2.979 23.625 -41.031 1 43.91 180 PHE B CA 1
ATOM 7249 C C . PHE B 1 180 ? 1.89 23.484 -39.969 1 43.91 180 PHE B C 1
ATOM 7251 O O . PHE B 1 180 ? 2.184 23.203 -38.812 1 43.91 180 PHE B O 1
ATOM 7258 N N . PHE B 1 181 ? 0.682 23.734 -40.344 1 44 181 PHE B N 1
ATOM 7259 C CA . PHE B 1 181 ? -0.437 23.438 -39.438 1 44 181 PHE B CA 1
ATOM 7260 C C . PHE B 1 181 ? -0.484 21.969 -39.094 1 44 181 PHE B C 1
ATOM 7262 O O . PHE B 1 181 ? -0.665 21.609 -37.938 1 44 181 PHE B O 1
ATOM 7269 N N . PHE B 1 182 ? -0.277 21.172 -40.156 1 41.66 182 PHE B N 1
ATOM 7270 C CA . PHE B 1 182 ? -0.155 19.75 -39.875 1 41.66 182 PHE B CA 1
ATOM 7271 C C . PHE B 1 182 ? 1.104 19.453 -39.062 1 41.66 182 PHE B C 1
ATOM 7273 O O . PHE B 1 182 ? 1.084 18.625 -38.156 1 41.66 182 PHE B O 1
ATOM 7280 N N . LEU B 1 183 ? 2.152 20.125 -39.438 1 40.62 183 LEU B N 1
ATOM 7281 C CA . LEU B 1 183 ? 3.363 20 -38.656 1 40.62 183 LEU B CA 1
ATOM 7282 C C . LEU B 1 183 ? 3.146 20.562 -37.25 1 40.62 183 LEU B C 1
ATOM 7284 O O . LEU B 1 183 ? 3.613 19.984 -36.25 1 40.62 183 LEU B O 1
ATOM 7288 N N . PHE B 1 184 ? 2.551 21.734 -37.156 1 39.16 184 PHE B N 1
ATOM 7289 C CA . PHE B 1 184 ? 2.17 22.297 -35.875 1 39.16 184 PHE B CA 1
ATOM 7290 C C . PHE B 1 184 ? 1.21 21.359 -35.125 1 39.16 184 PHE B C 1
ATOM 7292 O O . PHE B 1 184 ? 1.389 21.094 -33.938 1 39.16 184 PHE B O 1
ATOM 7299 N N . LEU B 1 185 ? 0.219 20.938 -35.812 1 38.59 185 LEU B N 1
ATOM 7300 C CA . LEU B 1 185 ? -0.642 19.938 -35.188 1 38.59 185 LEU B CA 1
ATOM 7301 C C . LEU B 1 185 ? 0.146 18.672 -34.875 1 38.59 185 LEU B C 1
ATOM 7303 O O . LEU B 1 185 ? -0.091 18.047 -33.844 1 38.59 185 LEU B O 1
ATOM 7307 N N . PHE B 1 186 ? 1.046 18.375 -35.844 1 35.59 186 PHE B N 1
ATOM 7308 C CA . PHE B 1 186 ? 1.921 17.219 -35.656 1 35.59 186 PHE B CA 1
ATOM 7309 C C . PHE B 1 186 ? 2.896 17.469 -34.531 1 35.59 186 PHE B C 1
ATOM 7311 O O . PHE B 1 186 ? 3.078 16.594 -33.656 1 35.59 186 PHE B O 1
ATOM 7318 N N . PHE B 1 187 ? 3.689 18.516 -34.562 1 35.19 187 PHE B N 1
ATOM 7319 C CA . PHE B 1 187 ? 4.602 18.797 -33.469 1 35.19 187 PHE B CA 1
ATOM 7320 C C . PHE B 1 187 ? 3.83 19.141 -32.188 1 35.19 187 PHE B C 1
ATOM 7322 O O . PHE B 1 187 ? 4.254 18.781 -31.078 1 35.19 187 PHE B O 1
ATOM 7329 N N . PHE B 1 188 ? 2.865 19.969 -32.219 1 33.81 188 PHE B N 1
ATOM 7330 C CA . PHE B 1 188 ? 2.012 20.203 -31.078 1 33.81 188 PHE B CA 1
ATOM 7331 C C . PHE B 1 188 ? 1.308 18.922 -30.656 1 33.81 188 PHE B C 1
ATOM 7333 O O . PHE B 1 188 ? 1.092 18.688 -29.469 1 33.81 188 PHE B O 1
ATOM 7340 N N . SER B 1 189 ? 0.942 18.078 -31.609 1 31.81 189 SER B N 1
ATOM 7341 C CA . SER B 1 189 ? 0.343 16.781 -31.281 1 31.81 189 SER B CA 1
ATOM 7342 C C . SER B 1 189 ? 1.333 15.883 -30.562 1 31.81 189 SER B C 1
ATOM 7344 O O . SER B 1 189 ? 0.933 15.008 -29.797 1 31.81 189 SER B O 1
ATOM 7346 N N . PHE B 1 190 ? 2.635 15.867 -30.906 1 31.53 190 PHE B N 1
ATOM 7347 C CA . PHE B 1 190 ? 3.553 14.977 -30.203 1 31.53 190 PHE B CA 1
ATOM 7348 C C . PHE B 1 190 ? 3.711 15.406 -28.75 1 31.53 190 PHE B C 1
ATOM 7350 O O . PHE B 1 190 ? 3.703 14.57 -27.844 1 31.53 190 PHE B O 1
ATOM 7357 N N . HIS B 1 191 ? 4.285 16.531 -28.406 1 30.36 191 HIS B N 1
ATOM 7358 C CA . HIS B 1 191 ? 4.422 16.953 -27.016 1 30.36 191 HIS B CA 1
ATOM 7359 C C . HIS B 1 191 ? 3.059 17.203 -26.375 1 30.36 191 HIS B C 1
ATOM 7361 O O . HIS B 1 191 ? 2.852 16.891 -25.203 1 30.36 191 HIS B O 1
ATOM 7367 N N . PHE B 1 192 ? 2.113 17.891 -27.047 1 31.7 192 PHE B N 1
ATOM 7368 C CA . PHE B 1 192 ? 0.792 18.344 -26.625 1 31.7 192 PHE B CA 1
ATOM 7369 C C . PHE B 1 192 ? -0.219 17.219 -26.703 1 31.7 192 PHE B C 1
ATOM 7371 O O . PHE B 1 192 ? -1.374 17.375 -26.312 1 31.7 192 PHE B O 1
ATOM 7378 N N . LEU B 1 193 ? 0.117 16.062 -27.219 1 30.94 193 LEU B N 1
ATOM 7379 C CA . LEU B 1 193 ? -0.908 15.047 -27.406 1 30.94 193 LEU B CA 1
ATOM 7380 C C . LEU B 1 193 ? -1.593 14.711 -26.094 1 30.94 193 LEU B C 1
ATOM 7382 O O . LEU B 1 193 ? -2.809 14.508 -26.047 1 30.94 193 LEU B O 1
ATOM 7386 N N . PHE B 1 194 ? -0.79 14.5 -25.047 1 31.06 194 PHE B N 1
ATOM 7387 C CA . PHE B 1 194 ? -1.506 14.164 -23.828 1 31.06 194 PHE B CA 1
ATOM 7388 C C . PHE B 1 194 ? -2.322 15.352 -23.328 1 31.06 194 PHE B C 1
ATOM 7390 O O . PHE B 1 194 ? -3.506 15.211 -23.016 1 31.06 194 PHE B O 1
ATOM 7397 N N . HIS B 1 195 ? -1.66 16.578 -23.203 1 31.36 195 HIS B N 1
ATOM 7398 C CA . HIS B 1 195 ? -2.4 17.734 -22.719 1 31.36 195 HIS B CA 1
ATOM 7399 C C . HIS B 1 195 ? -3.416 18.219 -23.75 1 31.36 195 HIS B C 1
ATOM 7401 O O . HIS B 1 195 ? -4.496 18.688 -23.391 1 31.36 195 HIS B O 1
ATOM 7407 N N . PHE B 1 196 ? -3.156 18.031 -24.953 1 33.41 196 PHE B N 1
ATOM 7408 C CA . PHE B 1 196 ? -4.047 18.469 -26.016 1 33.41 196 PHE B CA 1
ATOM 7409 C C . PHE B 1 196 ? -5.262 17.562 -26.125 1 33.41 196 PHE B C 1
ATOM 7411 O O . PHE B 1 196 ? -6.367 18.031 -26.406 1 33.41 196 PHE B O 1
ATOM 7418 N N . SER B 1 197 ? -5.137 16.281 -25.828 1 31.81 197 SER B N 1
ATOM 7419 C CA . SER B 1 197 ? -6.375 15.5 -25.781 1 31.81 197 SER B CA 1
ATOM 7420 C C . SER B 1 197 ? -7.348 16.078 -24.766 1 31.81 197 SER B C 1
ATOM 7422 O O . SER B 1 197 ? -8.555 16.125 -25 1 31.81 197 SER B O 1
ATOM 7424 N N . ILE B 1 198 ? -6.75 16.453 -23.625 1 32.84 198 ILE B N 1
ATOM 7425 C CA . ILE B 1 198 ? -7.605 17.109 -22.656 1 32.84 198 ILE B CA 1
ATOM 7426 C C . ILE B 1 198 ? -7.984 18.5 -23.156 1 32.84 198 ILE B C 1
ATOM 7428 O O . ILE B 1 198 ? -9.141 18.906 -23.047 1 32.84 198 ILE B O 1
ATOM 7432 N N . PHE B 1 199 ? -7.02 19.219 -23.797 1 33.06 199 PHE B N 1
ATOM 7433 C CA . PHE B 1 199 ? -7.363 20.531 -24.359 1 33.06 199 PHE B CA 1
ATOM 7434 C C . PHE B 1 199 ? -8.297 20.375 -25.562 1 33.06 199 PHE B C 1
ATOM 7436 O O . PHE B 1 199 ? -9.281 21.109 -25.688 1 33.06 199 PHE B O 1
ATOM 7443 N N . LEU B 1 200 ? -8.016 19.438 -26.406 1 34.28 200 LEU B N 1
ATOM 7444 C CA . LEU B 1 200 ? -8.977 19.219 -27.484 1 34.28 200 LEU B CA 1
ATOM 7445 C C . LEU B 1 200 ? -10.312 18.719 -26.922 1 34.28 200 LEU B C 1
ATOM 7447 O O . LEU B 1 200 ? -11.375 19.125 -27.406 1 34.28 200 LEU B O 1
ATOM 7451 N N . PHE B 1 201 ? -10.219 17.922 -25.875 1 34.94 201 PHE B N 1
ATOM 7452 C CA . PHE B 1 201 ? -11.453 17.578 -25.172 1 34.94 201 PHE B CA 1
ATOM 7453 C C . PHE B 1 201 ? -12.078 18.812 -24.547 1 34.94 201 PHE B C 1
ATOM 7455 O O . PHE B 1 201 ? -13.281 19.047 -24.688 1 34.94 201 PHE B O 1
ATOM 7462 N N . LEU B 1 202 ? -11.227 19.562 -23.891 1 33.38 202 LEU B N 1
ATOM 7463 C CA . LEU B 1 202 ? -11.758 20.812 -23.359 1 33.38 202 LEU B CA 1
ATOM 7464 C C . LEU B 1 202 ? -12.055 21.812 -24.484 1 33.38 202 LEU B C 1
ATOM 7466 O O . LEU B 1 202 ? -13.031 22.562 -24.406 1 33.38 202 LEU B O 1
ATOM 7470 N N . PHE B 1 203 ? -11.242 21.781 -25.469 1 34.75 203 PHE B N 1
ATOM 7471 C CA . PHE B 1 203 ? -11.508 22.594 -26.656 1 34.75 203 PHE B CA 1
ATOM 7472 C C . PHE B 1 203 ? -12.688 22.031 -27.438 1 34.75 203 PHE B C 1
ATOM 7474 O O . PHE B 1 203 ? -13.586 22.766 -27.828 1 34.75 203 PHE B O 1
ATOM 7481 N N . PHE B 1 204 ? -12.68 20.734 -27.625 1 33.62 204 PHE B N 1
ATOM 7482 C CA . PHE B 1 204 ? -13.875 20.172 -28.25 1 33.62 204 PHE B CA 1
ATOM 7483 C C . PHE B 1 204 ? -15.062 20.25 -27.297 1 33.62 204 PHE B C 1
ATOM 7485 O O . PHE B 1 204 ? -16.188 20.484 -27.734 1 33.62 204 PHE B O 1
ATOM 7492 N N . LEU B 1 205 ? -14.789 19.969 -26.047 1 32.56 205 LEU B N 1
ATOM 7493 C CA . LEU B 1 205 ? -15.836 20.297 -25.078 1 32.56 205 LEU B CA 1
ATOM 7494 C C . LEU B 1 205 ? -16.188 21.781 -25.141 1 32.56 205 LEU B C 1
ATOM 7496 O O . LEU B 1 205 ? -17.375 22.141 -25.047 1 32.56 205 LEU B O 1
ATOM 7500 N N . SER B 1 206 ? -15.133 22.547 -25.281 1 30.8 206 SER B N 1
ATOM 7501 C CA . SER B 1 206 ? -15.453 23.953 -25.5 1 30.8 206 SER B CA 1
ATOM 7502 C C . SER B 1 206 ? -16.109 24.156 -26.875 1 30.8 206 SER B C 1
ATOM 7504 O O . SER B 1 206 ? -17.031 24.969 -27 1 30.8 206 SER B O 1
ATOM 7506 N N . LEU B 1 207 ? -15.625 23.422 -27.781 1 30.45 207 LEU B N 1
ATOM 7507 C CA . LEU B 1 207 ? -16.281 23.516 -29.094 1 30.45 207 LEU B CA 1
ATOM 7508 C C . LEU B 1 207 ? -17.625 22.812 -29.078 1 30.45 207 LEU B C 1
ATOM 7510 O O . LEU B 1 207 ? -18.578 23.281 -29.688 1 30.45 207 LEU B O 1
ATOM 7514 N N . THR B 1 208 ? -17.656 21.578 -28.625 1 30.27 208 THR B N 1
ATOM 7515 C CA . THR B 1 208 ? -18.984 21 -28.469 1 30.27 208 THR B CA 1
ATOM 7516 C C . THR B 1 208 ? -19.859 21.875 -27.578 1 30.27 208 THR B C 1
ATOM 7518 O O . THR B 1 208 ? -21.062 21.969 -27.781 1 30.27 208 THR B O 1
ATOM 7521 N N . PHE B 1 209 ? -19.25 22.375 -26.531 1 30.05 209 PHE B N 1
ATOM 7522 C CA . PHE B 1 209 ? -20.047 23.391 -25.844 1 30.05 209 PHE B CA 1
ATOM 7523 C C . PHE B 1 209 ? -20.406 24.531 -26.781 1 30.05 209 PHE B C 1
ATOM 7525 O O . PHE B 1 209 ? -21.469 25.141 -26.656 1 30.05 209 PHE B O 1
ATOM 7532 N N . PHE B 1 210 ? -19.516 24.875 -27.609 1 28.23 210 PHE B N 1
ATOM 7533 C CA . PHE B 1 210 ? -19.906 25.922 -28.531 1 28.23 210 PHE B CA 1
ATOM 7534 C C . PHE B 1 210 ? -20.906 25.406 -29.562 1 28.23 210 PHE B C 1
ATOM 7536 O O . PHE B 1 210 ? -21.859 26.094 -29.922 1 28.23 210 PHE B O 1
ATOM 7543 N N . PHE B 1 211 ? -20.656 24.391 -30.297 1 28.58 211 PHE B N 1
ATOM 7544 C CA . PHE B 1 211 ? -21.562 24.062 -31.391 1 28.58 211 PHE B CA 1
ATOM 7545 C C . PHE B 1 211 ? -22.719 23.203 -30.891 1 28.58 211 PHE B C 1
ATOM 7547 O O . PHE B 1 211 ? -23.797 23.188 -31.484 1 28.58 211 PHE B O 1
ATOM 7554 N N . PHE B 1 212 ? -22.594 22.156 -30.328 1 26.52 212 PHE B N 1
ATOM 7555 C CA . PHE B 1 212 ? -23.75 21.453 -29.797 1 26.52 212 PHE B CA 1
ATOM 7556 C C . PHE B 1 212 ? -24.078 21.953 -28.391 1 26.52 212 PHE B C 1
ATOM 7558 O O . PHE B 1 212 ? -23.219 21.938 -27.5 1 26.52 212 PHE B O 1
ATOM 7565 N N . PRO B 1 213 ? -25.172 22.844 -28.312 1 25.64 213 PRO B N 1
ATOM 7566 C CA . PRO B 1 213 ? -25.719 23.125 -26.984 1 25.64 213 PRO B CA 1
ATOM 7567 C C . PRO B 1 213 ? -25.812 21.859 -26.125 1 25.64 213 PRO B C 1
ATOM 7569 O O . PRO B 1 213 ? -26.375 20.859 -26.547 1 25.64 213 PRO B O 1
ATOM 7572 N N . ILE B 1 214 ? -24.938 21.438 -25.609 1 26.73 214 ILE B N 1
ATOM 7573 C CA . ILE B 1 214 ? -25.188 20.406 -24.609 1 26.73 214 ILE B CA 1
ATOM 7574 C C . ILE B 1 214 ? -26.625 20.516 -24.109 1 26.73 214 ILE B C 1
ATOM 7576 O O . ILE B 1 214 ? -27.188 21.625 -24.047 1 26.73 214 ILE B O 1
ATOM 7580 N N . LEU B 1 215 ? -27.547 19.547 -24.062 1 24.02 215 LEU B N 1
ATOM 7581 C CA . LEU B 1 215 ? -28.75 19.531 -23.25 1 24.02 215 LEU B CA 1
ATOM 7582 C C . LEU B 1 215 ? -28.703 20.625 -22.188 1 24.02 215 LEU B C 1
ATOM 7584 O O . LEU B 1 215 ? -27.922 20.547 -21.234 1 24.02 215 LEU B O 1
ATOM 7588 N N . PHE B 1 216 ? -28.906 21.922 -22.578 1 23.75 216 PHE B N 1
ATOM 7589 C CA . PHE B 1 216 ? -29.625 22.922 -21.797 1 23.75 216 PHE B CA 1
ATOM 7590 C C . PHE B 1 216 ? -30.828 22.312 -21.094 1 23.75 216 PHE B C 1
ATOM 7592 O O . PHE B 1 216 ? -31.406 21.344 -21.578 1 23.75 216 PHE B O 1
ATOM 7599 N N . VAL B 1 217 ? -31.188 22.594 -19.812 1 26 217 VAL B N 1
ATOM 7600 C CA . VAL B 1 217 ? -32.312 23.375 -19.344 1 26 217 VAL B CA 1
ATOM 7601 C C . VAL B 1 217 ? -32.812 24.297 -20.469 1 26 217 VAL B C 1
ATOM 7603 O O . VAL B 1 217 ? -32.062 24.641 -21.359 1 26 217 VAL B O 1
ATOM 7606 N N . LYS B 1 218 ? -34.188 24.766 -20.562 1 26.14 218 LYS B N 1
ATOM 7607 C CA . LYS B 1 218 ? -35.062 25.469 -21.5 1 26.14 218 LYS B CA 1
ATOM 7608 C C . LYS B 1 218 ? -34.344 26.609 -22.188 1 26.14 218 LYS B C 1
ATOM 7610 O O . LYS B 1 218 ? -34.188 27.688 -21.625 1 26.14 218 LYS B O 1
ATOM 7615 N N . VAL B 1 219 ? -33.312 26.391 -22.797 1 25.56 219 VAL B N 1
ATOM 7616 C CA . VAL B 1 219 ? -32.969 27.5 -23.672 1 25.56 219 VAL B CA 1
ATOM 7617 C C . VAL B 1 219 ? -33.938 27.562 -24.859 1 25.56 219 VAL B C 1
ATOM 7619 O O . VAL B 1 219 ? -33.969 26.625 -25.672 1 25.56 219 VAL B O 1
ATOM 7622 N N . SER B 1 220 ? -35.25 28.109 -24.656 1 23.66 220 SER B N 1
ATOM 7623 C CA . SER B 1 220 ? -36.156 28.656 -25.656 1 23.66 220 SER B CA 1
ATOM 7624 C C . SER B 1 220 ? -35.406 29.438 -26.734 1 23.66 220 SER B C 1
ATOM 7626 O O . SER B 1 220 ? -34.812 30.469 -26.438 1 23.66 220 SER B O 1
ATOM 7628 N N . PHE B 1 221 ? -34.969 28.922 -27.625 1 25.09 221 PHE B N 1
ATOM 7629 C CA . PHE B 1 221 ? -34.469 29.516 -28.859 1 25.09 221 PHE B CA 1
ATOM 7630 C C . PHE B 1 221 ? -35.562 30.188 -29.641 1 25.09 221 PHE B C 1
ATOM 7632 O O . PHE B 1 221 ? -36 29.688 -30.672 1 25.09 221 PHE B O 1
ATOM 7639 N N . THR B 1 222 ? -36.719 30.766 -29 1 23.92 222 THR B N 1
ATOM 7640 C CA . THR B 1 222 ? -37.562 31.594 -29.875 1 23.92 222 THR B CA 1
ATOM 7641 C C . THR B 1 222 ? -36.75 32.625 -30.625 1 23.92 222 THR B C 1
ATOM 7643 O O . THR B 1 222 ? -35.531 32.688 -30.469 1 23.92 222 THR B O 1
ATOM 7646 N N . GLY B 1 223 ? -37.312 34 -30.75 1 22.42 223 GLY B N 1
ATOM 7647 C CA . GLY B 1 223 ? -37.094 35.281 -31.391 1 22.42 223 GLY B CA 1
ATOM 7648 C C . GLY B 1 223 ? -35.75 35.906 -31.094 1 22.42 223 GLY B C 1
ATOM 7649 O O . GLY B 1 223 ? -35.156 35.594 -30.047 1 22.42 223 GLY B O 1
ATOM 7650 N N . VAL B 1 224 ? -34.844 36.25 -32.156 1 28.22 224 VAL B N 1
ATOM 7651 C CA . VAL B 1 224 ? -33.562 36.938 -32.312 1 28.22 224 VAL B CA 1
ATOM 7652 C C . VAL B 1 224 ? -33.438 38.062 -31.281 1 28.22 224 VAL B C 1
ATOM 7654 O O . VAL B 1 224 ? -32.375 38.312 -30.719 1 28.22 224 VAL B O 1
ATOM 7657 N N . ASP B 1 225 ? -34.438 38.969 -31.172 1 26.06 225 ASP B N 1
ATOM 7658 C CA . ASP B 1 225 ? -34.625 40.188 -30.375 1 26.06 225 ASP B CA 1
ATOM 7659 C C . ASP B 1 225 ? -34.875 39.844 -28.906 1 26.06 225 ASP B C 1
ATOM 7661 O O . ASP B 1 225 ? -35.344 40.688 -28.141 1 26.06 225 ASP B O 1
ATOM 7665 N N . ALA B 1 226 ? -35.062 38.594 -28.547 1 27.02 226 ALA B N 1
ATOM 7666 C CA . ALA B 1 226 ? -35.562 38.5 -27.188 1 27.02 226 ALA B CA 1
ATOM 7667 C C . ALA B 1 226 ? -34.438 38.719 -26.172 1 27.02 226 ALA B C 1
ATOM 7669 O O . ALA B 1 226 ? -33.312 38.219 -26.375 1 27.02 226 ALA B O 1
ATOM 7670 N N . ALA B 1 227 ? -34.438 39.719 -25.234 1 27.8 227 ALA B N 1
ATOM 7671 C CA . ALA B 1 227 ? -33.562 40.156 -24.141 1 27.8 227 ALA B CA 1
ATOM 7672 C C . ALA B 1 227 ? -33 38.938 -23.375 1 27.8 227 ALA B C 1
ATOM 7674 O O . ALA B 1 227 ? -33.719 37.969 -23.141 1 27.8 227 ALA B O 1
ATOM 7675 N N . TYR B 1 228 ? -31.734 38.625 -23.562 1 31.28 228 TYR B N 1
ATOM 7676 C CA . TYR B 1 228 ? -31.141 37.625 -22.672 1 31.28 228 TYR B CA 1
ATOM 7677 C C . TYR B 1 228 ? -31.734 37.688 -21.281 1 31.28 228 TYR B C 1
ATOM 7679 O O . TYR B 1 228 ? -31.656 38.75 -20.625 1 31.28 228 TYR B O 1
ATOM 7687 N N . GLU B 1 229 ? -32.812 37.062 -21.062 1 31.72 229 GLU B N 1
ATOM 7688 C CA . GLU B 1 229 ? -33.188 37 -19.656 1 31.72 229 GLU B CA 1
ATOM 7689 C C . GLU B 1 229 ? -32.344 36 -18.891 1 31.72 229 GLU B C 1
ATOM 7691 O O . GLU B 1 229 ? -32.25 34.844 -19.266 1 31.72 229 GLU B O 1
ATOM 7696 N N . PRO B 1 230 ? -31.266 36.469 -18.172 1 32.91 230 PRO B N 1
ATOM 7697 C CA . PRO B 1 230 ? -30.469 35.594 -17.312 1 32.91 230 PRO B CA 1
ATOM 7698 C C . PRO B 1 230 ? -31.281 34.438 -16.734 1 32.91 230 PRO B C 1
ATOM 7700 O O . PRO B 1 230 ? -32.469 34.594 -16.5 1 32.91 230 PRO B O 1
ATOM 7703 N N . PRO B 1 231 ? -30.75 33.219 -17.062 1 37.53 231 PRO B N 1
ATOM 7704 C CA . PRO B 1 231 ? -31.578 32.188 -16.391 1 37.53 231 PRO B CA 1
ATOM 7705 C C . PRO B 1 231 ? -31.922 32.562 -14.945 1 37.53 231 PRO B C 1
ATOM 7707 O O . PRO B 1 231 ? -31.172 33.312 -14.305 1 37.53 231 PRO B O 1
ATOM 7710 N N . SER B 1 232 ? -33.062 32.562 -14.648 1 41.56 232 SER B N 1
ATOM 7711 C CA . SER B 1 232 ? -33.531 32.938 -13.312 1 41.56 232 SER B CA 1
ATOM 7712 C C . SER B 1 232 ? -32.688 32.25 -12.242 1 41.56 232 SER B C 1
ATOM 7714 O O . SER B 1 232 ? -32.406 32.812 -11.18 1 41.56 232 SER B O 1
ATOM 7716 N N . THR B 1 233 ? -32.094 30.844 -12.461 1 41.91 233 THR B N 1
ATOM 7717 C CA . THR B 1 233 ? -31.297 30.141 -11.469 1 41.91 233 THR B CA 1
ATOM 7718 C C . THR B 1 233 ? -30.078 29.5 -12.125 1 41.91 233 THR B C 1
ATOM 7720 O O . THR B 1 233 ? -30.109 28.328 -12.484 1 41.91 233 THR B O 1
ATOM 7723 N N . PRO B 1 234 ? -29.062 30.156 -12.516 1 46.31 234 PRO B N 1
ATOM 7724 C CA . PRO B 1 234 ? -27.875 29.578 -13.141 1 46.31 234 PRO B CA 1
ATOM 7725 C C . PRO B 1 234 ? -27.109 28.656 -12.195 1 46.31 234 PRO B C 1
ATOM 7727 O O . PRO B 1 234 ? -27.109 28.875 -10.984 1 46.31 234 PRO B O 1
ATOM 7730 N N . ASP B 1 235 ? -26.703 27.516 -12.75 1 52.62 235 ASP B N 1
ATOM 7731 C CA . ASP B 1 235 ? -25.938 26.625 -11.883 1 52.62 235 ASP B CA 1
ATOM 7732 C C . ASP B 1 235 ? -24.578 27.219 -11.539 1 52.62 235 ASP B C 1
ATOM 7734 O O . ASP B 1 235 ? -24.062 27.016 -10.43 1 52.62 235 ASP B O 1
ATOM 7738 N N . VAL B 1 236 ? -23.891 27.734 -12.57 1 53.34 236 VAL B N 1
ATOM 7739 C CA . VAL B 1 236 ? -22.609 28.406 -12.32 1 53.34 236 VAL B CA 1
ATOM 7740 C C . VAL B 1 236 ? -22.609 29.766 -13.016 1 53.34 236 VAL B C 1
ATOM 7742 O O . VAL B 1 236 ? -23.047 29.891 -14.156 1 53.34 236 VAL B O 1
ATOM 7745 N N . VAL B 1 237 ? -22.453 30.828 -12.344 1 51 237 VAL B N 1
ATOM 7746 C CA . VAL B 1 237 ? -22.266 32.188 -12.875 1 51 237 VAL B CA 1
ATOM 7747 C C . VAL B 1 237 ? -20.797 32.562 -12.781 1 51 237 VAL B C 1
ATOM 7749 O O . VAL B 1 237 ? -20.234 32.625 -11.688 1 51 237 VAL B O 1
ATOM 7752 N N . LEU B 1 238 ? -20.047 32.406 -13.836 1 47.38 238 LEU B N 1
ATOM 7753 C CA . LEU B 1 238 ? -18.656 32.812 -13.852 1 47.38 238 LEU B CA 1
ATOM 7754 C C . LEU B 1 238 ? -18.516 34.281 -14.289 1 47.38 238 LEU B C 1
ATOM 7756 O O . LEU B 1 238 ? -19.047 34.656 -15.328 1 47.38 238 LEU B O 1
ATOM 7760 N N . LYS B 1 239 ? -18.156 35.188 -13.398 1 43.69 239 LYS B N 1
ATOM 7761 C CA . LYS B 1 239 ? -17.969 36.594 -13.711 1 43.69 239 LYS B CA 1
ATOM 7762 C C . LYS B 1 239 ? -16.609 36.844 -14.352 1 43.69 239 LYS B C 1
ATOM 7764 O O . LYS B 1 239 ? -15.578 36.75 -13.695 1 43.69 239 LYS B O 1
ATOM 7769 N N . ALA B 1 240 ? -16.641 37 -15.5 1 41.59 240 ALA B N 1
ATOM 7770 C CA . ALA B 1 240 ? -15.484 37.375 -16.328 1 41.59 240 ALA B CA 1
ATOM 7771 C C . ALA B 1 240 ? -14.953 38.75 -15.953 1 41.59 240 ALA B C 1
ATOM 7773 O O . ALA B 1 240 ? -15.719 39.688 -15.805 1 41.59 240 ALA B O 1
ATOM 7774 N N . GLY B 1 241 ? -13.625 38.75 -15.281 1 43.06 241 GLY B N 1
ATOM 7775 C CA . GLY B 1 241 ? -12.969 39.938 -14.828 1 43.06 241 GLY B CA 1
ATOM 7776 C C . GLY B 1 241 ? -12.797 40 -13.32 1 43.06 241 GLY B C 1
ATOM 7777 O O . GLY B 1 241 ? -11.891 40.656 -12.82 1 43.06 241 GLY B O 1
ATOM 7778 N N . GLU B 1 242 ? -13.742 39.469 -12.672 1 46.75 242 GLU B N 1
ATOM 7779 C CA . GLU B 1 242 ? -13.594 39.531 -11.219 1 46.75 242 GLU B CA 1
ATOM 7780 C C . GLU B 1 242 ? -12.867 38.312 -10.68 1 46.75 242 GLU B C 1
ATOM 7782 O O . GLU B 1 242 ? -12.273 38.375 -9.602 1 46.75 242 GLU B O 1
ATOM 7787 N N . THR B 1 243 ? -13.016 37.219 -11.414 1 49.41 243 THR B N 1
ATOM 7788 C CA . THR B 1 243 ? -12.359 36 -10.953 1 49.41 243 THR B CA 1
ATOM 7789 C C . THR B 1 243 ? -11.242 35.594 -11.898 1 49.41 243 THR B C 1
ATOM 7791 O O . THR B 1 243 ? -11.305 35.875 -13.102 1 49.41 243 THR B O 1
ATOM 7794 N N . THR B 1 244 ? -10.148 35.25 -11.383 1 51.59 244 THR B N 1
ATOM 7795 C CA . THR B 1 244 ? -9.031 34.781 -12.188 1 51.59 244 THR B CA 1
ATOM 7796 C C . THR B 1 244 ? -9.414 33.531 -12.961 1 51.59 244 THR B C 1
ATOM 7798 O O . THR B 1 244 ? -10.391 32.875 -12.617 1 51.59 244 THR B O 1
ATOM 7801 N N . VAL B 1 245 ? -8.734 33.344 -14.039 1 49.81 245 VAL B N 1
ATOM 7802 C CA . VAL B 1 245 ? -8.969 32.188 -14.898 1 49.81 245 VAL B CA 1
ATOM 7803 C C . VAL B 1 245 ? -8.93 30.906 -14.055 1 49.81 245 VAL B C 1
ATOM 7805 O O . VAL B 1 245 ? -9.773 30.031 -14.227 1 49.81 245 VAL B O 1
ATOM 7808 N N . ASP B 1 246 ? -8.016 30.922 -13.195 1 49.22 246 ASP B N 1
ATOM 7809 C CA . ASP B 1 246 ? -7.887 29.734 -12.352 1 49.22 246 ASP B CA 1
ATOM 7810 C C . ASP B 1 246 ? -9.133 29.547 -11.484 1 49.22 246 ASP B C 1
ATOM 7812 O O . ASP B 1 246 ? -9.609 28.422 -11.32 1 49.22 246 ASP B O 1
ATOM 7816 N N . GLU B 1 247 ? -9.617 30.672 -11.133 1 53.06 247 GLU B N 1
ATOM 7817 C CA . GLU B 1 247 ? -10.836 30.641 -10.328 1 53.06 247 GLU B CA 1
ATOM 7818 C C . GLU B 1 247 ? -12.031 30.203 -11.172 1 53.06 247 GLU B C 1
ATOM 7820 O O . GLU B 1 247 ? -12.883 29.453 -10.703 1 53.06 247 GLU B O 1
ATOM 7825 N N . CYS B 1 248 ? -11.922 30.703 -12.266 1 50.97 248 CYS B N 1
ATOM 7826 C CA . CYS B 1 248 ? -13 30.344 -13.18 1 50.97 248 CYS B CA 1
ATOM 7827 C C . CYS B 1 248 ? -12.969 28.844 -13.5 1 50.97 248 CYS B C 1
ATOM 7829 O O . CYS B 1 248 ? -14.008 28.188 -13.492 1 50.97 248 CYS B O 1
ATOM 7831 N N . VAL B 1 249 ? -11.781 28.391 -13.75 1 55.88 249 VAL B N 1
ATOM 7832 C CA . VAL B 1 249 ? -11.617 26.969 -14.062 1 55.88 249 VAL B CA 1
ATOM 7833 C C . VAL B 1 249 ? -12.016 26.125 -12.852 1 55.88 249 VAL B C 1
ATOM 7835 O O . VAL B 1 249 ? -12.719 25.125 -12.984 1 55.88 249 VAL B O 1
ATOM 7838 N N . HIS B 1 250 ? -11.664 26.672 -11.812 1 57.56 250 HIS B N 1
ATOM 7839 C CA . HIS B 1 250 ? -12.016 25.969 -10.586 1 57.56 250 HIS B CA 1
ATOM 7840 C C . HIS B 1 250 ? -13.523 25.938 -10.391 1 57.56 250 HIS B C 1
ATOM 7842 O O . HIS B 1 250 ? -14.078 24.906 -9.992 1 57.56 250 HIS B O 1
ATOM 7848 N N . GLU B 1 251 ? -14.039 27.078 -10.734 1 57.53 251 GLU B N 1
ATOM 7849 C CA . GLU B 1 251 ? -15.484 27.156 -10.586 1 57.53 251 GLU B CA 1
ATOM 7850 C C . GLU B 1 251 ? -16.188 26.25 -11.578 1 57.53 251 GLU B C 1
ATOM 7852 O O . GLU B 1 251 ? -17.188 25.609 -11.242 1 57.53 251 GLU B O 1
ATOM 7857 N N . ILE B 1 252 ? -15.617 26.203 -12.656 1 57.59 252 ILE B N 1
ATOM 7858 C CA . ILE B 1 252 ? -16.188 25.344 -13.68 1 57.59 252 ILE B CA 1
ATOM 7859 C C . ILE B 1 252 ? -15.984 23.875 -13.289 1 57.59 252 ILE B C 1
ATOM 7861 O O . ILE B 1 252 ? -16.922 23.078 -13.367 1 57.59 252 ILE B O 1
ATOM 7865 N N . LEU B 1 253 ? -14.789 23.641 -12.875 1 57.75 253 LEU B N 1
ATOM 7866 C CA . LEU B 1 253 ? -14.5 22.266 -12.492 1 57.75 253 LEU B CA 1
ATOM 7867 C C . LEU B 1 253 ? -15.352 21.844 -11.297 1 57.75 253 LEU B C 1
ATOM 7869 O O . LEU B 1 253 ? -15.852 20.719 -11.258 1 57.75 253 LEU B O 1
ATOM 7873 N N . ARG B 1 254 ? -15.539 22.859 -10.484 1 57.94 254 ARG B N 1
ATOM 7874 C CA . ARG B 1 254 ? -16.391 22.625 -9.32 1 57.94 254 ARG B CA 1
ATOM 7875 C C . ARG B 1 254 ? -17.812 22.266 -9.75 1 57.94 254 ARG B C 1
ATOM 7877 O O . ARG B 1 254 ? -18.406 21.312 -9.234 1 57.94 254 ARG B O 1
ATOM 7884 N N . VAL B 1 255 ? -18.25 23.031 -10.641 1 54.25 255 VAL B N 1
ATOM 7885 C CA . VAL B 1 255 ? -19.609 22.812 -11.102 1 54.25 255 VAL B CA 1
ATOM 7886 C C . VAL B 1 255 ? -19.688 21.484 -11.867 1 54.25 255 VAL B C 1
ATOM 7888 O O . VAL B 1 255 ? -20.641 20.719 -11.711 1 54.25 255 VAL B O 1
ATOM 7891 N N . LEU B 1 256 ? -18.625 21.203 -12.508 1 54.72 256 LEU B N 1
ATOM 7892 C CA . LEU B 1 256 ? -18.609 19.984 -13.305 1 54.72 256 LEU B CA 1
ATOM 7893 C C . LEU B 1 256 ? -18.484 18.75 -12.414 1 54.72 256 LEU B C 1
ATOM 7895 O O . LEU B 1 256 ? -19.078 17.703 -12.695 1 54.72 256 LEU B O 1
ATOM 7899 N N . ILE B 1 257 ? -17.812 18.969 -11.414 1 55.88 257 ILE B N 1
ATOM 7900 C CA . ILE B 1 257 ? -17.672 17.906 -10.422 1 55.88 257 ILE B CA 1
ATOM 7901 C C . ILE B 1 257 ? -18.984 17.766 -9.641 1 55.88 257 ILE B C 1
ATOM 7903 O O . ILE B 1 257 ? -19.453 16.656 -9.398 1 55.88 257 ILE B O 1
ATOM 7907 N N . GLU B 1 258 ? -19.516 18.938 -9.297 1 56.16 258 GLU B N 1
ATOM 7908 C CA . GLU B 1 258 ? -20.781 18.938 -8.562 1 56.16 258 GLU B CA 1
ATOM 7909 C C . GLU B 1 258 ? -21.906 18.297 -9.383 1 56.16 258 GLU B C 1
ATOM 7911 O O . GLU B 1 258 ? -22.75 17.594 -8.836 1 56.16 258 GLU B O 1
ATOM 7916 N N . LYS B 1 259 ? -21.719 18.453 -10.523 1 49.72 259 LYS B N 1
ATOM 7917 C CA . LYS B 1 259 ? -22.734 17.875 -11.406 1 49.72 259 LYS B CA 1
ATOM 7918 C C . LYS B 1 259 ? -22.328 16.5 -11.891 1 49.72 259 LYS B C 1
ATOM 7920 O O . LYS B 1 259 ? -22.953 15.938 -12.797 1 49.72 259 LYS B O 1
ATOM 7925 N N . GLU B 1 260 ? -21.156 15.961 -11.266 1 48.66 260 GLU B N 1
ATOM 7926 C CA . GLU B 1 260 ? -20.625 14.617 -11.461 1 48.66 260 GLU B CA 1
ATOM 7927 C C . GLU B 1 260 ? -20.203 14.391 -12.906 1 48.66 260 GLU B C 1
ATOM 7929 O O . GLU B 1 260 ? -20.328 13.281 -13.43 1 48.66 260 GLU B O 1
ATOM 7934 N N . VAL B 1 261 ? -19.984 15.422 -13.539 1 49.94 261 VAL B N 1
ATOM 7935 C CA . VAL B 1 261 ? -19.469 15.344 -14.906 1 49.94 261 VAL B CA 1
ATOM 7936 C C . VAL B 1 261 ? -18 14.969 -14.875 1 49.94 261 VAL B C 1
ATOM 7938 O O . VAL B 1 261 ? -17.531 14.172 -15.695 1 49.94 261 VAL B O 1
ATOM 7941 N N . LEU B 1 262 ? -17.188 15.609 -14.094 1 47.97 262 LEU B N 1
ATOM 7942 C CA . LEU B 1 262 ? -15.781 15.297 -13.898 1 47.97 262 LEU B CA 1
ATOM 7943 C C . LEU B 1 262 ? -15.555 14.633 -12.547 1 47.97 262 LEU B C 1
ATOM 7945 O O . LEU B 1 262 ? -16.25 14.938 -11.578 1 47.97 262 LEU B O 1
ATOM 7949 N N . PRO B 1 263 ? -14.602 13.594 -12.688 1 48.59 263 PRO B N 1
ATOM 7950 C CA . PRO B 1 263 ? -14.344 13.039 -11.359 1 48.59 263 PRO B CA 1
ATOM 7951 C C . PRO B 1 263 ? -13.797 14.078 -10.383 1 48.59 263 PRO B C 1
ATOM 7953 O O . PRO B 1 263 ? -13.102 15.016 -10.789 1 48.59 263 PRO B O 1
ATOM 7956 N N . SER B 1 264 ? -14.453 14.156 -9.352 1 46.59 264 SER B N 1
ATOM 7957 C CA . SER B 1 264 ? -14.102 15.086 -8.289 1 46.59 264 SER B CA 1
ATOM 7958 C C . SER B 1 264 ? -12.594 15.078 -8.023 1 46.59 264 SER B C 1
ATOM 7960 O O . SER B 1 264 ? -12.062 16.016 -7.426 1 46.59 264 SER B O 1
ATOM 7962 N N . THR B 1 265 ? -11.875 14.086 -8.453 1 47.25 265 THR B N 1
ATOM 7963 C CA . THR B 1 265 ? -10.453 13.93 -8.156 1 47.25 265 THR B CA 1
ATOM 7964 C C . THR B 1 265 ? -9.617 14.953 -8.922 1 47.25 265 THR B C 1
ATOM 7966 O O . THR B 1 265 ? -8.422 15.109 -8.664 1 47.25 265 THR B O 1
ATOM 7969 N N . ILE B 1 266 ? -10.125 15.469 -10.039 1 45.56 266 ILE B N 1
ATOM 7970 C CA . ILE B 1 266 ? -9.32 16.359 -10.875 1 45.56 266 ILE B CA 1
ATOM 7971 C C . ILE B 1 266 ? -8.977 17.625 -10.102 1 45.56 266 ILE B C 1
ATOM 7973 O O . ILE B 1 266 ? -7.887 18.188 -10.258 1 45.56 266 ILE B O 1
ATOM 7977 N N . ILE B 1 267 ? -9.898 18.203 -9.414 1 46.34 267 ILE B N 1
ATOM 7978 C CA . ILE B 1 267 ? -9.578 19.391 -8.641 1 46.34 267 ILE B CA 1
ATOM 7979 C C . ILE B 1 267 ? -9.477 19.031 -7.156 1 46.34 267 ILE B C 1
ATOM 7981 O O . ILE B 1 267 ? -10.406 18.469 -6.586 1 46.34 267 ILE B O 1
ATOM 7985 N N . SER B 1 268 ? -8.328 18.891 -6.703 1 54.56 268 SER B N 1
ATOM 7986 C CA . SER B 1 268 ? -8.062 18.734 -5.273 1 54.56 268 SER B CA 1
ATOM 7987 C C . SER B 1 268 ? -8.898 19.719 -4.453 1 54.56 268 SER B C 1
ATOM 7989 O O . SER B 1 268 ? -8.477 20.844 -4.207 1 54.56 268 SER B O 1
ATOM 7991 N N . THR B 1 269 ? -10.219 19.656 -4.59 1 65.94 269 THR B N 1
ATOM 7992 C CA . THR B 1 269 ? -11.055 20.562 -3.799 1 65.94 269 THR B CA 1
ATOM 7993 C C . THR B 1 269 ? -11.156 20.078 -2.357 1 65.94 269 THR B C 1
ATOM 7995 O O . THR B 1 269 ? -11.289 18.875 -2.111 1 65.94 269 THR B O 1
ATOM 7998 N N . VAL B 1 270 ? -10.773 20.984 -1.418 1 88.69 270 VAL B N 1
ATOM 7999 C CA . VAL B 1 270 ? -10.898 20.75 0.018 1 88.69 270 VAL B CA 1
ATOM 8000 C C . VAL B 1 270 ? -12.375 20.688 0.406 1 88.69 270 VAL B C 1
ATOM 8002 O O . VAL B 1 270 ? -13.133 21.625 0.137 1 88.69 270 VAL B O 1
ATOM 8005 N N . LYS B 1 271 ? -12.844 19.594 0.873 1 89.88 271 LYS B N 1
ATOM 8006 C CA . LYS B 1 271 ? -14.227 19.391 1.284 1 89.88 271 LYS B CA 1
ATOM 8007 C C . LYS B 1 271 ? -14.367 19.484 2.801 1 89.88 271 LYS B C 1
ATOM 8009 O O . LYS B 1 271 ? -13.914 18.594 3.527 1 89.88 271 LYS B O 1
ATOM 8014 N N . GLU B 1 272 ? -14.953 20.578 3.252 1 95.88 272 GLU B N 1
ATOM 8015 C CA . GLU B 1 272 ? -15.25 20.688 4.676 1 95.88 272 GLU B CA 1
ATOM 8016 C C . GLU B 1 272 ? -16.562 19.984 5.027 1 95.88 272 GLU B C 1
ATOM 8018 O O . GLU B 1 272 ? -17.469 19.922 4.207 1 95.88 272 GLU B O 1
ATOM 8023 N N . LEU B 1 273 ? -16.688 19.469 6.227 1 97.81 273 LEU B N 1
ATOM 8024 C CA . LEU B 1 273 ? -17.828 18.641 6.594 1 97.81 273 LEU B CA 1
ATOM 8025 C C . LEU B 1 273 ? -18.719 19.359 7.609 1 97.81 273 LEU B C 1
ATOM 8027 O O . LEU B 1 273 ? -19.422 18.703 8.391 1 97.81 273 LEU B O 1
ATOM 8031 N N . PHE B 1 274 ? -18.688 20.641 7.609 1 97.44 274 PHE B N 1
ATOM 8032 C CA . PHE B 1 274 ? -19.516 21.422 8.516 1 97.44 274 PHE B CA 1
ATOM 8033 C C . PHE B 1 274 ? -20.953 21.516 7.984 1 97.44 274 PHE B C 1
ATOM 8035 O O . PHE B 1 274 ? -21.156 21.656 6.781 1 97.44 274 PHE B O 1
ATOM 8042 N N . VAL B 1 275 ? -21.875 21.5 8.914 1 96.62 275 VAL B N 1
ATOM 8043 C CA . VAL B 1 275 ? -23.266 21.734 8.555 1 96.62 275 VAL B CA 1
ATOM 8044 C C . VAL B 1 275 ? -23.453 23.203 8.156 1 96.62 275 VAL B C 1
ATOM 8046 O O . VAL B 1 275 ? -22.953 24.109 8.828 1 96.62 275 VAL B O 1
ATOM 8049 N N . PRO B 1 276 ? -24.172 23.375 7.062 1 93 276 PRO B N 1
ATOM 8050 C CA . PRO B 1 276 ? -24.469 24.766 6.699 1 93 276 PRO B CA 1
ATOM 8051 C C . PRO B 1 276 ? -25.234 25.516 7.789 1 93 276 PRO B C 1
ATOM 8053 O O . PRO B 1 276 ? -26.078 24.938 8.469 1 93 276 PRO B O 1
ATOM 8056 N N . LYS B 1 277 ? -25.016 26.812 7.867 1 92.19 277 LYS B N 1
ATOM 8057 C CA . LYS B 1 277 ? -25.578 27.641 8.938 1 92.19 277 LYS B CA 1
ATOM 8058 C C . LYS B 1 277 ? -27.094 27.609 8.922 1 92.19 277 LYS B C 1
ATOM 8060 O O . LYS B 1 277 ? -27.734 27.609 9.977 1 92.19 277 LYS B O 1
ATOM 8065 N N . ASP B 1 278 ? -27.656 27.516 7.805 1 92.5 278 ASP B N 1
ATOM 8066 C CA . ASP B 1 278 ? -29.109 27.562 7.652 1 92.5 278 ASP B CA 1
ATOM 8067 C C . ASP B 1 278 ? -29.766 26.266 8.133 1 92.5 278 ASP B C 1
ATOM 8069 O O . ASP B 1 278 ? -30.953 26.25 8.461 1 92.5 278 ASP B O 1
ATOM 8073 N N . GLU B 1 279 ? -28.984 25.219 8.211 1 94.06 279 GLU B N 1
ATOM 8074 C CA . GLU B 1 279 ? -29.531 23.922 8.594 1 94.06 279 GLU B CA 1
ATOM 8075 C C . GLU B 1 279 ? -29.094 23.531 10 1 94.06 279 GLU B C 1
ATOM 8077 O O . GLU B 1 279 ? -29.5 22.5 10.523 1 94.06 279 GLU B O 1
ATOM 8082 N N . LEU B 1 280 ? -28.328 24.344 10.617 1 95.12 280 LEU B N 1
ATOM 8083 C CA . LEU B 1 280 ? -27.672 24 11.875 1 95.12 280 LEU B CA 1
ATOM 8084 C C . LEU B 1 280 ? -28.688 23.734 12.977 1 95.12 280 LEU B C 1
ATOM 8086 O O . LEU B 1 280 ? -28.562 22.75 13.719 1 95.12 280 LEU B O 1
ATOM 8090 N N . GLU B 1 281 ? -29.672 24.562 13.086 1 94.75 281 GLU B N 1
ATOM 8091 C CA . GLU B 1 281 ? -30.672 24.422 14.141 1 94.75 281 GLU B CA 1
ATOM 8092 C C . GLU B 1 281 ? -31.469 23.125 13.969 1 94.75 281 GLU B C 1
ATOM 8094 O O . GLU B 1 281 ? -31.766 22.438 14.938 1 94.75 281 GLU B O 1
ATOM 8099 N N . ALA B 1 282 ? -31.797 22.844 12.789 1 95.25 282 ALA B N 1
ATOM 8100 C CA . ALA B 1 282 ? -32.562 21.625 12.5 1 95.25 282 ALA B CA 1
ATOM 8101 C C . ALA B 1 282 ? -31.734 20.391 12.82 1 95.25 282 ALA B C 1
ATOM 8103 O O . ALA B 1 282 ? -32.25 19.406 13.367 1 95.25 282 ALA B O 1
ATOM 8104 N N . VAL B 1 283 ? -30.5 20.453 12.453 1 96.12 283 VAL B N 1
ATOM 8105 C CA . VAL B 1 283 ? -29.625 19.297 12.648 1 96.12 283 VAL B CA 1
ATOM 8106 C C . VAL B 1 283 ? -29.359 19.109 14.133 1 96.12 283 VAL B C 1
ATOM 8108 O O . VAL B 1 283 ? -29.266 17.969 14.609 1 96.12 283 VAL B O 1
ATOM 8111 N N . LYS B 1 284 ? -29.234 20.172 14.836 1 95.5 284 LYS B N 1
ATOM 8112 C CA . LYS B 1 284 ? -29.031 20.078 16.281 1 95.5 284 LYS B CA 1
ATOM 8113 C C . LYS B 1 284 ? -30.25 19.5 16.984 1 95.5 284 LYS B C 1
ATOM 8115 O O . LYS B 1 284 ? -30.109 18.734 17.938 1 95.5 284 LYS B O 1
ATOM 8120 N N . GLU B 1 285 ? -31.375 19.844 16.516 1 95.88 285 GLU B N 1
ATOM 8121 C CA . GLU B 1 285 ? -32.594 19.281 17.062 1 95.88 285 GLU B CA 1
ATOM 8122 C C . GLU B 1 285 ? -32.688 17.781 16.797 1 95.88 285 GLU B C 1
ATOM 8124 O O . GLU B 1 285 ? -33.094 17 17.656 1 95.88 285 GLU B O 1
ATOM 8129 N N . GLU B 1 286 ? -32.375 17.438 15.633 1 96.31 286 GLU B N 1
ATOM 8130 C CA . GLU B 1 286 ? -32.344 16.016 15.297 1 96.31 286 GLU B CA 1
ATOM 8131 C C . GLU B 1 286 ? -31.359 15.258 16.203 1 96.31 286 GLU B C 1
ATOM 8133 O O . GLU B 1 286 ? -31.656 14.141 16.641 1 96.31 286 GLU B O 1
ATOM 8138 N N . ALA B 1 287 ? -30.234 15.852 16.453 1 96.19 287 ALA B N 1
ATOM 8139 C CA . ALA B 1 287 ? -29.188 15.234 17.266 1 96.19 287 ALA B CA 1
ATOM 8140 C C . ALA B 1 287 ? -29.703 14.914 18.656 1 96.19 287 ALA B C 1
ATOM 8142 O O . ALA B 1 287 ? -29.281 13.922 19.266 1 96.19 287 ALA B O 1
ATOM 8143 N N . GLY B 1 288 ? -30.578 15.727 19.125 1 95 288 GLY B N 1
ATOM 8144 C CA . GLY B 1 288 ? -31.141 15.516 20.453 1 95 288 GLY B CA 1
ATOM 8145 C C . GLY B 1 288 ? -31.969 14.25 20.562 1 95 288 GLY B C 1
ATOM 8146 O O . GLY B 1 288 ? -32.125 13.695 21.656 1 95 288 GLY B O 1
ATOM 8147 N N . LYS B 1 289 ? -32.406 13.719 19.422 1 95.5 289 LYS B N 1
ATOM 8148 C CA . LYS B 1 289 ? -33.281 12.555 19.406 1 95.5 289 LYS B CA 1
ATOM 8149 C C . LYS B 1 289 ? -32.531 11.289 19.031 1 95.5 289 LYS B C 1
ATOM 8151 O O . LYS B 1 289 ? -33.062 10.188 19.094 1 95.5 289 LYS B O 1
ATOM 8156 N N . LEU B 1 290 ? -31.328 11.391 18.703 1 97.19 290 LEU B N 1
ATOM 8157 C CA . LEU B 1 290 ? -30.516 10.258 18.266 1 97.19 290 LEU B CA 1
ATOM 8158 C C . LEU B 1 290 ? -29.734 9.672 19.438 1 97.19 290 LEU B C 1
ATOM 8160 O O . LEU B 1 290 ? -29.469 10.359 20.422 1 97.19 290 LEU B O 1
ATOM 8164 N N . PRO B 1 291 ? -29.469 8.391 19.328 1 97.56 291 PRO B N 1
ATOM 8165 C CA . PRO B 1 291 ? -28.547 7.836 20.328 1 97.56 291 PRO B CA 1
ATOM 8166 C C . PRO B 1 291 ? -27.156 8.461 20.25 1 97.56 291 PRO B C 1
ATOM 8168 O O . PRO B 1 291 ? -26.766 8.984 19.203 1 97.56 291 PRO B O 1
ATOM 8171 N N . SER B 1 292 ? -26.469 8.406 21.391 1 97.38 292 SER B N 1
ATOM 8172 C CA . SER B 1 292 ? -25.203 9.133 21.453 1 97.38 292 SER B CA 1
ATOM 8173 C C . SER B 1 292 ? -24.047 8.18 21.719 1 97.38 292 SER B C 1
ATOM 8175 O O . SER B 1 292 ? -24.219 7.117 22.312 1 97.38 292 SER B O 1
ATOM 8177 N N . LEU B 1 293 ? -22.906 8.484 21.188 1 98.5 293 LEU B N 1
ATOM 8178 C CA . LEU B 1 293 ? -21.625 7.832 21.453 1 98.5 293 LEU B CA 1
ATOM 8179 C C . LEU B 1 293 ? -20.625 8.812 22.062 1 98.5 293 LEU B C 1
ATOM 8181 O O . LEU B 1 293 ? -20.359 9.867 21.469 1 98.5 293 LEU B O 1
ATOM 8185 N N . ASN B 1 294 ? -20.109 8.523 23.219 1 98.25 294 ASN B N 1
ATOM 8186 C CA . ASN B 1 294 ? -19.062 9.336 23.812 1 98.25 294 ASN B CA 1
ATOM 8187 C C . ASN B 1 294 ? -17.703 9.055 23.172 1 98.25 294 ASN B C 1
ATOM 8189 O O . ASN B 1 294 ? -17.281 7.906 23.109 1 98.25 294 ASN B O 1
ATOM 8193 N N . ILE B 1 295 ? -17.094 10.086 22.703 1 98.38 295 ILE B N 1
ATOM 8194 C CA . ILE B 1 295 ? -15.812 9.891 22.031 1 98.38 295 ILE B CA 1
ATOM 8195 C C . ILE B 1 295 ? -14.688 10.461 22.875 1 98.38 295 ILE B C 1
ATOM 8197 O O . ILE B 1 295 ? -14.93 11.258 23.781 1 98.38 295 ILE B O 1
ATOM 8201 N N . THR B 1 296 ? -13.438 10.023 22.609 1 97.94 296 THR B N 1
ATOM 8202 C CA . THR B 1 296 ? -12.25 10.453 23.344 1 97.94 296 THR B CA 1
ATOM 8203 C C . THR B 1 296 ? -11.688 11.742 22.734 1 97.94 296 THR B C 1
ATOM 8205 O O . THR B 1 296 ? -12.133 12.195 21.688 1 97.94 296 THR B O 1
ATOM 8208 N N . LYS B 1 297 ? -10.734 12.352 23.453 1 97.75 297 LYS B N 1
ATOM 8209 C CA . LYS B 1 297 ? -10.047 13.531 22.938 1 97.75 297 LYS B CA 1
ATOM 8210 C C . LYS B 1 297 ? -9.359 13.234 21.609 1 97.75 297 LYS B C 1
ATOM 8212 O O . LYS B 1 297 ? -9.375 14.07 20.703 1 97.75 297 LYS B O 1
ATOM 8217 N N . LEU B 1 298 ? -8.734 12.094 21.531 1 98.19 298 LEU B N 1
ATOM 8218 C CA . LEU B 1 298 ? -8.078 11.672 20.297 1 98.19 298 LEU B CA 1
ATOM 8219 C C . LEU B 1 298 ? -9.078 11.602 19.141 1 98.19 298 LEU B C 1
ATOM 8221 O O . LEU B 1 298 ? -8.789 12.047 18.031 1 98.19 298 LEU B O 1
ATOM 8225 N N . ASP B 1 299 ? -10.227 11.062 19.422 1 98.62 299 ASP B N 1
ATOM 8226 C CA . ASP B 1 299 ? -11.273 10.984 18.406 1 98.62 299 ASP B CA 1
ATOM 8227 C C . ASP B 1 299 ? -11.719 12.375 17.953 1 98.62 299 ASP B C 1
ATOM 8229 O O . ASP B 1 299 ? -11.961 12.602 16.766 1 98.62 299 ASP B O 1
ATOM 8233 N N . LEU B 1 300 ? -11.812 13.25 18.922 1 98.69 300 LEU B N 1
ATOM 8234 C CA . LEU B 1 300 ? -12.211 14.617 18.594 1 98.69 300 LEU B CA 1
ATOM 8235 C C . LEU B 1 300 ? -11.188 15.281 17.688 1 98.69 300 LEU B C 1
ATOM 8237 O O . LEU B 1 300 ? -11.547 16.062 16.797 1 98.69 300 LEU B O 1
ATOM 8241 N N . GLN B 1 301 ? -9.93 15.047 17.938 1 98.62 301 GLN B N 1
ATOM 8242 C CA . GLN B 1 301 ? -8.883 15.578 17.078 1 98.62 301 GLN B CA 1
ATOM 8243 C C . GLN B 1 301 ? -9.047 15.086 15.641 1 98.62 301 GLN B C 1
ATOM 8245 O O . GLN B 1 301 ? -8.875 15.852 14.695 1 98.62 301 GLN B O 1
ATOM 8250 N N . TRP B 1 302 ? -9.43 13.844 15.484 1 98.81 302 TRP B N 1
ATOM 8251 C CA . TRP B 1 302 ? -9.664 13.305 14.148 1 98.81 302 TRP B CA 1
ATOM 8252 C C . TRP B 1 302 ? -10.938 13.891 13.539 1 98.81 302 TRP B C 1
ATOM 8254 O O . TRP B 1 302 ? -11.008 14.109 12.328 1 98.81 302 TRP B O 1
ATOM 8264 N N . VAL B 1 303 ? -11.961 14.148 14.375 1 98.81 303 VAL B N 1
ATOM 8265 C CA . VAL B 1 303 ? -13.141 14.844 13.875 1 98.81 303 VAL B CA 1
ATOM 8266 C C . VAL B 1 303 ? -12.75 16.219 13.32 1 98.81 303 VAL B C 1
ATOM 8268 O O . VAL B 1 303 ? -13.234 16.625 12.266 1 98.81 303 VAL B O 1
ATOM 8271 N N . GLN B 1 304 ? -11.867 16.875 14.039 1 98.69 304 GLN B N 1
ATOM 8272 C CA . GLN B 1 304 ? -11.383 18.172 13.578 1 98.69 304 GLN B CA 1
ATOM 8273 C C . GLN B 1 304 ? -10.672 18.047 12.234 1 98.69 304 GLN B C 1
ATOM 8275 O O . GLN B 1 304 ? -10.938 18.812 11.305 1 98.69 304 GLN B O 1
ATOM 8280 N N . VAL B 1 305 ? -9.781 17.062 12.125 1 98.69 305 VAL B N 1
ATOM 8281 C CA . VAL B 1 305 ? -9.016 16.828 10.906 1 98.69 305 VAL B CA 1
ATOM 8282 C C . VAL B 1 305 ? -9.961 16.594 9.734 1 98.69 305 VAL B C 1
ATOM 8284 O O . VAL B 1 305 ? -9.805 17.172 8.664 1 98.69 305 VAL B O 1
ATOM 8287 N N . LEU B 1 306 ? -10.945 15.734 9.969 1 98.62 306 LEU B N 1
ATOM 8288 C CA . LEU B 1 306 ? -11.883 15.367 8.914 1 98.62 306 LEU B CA 1
ATOM 8289 C C . LEU B 1 306 ? -12.789 16.531 8.562 1 98.62 306 LEU B C 1
ATOM 8291 O O . LEU B 1 306 ? -12.992 16.844 7.383 1 98.62 306 LEU B O 1
ATOM 8295 N N . SER B 1 307 ? -13.305 17.25 9.516 1 98.31 307 SER B N 1
ATOM 8296 C CA . SER B 1 307 ? -14.297 18.297 9.297 1 98.31 307 SER B CA 1
ATOM 8297 C C . SER B 1 307 ? -13.695 19.5 8.578 1 98.31 307 SER B C 1
ATOM 8299 O O . SER B 1 307 ? -14.383 20.172 7.809 1 98.31 307 SER B O 1
ATOM 8301 N N . GLU B 1 308 ? -12.406 19.734 8.805 1 98.19 308 GLU B N 1
ATOM 8302 C CA . GLU B 1 308 ? -11.75 20.906 8.227 1 98.19 308 GLU B CA 1
ATOM 8303 C C . GLU B 1 308 ? -11.258 20.609 6.809 1 98.19 308 GLU B C 1
ATOM 8305 O O . GLU B 1 308 ? -10.812 21.516 6.105 1 98.19 308 GLU B O 1
ATOM 8310 N N . GLY B 1 309 ? -11.258 19.359 6.402 1 97.31 309 GLY B N 1
ATOM 8311 C CA . GLY B 1 309 ? -10.953 19.016 5.023 1 97.31 309 GLY B CA 1
ATOM 8312 C C . GLY B 1 309 ? -9.5 18.625 4.809 1 97.31 309 GLY B C 1
ATOM 8313 O O . GLY B 1 309 ? -9.047 18.516 3.672 1 97.31 309 GLY B O 1
ATOM 8314 N N . TRP B 1 310 ? -8.742 18.328 5.859 1 97.88 310 TRP B N 1
ATOM 8315 C CA . TRP B 1 310 ? -7.336 17.938 5.75 1 97.88 310 TRP B CA 1
ATOM 8316 C C . TRP B 1 310 ? -7.199 16.594 5.043 1 97.88 310 TRP B C 1
ATOM 8318 O O . TRP B 1 310 ? -6.184 16.328 4.395 1 97.88 310 TRP B O 1
ATOM 8328 N N . ALA B 1 311 ? -8.25 15.727 5.191 1 97.31 311 ALA B N 1
ATOM 8329 C CA . ALA B 1 311 ? -8.203 14.367 4.66 1 97.31 311 ALA B CA 1
ATOM 8330 C C . ALA B 1 311 ? -9.164 14.203 3.486 1 97.31 311 ALA B C 1
ATOM 8332 O O . ALA B 1 311 ? -9.633 13.094 3.207 1 97.31 311 ALA B O 1
ATOM 8333 N N . SER B 1 312 ? -9.438 15.336 2.842 1 94.25 312 SER B N 1
ATOM 8334 C CA . SER B 1 312 ? -10.273 15.25 1.646 1 94.25 312 SER B CA 1
ATOM 8335 C C . SER B 1 312 ? -9.703 14.242 0.65 1 94.25 312 SER B C 1
ATOM 8337 O O . SER B 1 312 ? -8.492 14.188 0.445 1 94.25 312 SER B O 1
ATOM 8339 N N . PRO B 1 313 ? -10.539 13.352 0.1 1 92.69 313 PRO B N 1
ATOM 8340 C CA . PRO B 1 313 ? -11.984 13.516 -0.073 1 92.69 313 PRO B CA 1
ATOM 8341 C C . PRO B 1 313 ? -12.797 12.703 0.938 1 92.69 313 PRO B C 1
ATOM 8343 O O . PRO B 1 313 ? -13.992 12.477 0.735 1 92.69 313 PRO B O 1
ATOM 8346 N N . LEU B 1 314 ? -12.18 12.203 2.021 1 96.56 314 LEU B N 1
ATOM 8347 C CA . LEU B 1 314 ? -12.914 11.469 3.043 1 96.56 314 LEU B CA 1
ATOM 8348 C C . LEU B 1 314 ? -14.078 12.297 3.576 1 96.56 314 LEU B C 1
ATOM 8350 O O . LEU B 1 314 ? -13.922 13.492 3.844 1 96.56 314 LEU B O 1
ATOM 8354 N N . ARG B 1 315 ? -15.219 11.703 3.801 1 96.69 315 ARG B N 1
ATOM 8355 C CA . ARG B 1 315 ? -16.422 12.398 4.273 1 96.69 315 ARG B CA 1
ATOM 8356 C C . ARG B 1 315 ? -16.688 12.094 5.742 1 96.69 315 ARG B C 1
ATOM 8358 O O . ARG B 1 315 ? -17.672 12.555 6.305 1 96.69 315 ARG B O 1
ATOM 8365 N N . GLY B 1 316 ? -15.93 11.383 6.285 1 98.62 316 GLY B N 1
ATOM 8366 C CA . GLY B 1 316 ? -16.031 10.953 7.672 1 98.62 316 GLY B CA 1
ATOM 8367 C C . GLY B 1 316 ? -15.039 9.859 8.023 1 98.62 316 GLY B C 1
ATOM 8368 O O . GLY B 1 316 ? -13.969 9.758 7.418 1 98.62 316 GLY B O 1
ATOM 8369 N N . PHE B 1 317 ? -15.352 9.125 9.102 1 98.88 317 PHE B N 1
ATOM 8370 C CA . PHE B 1 317 ? -14.492 8.008 9.484 1 98.88 317 PHE B CA 1
ATOM 8371 C C . PHE B 1 317 ? -14.586 6.883 8.461 1 98.88 317 PHE B C 1
ATOM 8373 O O . PHE B 1 317 ? -15.656 6.617 7.914 1 98.88 317 PHE B O 1
ATOM 8380 N N . MET B 1 318 ? -13.516 6.18 8.281 1 98.69 318 MET B N 1
ATOM 8381 C CA . MET B 1 318 ? -13.367 5.207 7.203 1 98.69 318 MET B CA 1
ATOM 8382 C C . MET B 1 318 ? -14.297 4.02 7.41 1 98.69 318 MET B C 1
ATOM 8384 O O . MET B 1 318 ? -14.398 3.49 8.516 1 98.69 318 MET B O 1
ATOM 8388 N N . ARG B 1 319 ? -14.969 3.727 6.336 1 98.12 319 ARG B N 1
ATOM 8389 C CA . ARG B 1 319 ? -15.625 2.424 6.266 1 98.12 319 ARG B CA 1
ATOM 8390 C C . ARG B 1 319 ? -14.617 1.32 5.957 1 98.12 319 ARG B C 1
ATOM 8392 O O . ARG B 1 319 ? -13.438 1.594 5.73 1 98.12 319 ARG B O 1
ATOM 8399 N N . GLU B 1 320 ? -15.031 0.068 5.977 1 98.19 320 GLU B N 1
ATOM 8400 C CA . GLU B 1 320 ? -14.109 -1.062 5.891 1 98.19 320 GLU B CA 1
ATOM 8401 C C . GLU B 1 320 ? -13.328 -1.037 4.582 1 98.19 320 GLU B C 1
ATOM 8403 O O . GLU B 1 320 ? -12.125 -1.3 4.566 1 98.19 320 GLU B O 1
ATOM 8408 N N . LYS B 1 321 ? -13.984 -0.73 3.494 1 96.56 321 LYS B N 1
ATOM 8409 C CA . LYS B 1 321 ? -13.328 -0.696 2.189 1 96.56 321 LYS B CA 1
ATOM 8410 C C . LYS B 1 321 ? -12.195 0.324 2.172 1 96.56 321 LYS B C 1
ATOM 8412 O O . LYS B 1 321 ? -11.086 0.019 1.726 1 96.56 321 LYS B O 1
ATOM 8417 N N . GLU B 1 322 ? -12.43 1.505 2.664 1 97.44 322 GLU B N 1
ATOM 8418 C CA . GLU B 1 322 ? -11.422 2.561 2.727 1 97.44 322 GLU B CA 1
ATOM 8419 C C . GLU B 1 322 ? -10.281 2.18 3.666 1 97.44 322 GLU B C 1
ATOM 8421 O O . GLU B 1 322 ? -9.117 2.416 3.359 1 97.44 322 GLU B O 1
ATOM 8426 N N . TYR B 1 323 ? -10.742 1.564 4.809 1 98.56 323 TYR B N 1
ATOM 8427 C CA . TYR B 1 323 ? -9.789 1.101 5.812 1 98.56 323 TYR B CA 1
ATOM 8428 C C . TYR B 1 323 ? -8.805 0.104 5.207 1 98.56 323 TYR B C 1
ATOM 8430 O O . TYR B 1 323 ? -7.59 0.231 5.391 1 98.56 323 TYR B O 1
ATOM 8438 N N . LEU B 1 324 ? -9.273 -0.808 4.426 1 98 324 LEU B N 1
ATOM 8439 C CA . LEU B 1 324 ? -8.445 -1.831 3.799 1 98 324 LEU B CA 1
ATOM 8440 C C . LEU B 1 324 ? -7.543 -1.22 2.73 1 98 324 LEU B C 1
ATOM 8442 O O . LEU B 1 324 ? -6.367 -1.579 2.621 1 98 324 LEU B O 1
ATOM 8446 N N . GLN B 1 325 ? -8.062 -0.338 1.968 1 97.06 325 GLN B N 1
ATOM 8447 C CA . GLN B 1 325 ? -7.273 0.324 0.937 1 97.06 325 GLN B CA 1
ATOM 8448 C C . GLN B 1 325 ? -6.117 1.108 1.551 1 97.06 325 GLN B C 1
ATOM 8450 O O . GLN B 1 325 ? -4.984 1.045 1.061 1 97.06 325 GLN B O 1
ATOM 8455 N N . SER B 1 326 ? -6.426 1.816 2.629 1 97.88 326 SER B N 1
ATOM 8456 C CA . SER B 1 326 ? -5.387 2.568 3.322 1 97.88 326 SER B CA 1
ATOM 8457 C C . SER B 1 326 ? -4.289 1.646 3.844 1 97.88 326 SER B C 1
ATOM 8459 O O . SER B 1 326 ? -3.102 1.937 3.695 1 97.88 326 SER B O 1
ATOM 8461 N N . GLN B 1 327 ? -4.664 0.515 4.367 1 97.69 327 GLN B N 1
ATOM 8462 C CA . GLN B 1 327 ? -3.732 -0.413 5.004 1 97.69 327 GLN B CA 1
ATOM 8463 C C . GLN B 1 327 ? -2.871 -1.126 3.963 1 97.69 327 GLN B C 1
ATOM 8465 O O . GLN B 1 327 ? -1.692 -1.395 4.207 1 97.69 327 GLN B O 1
ATOM 8470 N N . HIS B 1 328 ? -3.438 -1.377 2.809 1 97.69 328 HIS B N 1
ATOM 8471 C CA . HIS B 1 328 ? -2.734 -2.242 1.867 1 97.69 328 HIS B CA 1
ATOM 8472 C C . HIS B 1 328 ? -2.092 -1.429 0.749 1 97.69 328 HIS B C 1
ATOM 8474 O O . HIS B 1 328 ? -1.071 -1.835 0.188 1 97.69 328 HIS B O 1
ATOM 8480 N N . PHE B 1 329 ? -2.695 -0.203 0.458 1 96.44 329 PHE B N 1
ATOM 8481 C CA . PHE B 1 329 ? -2.234 0.493 -0.738 1 96.44 329 PHE B CA 1
ATOM 8482 C C . PHE B 1 329 ? -1.745 1.896 -0.394 1 96.44 329 PHE B C 1
ATOM 8484 O O . PHE B 1 329 ? -1.149 2.574 -1.233 1 96.44 329 PHE B O 1
ATOM 8491 N N . ASN B 1 330 ? -1.948 2.4 0.811 1 96.94 330 ASN B N 1
ATOM 8492 C CA . ASN B 1 330 ? -1.663 3.77 1.227 1 96.94 330 ASN B CA 1
ATOM 8493 C C . ASN B 1 330 ? -2.41 4.785 0.364 1 96.94 330 ASN B C 1
ATOM 8495 O O . ASN B 1 330 ? -1.956 5.918 0.199 1 96.94 330 ASN B O 1
ATOM 8499 N N . CYS B 1 331 ? -3.465 4.32 -0.293 1 94.88 331 CYS B N 1
ATOM 8500 C CA . CYS B 1 331 ? -4.277 5.18 -1.146 1 94.88 331 CYS B CA 1
ATOM 8501 C C . CYS B 1 331 ? -5.742 4.754 -1.113 1 94.88 331 CYS B C 1
ATOM 8503 O O . CYS B 1 331 ? -6.059 3.631 -0.719 1 94.88 331 CYS B O 1
ATOM 8505 N N . LEU B 1 332 ? -6.539 5.645 -1.402 1 93.19 332 LEU B N 1
ATOM 8506 C CA . LEU B 1 332 ? -7.934 5.348 -1.72 1 93.19 332 LEU B CA 1
ATOM 8507 C C . LEU B 1 332 ? -8.133 5.215 -3.227 1 93.19 332 LEU B C 1
ATOM 8509 O O . LEU B 1 332 ? -7.668 6.062 -3.994 1 93.19 332 LEU B O 1
ATOM 8513 N N . VAL B 1 333 ? -8.68 4.023 -3.57 1 81.19 333 VAL B N 1
ATOM 8514 C CA . VAL B 1 333 ? -8.781 3.705 -4.992 1 81.19 333 VAL B CA 1
ATOM 8515 C C . VAL B 1 333 ? -10.242 3.762 -5.43 1 81.19 333 VAL B C 1
ATOM 8517 O O . VAL B 1 333 ? -11 2.814 -5.211 1 81.19 333 VAL B O 1
ATOM 8520 N N . ASP B 1 334 ? -10.789 4.836 -5.672 1 74.12 334 ASP B N 1
ATOM 8521 C CA . ASP B 1 334 ? -12.133 5 -6.215 1 74.12 334 ASP B CA 1
ATOM 8522 C C . ASP B 1 334 ? -12.109 5.859 -7.48 1 74.12 334 ASP B C 1
ATOM 8524 O O . ASP B 1 334 ? -12.273 7.078 -7.414 1 74.12 334 ASP B O 1
ATOM 8528 N N . GLY B 1 335 ? -11.898 5.289 -8.648 1 64.69 335 GLY B N 1
ATOM 8529 C CA . GLY B 1 335 ? -11.773 6.031 -9.891 1 64.69 335 GLY B CA 1
ATOM 8530 C C . GLY B 1 335 ? -10.398 6.637 -10.094 1 64.69 335 GLY B C 1
ATOM 8531 O O . GLY B 1 335 ? -9.781 6.449 -11.141 1 64.69 335 GLY B O 1
ATOM 8532 N N . SER B 1 336 ? -10.016 7.375 -9.016 1 73.88 336 SER B N 1
ATOM 8533 C CA . SER B 1 336 ? -8.672 7.941 -9.008 1 73.88 336 SER B CA 1
ATOM 8534 C C . SER B 1 336 ? -7.875 7.465 -7.797 1 73.88 336 SER B C 1
ATOM 8536 O O . SER B 1 336 ? -8.453 6.941 -6.84 1 73.88 336 SER B O 1
ATOM 8538 N N . VAL B 1 337 ? -6.57 7.547 -7.957 1 84.25 337 VAL B N 1
ATOM 8539 C CA . VAL B 1 337 ? -5.699 7.16 -6.852 1 84.25 337 VAL B CA 1
ATOM 8540 C C . VAL B 1 337 ? -5.375 8.383 -5.996 1 84.25 337 VAL B C 1
ATOM 8542 O O . VAL B 1 337 ? -4.758 9.336 -6.477 1 84.25 337 VAL B O 1
ATOM 8545 N N . ILE B 1 338 ? -5.867 8.438 -4.773 1 90.5 338 ILE B N 1
ATOM 8546 C CA . ILE B 1 338 ? -5.617 9.508 -3.816 1 90.5 338 ILE B CA 1
ATOM 8547 C C . ILE B 1 338 ? -4.832 8.969 -2.625 1 90.5 338 ILE B C 1
ATOM 8549 O O . ILE B 1 338 ? -5.238 7.984 -1.998 1 90.5 338 ILE B O 1
ATOM 8553 N N . ASN B 1 339 ? -3.754 9.617 -2.367 1 95.12 339 ASN B N 1
ATOM 8554 C CA . ASN B 1 339 ? -2.916 9.148 -1.269 1 95.12 339 ASN B CA 1
ATOM 8555 C C . ASN B 1 339 ? -3.637 9.258 0.072 1 95.12 339 ASN B C 1
ATOM 8557 O O . ASN B 1 339 ? -4.285 10.266 0.354 1 95.12 339 ASN B O 1
ATOM 8561 N N . GLN B 1 340 ? -3.717 8.305 0.833 1 97.44 340 GLN B N 1
ATOM 8562 C CA . GLN B 1 340 ? -4.211 8.227 2.203 1 97.44 340 GLN B CA 1
ATOM 8563 C C . GLN B 1 340 ? -3.574 7.062 2.953 1 97.44 340 GLN B C 1
ATOM 8565 O O . GLN B 1 340 ? -4.168 5.984 3.062 1 97.44 340 GLN B O 1
ATOM 8570 N N . SER B 1 341 ? -2.428 7.316 3.598 1 98.31 341 SER B N 1
ATOM 8571 C CA . SER B 1 341 ? -1.567 6.246 4.094 1 98.31 341 SER B CA 1
ATOM 8572 C C . SER B 1 341 ? -1.953 5.84 5.512 1 98.31 341 SER B C 1
ATOM 8574 O O . SER B 1 341 ? -1.658 4.727 5.949 1 98.31 341 SER B O 1
ATOM 8576 N N . VAL B 1 342 ? -2.637 6.75 6.262 1 98.5 342 VAL B N 1
ATOM 8577 C CA . VAL B 1 342 ? -2.973 6.426 7.645 1 98.5 342 VAL B CA 1
ATOM 8578 C C . VAL B 1 342 ? -4.473 6.18 7.77 1 98.5 342 VAL B C 1
ATOM 8580 O O . VAL B 1 342 ? -5.277 6.887 7.152 1 98.5 342 VAL B O 1
ATOM 8583 N N . PRO B 1 343 ? -4.859 5.164 8.477 1 98.44 343 PRO B N 1
ATOM 8584 C CA . PRO B 1 343 ? -6.281 4.957 8.75 1 98.44 343 PRO B CA 1
ATOM 8585 C C . PRO B 1 343 ? -6.863 6.016 9.688 1 98.44 343 PRO B C 1
ATOM 8587 O O . PRO B 1 343 ? -6.273 6.312 10.727 1 98.44 343 PRO B O 1
ATOM 8590 N N . ILE B 1 344 ? -7.906 6.668 9.289 1 98.81 344 ILE B N 1
ATOM 8591 C CA . ILE B 1 344 ? -8.688 7.559 10.141 1 98.81 344 ILE B CA 1
ATOM 8592 C C . ILE B 1 344 ? -9.984 6.875 10.547 1 98.81 344 ILE B C 1
ATOM 8594 O O . ILE B 1 344 ? -10.969 6.895 9.797 1 98.81 344 ILE B O 1
ATOM 8598 N N . VAL B 1 345 ? -9.945 6.262 11.789 1 98.88 345 VAL B N 1
ATOM 8599 C CA . VAL B 1 345 ? -11.016 5.355 12.195 1 98.88 345 VAL B CA 1
ATOM 8600 C C . VAL B 1 345 ? -11.539 5.75 13.57 1 98.88 345 VAL B C 1
ATOM 8602 O O . VAL B 1 345 ? -10.891 6.512 14.297 1 98.88 345 VAL B O 1
ATOM 8605 N N . LEU B 1 346 ? -12.75 5.289 13.906 1 98.88 346 LEU B N 1
ATOM 8606 C CA . LEU B 1 346 ? -13.375 5.508 15.203 1 98.88 346 LEU B CA 1
ATOM 8607 C C . LEU B 1 346 ? -13.609 4.18 15.922 1 98.88 346 LEU B C 1
ATOM 8609 O O . LEU B 1 346 ? -14.508 3.422 15.562 1 98.88 346 LEU B O 1
ATOM 8613 N N . PRO B 1 347 ? -12.766 3.846 16.938 1 98.75 347 PRO B N 1
ATOM 8614 C CA . PRO B 1 347 ? -12.938 2.607 17.688 1 98.75 347 PRO B CA 1
ATOM 8615 C C . PRO B 1 347 ? -14.133 2.664 18.641 1 98.75 347 PRO B C 1
ATOM 8617 O O . PRO B 1 347 ? -14.398 3.711 19.25 1 98.75 347 PRO B O 1
ATOM 8620 N N . VAL B 1 348 ? -14.82 1.597 18.75 1 98.56 348 VAL B N 1
ATOM 8621 C CA . VAL B 1 348 ? -15.992 1.497 19.609 1 98.56 348 VAL B CA 1
ATOM 8622 C C . VAL B 1 348 ? -15.945 0.182 20.391 1 98.56 348 VAL B C 1
ATOM 8624 O O . VAL B 1 348 ? -15.539 -0.849 19.844 1 98.56 348 VAL B O 1
ATOM 8627 N N . HIS B 1 349 ? -16.344 0.237 21.641 1 98.12 349 HIS B N 1
ATOM 8628 C CA . HIS B 1 349 ? -16.422 -0.974 22.453 1 98.12 349 HIS B CA 1
ATOM 8629 C C . HIS B 1 349 ? -17.656 -1.801 22.078 1 98.12 349 HIS B C 1
ATOM 8631 O O . HIS B 1 349 ? -18.594 -1.282 21.469 1 98.12 349 HIS B O 1
ATOM 8637 N N . THR B 1 350 ? -17.625 -3.074 22.453 1 98 350 THR B N 1
ATOM 8638 C CA . THR B 1 350 ? -18.672 -4.02 22.078 1 98 350 THR B CA 1
ATOM 8639 C C . THR B 1 350 ? -20.031 -3.543 22.578 1 98 350 THR B C 1
ATOM 8641 O O . THR B 1 350 ? -21.031 -3.637 21.859 1 98 350 THR B O 1
ATOM 8644 N N . GLU B 1 351 ? -20.109 -3.02 23.766 1 97.75 351 GLU B N 1
ATOM 8645 C CA . GLU B 1 351 ? -21.359 -2.541 24.328 1 97.75 351 GLU B CA 1
ATOM 8646 C C . GLU B 1 351 ? -21.953 -1.416 23.5 1 97.75 351 GLU B C 1
ATOM 8648 O O . GLU B 1 351 ? -23.172 -1.391 23.266 1 97.75 351 GLU B O 1
ATOM 8653 N N . ASP B 1 352 ? -21.141 -0.538 23.078 1 98.06 352 ASP B N 1
ATOM 8654 C CA . ASP B 1 352 ? -21.609 0.577 22.25 1 98.06 352 ASP B CA 1
ATOM 8655 C C . ASP B 1 352 ? -22.031 0.095 20.859 1 98.06 352 ASP B C 1
ATOM 8657 O O . ASP B 1 352 ? -23.031 0.583 20.312 1 98.06 352 ASP B O 1
ATOM 8661 N N . LYS B 1 353 ? -21.266 -0.818 20.297 1 98.06 353 LYS B N 1
ATOM 8662 C CA . LYS B 1 353 ? -21.641 -1.38 19 1 98.06 353 LYS B CA 1
ATOM 8663 C C . LYS B 1 353 ? -23.031 -2 19.062 1 98.06 353 LYS B C 1
ATOM 8665 O O . LYS B 1 353 ? -23.859 -1.767 18.172 1 98.06 353 LYS B O 1
ATOM 8670 N N . GLU B 1 354 ? -23.297 -2.791 20.062 1 97.69 354 GLU B N 1
ATOM 8671 C CA . GLU B 1 354 ? -24.578 -3.459 20.188 1 97.69 354 GLU B CA 1
ATOM 8672 C C . GLU B 1 354 ? -25.703 -2.447 20.391 1 97.69 354 GLU B C 1
ATOM 8674 O O . GLU B 1 354 ? -26.797 -2.613 19.844 1 97.69 354 GLU B O 1
ATOM 8679 N N . ARG B 1 355 ? -25.406 -1.441 21.141 1 97.56 355 ARG B N 1
ATOM 8680 C CA . ARG B 1 355 ? -26.406 -0.402 21.422 1 97.56 355 ARG B CA 1
ATOM 8681 C C . ARG B 1 355 ? -26.703 0.403 20.156 1 97.56 355 ARG B C 1
ATOM 8683 O O . ARG B 1 355 ? -27.859 0.793 19.938 1 97.56 355 ARG B O 1
ATOM 8690 N N . LEU B 1 356 ? -25.766 0.656 19.359 1 98.12 356 LEU B N 1
ATOM 8691 C CA . LEU B 1 356 ? -25.891 1.595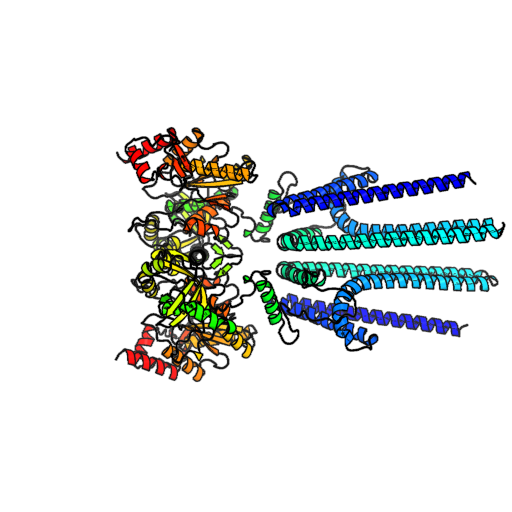 18.25 1 98.12 356 LEU B CA 1
ATOM 8692 C C . LEU B 1 356 ? -26.156 0.858 16.938 1 98.12 356 LEU B C 1
ATOM 8694 O O . LEU B 1 356 ? -26.578 1.469 15.953 1 98.12 356 LEU B O 1
ATOM 8698 N N . ALA B 1 357 ? -25.969 -0.471 17.047 1 94.81 357 ALA B N 1
ATOM 8699 C CA . ALA B 1 357 ? -26.156 -1.271 15.836 1 94.81 357 ALA B CA 1
ATOM 8700 C C . ALA B 1 357 ? -27.594 -1.167 15.336 1 94.81 357 ALA B C 1
ATOM 8702 O O . ALA B 1 357 ? -28.547 -1.232 16.125 1 94.81 357 ALA B O 1
ATOM 8703 N N . GLY B 1 358 ? -27.812 -0.995 14 1 94.06 358 GLY B N 1
ATOM 8704 C CA . GLY B 1 358 ? -29.141 -0.928 13.406 1 94.06 358 GLY B CA 1
ATOM 8705 C C . GLY B 1 358 ? -29.641 0.492 13.227 1 94.06 358 GLY B C 1
ATOM 8706 O O . GLY B 1 358 ? -30.594 0.727 12.492 1 94.06 358 GLY B O 1
ATOM 8707 N N . HIS B 1 359 ? -29.031 1.446 13.961 1 96.81 359 HIS B N 1
ATOM 8708 C CA . HIS B 1 359 ? -29.422 2.842 13.781 1 96.81 359 HIS B CA 1
ATOM 8709 C C . HIS B 1 359 ? -28.812 3.426 12.516 1 96.81 359 HIS B C 1
ATOM 8711 O O . HIS B 1 359 ? -27.672 3.115 12.172 1 96.81 359 HIS B O 1
ATOM 8717 N N . ASP B 1 360 ? -29.578 4.34 11.898 1 96.69 360 ASP B N 1
ATOM 8718 C CA . ASP B 1 360 ? -29.125 4.965 10.664 1 96.69 360 ASP B CA 1
ATOM 8719 C C . ASP B 1 360 ? -28.156 6.105 10.953 1 96.69 360 ASP B C 1
ATOM 8721 O O . ASP B 1 360 ? -27.422 6.547 10.062 1 96.69 360 ASP B O 1
ATOM 8725 N N . ALA B 1 361 ? -28.328 6.641 12.172 1 98.25 361 ALA B N 1
ATOM 8726 C CA . ALA B 1 361 ? -27.453 7.73 12.586 1 98.25 361 ALA B CA 1
ATOM 8727 C C . ALA B 1 361 ? -27.344 7.801 14.109 1 98.25 361 ALA B C 1
ATOM 8729 O O . ALA B 1 361 ? -28.219 7.309 14.828 1 98.25 361 ALA B O 1
ATOM 8730 N N . PHE B 1 362 ? -26.219 8.344 14.602 1 98.44 362 PHE B N 1
ATOM 8731 C CA . PHE B 1 362 ? -26.094 8.648 16.016 1 98.44 362 PHE B CA 1
ATOM 8732 C C . PHE B 1 362 ? -25.203 9.867 16.219 1 98.44 362 PHE B C 1
ATOM 8734 O O . PHE B 1 362 ? -24.516 10.305 15.305 1 98.44 362 PHE B O 1
ATOM 8741 N N . VAL B 1 363 ? -25.25 10.453 17.359 1 98.5 363 VAL B N 1
ATOM 8742 C CA . VAL B 1 363 ? -24.547 11.695 17.656 1 98.5 363 VAL B CA 1
ATOM 8743 C C . VAL B 1 363 ? -23.25 11.391 18.391 1 98.5 363 VAL B C 1
ATOM 8745 O O . VAL B 1 363 ? -23.203 10.508 19.25 1 98.5 363 VAL B O 1
ATOM 8748 N N . LEU B 1 364 ? -22.172 12.047 18 1 98.75 364 LEU B N 1
ATOM 8749 C CA . LEU B 1 364 ? -20.906 11.992 18.703 1 98.75 364 LEU B CA 1
ATOM 8750 C C . LEU B 1 364 ? -20.844 13.07 19.781 1 98.75 364 LEU B C 1
ATOM 8752 O O . LEU B 1 364 ? -21.062 14.25 19.5 1 98.75 364 LEU B O 1
ATOM 8756 N N . CYS B 1 365 ? -20.531 12.633 20.969 1 98.25 365 CYS B N 1
ATOM 8757 C CA . CYS B 1 365 ? -20.516 13.531 22.109 1 98.25 365 CYS B CA 1
ATOM 8758 C C . CYS B 1 365 ? -19.125 13.539 22.766 1 98.25 365 CYS B C 1
ATOM 8760 O O . CYS B 1 365 ? -18.531 12.484 22.969 1 98.25 365 CYS B O 1
ATOM 8762 N N . TYR B 1 366 ? -18.656 14.734 23.031 1 98 366 TYR B N 1
ATOM 8763 C CA . TYR B 1 366 ? -17.391 14.898 23.75 1 98 366 TYR B CA 1
ATOM 8764 C C . TYR B 1 366 ? -17.594 15.75 25 1 98 366 TYR B C 1
ATOM 8766 O O . TYR B 1 366 ? -18 16.906 24.906 1 98 366 TYR B O 1
ATOM 8774 N N . GLU B 1 367 ? -17.328 15.164 26.141 1 96.44 367 GLU B N 1
ATOM 8775 C CA . GLU B 1 367 ? -17.453 15.844 27.422 1 96.44 367 GLU B CA 1
ATOM 8776 C C . GLU B 1 367 ? -18.828 16.516 27.562 1 96.44 367 GLU B C 1
ATOM 8778 O O . GLU B 1 367 ? -18.906 17.688 27.906 1 96.44 367 GLU B O 1
ATOM 8783 N N . GLY B 1 368 ? -19.859 15.828 27.172 1 94.75 368 GLY B N 1
ATOM 8784 C CA . GLY B 1 368 ? -21.219 16.25 27.375 1 94.75 368 GLY B CA 1
ATOM 8785 C C . GLY B 1 368 ? -21.75 17.141 26.266 1 94.75 368 GLY B C 1
ATOM 8786 O O . GLY B 1 368 ? -22.922 17.547 26.281 1 94.75 368 GLY B O 1
ATOM 8787 N N . GLN B 1 369 ? -20.938 17.469 25.328 1 96 369 GLN B N 1
ATOM 8788 C CA . GLN B 1 369 ? -21.359 18.328 24.219 1 96 369 GLN B CA 1
ATOM 8789 C C . GLN B 1 369 ? -21.484 17.547 22.922 1 96 369 GLN B C 1
ATOM 8791 O O . GLN B 1 369 ? -20.562 16.812 22.547 1 96 369 GLN B O 1
ATOM 8796 N N . ASN B 1 370 ? -22.609 17.703 22.25 1 97.5 370 ASN B N 1
ATOM 8797 C CA . ASN B 1 370 ? -22.781 17.109 20.922 1 97.5 370 ASN B CA 1
ATOM 8798 C C . ASN B 1 370 ? -21.922 17.828 19.875 1 97.5 370 ASN B C 1
ATOM 8800 O O . ASN B 1 370 ? -21.953 19.047 19.766 1 97.5 370 ASN B O 1
ATOM 8804 N N . VAL B 1 371 ? -21.172 17.062 19.141 1 98 371 VAL B N 1
ATOM 8805 C CA . VAL B 1 371 ? -20.203 17.672 18.25 1 98 371 VAL B CA 1
ATOM 8806 C C . VAL B 1 371 ? -20.562 17.391 16.797 1 98 371 VAL B C 1
ATOM 8808 O O . VAL B 1 371 ? -20.344 18.234 15.922 1 98 371 VAL B O 1
ATOM 8811 N N . ALA B 1 372 ? -21.062 16.172 16.516 1 98.62 372 ALA B N 1
ATOM 8812 C CA . ALA B 1 372 ? -21.312 15.758 15.141 1 98.62 372 ALA B CA 1
ATOM 8813 C C . ALA B 1 372 ? -22.328 14.625 15.078 1 98.62 372 ALA B C 1
ATOM 8815 O O . ALA B 1 372 ? -22.609 13.977 16.094 1 98.62 372 ALA B O 1
ATOM 8816 N N . ILE B 1 373 ? -22.953 14.484 13.961 1 98.69 373 ILE B N 1
ATOM 8817 C CA . ILE B 1 373 ? -23.766 13.312 13.664 1 98.69 373 ILE B CA 1
ATOM 8818 C C . ILE B 1 373 ? -23.031 12.398 12.688 1 98.69 373 ILE B C 1
ATOM 8820 O O . ILE B 1 373 ? -22.453 12.859 11.703 1 98.69 373 ILE B O 1
ATOM 8824 N N . LEU B 1 374 ? -22.891 11.125 13.023 1 98.75 374 LEU B N 1
ATOM 8825 C CA . LEU B 1 374 ? -22.391 10.109 12.102 1 98.75 374 LEU B CA 1
ATOM 8826 C C . LEU B 1 374 ? -23.531 9.414 11.375 1 98.75 374 LEU B C 1
ATOM 8828 O O . LEU B 1 374 ? -24.375 8.773 12.008 1 98.75 374 LEU B O 1
ATOM 8832 N N . ARG B 1 375 ? -23.516 9.547 10.047 1 98.38 375 ARG B N 1
ATOM 8833 C CA . ARG B 1 375 ? -24.594 9.016 9.227 1 98.38 375 ARG B CA 1
ATOM 8834 C C . ARG B 1 375 ? -24.172 7.73 8.531 1 98.38 375 ARG B C 1
ATOM 8836 O O . ARG B 1 375 ? -23.016 7.582 8.125 1 98.38 375 ARG B O 1
ATOM 8843 N N . GLN B 1 376 ? -25.141 6.77 8.359 1 98.06 376 GLN B N 1
ATOM 8844 C CA . GLN B 1 376 ? -24.953 5.496 7.676 1 98.06 376 GLN B CA 1
ATOM 8845 C C . GLN B 1 376 ? -23.766 4.73 8.242 1 98.06 376 GLN B C 1
ATOM 8847 O O . GLN B 1 376 ? -22.844 4.359 7.508 1 98.06 376 GLN B O 1
ATOM 8852 N N . PRO B 1 377 ? -23.891 4.473 9.523 1 98.5 377 PRO B N 1
ATOM 8853 C CA . PRO B 1 377 ? -22.766 3.807 10.188 1 98.5 377 PRO B CA 1
ATOM 8854 C C . PRO B 1 377 ? -22.531 2.385 9.68 1 98.5 377 PRO B C 1
ATOM 8856 O O . PRO B 1 377 ? -23.484 1.677 9.367 1 98.5 377 PRO B O 1
ATOM 8859 N N . GLU B 1 378 ? -21.281 1.994 9.5 1 98.56 378 GLU B N 1
ATOM 8860 C CA . GLU B 1 378 ? -20.844 0.632 9.203 1 98.56 378 GLU B CA 1
ATOM 8861 C C . GLU B 1 378 ? -19.859 0.128 10.266 1 98.56 378 GLU B C 1
ATOM 8863 O O . GLU B 1 378 ? -18.766 0.67 10.414 1 98.56 378 GLU B O 1
ATOM 8868 N N . PHE B 1 379 ? -20.328 -0.852 11.016 1 98.56 379 PHE B N 1
ATOM 8869 C CA . PHE B 1 379 ? -19.469 -1.449 12.031 1 98.56 379 PHE B CA 1
ATOM 8870 C C . PHE B 1 379 ? -18.672 -2.609 11.445 1 98.56 379 PHE B C 1
ATOM 8872 O O . PHE B 1 379 ? -19.203 -3.393 10.656 1 98.56 379 PHE B O 1
ATOM 8879 N N . TYR B 1 380 ? -17.391 -2.752 11.734 1 98.25 380 TYR B N 1
ATOM 8880 C CA . TYR B 1 380 ? -16.562 -3.857 11.281 1 98.25 380 TYR B CA 1
ATOM 8881 C C . TYR B 1 380 ? -15.469 -4.168 12.305 1 98.25 380 TYR B C 1
ATOM 8883 O O . TYR B 1 380 ? -15.211 -3.363 13.203 1 98.25 380 TYR B O 1
ATOM 8891 N N . ASN B 1 381 ? -14.891 -5.277 12.203 1 97.88 381 ASN B N 1
ATOM 8892 C CA . ASN B 1 381 ? -13.945 -5.781 13.195 1 97.88 381 ASN B CA 1
ATOM 8893 C C . ASN B 1 381 ? -12.648 -4.973 13.203 1 97.88 381 ASN B C 1
ATOM 8895 O O . ASN B 1 381 ? -12.148 -4.594 12.148 1 97.88 381 ASN B O 1
ATOM 8899 N N . HIS B 1 382 ? -12.18 -4.742 14.43 1 98.06 382 HIS B N 1
ATOM 8900 C CA . HIS B 1 382 ? -10.914 -4.047 14.641 1 98.06 382 HIS B CA 1
ATOM 8901 C C . HIS B 1 382 ? -9.781 -5.031 14.922 1 98.06 382 HIS B C 1
ATOM 8903 O O . HIS B 1 382 ? -9.398 -5.234 16.078 1 98.06 382 HIS B O 1
ATOM 8909 N N . ASN B 1 383 ? -9.188 -5.602 13.859 1 96.69 383 ASN B N 1
ATOM 8910 C CA . ASN B 1 383 ? -8.016 -6.457 14.047 1 96.69 383 ASN B CA 1
ATOM 8911 C C . ASN B 1 383 ? -6.785 -5.645 14.43 1 96.69 383 ASN B C 1
ATOM 8913 O O . ASN B 1 383 ? -5.965 -5.305 13.578 1 96.69 383 ASN B O 1
ATOM 8917 N N . LYS B 1 384 ? -6.562 -5.469 15.672 1 98.19 384 LYS B N 1
ATOM 8918 C CA . LYS B 1 384 ? -5.613 -4.5 16.219 1 98.19 384 LYS B CA 1
ATOM 8919 C C . LYS B 1 384 ? -4.18 -4.883 15.867 1 98.19 384 LYS B C 1
ATOM 8921 O O . LYS B 1 384 ? -3.371 -4.027 15.5 1 98.19 384 LYS B O 1
ATOM 8926 N N . GLU B 1 385 ? -3.842 -6.156 15.984 1 98.31 385 GLU B N 1
ATOM 8927 C CA . GLU B 1 385 ? -2.488 -6.582 15.648 1 98.31 385 GLU B CA 1
ATOM 8928 C C . GLU B 1 385 ? -2.166 -6.297 14.18 1 98.31 385 GLU B C 1
ATOM 8930 O O . GLU B 1 385 ? -1.107 -5.75 13.867 1 98.31 385 GLU B O 1
ATOM 8935 N N . GLU B 1 386 ? -3.07 -6.68 13.328 1 98.44 386 GLU B N 1
ATOM 8936 C CA . GLU B 1 386 ? -2.857 -6.449 11.898 1 98.44 386 GLU B CA 1
ATOM 8937 C C . GLU B 1 386 ? -2.754 -4.957 11.594 1 98.44 386 GLU B C 1
ATOM 8939 O O . GLU B 1 386 ? -1.877 -4.531 10.836 1 98.44 386 GLU B O 1
ATOM 8944 N N . ARG B 1 387 ? -3.619 -4.137 12.188 1 98.69 387 ARG B N 1
ATOM 8945 C CA . ARG B 1 387 ? -3.584 -2.695 11.977 1 98.69 387 ARG B CA 1
ATOM 8946 C C . ARG B 1 387 ? -2.234 -2.113 12.383 1 98.69 387 ARG B C 1
ATOM 8948 O O . ARG B 1 387 ? -1.618 -1.365 11.625 1 98.69 387 ARG B O 1
ATOM 8955 N N . CYS B 1 388 ? -1.812 -2.451 13.586 1 98.81 388 CYS B N 1
ATOM 8956 C CA . CYS B 1 388 ? -0.56 -1.908 14.109 1 98.81 388 CYS B CA 1
ATOM 8957 C C . CYS B 1 388 ? 0.617 -2.324 13.234 1 98.81 388 CYS B C 1
ATOM 8959 O O . CYS B 1 388 ? 1.466 -1.497 12.891 1 98.81 388 CYS B O 1
ATOM 8961 N N . CYS B 1 389 ? 0.643 -3.592 12.844 1 98.81 389 CYS B N 1
ATOM 8962 C CA . CYS B 1 389 ? 1.738 -4.094 12.023 1 98.81 389 CYS B CA 1
ATOM 8963 C C . CYS B 1 389 ? 1.797 -3.365 10.688 1 98.81 389 CYS B C 1
ATOM 8965 O O . CYS B 1 389 ? 2.861 -2.902 10.273 1 98.81 389 CYS B O 1
ATOM 8967 N N . ARG B 1 390 ? 0.703 -3.188 10.039 1 98.62 390 ARG B N 1
ATOM 8968 C CA . ARG B 1 390 ? 0.684 -2.594 8.711 1 98.62 390 ARG B CA 1
ATOM 8969 C C . ARG B 1 390 ? 0.939 -1.092 8.773 1 98.62 390 ARG B C 1
ATOM 8971 O O . ARG B 1 390 ? 1.568 -0.523 7.883 1 98.62 390 ARG B O 1
ATOM 8978 N N . GLN B 1 391 ? 0.484 -0.436 9.797 1 98.69 391 GLN B N 1
ATOM 8979 C CA . GLN B 1 391 ? 0.584 1.015 9.922 1 98.69 391 GLN B CA 1
ATOM 8980 C C . GLN B 1 391 ? 1.96 1.43 10.438 1 98.69 391 GLN B C 1
ATOM 8982 O O . GLN B 1 391 ? 2.531 2.416 9.969 1 98.69 391 GLN B O 1
ATOM 8987 N N . PHE B 1 392 ? 2.539 0.643 11.383 1 98.75 392 PHE B N 1
ATOM 8988 C CA . PHE B 1 392 ? 3.721 1.105 12.102 1 98.75 392 PHE B CA 1
ATOM 8989 C C . PHE B 1 392 ? 4.926 0.225 11.781 1 98.75 392 PHE B C 1
ATOM 8991 O O . PHE B 1 392 ? 6.062 0.586 12.094 1 98.75 392 PHE B O 1
ATOM 8998 N N . GLY B 1 393 ? 4.746 -0.97 11.172 1 98.44 393 GLY B N 1
ATOM 8999 C CA . GLY B 1 393 ? 5.84 -1.909 10.984 1 98.44 393 GLY B CA 1
ATOM 9000 C C . GLY B 1 393 ? 6.23 -2.629 12.258 1 98.44 393 GLY B C 1
ATOM 9001 O O . GLY B 1 393 ? 7.305 -3.229 12.336 1 98.44 393 GLY B O 1
ATOM 9002 N N . THR B 1 394 ? 5.406 -2.502 13.305 1 98.5 394 THR B N 1
ATOM 9003 C CA . THR B 1 394 ? 5.57 -3.168 14.594 1 98.5 394 THR B CA 1
ATOM 9004 C C . THR B 1 394 ? 4.238 -3.242 15.336 1 98.5 394 THR B C 1
ATOM 9006 O O . THR B 1 394 ? 3.299 -2.514 15.016 1 98.5 394 THR B O 1
ATOM 9009 N N . SER B 1 395 ? 4.074 -4.219 16.203 1 98 395 SER B N 1
ATOM 9010 C CA . SER B 1 395 ? 2.912 -4.316 17.078 1 98 395 SER B CA 1
ATOM 9011 C C . SER B 1 395 ? 3.318 -4.266 18.547 1 98 395 SER B C 1
ATOM 9013 O O . SER B 1 395 ? 2.6 -4.766 19.406 1 98 395 SER B O 1
ATOM 9015 N N . ASN B 1 396 ? 4.523 -3.662 18.719 1 97.94 396 ASN B N 1
ATOM 9016 C CA . ASN B 1 396 ? 5.059 -3.549 20.078 1 97.94 396 ASN B CA 1
ATOM 9017 C C . ASN B 1 396 ? 4.227 -2.6 20.938 1 97.94 396 ASN B C 1
ATOM 9019 O O . ASN B 1 396 ? 4.09 -1.42 20.609 1 97.94 396 ASN B O 1
ATOM 9023 N N . LYS B 1 397 ? 3.715 -3.016 22.047 1 97.44 397 LYS B N 1
ATOM 9024 C CA . LYS B 1 397 ? 2.795 -2.25 22.891 1 97.44 397 LYS B CA 1
ATOM 9025 C C . LYS B 1 397 ? 3.531 -1.153 23.656 1 97.44 397 LYS B C 1
ATOM 9027 O O . LYS B 1 397 ? 2.902 -0.3 24.281 1 97.44 397 LYS B O 1
ATOM 9032 N N . GLY B 1 398 ? 4.875 -1.169 23.578 1 97.62 398 GLY B N 1
ATOM 9033 C CA . GLY B 1 398 ? 5.645 -0.066 24.125 1 97.62 398 GLY B CA 1
ATOM 9034 C C . GLY B 1 398 ? 5.559 1.198 23.297 1 97.62 398 GLY B C 1
ATOM 9035 O O . GLY B 1 398 ? 5.891 2.287 23.766 1 97.62 398 GLY B O 1
ATOM 9036 N N . HIS B 1 399 ? 5.227 1.083 22.062 1 97.94 399 HIS B N 1
ATOM 9037 C CA . HIS B 1 399 ? 4.938 2.229 21.203 1 97.94 399 HIS B CA 1
ATOM 9038 C C . HIS B 1 399 ? 3.699 2.977 21.688 1 97.94 399 HIS B C 1
ATOM 9040 O O . HIS B 1 399 ? 2.627 2.385 21.828 1 97.94 399 HIS B O 1
ATOM 9046 N N . PRO B 1 400 ? 3.793 4.273 21.969 1 97.56 400 PRO B N 1
ATOM 9047 C CA . PRO B 1 400 ? 2.736 4.996 22.688 1 97.56 400 PRO B CA 1
ATOM 9048 C C . PRO B 1 400 ? 1.406 4.98 21.938 1 97.56 400 PRO B C 1
ATOM 9050 O O . PRO B 1 400 ? 0.35 4.801 22.547 1 97.56 400 PRO B O 1
ATOM 9053 N N . TYR B 1 401 ? 1.385 5.188 20.656 1 98.38 401 TYR B N 1
ATOM 9054 C CA . TYR B 1 401 ? 0.136 5.199 19.906 1 98.38 401 TYR B CA 1
ATOM 9055 C C . TYR B 1 401 ? -0.437 3.793 19.766 1 98.38 401 TYR B C 1
ATOM 9057 O O . TYR B 1 401 ? -1.655 3.607 19.797 1 98.38 401 TYR B O 1
ATOM 9065 N N . ILE B 1 402 ? 0.421 2.768 19.547 1 98.56 402 ILE B N 1
ATOM 9066 C CA . ILE B 1 402 ? -0.015 1.376 19.484 1 98.56 402 ILE B CA 1
ATOM 9067 C C . ILE B 1 402 ? -0.693 0.984 20.797 1 98.56 402 ILE B C 1
ATOM 9069 O O . ILE B 1 402 ? -1.708 0.282 20.797 1 98.56 402 ILE B O 1
ATOM 9073 N N . LYS B 1 403 ? -0.071 1.441 21.891 1 98.31 403 LYS B N 1
ATOM 9074 C CA . LYS B 1 403 ? -0.696 1.197 23.188 1 98.31 403 LYS B CA 1
ATOM 9075 C C . LYS B 1 403 ? -2.131 1.715 23.219 1 98.31 403 LYS B C 1
ATOM 9077 O O . LYS B 1 403 ? -3.041 1.017 23.672 1 98.31 403 LYS B O 1
ATOM 9082 N N . MET B 1 404 ? -2.346 2.926 22.734 1 98.25 404 MET B N 1
ATOM 9083 C CA . MET B 1 404 ? -3.68 3.518 22.688 1 98.25 404 MET B CA 1
ATOM 9084 C C . MET B 1 404 ? -4.613 2.689 21.812 1 98.25 404 MET B C 1
ATOM 9086 O O . MET B 1 404 ? -5.797 2.543 22.125 1 98.25 404 MET B O 1
ATOM 9090 N N . ILE B 1 405 ? -4.137 2.105 20.719 1 98.62 405 ILE B N 1
ATOM 9091 C CA . ILE B 1 405 ? -4.945 1.269 19.828 1 98.62 405 ILE B CA 1
ATOM 9092 C C . ILE B 1 405 ? -5.387 0.01 20.578 1 98.62 405 ILE B C 1
ATOM 9094 O O . ILE B 1 405 ? -6.562 -0.358 20.547 1 98.62 405 ILE B O 1
ATOM 9098 N N . TYR B 1 406 ? -4.438 -0.641 21.25 1 98.44 406 TYR B N 1
ATOM 9099 C CA . TYR B 1 406 ? -4.754 -1.881 21.953 1 98.44 406 TYR B CA 1
ATOM 9100 C C . TYR B 1 406 ? -5.734 -1.629 23.094 1 98.44 406 TYR B C 1
ATOM 9102 O O . TYR B 1 406 ? -6.535 -2.504 23.422 1 98.44 406 TYR B O 1
ATOM 9110 N N . GLU B 1 407 ? -5.723 -0.437 23.656 1 97.88 407 GLU B N 1
ATOM 9111 C CA . GLU B 1 407 ? -6.617 -0.092 24.75 1 97.88 407 GLU B CA 1
ATOM 9112 C C . GLU B 1 407 ? -7.973 0.381 24.234 1 97.88 407 GLU B C 1
ATOM 9114 O O . GLU B 1 407 ? -8.922 0.541 25.016 1 97.88 407 GLU B O 1
ATOM 9119 N N . SER B 1 408 ? -8.117 0.612 22.969 1 98 408 SER B N 1
ATOM 9120 C CA . SER B 1 408 ? -9.359 1.091 22.359 1 98 408 SER B CA 1
ATOM 9121 C C . SER B 1 408 ? -10.32 -0.061 22.094 1 98 408 SER B C 1
ATOM 9123 O O . SER B 1 408 ? -10.055 -1.202 22.469 1 98 408 SER B O 1
ATOM 9125 N N . GLY B 1 409 ? -11.484 0.231 21.453 1 97.94 409 GLY B N 1
ATOM 9126 C CA . GLY B 1 409 ? -12.539 -0.746 21.234 1 97.94 409 GLY B CA 1
ATOM 9127 C C . GLY B 1 409 ? -12.172 -1.799 20.203 1 97.94 409 GLY B C 1
ATOM 9128 O O . GLY B 1 409 ? -11.273 -1.59 19.391 1 97.94 409 GLY B O 1
ATOM 9129 N N . ASP B 1 410 ? -12.906 -2.924 20.234 1 98.12 410 ASP B N 1
ATOM 9130 C CA . ASP B 1 410 ? -12.633 -4.066 19.359 1 98.12 410 ASP B CA 1
ATOM 9131 C C . ASP B 1 410 ? -13.398 -3.953 18.047 1 98.12 410 ASP B C 1
ATOM 9133 O O . ASP B 1 410 ? -13.312 -4.84 17.188 1 98.12 410 ASP B O 1
ATOM 9137 N N . TRP B 1 411 ? -14.102 -2.85 17.906 1 98.62 411 TRP B N 1
ATOM 9138 C CA . TRP B 1 411 ? -14.836 -2.562 16.672 1 98.62 411 TRP B CA 1
ATOM 9139 C C . TRP B 1 411 ? -14.484 -1.178 16.141 1 98.62 411 TRP B C 1
ATOM 9141 O O . TRP B 1 411 ? -14.023 -0.315 16.891 1 98.62 411 TRP B O 1
ATOM 9151 N N . LEU B 1 412 ? -14.586 -1.054 14.883 1 98.81 412 LEU B N 1
ATOM 9152 C CA . LEU B 1 412 ? -14.523 0.257 14.25 1 98.81 412 LEU B CA 1
ATOM 9153 C C . LEU B 1 412 ? -15.867 0.622 13.617 1 98.81 412 LEU B C 1
ATOM 9155 O O . LEU B 1 412 ? -16.641 -0.261 13.25 1 98.81 412 LEU B O 1
ATOM 9159 N N . VAL B 1 413 ? -16.109 1.852 13.555 1 98.81 413 VAL B N 1
ATOM 9160 C CA . VAL B 1 413 ? -17.328 2.297 12.883 1 98.81 413 VAL B CA 1
ATOM 9161 C C . VAL B 1 413 ? -17 3.404 11.891 1 98.81 413 VAL B C 1
ATOM 9163 O O . VAL B 1 413 ? -16.281 4.355 12.227 1 98.81 413 VAL B O 1
ATOM 9166 N N . GLY B 1 414 ? -17.344 3.178 10.664 1 98.69 414 GLY B N 1
ATOM 9167 C CA . GLY B 1 414 ? -17.234 4.191 9.625 1 98.69 414 GLY B CA 1
ATOM 9168 C C . GLY B 1 414 ? -18.562 4.844 9.289 1 98.69 414 GLY B C 1
ATOM 9169 O O . GLY B 1 414 ? -19.625 4.297 9.586 1 98.69 414 GLY B O 1
ATOM 9170 N N . GLY B 1 415 ? -18.469 6.059 8.68 1 98.62 415 GLY B N 1
ATOM 9171 C CA . GLY B 1 415 ? -19.656 6.789 8.273 1 98.62 415 GLY B CA 1
ATOM 9172 C C . GLY B 1 415 ? -19.375 8.234 7.914 1 98.62 415 GLY B C 1
ATOM 9173 O O . GLY B 1 415 ? -18.266 8.727 8.117 1 98.62 415 GLY B O 1
ATOM 9174 N N . ASP B 1 416 ? -20.422 8.906 7.41 1 98.44 416 ASP B N 1
ATOM 9175 C CA . ASP B 1 416 ? -20.312 10.312 7.039 1 98.44 416 ASP B CA 1
ATOM 9176 C C . ASP B 1 416 ? -20.5 11.219 8.25 1 98.44 416 ASP B C 1
ATOM 9178 O O . ASP B 1 416 ? -21.375 10.969 9.094 1 98.44 416 ASP B O 1
ATOM 9182 N N . LEU B 1 417 ? -19.719 12.234 8.289 1 98.62 417 LEU B N 1
ATOM 9183 C CA . LEU B 1 417 ? -19.781 13.148 9.43 1 98.62 417 LEU B CA 1
ATOM 9184 C C . LEU B 1 417 ? -20.484 14.445 9.047 1 98.62 417 LEU B C 1
ATOM 9186 O O . LEU B 1 417 ? -20.25 14.984 7.965 1 98.62 417 LEU B O 1
ATOM 9190 N N . GLU B 1 418 ? -21.375 14.828 9.828 1 98.38 418 GLU B N 1
ATOM 9191 C CA . GLU B 1 418 ? -21.922 16.172 9.844 1 98.38 418 GLU B CA 1
ATOM 9192 C C . GLU B 1 418 ? -21.547 16.922 11.125 1 98.38 418 GLU B C 1
ATOM 9194 O O . GLU B 1 418 ? -22.172 16.734 12.172 1 98.38 418 GLU B O 1
ATOM 9199 N N . VAL B 1 419 ? -20.578 17.781 10.984 1 98.62 419 VAL B N 1
ATOM 9200 C CA . VAL B 1 419 ? -20.031 18.438 12.156 1 98.62 419 VAL B CA 1
ATOM 9201 C C . VAL B 1 419 ? -20.719 19.781 12.367 1 98.62 419 VAL B C 1
ATOM 9203 O O . VAL B 1 419 ? -20.906 20.547 11.414 1 98.62 419 VAL B O 1
ATOM 9206 N N . PHE B 1 420 ? -21.109 20.094 13.555 1 97.25 420 PHE B N 1
ATOM 9207 C CA . PHE B 1 420 ? -21.969 21.234 13.859 1 97.25 420 PHE B CA 1
ATOM 9208 C C . PHE B 1 420 ? -21.219 22.547 13.68 1 97.25 420 PHE B C 1
ATOM 9210 O O . PHE B 1 420 ? -21.703 23.453 12.992 1 97.25 420 PHE B O 1
ATOM 9217 N N . GLU B 1 421 ? -20.094 22.656 14.32 1 93.94 421 GLU B N 1
ATOM 9218 C CA . GLU B 1 421 ? -19.297 23.875 14.281 1 93.94 421 GLU B CA 1
ATOM 9219 C C . GLU B 1 421 ? -17.812 23.562 14.344 1 93.94 421 GLU B C 1
ATOM 9221 O O . GLU B 1 421 ? -17.422 22.422 14.609 1 93.94 421 GLU B O 1
ATOM 9226 N N . ARG B 1 422 ? -17.109 24.594 14.055 1 95.62 422 ARG B N 1
ATOM 9227 C CA . ARG B 1 422 ? -15.656 24.484 14.148 1 95.62 422 ARG B CA 1
ATOM 9228 C C . ARG B 1 422 ? -15.227 24 15.531 1 95.62 422 ARG B C 1
ATOM 9230 O O . ARG B 1 422 ? -15.773 24.453 16.547 1 95.62 422 ARG B O 1
ATOM 9237 N N . ILE B 1 423 ? -14.32 23.094 15.578 1 96.81 423 ILE B N 1
ATOM 9238 C CA . ILE B 1 423 ? -13.812 22.578 16.844 1 96.81 423 ILE B CA 1
ATOM 9239 C C . ILE B 1 423 ? -12.805 23.562 17.438 1 96.81 423 ILE B C 1
ATOM 9241 O O . ILE B 1 423 ? -11.781 23.859 16.812 1 96.81 423 ILE B O 1
ATOM 9245 N N . CYS B 1 424 ? -13.109 24.047 18.562 1 96.44 424 CYS B N 1
ATOM 9246 C CA . CYS B 1 424 ? -12.219 24.953 19.297 1 96.44 424 CYS B CA 1
ATOM 9247 C C . CYS B 1 424 ? -11.75 24.312 20.594 1 96.44 424 CYS B C 1
ATOM 9249 O O . CYS B 1 424 ? -12.516 23.625 21.266 1 96.44 424 CYS B O 1
ATOM 9251 N N . TRP B 1 425 ? -10.539 24.531 20.938 1 96.88 425 TRP B N 1
ATOM 9252 C CA . TRP B 1 425 ? -9.969 23.922 22.141 1 96.88 425 TRP B CA 1
ATOM 9253 C C . TRP B 1 425 ? -9.898 24.922 23.281 1 96.88 425 TRP B C 1
ATOM 9255 O O . TRP B 1 425 ? -9.688 24.547 24.438 1 96.88 425 TRP B O 1
ATOM 9265 N N . ASN B 1 426 ? -10.047 26.219 23.047 1 95.19 426 ASN B N 1
ATOM 9266 C CA . ASN B 1 426 ? -10.062 27.281 24.047 1 95.19 426 ASN B CA 1
ATOM 9267 C C . ASN B 1 426 ? -8.82 27.25 24.922 1 95.19 426 ASN B C 1
ATOM 9269 O O . ASN B 1 426 ? -8.922 27.375 26.141 1 95.19 426 ASN B O 1
ATOM 9273 N N . ASP B 1 427 ? -7.691 27.031 24.406 1 95.31 427 ASP B N 1
ATOM 9274 C CA . ASP B 1 427 ? -6.418 26.984 25.125 1 95.31 427 ASP B CA 1
ATOM 9275 C C . ASP B 1 427 ? -5.562 28.203 24.797 1 95.31 427 ASP B C 1
ATOM 9277 O O . ASP B 1 427 ? -4.359 28.219 25.047 1 95.31 427 ASP B O 1
ATOM 9281 N N . GLY B 1 428 ? -6.188 29.141 24.156 1 96 428 GLY B N 1
ATOM 9282 C CA . GLY B 1 428 ? -5.496 30.359 23.797 1 96 428 GLY B CA 1
ATOM 9283 C C . GLY B 1 428 ? -4.758 30.281 22.484 1 96 428 GLY B C 1
ATOM 9284 O O . GLY B 1 428 ? -4.117 31.25 22.062 1 96 428 GLY B O 1
ATOM 9285 N N . LEU B 1 429 ? -4.859 29.141 21.797 1 97.69 429 LEU B N 1
ATOM 9286 C CA . LEU B 1 429 ? -4.07 28.969 20.594 1 97.69 429 LEU B CA 1
ATOM 9287 C C . LEU B 1 429 ? -4.977 28.781 19.375 1 97.69 429 LEU B C 1
ATOM 9289 O O . LEU B 1 429 ? -4.508 28.453 18.281 1 97.69 429 LEU B O 1
ATOM 9293 N N . ASP B 1 430 ? -6.258 28.969 19.453 1 97.38 430 ASP B N 1
ATOM 9294 C CA . ASP B 1 430 ? -7.215 28.703 18.375 1 97.38 430 ASP B CA 1
ATOM 9295 C C . ASP B 1 430 ? -6.984 29.625 17.188 1 97.38 430 ASP B C 1
ATOM 9297 O O . ASP B 1 430 ? -7.293 29.281 16.047 1 97.38 430 ASP B O 1
ATOM 9301 N N . GLU B 1 431 ? -6.387 30.781 17.469 1 96.56 431 GLU B N 1
ATOM 9302 C CA . GLU B 1 431 ? -6.121 31.719 16.375 1 96.56 431 GLU B CA 1
ATOM 9303 C C . GLU B 1 431 ? -5.113 31.156 15.391 1 96.56 431 GLU B C 1
ATOM 9305 O O . GLU B 1 431 ? -5.082 31.547 14.219 1 96.56 431 GLU B O 1
ATOM 9310 N N . TYR B 1 432 ? -4.336 30.188 15.875 1 97.62 432 TYR B N 1
ATOM 9311 C CA . TYR B 1 432 ? -3.309 29.594 15.023 1 97.62 432 TYR B CA 1
ATOM 9312 C C . TYR B 1 432 ? -3.828 28.328 14.352 1 97.62 432 TYR B C 1
ATOM 9314 O O . TYR B 1 432 ? -3.143 27.734 13.508 1 97.62 432 TYR B O 1
ATOM 9322 N N . ARG B 1 433 ? -4.969 27.891 14.672 1 98.19 433 ARG B N 1
ATOM 9323 C CA . ARG B 1 433 ? -5.555 26.703 14.055 1 98.19 433 ARG B CA 1
ATOM 9324 C C . ARG B 1 433 ? -6.359 27.078 12.812 1 98.19 433 ARG B C 1
ATOM 9326 O O . ARG B 1 433 ? -7.586 27.156 12.867 1 98.19 433 ARG B O 1
ATOM 9333 N N . LEU B 1 434 ? -5.617 27.219 11.781 1 98.12 434 LEU B N 1
ATOM 9334 C CA . LEU B 1 434 ? -6.215 27.609 10.508 1 98.12 434 LEU B CA 1
ATOM 9335 C C . LEU B 1 434 ? -6.566 26.391 9.664 1 98.12 434 LEU B C 1
ATOM 9337 O O . LEU B 1 434 ? -5.797 25.438 9.609 1 98.12 434 LEU B O 1
ATOM 9341 N N . THR B 1 435 ? -7.758 26.406 9.039 1 97.69 435 THR B N 1
ATOM 9342 C CA . THR B 1 435 ? -8.172 25.328 8.133 1 97.69 435 THR B CA 1
ATOM 9343 C C . THR B 1 435 ? -7.43 25.438 6.805 1 97.69 435 THR B C 1
ATOM 9345 O O . THR B 1 435 ? -6.84 26.484 6.5 1 97.69 435 THR B O 1
ATOM 9348 N N . PRO B 1 436 ? -7.434 24.344 6.051 1 97.62 436 PRO B N 1
ATOM 9349 C CA . PRO B 1 436 ? -6.809 24.406 4.727 1 97.62 436 PRO B CA 1
ATOM 9350 C C . PRO B 1 436 ? -7.359 25.547 3.869 1 97.62 436 PRO B C 1
ATOM 9352 O O . PRO B 1 436 ? -6.594 26.25 3.213 1 97.62 436 PRO B O 1
ATOM 9355 N N . LYS B 1 437 ? -8.633 25.797 3.906 1 95.94 437 LYS B N 1
ATOM 9356 C CA . LYS B 1 437 ? -9.242 26.891 3.137 1 95.94 437 LYS B CA 1
ATOM 9357 C C . LYS B 1 437 ? -8.742 28.25 3.609 1 95.94 437 LYS B C 1
ATOM 9359 O O . LYS B 1 437 ? -8.43 29.125 2.795 1 95.94 437 LYS B O 1
ATOM 9364 N N . GLU B 1 438 ? -8.641 28.406 4.898 1 97.38 438 GLU B N 1
ATOM 9365 C CA . GLU B 1 438 ? -8.148 29.656 5.465 1 97.38 438 GLU B CA 1
ATOM 9366 C C . GLU B 1 438 ? -6.68 29.875 5.113 1 97.38 438 GLU B C 1
ATOM 9368 O O . GLU B 1 438 ? -6.258 31.016 4.863 1 97.38 438 GLU B O 1
ATOM 9373 N N . LEU B 1 439 ? -5.922 28.828 5.09 1 97.88 439 LEU B N 1
ATOM 9374 C CA . LEU B 1 439 ? -4.516 28.922 4.723 1 97.88 439 LEU B CA 1
ATOM 9375 C C . LEU B 1 439 ? -4.359 29.297 3.256 1 97.88 439 LEU B C 1
ATOM 9377 O O . LEU B 1 439 ? -3.521 30.141 2.914 1 97.88 439 LEU B O 1
ATOM 9381 N N . ARG B 1 440 ? -5.141 28.734 2.412 1 94.81 440 ARG B N 1
ATOM 9382 C CA . ARG B 1 440 ? -5.121 29.094 1 1 94.81 440 ARG B CA 1
ATOM 9383 C C . ARG B 1 440 ? -5.418 30.578 0.816 1 94.81 440 ARG B C 1
ATOM 9385 O O . ARG B 1 440 ? -4.766 31.25 0.021 1 94.81 440 ARG B O 1
ATOM 9392 N N . GLU B 1 441 ? -6.414 31.031 1.57 1 95.19 441 GLU B N 1
ATOM 9393 C CA . GLU B 1 441 ? -6.762 32.469 1.515 1 95.19 441 GLU B CA 1
ATOM 9394 C C . GLU B 1 441 ? -5.613 33.312 2.021 1 95.19 441 GLU B C 1
ATOM 9396 O O . GLU B 1 441 ? -5.336 34.375 1.457 1 95.19 441 GLU B O 1
ATOM 9401 N N . ARG B 1 442 ? -5.02 32.844 3.062 1 96.81 442 ARG B N 1
ATOM 9402 C CA . ARG B 1 442 ? -3.891 33.594 3.623 1 96.81 442 ARG B CA 1
ATOM 9403 C C . ARG B 1 442 ? -2.746 33.688 2.621 1 96.81 442 ARG B C 1
ATOM 9405 O O . ARG B 1 442 ? -2.125 34.75 2.475 1 96.81 442 ARG B O 1
ATOM 9412 N N . PHE B 1 443 ? -2.422 32.656 1.911 1 96.56 443 PHE B N 1
ATOM 9413 C CA . PHE B 1 443 ? -1.348 32.625 0.926 1 96.56 443 PHE B CA 1
ATOM 9414 C C . PHE B 1 443 ? -1.675 33.531 -0.253 1 96.56 443 PHE B C 1
ATOM 9416 O O . PHE B 1 443 ? -0.789 34.188 -0.802 1 96.56 443 PHE B O 1
ATOM 9423 N N . LYS B 1 444 ? -2.943 33.562 -0.577 1 92.38 444 LYS B N 1
ATOM 9424 C CA . LYS B 1 444 ? -3.389 34.469 -1.639 1 92.38 444 LYS B CA 1
ATOM 9425 C C . LYS B 1 444 ? -3.201 35.906 -1.238 1 92.38 444 LYS B C 1
ATOM 9427 O O . LYS B 1 444 ? -2.723 36.719 -2.035 1 92.38 444 LYS B O 1
ATOM 9432 N N . LYS B 1 445 ? -3.572 36.188 -0.063 1 95.31 445 LYS B N 1
ATOM 9433 C CA . LYS B 1 445 ? -3.432 37.562 0.446 1 95.31 445 LYS B CA 1
ATOM 9434 C C . LYS B 1 445 ? -1.969 38 0.465 1 95.31 445 LYS B C 1
ATOM 9436 O O . LYS B 1 445 ? -1.659 39.156 0.233 1 95.31 445 LYS B O 1
ATOM 9441 N N . LEU B 1 446 ? -1.098 37.031 0.672 1 95.75 446 LEU B N 1
ATOM 9442 C CA . LEU B 1 446 ? 0.334 37.312 0.718 1 95.75 446 LEU B CA 1
ATOM 9443 C C . LEU B 1 446 ? 0.938 37.281 -0.682 1 95.75 446 LEU B C 1
ATOM 9445 O O . LEU B 1 446 ? 2.141 37.5 -0.848 1 95.75 446 LEU B O 1
ATOM 9449 N N . LYS B 1 447 ? 0.135 36.969 -1.674 1 93.44 447 LYS B N 1
ATOM 9450 C CA . LYS B 1 447 ? 0.576 36.875 -3.062 1 93.44 447 LYS B CA 1
ATOM 9451 C C . LYS B 1 447 ? 1.734 35.875 -3.201 1 93.44 447 LYS B C 1
ATOM 9453 O O . LYS B 1 447 ? 2.742 36.188 -3.844 1 93.44 447 LYS B O 1
ATOM 9458 N N . ALA B 1 448 ? 1.568 34.781 -2.516 1 95.12 448 ALA B N 1
ATOM 9459 C CA . ALA B 1 448 ? 2.58 33.719 -2.582 1 95.12 448 ALA B CA 1
ATOM 9460 C C . ALA B 1 448 ? 2.518 33 -3.916 1 95.12 448 ALA B C 1
ATOM 9462 O O . ALA B 1 448 ? 1.437 32.625 -4.375 1 95.12 448 ALA B O 1
ATOM 9463 N N . ASP B 1 449 ? 3.621 32.844 -4.605 1 91.56 449 ASP B N 1
ATOM 9464 C CA . ASP B 1 449 ? 3.641 32.062 -5.836 1 91.56 449 ASP B CA 1
ATOM 9465 C C . ASP B 1 449 ? 4.254 30.672 -5.605 1 91.56 449 ASP B C 1
ATOM 9467 O O . ASP B 1 449 ? 4.25 29.828 -6.5 1 91.56 449 ASP B O 1
ATOM 9471 N N . ALA B 1 450 ? 4.777 30.516 -4.41 1 93.88 450 ALA B N 1
ATOM 9472 C CA . ALA B 1 450 ? 5.234 29.219 -3.92 1 93.88 450 ALA B CA 1
ATOM 9473 C C . ALA B 1 450 ? 5.055 29.109 -2.408 1 93.88 450 ALA B C 1
ATOM 9475 O O . ALA B 1 450 ? 5.277 30.078 -1.678 1 93.88 450 ALA B O 1
ATOM 9476 N N . VAL B 1 451 ? 4.578 28.031 -2.066 1 97.25 451 VAL B N 1
ATOM 9477 C CA . VAL B 1 451 ? 4.422 27.766 -0.639 1 97.25 451 VAL B CA 1
ATOM 9478 C C . VAL B 1 451 ? 5.168 26.5 -0.258 1 97.25 451 VAL B C 1
ATOM 9480 O O . VAL B 1 451 ? 5.004 25.453 -0.902 1 97.25 451 VAL B O 1
ATOM 9483 N N . PHE B 1 452 ? 6.086 26.562 0.698 1 96.31 452 PHE B N 1
ATOM 9484 C CA . PHE B 1 452 ? 6.781 25.375 1.202 1 96.31 452 PHE B CA 1
ATOM 9485 C C . PHE B 1 452 ? 6.512 25.188 2.689 1 96.31 452 PHE B C 1
ATOM 9487 O O . PHE B 1 452 ? 6.441 26.156 3.445 1 96.31 452 PHE B O 1
ATOM 9494 N N . ALA B 1 453 ? 6.234 23.953 3.051 1 96.94 453 ALA B N 1
ATOM 9495 C CA . ALA B 1 453 ? 5.816 23.641 4.418 1 96.94 453 ALA B CA 1
ATOM 9496 C C . ALA B 1 453 ? 6.926 22.938 5.188 1 96.94 453 ALA B C 1
ATOM 9498 O O . ALA B 1 453 ? 7.66 22.125 4.621 1 96.94 453 ALA B O 1
ATOM 9499 N N . PHE B 1 454 ? 7.027 23.25 6.445 1 95.56 454 PHE B N 1
ATOM 9500 C CA . PHE B 1 454 ? 7.918 22.594 7.402 1 95.56 454 PHE B CA 1
ATOM 9501 C C . PHE B 1 454 ? 7.148 22.156 8.641 1 95.56 454 PHE B C 1
ATOM 9503 O O . PHE B 1 454 ? 6.602 22.984 9.367 1 95.56 454 PHE B O 1
ATOM 9510 N N . GLN B 1 455 ? 7.086 20.859 8.789 1 93.94 455 GLN B N 1
ATOM 9511 C CA . GLN B 1 455 ? 6.387 20.297 9.938 1 93.94 455 GLN B CA 1
ATOM 9512 C C . GLN B 1 455 ? 7.34 20.062 11.109 1 93.94 455 GLN B C 1
ATOM 9514 O O . GLN B 1 455 ? 8.469 19.609 10.922 1 93.94 455 GLN B O 1
ATOM 9519 N N . LEU B 1 456 ? 6.848 20.422 12.305 1 89.56 456 LEU B N 1
ATOM 9520 C CA . LEU B 1 456 ? 7.672 20.25 13.492 1 89.56 456 LEU B CA 1
ATOM 9521 C C . LEU B 1 456 ? 6.859 19.656 14.641 1 89.56 456 LEU B C 1
ATOM 9523 O O . LEU B 1 456 ? 5.668 19.938 14.773 1 89.56 456 LEU B O 1
ATOM 9527 N N . ARG B 1 457 ? 7.574 18.812 15.305 1 89.12 457 ARG B N 1
ATOM 9528 C CA . ARG B 1 457 ? 7.066 18.391 16.609 1 89.12 457 ARG B CA 1
ATOM 9529 C C . ARG B 1 457 ? 7.977 18.875 17.734 1 89.12 457 ARG B C 1
ATOM 9531 O O . ARG B 1 457 ? 7.594 18.844 18.906 1 89.12 457 ARG B O 1
ATOM 9538 N N . ASN B 1 458 ? 9.102 19.469 17.297 1 87.69 458 ASN B N 1
ATOM 9539 C CA . ASN B 1 458 ? 10.125 19.953 18.234 1 87.69 458 ASN B CA 1
ATOM 9540 C C . ASN B 1 458 ? 10.344 21.453 18.109 1 87.69 458 ASN B C 1
ATOM 9542 O O . ASN B 1 458 ? 9.922 22.062 17.125 1 87.69 458 ASN B O 1
ATOM 9546 N N . PRO B 1 459 ? 10.945 22 19.141 1 92.25 459 PRO B N 1
ATOM 9547 C CA . PRO B 1 459 ? 11.328 23.422 19.031 1 92.25 459 PRO B CA 1
ATOM 9548 C C . PRO B 1 459 ? 12.336 23.672 17.906 1 92.25 459 PRO B C 1
ATOM 9550 O O . PRO B 1 459 ? 13.07 22.75 17.516 1 92.25 459 PRO B O 1
ATOM 9553 N N . ILE B 1 460 ? 12.375 24.844 17.5 1 92.5 460 ILE B N 1
ATOM 9554 C CA . ILE B 1 460 ? 13.211 25.219 16.359 1 92.5 460 ILE B CA 1
ATOM 9555 C C . ILE B 1 460 ? 14.57 25.703 16.859 1 92.5 460 ILE B C 1
ATOM 9557 O O . ILE B 1 460 ? 14.641 26.547 17.766 1 92.5 460 ILE B O 1
ATOM 9561 N N . HIS B 1 461 ? 15.555 25.156 16.391 1 92.06 461 HIS B N 1
ATOM 9562 C CA . HIS B 1 461 ? 16.891 25.719 16.562 1 92.06 461 HIS B CA 1
ATOM 9563 C C . HIS B 1 461 ? 17.406 26.344 15.273 1 92.06 461 HIS B C 1
ATOM 9565 O O . HIS B 1 461 ? 16.734 26.266 14.242 1 92.06 461 HIS B O 1
ATOM 9571 N N . ASN B 1 462 ? 18.562 26.953 15.359 1 93.94 462 ASN B N 1
ATOM 9572 C CA . ASN B 1 462 ? 19.062 27.734 14.234 1 93.94 462 ASN B CA 1
ATOM 9573 C C . ASN B 1 462 ? 19.391 26.844 13.039 1 93.94 462 ASN B C 1
ATOM 9575 O O . ASN B 1 462 ? 19.516 27.328 11.914 1 93.94 462 ASN B O 1
ATOM 9579 N N . GLY B 1 463 ? 19.625 25.547 13.289 1 90.94 463 GLY B N 1
ATOM 9580 C CA . GLY B 1 463 ? 19.797 24.625 12.18 1 90.94 463 GLY B CA 1
ATOM 9581 C C . GLY B 1 463 ? 18.562 24.5 11.32 1 90.94 463 GLY B C 1
ATOM 9582 O O . GLY B 1 463 ? 18.641 24.5 10.086 1 90.94 463 GLY B O 1
ATOM 9583 N N . HIS B 1 464 ? 17.422 24.406 11.977 1 92.12 464 HIS B N 1
ATOM 9584 C CA . HIS B 1 464 ? 16.141 24.391 11.266 1 92.12 464 HIS B CA 1
ATOM 9585 C C . HIS B 1 464 ? 15.938 25.672 10.477 1 92.12 464 HIS B C 1
ATOM 9587 O O . HIS B 1 464 ? 15.531 25.641 9.312 1 92.12 464 HIS B O 1
ATOM 9593 N N . ALA B 1 465 ? 16.234 26.734 11.125 1 93 465 ALA B N 1
ATOM 9594 C CA . ALA B 1 465 ? 16.062 28.031 10.492 1 93 465 ALA B CA 1
ATOM 9595 C C . ALA B 1 465 ? 16.922 28.156 9.242 1 93 465 ALA B C 1
ATOM 9597 O O . ALA B 1 465 ? 16.5 28.703 8.227 1 93 465 ALA B O 1
ATOM 9598 N N . LEU B 1 466 ? 18.141 27.656 9.383 1 92.38 466 LEU B N 1
ATOM 9599 C CA . LEU B 1 466 ? 19.062 27.656 8.258 1 92.38 466 LEU B CA 1
ATOM 9600 C C . LEU B 1 466 ? 18.484 26.891 7.074 1 92.38 466 LEU B C 1
ATOM 9602 O O . LEU B 1 466 ? 18.562 27.328 5.93 1 92.38 466 LEU B O 1
ATOM 9606 N N . LEU B 1 467 ? 17.906 25.797 7.332 1 91.62 467 LEU B N 1
ATOM 9607 C CA . LEU B 1 467 ? 17.312 24.953 6.297 1 91.62 467 LEU B CA 1
ATOM 9608 C C . LEU B 1 467 ? 16.156 25.672 5.621 1 91.62 467 LEU B C 1
ATOM 9610 O O . LEU B 1 467 ? 16.031 25.656 4.395 1 91.62 467 LEU B O 1
ATOM 9614 N N . MET B 1 468 ? 15.32 26.25 6.379 1 94.25 468 MET B N 1
ATOM 9615 C CA . MET B 1 468 ? 14.156 26.953 5.859 1 94.25 468 MET B CA 1
ATOM 9616 C C . MET B 1 468 ? 14.57 28.156 5.023 1 94.25 468 MET B C 1
ATOM 9618 O O . MET B 1 468 ? 14.031 28.391 3.941 1 94.25 468 MET B O 1
ATOM 9622 N N . ALA B 1 469 ? 15.539 28.844 5.543 1 92.31 469 ALA B N 1
ATOM 9623 C CA . ALA B 1 469 ? 16.047 29.984 4.809 1 92.31 469 ALA B CA 1
ATOM 9624 C C . ALA B 1 469 ? 16.719 29.562 3.502 1 92.31 469 ALA B C 1
ATOM 9626 O O . ALA B 1 469 ? 16.562 30.219 2.473 1 92.31 469 ALA B O 1
ATOM 9627 N N . ASP B 1 470 ? 17.453 28.531 3.604 1 92.19 470 ASP B N 1
ATOM 9628 C CA . ASP B 1 470 ? 18.109 28 2.416 1 92.19 470 ASP B CA 1
ATOM 9629 C C . ASP B 1 470 ? 17.094 27.562 1.364 1 92.19 470 ASP B C 1
ATOM 9631 O O . ASP B 1 470 ? 17.312 27.766 0.166 1 92.19 470 ASP B O 1
ATOM 9635 N N . THR B 1 471 ? 16.047 26.938 1.758 1 93.88 471 THR B N 1
ATOM 9636 C CA . THR B 1 471 ? 15 26.5 0.842 1 93.88 471 THR B CA 1
ATOM 9637 C C . THR B 1 471 ? 14.367 27.703 0.14 1 93.88 471 THR B C 1
ATOM 9639 O O . THR B 1 471 ? 14.148 27.672 -1.072 1 93.88 471 THR B O 1
ATOM 9642 N N . ARG B 1 472 ? 14.102 28.75 0.865 1 94.88 472 ARG B N 1
ATOM 9643 C CA . ARG B 1 472 ? 13.555 29.953 0.255 1 94.88 472 ARG B CA 1
ATOM 9644 C C . ARG B 1 472 ? 14.492 30.5 -0.812 1 94.88 472 ARG B C 1
ATOM 9646 O O . ARG B 1 472 ? 14.055 30.859 -1.91 1 94.88 472 ARG B O 1
ATOM 9653 N N . ARG B 1 473 ? 15.75 30.609 -0.472 1 93.56 473 ARG B N 1
ATOM 9654 C CA . ARG B 1 473 ? 16.75 31.109 -1.407 1 93.56 473 ARG B CA 1
ATOM 9655 C C . ARG B 1 473 ? 16.766 30.281 -2.686 1 93.56 473 ARG B C 1
ATOM 9657 O O . ARG B 1 473 ? 16.812 30.828 -3.789 1 93.56 473 ARG B O 1
ATOM 9664 N N . LYS B 1 474 ? 16.734 29 -2.52 1 92.81 474 LYS B N 1
ATOM 9665 C CA . LYS B 1 474 ? 16.75 28.094 -3.668 1 92.81 474 LYS B CA 1
ATOM 9666 C C . LYS B 1 474 ? 15.523 28.312 -4.547 1 92.81 474 LYS B C 1
ATOM 9668 O O . LYS B 1 474 ? 15.617 28.266 -5.777 1 92.81 474 LYS B O 1
ATOM 9673 N N . LEU B 1 475 ? 14.398 28.516 -3.926 1 93.44 475 LEU B N 1
ATOM 9674 C CA . LEU B 1 475 ? 13.164 28.766 -4.668 1 93.44 475 LEU B CA 1
ATOM 9675 C C . LEU B 1 475 ? 13.227 30.094 -5.406 1 93.44 475 LEU B C 1
ATOM 9677 O O . LEU B 1 475 ? 12.766 30.203 -6.547 1 93.44 475 LEU B O 1
ATOM 9681 N N . GLU B 1 476 ? 13.836 31.047 -4.785 1 94.06 476 GLU B N 1
ATOM 9682 C CA . GLU B 1 476 ? 14.039 32.312 -5.449 1 94.06 476 GLU B CA 1
ATOM 9683 C C . GLU B 1 476 ? 14.969 32.188 -6.652 1 94.06 476 GLU B C 1
ATOM 9685 O O . GLU B 1 476 ? 14.734 32.812 -7.695 1 94.06 476 GLU B O 1
ATOM 9690 N N . GLU B 1 477 ? 15.938 31.391 -6.465 1 93.12 477 GLU B N 1
ATOM 9691 C CA . GLU B 1 477 ? 16.875 31.141 -7.555 1 93.12 477 GLU B CA 1
ATOM 9692 C C . GLU B 1 477 ? 16.188 30.438 -8.719 1 93.12 477 GLU B C 1
ATOM 9694 O O . GLU B 1 477 ? 16.578 30.609 -9.875 1 93.12 477 GLU B O 1
ATOM 9699 N N . ARG B 1 478 ? 15.164 29.719 -8.391 1 92.56 478 ARG B N 1
ATOM 9700 C CA . ARG B 1 478 ? 14.422 29 -9.414 1 92.56 478 ARG B CA 1
ATOM 9701 C C . ARG B 1 478 ? 13.422 29.906 -10.117 1 92.56 478 ARG B C 1
ATOM 9703 O O . ARG B 1 478 ? 12.727 29.469 -11.039 1 92.56 478 ARG B O 1
ATOM 9710 N N . GLY B 1 479 ? 13.195 31.156 -9.578 1 90.31 479 GLY B N 1
ATOM 9711 C CA . GLY B 1 479 ? 12.375 32.125 -10.305 1 90.31 479 GLY B CA 1
ATOM 9712 C C . GLY B 1 479 ? 11.109 32.5 -9.57 1 90.31 479 GLY B C 1
ATOM 9713 O O . GLY B 1 479 ? 10.336 33.344 -10.039 1 90.31 479 GLY B O 1
ATOM 9714 N N . TYR B 1 480 ? 10.953 31.922 -8.359 1 92.75 480 TYR B N 1
ATOM 9715 C CA . TYR B 1 480 ? 9.781 32.312 -7.582 1 92.75 480 TYR B CA 1
ATOM 9716 C C . TYR B 1 480 ? 9.977 33.688 -6.953 1 92.75 480 TYR B C 1
ATOM 9718 O O . TYR B 1 480 ? 11.062 34 -6.465 1 92.75 480 TYR B O 1
ATOM 9726 N N . ARG B 1 481 ? 8.992 34.5 -7.035 1 93.12 481 ARG B N 1
ATOM 9727 C CA . ARG B 1 481 ? 9.109 35.906 -6.621 1 93.12 481 ARG B CA 1
ATOM 9728 C C . ARG B 1 481 ? 8.859 36.031 -5.125 1 93.12 481 ARG B C 1
ATOM 9730 O O . ARG B 1 481 ? 9.5 36.875 -4.461 1 93.12 481 ARG B O 1
ATOM 9737 N N . ASN B 1 482 ? 7.922 35.219 -4.574 1 95 482 ASN B N 1
ATOM 9738 C CA . ASN B 1 482 ? 7.574 35.344 -3.162 1 95 482 ASN B CA 1
ATOM 9739 C C . ASN B 1 482 ? 7.258 34 -2.527 1 95 482 ASN B C 1
ATOM 9741 O O . ASN B 1 482 ? 6.105 33.719 -2.189 1 95 482 ASN B O 1
ATOM 9745 N N . PRO B 1 483 ? 8.266 33.219 -2.305 1 96.56 483 PRO B N 1
ATOM 9746 C CA . PRO B 1 483 ? 8.055 31.984 -1.572 1 96.56 483 PRO B CA 1
ATOM 9747 C C . PRO B 1 483 ? 7.672 32.219 -0.112 1 96.56 483 PRO B C 1
ATOM 9749 O O . PRO B 1 483 ? 8.289 33.031 0.571 1 96.56 483 PRO B O 1
ATOM 9752 N N . VAL B 1 484 ? 6.633 31.594 0.303 1 97.81 484 VAL B N 1
ATOM 9753 C CA . VAL B 1 484 ? 6.133 31.75 1.666 1 97.81 484 VAL B CA 1
ATOM 9754 C C . VAL B 1 484 ? 6.281 30.438 2.428 1 97.81 484 VAL B C 1
ATOM 9756 O O . VAL B 1 484 ? 6.012 29.375 1.883 1 97.81 484 VAL B O 1
ATOM 9759 N N . LEU B 1 485 ? 6.77 30.547 3.615 1 97.81 485 LEU B N 1
ATOM 9760 C CA . LEU B 1 485 ? 6.941 29.391 4.488 1 97.81 485 LEU B CA 1
ATOM 9761 C C . LEU B 1 485 ? 5.688 29.141 5.324 1 97.81 485 LEU B C 1
ATOM 9763 O O . LEU B 1 485 ? 5.18 30.062 5.969 1 97.81 485 LEU B O 1
ATOM 9767 N N . LEU B 1 486 ? 5.172 27.953 5.258 1 98.25 486 LEU B N 1
ATOM 9768 C CA . LEU B 1 486 ? 4.191 27.484 6.234 1 98.25 486 LEU B CA 1
ATOM 9769 C C . LEU B 1 486 ? 4.879 26.75 7.375 1 98.25 486 LEU B C 1
ATOM 9771 O O . LEU B 1 486 ? 5.27 25.594 7.215 1 98.25 486 LEU B O 1
ATOM 9775 N N . LEU B 1 487 ? 5.113 27.406 8.453 1 97.69 487 LEU B N 1
ATOM 9776 C CA . LEU B 1 487 ? 5.598 26.781 9.68 1 97.69 487 LEU B CA 1
ATOM 9777 C C . LEU B 1 487 ? 4.457 26.094 10.43 1 97.69 487 LEU B C 1
ATOM 9779 O O . LEU B 1 487 ? 3.613 26.766 11.023 1 97.69 487 LEU B O 1
ATOM 9783 N N . HIS B 1 488 ? 4.461 24.781 10.461 1 97.56 488 HIS B N 1
ATOM 9784 C CA . HIS B 1 488 ? 3.227 24.062 10.758 1 97.56 488 HIS B CA 1
ATOM 9785 C C . HIS B 1 488 ? 3.441 23.031 11.859 1 97.56 488 HIS B C 1
ATOM 9787 O O . HIS B 1 488 ? 3.348 21.828 11.617 1 97.56 488 HIS B O 1
ATOM 9793 N N . PRO B 1 489 ? 3.6 23.469 13.109 1 96.94 489 PRO B N 1
ATOM 9794 C CA . PRO B 1 489 ? 3.754 22.516 14.227 1 96.94 489 PRO B CA 1
ATOM 9795 C C . PRO B 1 489 ? 2.516 21.656 14.438 1 96.94 489 PRO B C 1
ATOM 9797 O O . PRO B 1 489 ? 1.394 22.109 14.188 1 96.94 489 PRO B O 1
ATOM 9800 N N . LEU B 1 490 ? 2.766 20.5 14.953 1 96.31 490 LEU B N 1
ATOM 9801 C CA . LEU B 1 490 ? 1.694 19.562 15.273 1 96.31 490 LEU B CA 1
ATOM 9802 C C . LEU B 1 490 ? 0.923 20.016 16.5 1 96.31 490 LEU B C 1
ATOM 9804 O O . LEU B 1 490 ? 1.524 20.422 17.5 1 96.31 490 LEU B O 1
ATOM 9808 N N . GLY B 1 491 ? -0.407 19.922 16.391 1 96.19 491 GLY B N 1
ATOM 9809 C CA . GLY B 1 491 ? -1.226 20.406 17.5 1 96.19 491 GLY B CA 1
ATOM 9810 C C . GLY B 1 491 ? -2.029 19.297 18.156 1 96.19 491 GLY B C 1
ATOM 9811 O O . GLY B 1 491 ? -2.604 19.5 19.234 1 96.19 491 GLY B O 1
ATOM 9812 N N . GLY B 1 492 ? -2.104 18.094 17.531 1 95.81 492 GLY B N 1
ATOM 9813 C CA . GLY B 1 492 ? -2.781 16.969 18.141 1 95.81 492 GLY B CA 1
ATOM 9814 C C . GLY B 1 492 ? -1.943 16.266 19.188 1 95.81 492 GLY B C 1
ATOM 9815 O O . GLY B 1 492 ? -0.932 16.812 19.641 1 95.81 492 GLY B O 1
ATOM 9816 N N . TRP B 1 493 ? -2.346 15.18 19.594 1 96.94 493 TRP B N 1
ATOM 9817 C CA . TRP B 1 493 ? -1.718 14.383 20.656 1 96.94 493 TRP B CA 1
ATOM 9818 C C . TRP B 1 493 ? -0.26 14.094 20.312 1 96.94 493 TRP B C 1
ATOM 9820 O O . TRP B 1 493 ? 0.07 13.789 19.172 1 96.94 493 TRP B O 1
ATOM 9830 N N . THR B 1 494 ? 0.603 14.219 21.219 1 95 494 THR B N 1
ATOM 9831 C CA . THR B 1 494 ? 1.992 13.781 21.156 1 95 494 THR B CA 1
ATOM 9832 C C . THR B 1 494 ? 2.369 12.977 22.391 1 95 494 THR B C 1
ATOM 9834 O O . THR B 1 494 ? 1.667 13.016 23.406 1 95 494 THR B O 1
ATOM 9837 N N . LYS B 1 495 ? 3.391 12.312 22.328 1 92.94 495 LYS B N 1
ATOM 9838 C CA . LYS B 1 495 ? 3.814 11.5 23.469 1 92.94 495 LYS B CA 1
ATOM 9839 C C . LYS B 1 495 ? 4.301 12.375 24.609 1 92.94 495 LYS B C 1
ATOM 9841 O O . LYS B 1 495 ? 4.613 13.555 24.422 1 92.94 495 LYS B O 1
ATOM 9846 N N . ASP B 1 496 ? 4.461 11.859 25.766 1 88.06 496 ASP B N 1
ATOM 9847 C CA . ASP B 1 496 ? 4.668 12.586 27.016 1 88.06 496 ASP B CA 1
ATOM 9848 C C . ASP B 1 496 ? 6.035 13.273 27.031 1 88.06 496 ASP B C 1
ATOM 9850 O O . ASP B 1 496 ? 6.203 14.32 27.656 1 88.06 496 ASP B O 1
ATOM 9854 N N . ASP B 1 497 ? 7.016 12.727 26.375 1 85.38 497 ASP B N 1
ATOM 9855 C CA . ASP B 1 497 ? 8.367 13.281 26.453 1 85.38 497 ASP B CA 1
ATOM 9856 C C . ASP B 1 497 ? 8.547 14.43 25.453 1 85.38 497 ASP B C 1
ATOM 9858 O O . ASP B 1 497 ? 9.594 15.07 25.438 1 85.38 497 ASP B O 1
ATOM 9862 N N . ASP B 1 498 ? 7.543 14.789 24.719 1 89.19 498 ASP B N 1
ATOM 9863 C CA . ASP B 1 498 ? 7.621 15.914 23.797 1 89.19 498 ASP B CA 1
ATOM 9864 C C . ASP B 1 498 ? 7.25 17.219 24.469 1 89.19 498 ASP B C 1
ATOM 9866 O O . ASP B 1 498 ? 6.461 17.234 25.422 1 89.19 498 ASP B O 1
ATOM 9870 N N . VAL B 1 499 ? 7.828 18.344 23.984 1 92.5 499 VAL B N 1
ATOM 9871 C CA . VAL B 1 499 ? 7.496 19.672 24.5 1 92.5 499 VAL B CA 1
ATOM 9872 C C . VAL B 1 499 ? 6.043 20 24.156 1 92.5 499 VAL B C 1
ATOM 9874 O O . VAL B 1 499 ? 5.613 19.844 23.016 1 92.5 499 VAL B O 1
ATOM 9877 N N . PRO B 1 500 ? 5.281 20.422 25.156 1 94.5 500 PRO B N 1
ATOM 9878 C CA . PRO B 1 500 ? 3.865 20.703 24.922 1 94.5 500 PRO B CA 1
ATOM 9879 C C . PRO B 1 500 ? 3.646 21.812 23.906 1 94.5 500 PRO B C 1
ATOM 9881 O O . PRO B 1 500 ? 4.492 22.703 23.75 1 94.5 500 PRO B O 1
ATOM 9884 N N . LEU B 1 501 ? 2.504 21.812 23.266 1 96.06 501 LEU B N 1
ATOM 9885 C CA . LEU B 1 501 ? 2.18 22.703 22.156 1 96.06 501 LEU B CA 1
ATOM 9886 C C . LEU B 1 501 ? 2.268 24.156 22.562 1 96.06 501 LEU B C 1
ATOM 9888 O O . LEU B 1 501 ? 2.869 24.969 21.859 1 96.06 501 LEU B O 1
ATOM 9892 N N . PRO B 1 502 ? 1.704 24.578 23.75 1 96.38 502 PRO B N 1
ATOM 9893 C CA . PRO B 1 502 ? 1.776 26 24.094 1 96.38 502 PRO B CA 1
ATOM 9894 C C . PRO B 1 502 ? 3.211 26.516 24.203 1 96.38 502 PRO B C 1
ATOM 9896 O O . PRO B 1 502 ? 3.504 27.641 23.797 1 96.38 502 PRO B O 1
ATOM 9899 N N . VAL B 1 503 ? 4.113 25.656 24.734 1 95.94 503 VAL B N 1
ATOM 9900 C CA . VAL B 1 503 ? 5.516 26.031 24.875 1 95.94 503 VAL B CA 1
ATOM 9901 C C . VAL B 1 503 ? 6.168 26.125 23.5 1 95.94 503 VAL B C 1
ATOM 9903 O O . VAL B 1 503 ? 6.945 27.047 23.234 1 95.94 503 VAL B O 1
ATOM 9906 N N . ARG B 1 504 ? 5.863 25.203 22.641 1 96.62 504 ARG B N 1
ATOM 9907 C CA . ARG B 1 504 ? 6.426 25.203 21.297 1 96.62 504 ARG B CA 1
ATOM 9908 C C . ARG B 1 504 ? 5.996 26.453 20.531 1 96.62 504 ARG B C 1
ATOM 9910 O O . ARG B 1 504 ? 6.824 27.109 19.891 1 96.62 504 ARG B O 1
ATOM 9917 N N . ILE B 1 505 ? 4.699 26.812 20.609 1 97.31 505 ILE B N 1
ATOM 9918 C CA . ILE B 1 505 ? 4.188 27.984 19.891 1 97.31 505 ILE B CA 1
ATOM 9919 C C . ILE B 1 505 ? 4.836 29.25 20.438 1 97.31 505 ILE B C 1
ATOM 9921 O O . ILE B 1 505 ? 5.223 30.141 19.656 1 97.31 505 ILE B O 1
ATOM 9925 N N . LYS B 1 506 ? 4.949 29.328 21.734 1 97 506 LYS B N 1
ATOM 9926 C CA . LYS B 1 506 ? 5.625 30.469 22.344 1 97 506 LYS B CA 1
ATOM 9927 C C . LYS B 1 506 ? 7.062 30.578 21.844 1 97 506 LYS B C 1
ATOM 9929 O O . LYS B 1 506 ? 7.535 31.688 21.562 1 97 506 LYS B O 1
ATOM 9934 N N . GLN B 1 507 ? 7.719 29.469 21.828 1 96.94 507 GLN B N 1
ATOM 9935 C CA . GLN B 1 507 ? 9.102 29.438 21.344 1 96.94 507 GLN B CA 1
ATOM 9936 C C . GLN B 1 507 ? 9.18 29.859 19.875 1 96.94 507 GLN B C 1
ATOM 9938 O O . GLN B 1 507 ? 10.086 30.594 19.484 1 96.94 507 GLN B O 1
ATOM 9943 N N . HIS B 1 508 ? 8.266 29.375 19 1 96.94 508 HIS B N 1
ATOM 9944 C CA . HIS B 1 508 ? 8.242 29.719 17.578 1 96.94 508 HIS B CA 1
ATOM 9945 C C . HIS B 1 508 ? 7.992 31.219 17.391 1 96.94 508 HIS B C 1
ATOM 9947 O O . HIS B 1 508 ? 8.602 31.844 16.531 1 96.94 508 HIS B O 1
ATOM 9953 N N . LYS B 1 509 ? 7.121 31.75 18.203 1 96.38 509 LYS B N 1
ATOM 9954 C CA . LYS B 1 509 ? 6.859 33.188 18.156 1 96.38 509 LYS B CA 1
ATOM 9955 C C . LYS B 1 509 ? 8.109 34 18.484 1 96.38 509 LYS B C 1
ATOM 9957 O O . LYS B 1 509 ? 8.375 35.031 17.859 1 96.38 509 LYS B O 1
ATOM 9962 N N . ALA B 1 510 ? 8.875 33.5 19.438 1 96.56 510 ALA B N 1
ATOM 9963 C CA . ALA B 1 510 ? 10.117 34.188 19.828 1 96.56 510 ALA B CA 1
ATOM 9964 C C . ALA B 1 510 ? 11.125 34.156 18.688 1 96.56 510 ALA B C 1
ATOM 9966 O O . ALA B 1 510 ? 11.867 35.125 18.5 1 96.56 510 ALA B O 1
ATOM 9967 N N . ILE B 1 511 ? 11.148 33.094 17.969 1 95.81 511 ILE B N 1
ATOM 9968 C CA . ILE B 1 511 ? 12.047 32.969 16.828 1 95.81 511 ILE B CA 1
ATOM 9969 C C . ILE B 1 511 ? 11.672 33.969 15.742 1 95.81 511 ILE B C 1
ATOM 9971 O O . ILE B 1 511 ? 12.547 34.594 15.141 1 95.81 511 ILE B O 1
ATOM 9975 N N . LEU B 1 512 ? 10.398 34.156 15.508 1 95.94 512 LEU B N 1
ATOM 9976 C CA . LEU B 1 512 ? 9.906 35.125 14.516 1 95.94 512 LEU B CA 1
ATOM 9977 C C . LEU B 1 512 ? 10.164 36.531 14.961 1 95.94 512 LEU B C 1
ATOM 9979 O O . LEU B 1 512 ? 10.555 37.406 14.148 1 95.94 512 LEU B O 1
ATOM 9983 N N . GLN B 1 513 ? 10 36.781 16.203 1 95.38 513 GLN B N 1
ATOM 9984 C CA . GLN B 1 513 ? 10.227 38.125 16.75 1 95.38 513 GLN B CA 1
ATOM 9985 C C . GLN B 1 513 ? 11.703 38.5 16.672 1 95.38 513 GLN B C 1
ATOM 9987 O O . GLN B 1 513 ? 12.039 39.656 16.422 1 95.38 513 GLN B O 1
ATOM 9992 N N . ALA B 1 514 ? 12.531 37.5 16.875 1 94.25 514 ALA B N 1
ATOM 9993 C CA . ALA B 1 514 ? 13.969 37.719 16.812 1 94.25 514 ALA B CA 1
ATOM 9994 C C . ALA B 1 514 ? 14.453 37.812 15.375 1 94.25 514 ALA B C 1
ATOM 9996 O O . ALA B 1 514 ? 15.625 38.094 15.117 1 94.25 514 ALA B O 1
ATOM 9997 N N . LYS B 1 515 ? 13.578 37.562 14.422 1 93.69 515 LYS B N 1
ATOM 9998 C CA . LYS B 1 515 ? 13.828 37.688 12.984 1 93.69 515 LYS B CA 1
ATOM 9999 C C . LYS B 1 515 ? 14.859 36.688 12.516 1 93.69 515 LYS B C 1
ATOM 10001 O O . LYS B 1 515 ? 15.648 36.969 11.609 1 93.69 515 LYS B O 1
ATOM 10006 N N . VAL B 1 516 ? 14.945 35.625 13.352 1 92.88 516 VAL B N 1
ATOM 10007 C CA . VAL B 1 516 ? 15.703 34.5 12.852 1 92.88 516 VAL B CA 1
ATOM 10008 C C . VAL B 1 516 ? 15.055 33.969 11.578 1 92.88 516 VAL B C 1
ATOM 10010 O O . VAL B 1 516 ? 15.75 33.562 10.633 1 92.88 516 VAL B O 1
ATOM 10013 N N . LEU B 1 517 ? 13.758 33.906 11.586 1 94.06 517 LEU B N 1
ATOM 10014 C CA . LEU B 1 517 ? 12.922 33.688 10.414 1 94.06 517 LEU B CA 1
ATOM 10015 C C . LEU B 1 517 ? 12.109 34.969 10.102 1 94.06 517 LEU B C 1
ATOM 10017 O O . LEU B 1 517 ? 11.656 35.656 11.016 1 94.06 517 LEU B O 1
ATOM 10021 N N . ASP B 1 518 ? 11.938 35.219 8.859 1 93.5 518 ASP B N 1
ATOM 10022 C CA . ASP B 1 518 ? 11.219 36.406 8.453 1 93.5 518 ASP B CA 1
ATOM 10023 C C . ASP B 1 518 ? 9.719 36.281 8.688 1 93.5 518 ASP B C 1
ATOM 10025 O O . ASP B 1 518 ? 9.055 35.469 8.039 1 93.5 518 ASP B O 1
ATOM 10029 N N . PRO B 1 519 ? 9.156 37.062 9.594 1 94.62 519 PRO B N 1
ATOM 10030 C CA . PRO B 1 519 ? 7.73 36.938 9.891 1 94.62 519 PRO B CA 1
ATOM 10031 C C . PRO B 1 519 ? 6.848 37.344 8.711 1 94.62 519 PRO B C 1
ATOM 10033 O O . PRO B 1 519 ? 5.703 36.875 8.617 1 94.62 519 PRO B O 1
ATOM 10036 N N . GLU B 1 520 ? 7.324 38.125 7.801 1 93.75 520 GLU B N 1
ATOM 10037 C CA . GLU B 1 520 ? 6.531 38.594 6.672 1 93.75 520 GLU B CA 1
ATOM 10038 C C . GLU B 1 520 ? 6.328 37.5 5.633 1 93.75 520 GLU B C 1
ATOM 10040 O O . GLU B 1 520 ? 5.336 37.5 4.902 1 93.75 520 GLU B O 1
ATOM 10045 N N . SER B 1 521 ? 7.242 36.562 5.621 1 95.25 521 SER B N 1
ATOM 10046 C CA . SER B 1 521 ? 7.148 35.5 4.645 1 95.25 521 SER B CA 1
ATOM 10047 C C . SER B 1 521 ? 6.898 34.156 5.324 1 95.25 521 SER B C 1
ATOM 10049 O O . SER B 1 521 ? 7.188 33.094 4.754 1 95.25 521 SER B O 1
ATOM 10051 N N . THR B 1 522 ? 6.484 34.219 6.566 1 97.62 522 THR B N 1
ATOM 10052 C CA . THR B 1 522 ? 6.219 33 7.309 1 97.62 522 THR B CA 1
ATOM 10053 C C . THR B 1 522 ? 4.805 33 7.887 1 97.62 522 THR B C 1
ATOM 10055 O O . THR B 1 522 ? 4.395 33.969 8.516 1 97.62 522 THR B O 1
ATOM 10058 N N . VAL B 1 523 ? 4.09 32 7.605 1 97.88 523 VAL B N 1
ATOM 10059 C CA . VAL B 1 523 ? 2.781 31.797 8.219 1 97.88 523 VAL B CA 1
ATOM 10060 C C . VAL B 1 523 ? 2.881 30.719 9.289 1 97.88 523 VAL B C 1
ATOM 10062 O O . VAL B 1 523 ? 3.205 29.562 8.992 1 97.88 523 VAL B O 1
ATOM 10065 N N . LEU B 1 524 ? 2.682 31.094 10.516 1 97.81 524 LEU B N 1
ATOM 10066 C CA . LEU B 1 524 ? 2.643 30.156 11.625 1 97.81 524 LEU B CA 1
ATOM 10067 C C . LEU B 1 524 ? 1.226 29.625 11.844 1 97.81 524 LEU B C 1
ATOM 10069 O O . LEU B 1 524 ? 0.301 30.406 12.07 1 97.81 524 LEU B O 1
ATOM 10073 N N . ALA B 1 525 ? 0.997 28.359 11.75 1 98.19 525 ALA B N 1
ATOM 10074 C CA . ALA B 1 525 ? -0.293 27.719 11.977 1 98.19 525 ALA B CA 1
ATOM 10075 C C . ALA B 1 525 ? -0.114 26.344 12.609 1 98.19 525 ALA B C 1
ATOM 10077 O O . ALA B 1 525 ? 0.982 25.766 12.578 1 98.19 525 ALA B O 1
ATOM 10078 N N . ILE B 1 526 ? -1.169 25.844 13.18 1 98.19 526 ILE B N 1
ATOM 10079 C CA . ILE B 1 526 ? -1.126 24.578 13.898 1 98.19 526 ILE B CA 1
ATOM 10080 C C . ILE B 1 526 ? -1.801 23.484 13.062 1 98.19 526 ILE B C 1
ATOM 10082 O O . ILE B 1 526 ? -2.914 23.672 12.562 1 98.19 526 ILE B O 1
ATOM 10086 N N . PHE B 1 527 ? -1.082 22.391 12.852 1 98.31 527 PHE B N 1
ATOM 10087 C CA . PHE B 1 527 ? -1.649 21.203 12.227 1 98.31 527 PHE B CA 1
ATOM 10088 C C . PHE B 1 527 ? -2.393 20.359 13.258 1 98.31 527 PHE B C 1
ATOM 10090 O O . PHE B 1 527 ? -1.79 19.844 14.203 1 98.31 527 PHE B O 1
ATOM 10097 N N . PRO B 1 528 ? -3.625 20.141 13.102 1 98 528 PRO B N 1
ATOM 10098 C CA . PRO B 1 528 ? -4.438 19.562 14.18 1 98 528 PRO B CA 1
ATOM 10099 C C . PRO B 1 528 ? -4.238 18.047 14.328 1 98 528 PRO B C 1
ATOM 10101 O O . PRO B 1 528 ? -4.691 17.469 15.312 1 98 528 PRO B O 1
ATOM 10104 N N . SER B 1 529 ? -3.607 17.375 13.484 1 98.19 529 SER B N 1
ATOM 10105 C CA . SER B 1 529 ? -3.504 15.93 13.469 1 98.19 529 SER B CA 1
ATOM 10106 C C . SER B 1 529 ? -2.691 15.422 14.656 1 98.19 529 SER B C 1
ATOM 10108 O O . SER B 1 529 ? -1.675 16.016 15.016 1 98.19 529 SER B O 1
ATOM 10110 N N . PRO B 1 530 ? -3.119 14.336 15.281 1 98 530 PRO B N 1
ATOM 10111 C CA . PRO B 1 530 ? -2.254 13.695 16.281 1 98 530 PRO B CA 1
ATOM 10112 C C . PRO B 1 530 ? -1.006 13.07 15.656 1 98 530 PRO B C 1
ATOM 10114 O O . PRO B 1 530 ? -1.011 12.711 14.477 1 98 530 PRO B O 1
ATOM 10117 N N . MET B 1 531 ? 0.007 13.008 16.453 1 97.88 531 MET B N 1
ATOM 10118 C CA . MET B 1 531 ? 1.239 12.352 16.016 1 97.88 531 MET B CA 1
ATOM 10119 C C . MET B 1 531 ? 1.183 10.859 16.281 1 97.88 531 MET B C 1
ATOM 10121 O O . MET B 1 531 ? 0.988 10.438 17.438 1 97.88 531 MET B O 1
ATOM 10125 N N . MET B 1 532 ? 1.432 10.062 15.273 1 98.25 532 MET B N 1
ATOM 10126 C CA . MET B 1 532 ? 1.313 8.617 15.43 1 98.25 532 MET B CA 1
ATOM 10127 C C . MET B 1 532 ? 2.689 7.969 15.547 1 98.25 532 MET B C 1
ATOM 10129 O O . MET B 1 532 ? 2.805 6.824 15.984 1 98.25 532 MET B O 1
ATOM 10133 N N . TYR B 1 533 ? 3.705 8.664 15.102 1 97.81 533 TYR B N 1
ATOM 10134 C CA . TYR B 1 533 ? 5.059 8.125 15.07 1 97.81 533 TYR B CA 1
ATOM 10135 C C . TYR B 1 533 ? 5.133 6.887 14.18 1 97.81 533 TYR B C 1
ATOM 10137 O O . TYR B 1 533 ? 5.664 5.852 14.586 1 97.81 533 TYR B O 1
ATOM 10145 N N . ALA B 1 534 ? 4.621 6.992 12.984 1 98.5 534 ALA B N 1
ATOM 10146 C CA . ALA B 1 534 ? 4.52 5.859 12.07 1 98.5 534 ALA B CA 1
ATOM 10147 C C . ALA B 1 534 ? 5.516 5.996 10.922 1 98.5 534 ALA B C 1
ATOM 10149 O O . ALA B 1 534 ? 5.332 5.398 9.859 1 98.5 534 ALA B O 1
ATOM 10150 N N . GLY B 1 535 ? 6.492 6.812 11.016 1 97.56 535 GLY B N 1
ATOM 10151 C CA . GLY B 1 535 ? 7.613 6.902 10.102 1 97.56 535 GLY B CA 1
ATOM 10152 C C . GLY B 1 535 ? 7.191 7.145 8.664 1 97.56 535 GLY B C 1
ATOM 10153 O O . GLY B 1 535 ? 6.465 8.102 8.375 1 97.56 535 GLY B O 1
ATOM 10154 N N . PRO B 1 536 ? 7.641 6.27 7.77 1 97.94 536 PRO B N 1
ATOM 10155 C CA . PRO B 1 536 ? 7.375 6.457 6.34 1 97.94 536 PRO B CA 1
ATOM 10156 C C . PRO B 1 536 ? 5.883 6.488 6.016 1 97.94 536 PRO B C 1
ATOM 10158 O O . PRO B 1 536 ? 5.461 7.188 5.09 1 97.94 536 PRO B O 1
ATOM 10161 N N . THR B 1 537 ? 5.062 5.773 6.746 1 98.56 537 THR B N 1
ATOM 10162 C CA . THR B 1 537 ? 3.619 5.762 6.535 1 98.56 537 THR B CA 1
ATOM 10163 C C . THR B 1 537 ? 3.01 7.121 6.863 1 98.56 537 THR B C 1
ATOM 10165 O O . THR B 1 537 ? 2.207 7.652 6.094 1 98.56 537 THR B O 1
ATOM 10168 N N . GLU B 1 538 ? 3.451 7.715 7.945 1 98.25 538 GLU B N 1
ATOM 10169 C CA . GLU B 1 538 ? 2.822 8.938 8.438 1 98.25 538 GLU B CA 1
ATOM 10170 C C . GLU B 1 538 ? 3.328 10.164 7.684 1 98.25 538 GLU B C 1
ATOM 10172 O O . GLU B 1 538 ? 2.594 11.133 7.512 1 98.25 538 GLU B O 1
ATOM 10177 N N . VAL B 1 539 ? 4.59 10.141 7.242 1 97 539 VAL B N 1
ATOM 10178 C CA . VAL B 1 539 ? 5.105 11.305 6.527 1 97 539 VAL B CA 1
ATOM 10179 C C . VAL B 1 539 ? 4.32 11.508 5.234 1 97 539 VAL B C 1
ATOM 10181 O O . VAL B 1 539 ? 4.121 12.641 4.793 1 97 539 VAL B O 1
ATOM 10184 N N . GLN B 1 540 ? 3.852 10.414 4.645 1 97.44 540 GLN B N 1
ATOM 10185 C CA . GLN B 1 540 ? 2.965 10.539 3.492 1 97.44 540 GLN B CA 1
ATOM 10186 C C . GLN B 1 540 ? 1.7 11.32 3.855 1 97.44 540 GLN B C 1
ATOM 10188 O O . GLN B 1 540 ? 1.275 12.203 3.113 1 97.44 540 GLN B O 1
ATOM 10193 N N . TRP B 1 541 ? 1.155 10.961 4.973 1 98 541 TRP B N 1
ATOM 10194 C CA . TRP B 1 541 ? -0.036 11.641 5.469 1 98 541 TRP B CA 1
ATOM 10195 C C . TRP B 1 541 ? 0.236 13.125 5.695 1 98 541 TRP B C 1
ATOM 10197 O O . TRP B 1 541 ? -0.578 13.977 5.328 1 98 541 TRP B O 1
ATOM 10207 N N . HIS B 1 542 ? 1.337 13.406 6.258 1 97.5 542 HIS B N 1
ATOM 10208 C CA . HIS B 1 542 ? 1.727 14.789 6.5 1 97.5 542 HIS B CA 1
ATOM 10209 C C . HIS B 1 542 ? 1.821 15.57 5.191 1 97.5 542 HIS B C 1
ATOM 10211 O O . HIS B 1 542 ? 1.331 16.703 5.098 1 97.5 542 HIS B O 1
ATOM 10217 N N . ALA B 1 543 ? 2.414 14.969 4.258 1 95.88 543 ALA B N 1
ATOM 10218 C CA . ALA B 1 543 ? 2.557 15.602 2.949 1 95.88 543 ALA B CA 1
ATOM 10219 C C . ALA B 1 543 ? 1.196 15.797 2.283 1 95.88 543 ALA B C 1
ATOM 10221 O O . ALA B 1 543 ? 0.889 16.891 1.794 1 95.88 543 ALA B O 1
ATOM 10222 N N . LYS B 1 544 ? 0.395 14.75 2.322 1 95.38 544 LYS B N 1
ATOM 10223 C CA . LYS B 1 544 ? -0.933 14.797 1.717 1 95.38 544 LYS B CA 1
ATOM 10224 C C . LYS B 1 544 ? -1.783 15.906 2.338 1 95.38 544 LYS B C 1
ATOM 10226 O O . LYS B 1 544 ? -2.473 16.641 1.629 1 95.38 544 LYS B O 1
ATOM 10231 N N . ALA B 1 545 ? -1.738 15.984 3.57 1 96.5 545 ALA B N 1
ATOM 10232 C CA . ALA B 1 545 ? -2.518 17 4.273 1 96.5 545 ALA B CA 1
ATOM 10233 C C . ALA B 1 545 ? -2.105 18.406 3.85 1 96.5 545 ALA B C 1
ATOM 10235 O O . ALA B 1 545 ? -2.949 19.297 3.713 1 96.5 545 ALA B O 1
ATOM 10236 N N . ARG B 1 546 ? -0.869 18.594 3.592 1 95.75 546 ARG B N 1
ATOM 10237 C CA . ARG B 1 546 ? -0.393 19.922 3.221 1 95.75 546 ARG B CA 1
ATOM 10238 C C . ARG B 1 546 ? -0.783 20.25 1.787 1 95.75 546 ARG B C 1
ATOM 10240 O O . ARG B 1 546 ? -0.9 21.438 1.433 1 95.75 546 ARG B O 1
ATOM 10247 N N . MET B 1 547 ? -0.92 19.219 1.012 1 92.25 547 MET B N 1
ATOM 10248 C CA . MET B 1 547 ? -1.425 19.469 -0.336 1 92.25 547 MET B CA 1
ATOM 10249 C C . MET B 1 547 ? -2.789 20.156 -0.289 1 92.25 547 MET B C 1
ATOM 10251 O O . MET B 1 547 ? -3.107 20.969 -1.151 1 92.25 547 MET B O 1
ATOM 10255 N N . ALA B 1 548 ? -3.521 19.891 0.743 1 93.06 548 ALA B N 1
ATOM 10256 C CA . ALA B 1 548 ? -4.848 20.469 0.895 1 93.06 548 ALA B CA 1
ATOM 10257 C C . ALA B 1 548 ? -4.758 21.984 1.083 1 93.06 548 ALA B C 1
ATOM 10259 O O . ALA B 1 548 ? -5.707 22.719 0.784 1 93.06 548 ALA B O 1
ATOM 10260 N N . THR B 1 549 ? -3.643 22.453 1.542 1 95.06 549 THR B N 1
ATOM 10261 C CA . THR B 1 549 ? -3.479 23.875 1.811 1 95.06 549 THR B CA 1
ATOM 10262 C C . THR B 1 549 ? -3.01 24.609 0.559 1 95.06 549 THR B C 1
ATOM 10264 O O . THR B 1 549 ? -2.918 25.844 0.553 1 95.06 549 THR B O 1
ATOM 10267 N N . GLY B 1 550 ? -2.631 23.891 -0.474 1 89.12 550 GLY B N 1
ATOM 10268 C CA . GLY B 1 550 ? -2.076 24.5 -1.675 1 89.12 550 GLY B CA 1
ATOM 10269 C C . GLY B 1 550 ? -0.56 24.562 -1.668 1 89.12 550 GLY B C 1
ATOM 10270 O O . GLY B 1 550 ? 0.046 25.188 -2.537 1 89.12 550 GLY B O 1
ATOM 10271 N N . THR B 1 551 ? 0.029 23.891 -0.765 1 93.44 551 THR B N 1
ATOM 10272 C CA . THR B 1 551 ? 1.484 23.844 -0.682 1 93.44 551 THR B CA 1
ATOM 10273 C C . THR B 1 551 ? 2.068 23.094 -1.884 1 93.44 551 THR B C 1
ATOM 10275 O O . THR B 1 551 ? 1.524 22.078 -2.322 1 93.44 551 THR B O 1
ATOM 10278 N N . ASN B 1 552 ? 3.234 23.547 -2.305 1 90.12 552 ASN B N 1
ATOM 10279 C CA . ASN B 1 552 ? 3.914 23 -3.469 1 90.12 552 ASN B CA 1
ATOM 10280 C C . ASN B 1 552 ? 5.148 22.188 -3.066 1 90.12 552 ASN B C 1
ATOM 10282 O O . ASN B 1 552 ? 5.562 21.281 -3.783 1 90.12 552 ASN B O 1
ATOM 10286 N N . PHE B 1 553 ? 5.695 22.672 -2.059 1 93.44 553 PHE B N 1
ATOM 10287 C CA . PHE B 1 553 ? 6.965 22.094 -1.62 1 93.44 553 PHE B CA 1
ATOM 10288 C C . PHE B 1 553 ? 6.871 21.609 -0.178 1 93.44 553 PHE B C 1
ATOM 10290 O O . PHE B 1 553 ? 6.18 22.219 0.643 1 93.44 553 PHE B O 1
ATOM 10297 N N . TYR B 1 554 ? 7.496 20.516 0.079 1 94.69 554 TYR B N 1
ATOM 10298 C CA . TYR B 1 554 ? 7.488 19.938 1.417 1 94.69 554 TYR B CA 1
ATOM 10299 C C . TYR B 1 554 ? 8.891 19.516 1.835 1 94.69 554 TYR B C 1
ATOM 10301 O O . TYR B 1 554 ? 9.539 18.719 1.154 1 94.69 554 TYR B O 1
ATOM 10309 N N . ILE B 1 555 ? 9.344 20.047 2.92 1 92.56 555 ILE B N 1
ATOM 10310 C CA . ILE B 1 555 ? 10.672 19.719 3.424 1 92.56 555 ILE B CA 1
ATOM 10311 C C . ILE B 1 555 ? 10.609 18.469 4.301 1 92.56 555 ILE B C 1
ATOM 10313 O O . ILE B 1 555 ? 9.828 18.422 5.254 1 92.56 555 ILE B O 1
ATOM 10317 N N . VAL B 1 556 ? 11.359 17.562 3.928 1 89.56 556 VAL B N 1
ATOM 10318 C CA . VAL B 1 556 ? 11.383 16.328 4.703 1 89.56 556 VAL B CA 1
ATOM 10319 C C . VAL B 1 556 ? 12.789 16.062 5.234 1 89.56 556 VAL B C 1
ATOM 10321 O O . VAL B 1 556 ? 13.758 16.094 4.469 1 89.56 556 VAL B O 1
ATOM 10324 N N . GLY B 1 557 ? 12.859 15.875 6.527 1 84.38 557 GLY B N 1
ATOM 10325 C CA . GLY B 1 557 ? 14.148 15.609 7.156 1 84.38 557 GLY B CA 1
ATOM 10326 C C . GLY B 1 557 ? 14.445 14.133 7.312 1 84.38 557 GLY B C 1
ATOM 10327 O O . GLY B 1 557 ? 13.812 13.297 6.664 1 84.38 557 GLY B O 1
ATOM 10328 N N . ARG B 1 558 ? 15.477 13.883 8.117 1 87.62 558 ARG B N 1
ATOM 10329 C CA . ARG B 1 558 ? 15.875 12.516 8.461 1 87.62 558 ARG B CA 1
ATOM 10330 C C . ARG B 1 558 ? 14.867 11.883 9.414 1 87.62 558 ARG B C 1
ATOM 10332 O O . ARG B 1 558 ? 14.367 12.539 10.328 1 87.62 558 ARG B O 1
ATOM 10339 N N . ASP B 1 559 ? 14.539 10.648 9.164 1 92 559 ASP B N 1
ATOM 10340 C CA . ASP B 1 559 ? 13.68 9.828 10 1 92 559 ASP B CA 1
ATOM 10341 C C . ASP B 1 559 ? 12.398 10.57 10.367 1 92 559 ASP B C 1
ATOM 10343 O O . ASP B 1 559 ? 12.062 10.695 11.547 1 92 559 ASP B O 1
ATOM 10347 N N . PRO B 1 560 ? 11.703 11.102 9.367 1 93.62 560 PRO B N 1
ATOM 10348 C CA . PRO B 1 560 ? 10.461 11.82 9.656 1 93.62 560 PRO B CA 1
ATOM 10349 C C . PRO B 1 560 ? 9.445 10.953 10.398 1 93.62 560 PRO B C 1
ATOM 10351 O O . PRO B 1 560 ? 9.297 9.766 10.102 1 93.62 560 PRO B O 1
ATOM 10354 N N . ALA B 1 561 ? 8.797 11.531 11.414 1 95.12 561 ALA B N 1
ATOM 10355 C CA . ALA B 1 561 ? 7.727 10.891 12.172 1 95.12 561 ALA B CA 1
ATOM 10356 C C . ALA B 1 561 ? 8.211 9.578 12.797 1 95.12 561 ALA B C 1
ATOM 10358 O O . ALA B 1 561 ? 7.426 8.641 12.961 1 95.12 561 ALA B O 1
ATOM 10359 N N . GLY B 1 562 ? 9.539 9.477 13.047 1 95.12 562 GLY B N 1
ATOM 10360 C CA . GLY B 1 562 ? 10.102 8.273 13.633 1 95.12 562 GLY B CA 1
ATOM 10361 C C . GLY B 1 562 ? 10.188 8.328 15.148 1 95.12 562 GLY B C 1
ATOM 10362 O O . GLY B 1 562 ? 9.727 9.289 15.766 1 95.12 562 GLY B O 1
ATOM 10363 N N . MET B 1 563 ? 10.664 7.328 15.75 1 94.38 563 MET B N 1
ATOM 10364 C CA . MET B 1 563 ? 10.961 7.207 17.172 1 94.38 563 MET B CA 1
ATOM 10365 C C . MET B 1 563 ? 11.875 6.016 17.438 1 94.38 563 MET B C 1
ATOM 10367 O O . MET B 1 563 ? 12.031 5.141 16.594 1 94.38 563 MET B O 1
ATOM 10371 N N . PRO B 1 564 ? 12.5 6.043 18.547 1 94.5 564 PRO B N 1
ATOM 10372 C CA . PRO B 1 564 ? 13.281 4.855 18.906 1 94.5 564 PRO B CA 1
ATOM 10373 C C . PRO B 1 564 ? 12.406 3.639 19.203 1 94.5 564 PRO B C 1
ATOM 10375 O O . PRO B 1 564 ? 11.297 3.783 19.719 1 94.5 564 PRO B O 1
ATOM 10378 N N . HIS B 1 565 ? 12.867 2.496 18.812 1 96.69 565 HIS B N 1
ATOM 10379 C CA . HIS B 1 565 ? 12.18 1.254 19.141 1 96.69 565 HIS B CA 1
ATOM 10380 C C . HIS B 1 565 ? 12.016 1.109 20.656 1 96.69 565 HIS B C 1
ATOM 10382 O O . HIS B 1 565 ? 12.953 1.369 21.422 1 96.69 565 HIS B O 1
ATOM 10388 N N . PRO B 1 566 ? 10.852 0.716 21.109 1 96.12 566 PRO B N 1
ATOM 10389 C CA . PRO B 1 566 ? 10.602 0.681 22.547 1 96.12 566 PRO B CA 1
ATOM 10390 C C . PRO B 1 566 ? 11.547 -0.268 23.281 1 96.12 566 PRO B C 1
ATOM 10392 O O . PRO B 1 566 ? 11.93 0.003 24.422 1 96.12 566 PRO B O 1
ATOM 10395 N N . ASP B 1 567 ? 11.961 -1.359 22.625 1 96.06 567 ASP B N 1
ATOM 10396 C CA . ASP B 1 567 ? 12.781 -2.363 23.297 1 96.06 567 ASP B CA 1
ATOM 10397 C C . ASP B 1 567 ? 14.266 -2.131 23.031 1 96.06 567 ASP B C 1
ATOM 10399 O O . ASP B 1 567 ? 15.07 -2.088 23.969 1 96.06 567 ASP B O 1
ATOM 10403 N N . THR B 1 568 ? 14.695 -1.954 21.781 1 94.75 568 THR B N 1
ATOM 10404 C CA . THR B 1 568 ? 16.109 -1.911 21.406 1 94.75 568 THR B CA 1
ATOM 10405 C C . THR B 1 568 ? 16.641 -0.488 21.5 1 94.75 568 THR B C 1
ATOM 10407 O O . THR B 1 568 ? 17.859 -0.281 21.531 1 94.75 568 THR B O 1
ATOM 10410 N N . LYS B 1 569 ? 15.797 0.558 21.453 1 93.31 569 LYS B N 1
ATOM 10411 C CA . LYS B 1 569 ? 16.141 1.976 21.547 1 93.31 569 LYS B CA 1
ATOM 10412 C C . LYS B 1 569 ? 16.844 2.463 20.281 1 93.31 569 LYS B C 1
ATOM 10414 O O . LYS B 1 569 ? 17.281 3.615 20.219 1 93.31 569 LYS B O 1
ATOM 10419 N N . LYS B 1 570 ? 16.984 1.561 19.391 1 93.75 570 LYS B N 1
ATOM 10420 C CA . LYS B 1 570 ? 17.422 1.986 18.062 1 93.75 570 LYS B CA 1
ATOM 10421 C C . LYS B 1 570 ? 16.266 2.598 17.266 1 93.75 570 LYS B C 1
ATOM 10423 O O . LYS B 1 570 ? 15.102 2.41 17.625 1 93.75 570 LYS B O 1
ATOM 10428 N N . ASP B 1 571 ? 16.641 3.35 16.234 1 94.88 571 ASP B N 1
ATOM 10429 C CA . ASP B 1 571 ? 15.57 3.938 15.438 1 94.88 571 ASP B CA 1
ATOM 10430 C C . ASP B 1 571 ? 14.648 2.857 14.867 1 94.88 571 ASP B C 1
ATOM 10432 O O . ASP B 1 571 ? 15.125 1.854 14.328 1 94.88 571 ASP B O 1
ATOM 10436 N N . LEU B 1 572 ? 13.438 3.043 14.992 1 97 572 LEU B N 1
ATOM 10437 C CA . LEU B 1 572 ? 12.453 2.076 14.523 1 97 572 LEU B CA 1
ATOM 10438 C C . LEU B 1 572 ? 12.5 1.947 13.008 1 97 572 LEU B C 1
ATOM 10440 O O . LEU B 1 572 ? 12.328 0.851 12.469 1 97 572 LEU B O 1
ATOM 10444 N N . TYR B 1 573 ? 12.789 3.027 12.328 1 97.69 573 TYR B N 1
ATOM 10445 C CA . TYR B 1 573 ? 12.797 3.055 10.867 1 97.69 573 TYR B CA 1
ATOM 10446 C C . TYR B 1 573 ? 14.164 3.467 10.336 1 97.69 573 TYR B C 1
ATOM 10448 O O . TYR B 1 573 ? 14.93 4.148 11.031 1 97.69 573 TYR B O 1
ATOM 10456 N N . ASN B 1 574 ? 14.469 2.992 9.102 1 96.75 574 ASN B N 1
ATOM 10457 C CA . ASN B 1 574 ? 15.633 3.531 8.406 1 96.75 574 ASN B CA 1
ATOM 10458 C C . ASN B 1 574 ? 15.484 5.027 8.141 1 96.75 574 ASN B C 1
ATOM 10460 O O . ASN B 1 574 ? 14.461 5.473 7.613 1 96.75 574 ASN B O 1
ATOM 10464 N N . PRO B 1 575 ? 16.469 5.809 8.469 1 93.38 575 PRO B N 1
ATOM 10465 C CA . PRO B 1 575 ? 16.359 7.27 8.422 1 93.38 575 PRO B CA 1
ATOM 10466 C C . PRO B 1 575 ? 16.062 7.797 7.02 1 93.38 575 PRO B C 1
ATOM 10468 O O . PRO B 1 575 ? 15.508 8.891 6.871 1 93.38 575 PRO B O 1
ATOM 10471 N N . THR B 1 576 ? 16.359 7.062 5.977 1 93.94 576 THR B N 1
ATOM 10472 C CA . THR B 1 576 ? 16.188 7.555 4.613 1 93.94 576 THR B CA 1
ATOM 10473 C C . THR B 1 576 ? 14.859 7.078 4.023 1 93.94 576 THR B C 1
ATOM 10475 O O . THR B 1 576 ? 14.438 7.562 2.975 1 93.94 576 THR B O 1
ATOM 10478 N N . HIS B 1 577 ? 14.211 6.129 4.652 1 97 577 HIS B N 1
ATOM 10479 C CA . HIS B 1 577 ? 13.047 5.477 4.059 1 97 577 HIS B CA 1
ATOM 10480 C C . HIS B 1 577 ? 11.867 6.438 3.959 1 97 577 HIS B C 1
ATOM 10482 O O . HIS B 1 577 ? 11.078 6.367 3.01 1 97 577 HIS B O 1
ATOM 10488 N N . GLY B 1 578 ? 11.742 7.355 4.941 1 95.38 578 GLY B N 1
ATOM 10489 C CA . GLY B 1 578 ? 10.672 8.336 4.844 1 95.38 578 GLY B CA 1
ATOM 10490 C C . GLY B 1 578 ? 10.703 9.125 3.547 1 95.38 578 GLY B C 1
ATOM 10491 O O . GLY B 1 578 ? 9.695 9.242 2.855 1 95.38 578 GLY B O 1
ATOM 10492 N N . ALA B 1 579 ? 11.844 9.633 3.229 1 93 579 ALA B N 1
ATOM 10493 C CA . ALA B 1 579 ? 12.016 10.43 2.016 1 93 579 ALA B CA 1
ATOM 10494 C C . ALA B 1 579 ? 11.828 9.578 0.767 1 93 579 ALA B C 1
ATOM 10496 O O . ALA B 1 579 ? 11.18 10.008 -0.194 1 93 579 ALA B O 1
ATOM 10497 N N . LYS B 1 580 ? 12.391 8.367 0.759 1 93.5 580 LYS B N 1
ATOM 10498 C CA . LYS B 1 580 ? 12.312 7.477 -0.399 1 93.5 580 LYS B CA 1
ATOM 10499 C C . LYS B 1 580 ? 10.867 7.086 -0.69 1 93.5 580 LYS B C 1
ATOM 10501 O O . LYS B 1 580 ? 10.422 7.129 -1.841 1 93.5 580 LYS B O 1
ATOM 10506 N N . VAL B 1 581 ? 10.156 6.738 0.343 1 95.62 581 VAL B N 1
ATOM 10507 C CA . VAL B 1 581 ? 8.766 6.316 0.192 1 95.62 581 VAL B CA 1
ATOM 10508 C C . VAL B 1 581 ? 7.91 7.496 -0.263 1 95.62 581 VAL B C 1
ATOM 10510 O O . VAL B 1 581 ? 7.043 7.348 -1.124 1 95.62 581 VAL B O 1
ATOM 10513 N N . LEU B 1 582 ? 8.188 8.609 0.292 1 93.56 582 LEU B N 1
ATOM 10514 C CA . LEU B 1 582 ? 7.434 9.812 -0.052 1 93.56 582 LEU B CA 1
ATOM 10515 C C . LEU B 1 582 ? 7.613 10.156 -1.525 1 93.56 582 LEU B C 1
ATOM 10517 O O . LEU B 1 582 ? 6.648 10.531 -2.199 1 93.56 582 LEU B O 1
ATOM 10521 N N . THR B 1 583 ? 8.766 10.062 -2.055 1 89.31 583 THR B N 1
ATOM 10522 C CA . THR B 1 583 ? 9.07 10.414 -3.436 1 89.31 583 THR B CA 1
ATOM 10523 C C . THR B 1 583 ? 8.375 9.469 -4.406 1 89.31 583 THR B C 1
ATOM 10525 O O . THR B 1 583 ? 7.992 9.867 -5.508 1 89.31 583 THR B O 1
ATOM 10528 N N . SER B 1 584 ? 8.117 8.281 -3.957 1 90.12 584 SER B N 1
ATOM 10529 C CA . SER B 1 584 ? 7.52 7.277 -4.832 1 90.12 584 SER B CA 1
ATOM 10530 C C . SER B 1 584 ? 6.031 7.109 -4.547 1 90.12 584 SER B C 1
ATOM 10532 O O . SER B 1 584 ? 5.352 6.312 -5.199 1 90.12 584 SER B O 1
ATOM 10534 N N . ALA B 1 585 ? 5.5 7.848 -3.645 1 93 585 ALA B N 1
ATOM 10535 C CA . ALA B 1 585 ? 4.141 7.613 -3.17 1 93 585 ALA B CA 1
ATOM 10536 C C . ALA B 1 585 ? 3.115 8.016 -4.23 1 93 585 ALA B C 1
ATOM 10538 O O . ALA B 1 585 ? 3.113 9.148 -4.703 1 93 585 ALA B O 1
ATOM 10539 N N . PRO B 1 586 ? 2.205 7.082 -4.547 1 89 586 PRO B N 1
ATOM 10540 C CA . PRO B 1 586 ? 1.158 7.438 -5.512 1 89 586 PRO B CA 1
ATOM 10541 C C . PRO B 1 586 ? 0.24 8.547 -5.004 1 89 586 PRO B C 1
ATOM 10543 O O . PRO B 1 586 ? -0.111 8.57 -3.82 1 89 586 PRO B O 1
ATOM 10546 N N . GLY B 1 587 ? -0.081 9.461 -5.883 1 86.06 587 GLY B N 1
ATOM 10547 C CA . GLY B 1 587 ? -1.031 10.516 -5.562 1 86.06 587 GLY B CA 1
ATOM 10548 C C . GLY B 1 587 ? -0.377 11.75 -4.969 1 86.06 587 GLY B C 1
ATOM 10549 O O . GLY B 1 587 ? -1.059 12.719 -4.637 1 86.06 587 GLY B O 1
ATOM 10550 N N . LEU B 1 588 ? 0.933 11.734 -4.785 1 89.25 588 LEU B N 1
ATOM 10551 C CA . LEU B 1 588 ? 1.617 12.875 -4.188 1 89.25 588 LEU B CA 1
ATOM 10552 C C . LEU B 1 588 ? 2.527 13.562 -5.203 1 89.25 588 LEU B C 1
ATOM 10554 O O . LEU B 1 588 ? 3.418 14.328 -4.828 1 89.25 588 LEU B O 1
ATOM 10558 N N . ASN B 1 589 ? 2.27 13.383 -6.402 1 77.19 589 ASN B N 1
ATOM 10559 C CA . ASN B 1 589 ? 3.143 13.859 -7.469 1 77.19 589 ASN B CA 1
ATOM 10560 C C . ASN B 1 589 ? 3.104 15.375 -7.59 1 77.19 589 ASN B C 1
ATOM 10562 O O . ASN B 1 589 ? 4.004 15.984 -8.172 1 77.19 589 ASN B O 1
ATOM 10566 N N . GLN B 1 590 ? 2.145 15.969 -6.984 1 77.25 590 GLN B N 1
ATOM 10567 C CA . GLN B 1 590 ? 2.008 17.422 -7.078 1 77.25 590 GLN B CA 1
ATOM 10568 C C . GLN B 1 590 ? 2.908 18.125 -6.07 1 77.25 590 GLN B C 1
ATOM 10570 O O . GLN B 1 590 ? 3.115 19.328 -6.156 1 77.25 590 GLN B O 1
ATOM 10575 N N . LEU B 1 591 ? 3.428 17.406 -5.176 1 87.5 591 LEU B N 1
ATOM 10576 C CA . LEU B 1 591 ? 4.266 17.969 -4.125 1 87.5 591 LEU B CA 1
ATOM 10577 C C . LEU B 1 591 ? 5.738 17.672 -4.375 1 87.5 591 LEU B C 1
ATOM 10579 O O . LEU B 1 591 ? 6.109 16.5 -4.578 1 87.5 591 LEU B O 1
ATOM 10583 N N . GLU B 1 592 ? 6.473 18.688 -4.512 1 90.19 592 GLU B N 1
ATOM 10584 C CA . GLU B 1 592 ? 7.914 18.469 -4.637 1 90.19 592 GLU B CA 1
ATOM 10585 C C . GLU B 1 592 ? 8.578 18.359 -3.27 1 90.19 592 GLU B C 1
ATOM 10587 O O . GLU B 1 592 ? 8.414 19.234 -2.42 1 90.19 592 GLU B O 1
ATOM 10592 N N . ILE B 1 593 ? 9.297 17.328 -3.09 1 88.88 593 ILE B N 1
ATOM 10593 C CA . ILE B 1 593 ? 9.977 17.078 -1.822 1 88.88 593 ILE B CA 1
ATOM 10594 C C . ILE B 1 593 ? 11.367 17.719 -1.841 1 88.88 593 ILE B C 1
ATOM 10596 O O . ILE B 1 593 ? 12.156 17.469 -2.746 1 88.88 593 ILE B O 1
ATOM 10600 N N . VAL B 1 594 ? 11.617 18.547 -0.943 1 86.62 594 VAL B N 1
ATOM 10601 C CA . VAL B 1 594 ? 12.914 19.203 -0.798 1 86.62 594 VAL B CA 1
ATOM 10602 C C . VAL B 1 594 ? 13.75 18.469 0.24 1 86.62 594 VAL B C 1
ATOM 10604 O O . VAL B 1 594 ? 13.359 18.359 1.404 1 86.62 594 VAL B O 1
ATOM 10607 N N . PRO B 1 595 ? 14.836 17.969 -0.212 1 79.12 595 PRO B N 1
ATOM 10608 C CA . PRO B 1 595 ? 15.641 17.188 0.734 1 79.12 595 PRO B CA 1
ATOM 10609 C C . PRO B 1 595 ? 16.266 18.062 1.825 1 79.12 595 PRO B C 1
ATOM 10611 O O . PRO B 1 595 ? 16.656 19.203 1.564 1 79.12 595 PRO B O 1
ATOM 10614 N N . PHE B 1 596 ? 16.406 17.438 2.938 1 78.56 596 PHE B N 1
ATOM 10615 C CA . PHE B 1 596 ? 16.984 18.047 4.129 1 78.56 596 PHE B CA 1
ATOM 10616 C C . PHE B 1 596 ? 18.5 17.938 4.113 1 78.56 596 PHE B C 1
ATOM 10618 O O . PHE B 1 596 ? 19.047 16.828 4.059 1 78.56 596 PHE B O 1
ATOM 10625 N N . ARG B 1 597 ? 19.188 19.078 4.113 1 82 597 ARG B N 1
ATOM 10626 C CA . ARG B 1 597 ? 20.641 19.062 4.297 1 82 597 ARG B CA 1
ATOM 10627 C C . ARG B 1 597 ? 21 19.062 5.781 1 82 597 ARG B C 1
ATOM 10629 O O . ARG B 1 597 ? 20.359 19.75 6.578 1 82 597 ARG B O 1
ATOM 10636 N N . VAL B 1 598 ? 22 18.328 6.055 1 84.5 598 VAL B N 1
ATOM 10637 C CA . VAL B 1 598 ? 22.375 18.203 7.461 1 84.5 598 VAL B CA 1
ATOM 10638 C C . VAL B 1 598 ? 23.078 19.484 7.918 1 84.5 598 VAL B C 1
ATOM 10640 O O . VAL B 1 598 ? 24.016 19.969 7.266 1 84.5 598 VAL B O 1
ATOM 10643 N N . ALA B 1 599 ? 22.562 20 8.984 1 90.25 599 ALA B N 1
ATOM 10644 C CA . ALA B 1 599 ? 23.156 21.188 9.602 1 90.25 599 ALA B CA 1
ATOM 10645 C C . ALA B 1 599 ? 23.734 20.844 10.969 1 90.25 599 ALA B C 1
ATOM 10647 O O . ALA B 1 599 ? 23.188 20.016 11.703 1 90.25 599 ALA B O 1
ATOM 10648 N N . ALA B 1 600 ? 24.875 21.422 11.242 1 92.12 600 ALA B N 1
ATOM 10649 C CA . ALA B 1 600 ? 25.547 21.25 12.531 1 92.12 600 ALA B CA 1
ATOM 10650 C C . ALA B 1 600 ? 26.219 22.562 12.977 1 92.12 600 ALA B C 1
ATOM 10652 O O . ALA B 1 600 ? 26.344 23.5 12.188 1 92.12 600 ALA B O 1
ATOM 10653 N N . TYR B 1 601 ? 26.484 22.531 14.25 1 94.06 601 TYR B N 1
ATOM 10654 C CA . TYR B 1 601 ? 27.094 23.734 14.812 1 94.06 601 TYR B CA 1
ATOM 10655 C C . TYR B 1 601 ? 28.562 23.844 14.383 1 94.06 601 TYR B C 1
ATOM 10657 O O . TYR B 1 601 ? 29.375 22.969 14.695 1 94.06 601 TYR B O 1
ATOM 10665 N N . ASN B 1 602 ? 28.906 24.922 13.695 1 95.12 602 ASN B N 1
ATOM 10666 C CA . ASN B 1 602 ? 30.281 25.219 13.305 1 95.12 602 ASN B CA 1
ATOM 10667 C C . ASN B 1 602 ? 31.016 25.969 14.398 1 95.12 602 ASN B C 1
ATOM 10669 O O . ASN B 1 602 ? 30.766 27.156 14.641 1 95.12 602 ASN B O 1
ATOM 10673 N N . THR B 1 603 ? 31.938 25.359 14.984 1 93.75 603 THR B N 1
ATOM 10674 C CA . THR B 1 603 ? 32.625 25.906 16.156 1 93.75 603 THR B CA 1
ATOM 10675 C C . THR B 1 603 ? 33.5 27.094 15.766 1 93.75 603 THR B C 1
ATOM 10677 O O . THR B 1 603 ? 33.75 27.984 16.578 1 93.75 603 THR B O 1
ATOM 10680 N N . LYS B 1 604 ? 33.969 27.172 14.57 1 93.75 604 LYS B N 1
ATOM 10681 C CA . LYS B 1 604 ? 34.812 28.281 14.094 1 93.75 604 LYS B CA 1
ATOM 10682 C C . LYS B 1 604 ? 33.969 29.516 13.789 1 93.75 604 LYS B C 1
ATOM 10684 O O . LYS B 1 604 ? 34.312 30.625 14.18 1 93.75 604 LYS B O 1
ATOM 10689 N N . ARG B 1 605 ? 32.875 29.281 13.125 1 93 605 ARG B N 1
ATOM 10690 C CA . ARG B 1 605 ? 32 30.391 12.727 1 93 605 ARG B CA 1
ATOM 10691 C C . ARG B 1 605 ? 31 30.719 13.828 1 93 605 ARG B C 1
ATOM 10693 O O . ARG B 1 605 ? 30.359 31.766 13.789 1 93 605 ARG B O 1
ATOM 10700 N N . LYS B 1 606 ? 30.844 29.859 14.797 1 92.75 606 LYS B N 1
ATOM 10701 C CA . LYS B 1 606 ? 29.984 30.031 15.961 1 92.75 606 LYS B CA 1
ATOM 10702 C C . LYS B 1 606 ? 28.516 30.203 15.555 1 92.75 606 LYS B C 1
ATOM 10704 O O . LYS B 1 606 ? 27.844 31.109 16.016 1 92.75 606 LYS B O 1
ATOM 10709 N N . CYS B 1 607 ? 28.188 29.453 14.656 1 92.81 607 CYS B N 1
ATOM 10710 C CA . CYS B 1 607 ? 26.812 29.422 14.172 1 92.81 607 CYS B CA 1
ATOM 10711 C C . CYS B 1 607 ? 26.469 28.078 13.547 1 92.81 607 CYS B C 1
ATOM 10713 O O . CYS B 1 607 ? 27.359 27.25 13.336 1 92.81 607 CYS B O 1
ATOM 10715 N N . MET B 1 608 ? 25.188 27.828 13.359 1 93.12 608 MET B N 1
ATOM 10716 C CA . MET B 1 608 ? 24.781 26.625 12.633 1 93.12 608 MET B CA 1
ATOM 10717 C C . MET B 1 608 ? 25.125 26.734 11.156 1 93.12 608 MET B C 1
ATOM 10719 O O . MET B 1 608 ? 25 27.812 10.562 1 93.12 608 MET B O 1
ATOM 10723 N N . ASP B 1 609 ? 25.688 25.641 10.602 1 93.62 609 ASP B N 1
ATOM 10724 C CA . ASP B 1 609 ? 26.109 25.578 9.211 1 93.62 609 ASP B CA 1
ATOM 10725 C C . ASP B 1 609 ? 25.891 24.188 8.625 1 93.62 609 ASP B C 1
ATOM 10727 O O . ASP B 1 609 ? 25.719 23.219 9.367 1 93.62 609 ASP B O 1
ATOM 10731 N N . PHE B 1 610 ? 25.781 24.188 7.289 1 92.38 610 PHE B N 1
ATOM 10732 C CA . PHE B 1 610 ? 25.641 22.891 6.656 1 92.38 610 PHE B CA 1
ATOM 10733 C C . PHE B 1 610 ? 26.906 22.062 6.832 1 92.38 610 PHE B C 1
ATOM 10735 O O . PHE B 1 610 ? 28.016 22.578 6.668 1 92.38 610 PHE B O 1
ATOM 10742 N N . PHE B 1 611 ? 26.719 20.875 7.211 1 91.81 611 PHE B N 1
ATOM 10743 C CA . PHE B 1 611 ? 27.812 19.969 7.527 1 91.81 611 PHE B CA 1
ATOM 10744 C C . PHE B 1 611 ? 28.688 19.703 6.297 1 91.81 611 PHE B C 1
ATOM 10746 O O . PHE B 1 611 ? 28.156 19.469 5.207 1 91.81 611 PHE B O 1
ATOM 10753 N N . ASP B 1 612 ? 29.969 19.812 6.41 1 90.44 612 ASP B N 1
ATOM 10754 C CA . ASP B 1 612 ? 30.969 19.531 5.391 1 90.44 612 ASP B CA 1
ATOM 10755 C C . ASP B 1 612 ? 31.844 18.344 5.809 1 90.44 612 ASP B C 1
ATOM 10757 O O . ASP B 1 612 ? 32.688 18.484 6.707 1 90.44 612 ASP B O 1
ATOM 10761 N N . PRO B 1 613 ? 31.719 17.25 5.105 1 87.5 613 PRO B N 1
ATOM 10762 C CA . PRO B 1 613 ? 32.469 16.062 5.5 1 87.5 613 PRO B CA 1
ATOM 10763 C C . PRO B 1 613 ? 34 16.266 5.41 1 87.5 613 PRO B C 1
ATOM 10765 O O . PRO B 1 613 ? 34.75 15.578 6.098 1 87.5 613 PRO B O 1
ATOM 10768 N N . GLU B 1 614 ? 34.5 17.141 4.594 1 90.25 614 GLU B N 1
ATOM 10769 C CA . GLU B 1 614 ? 35.938 17.391 4.422 1 90.25 614 GLU B CA 1
ATOM 10770 C C . GLU B 1 614 ? 36.531 18.094 5.648 1 90.25 614 GLU B C 1
ATOM 10772 O O . GLU B 1 614 ? 37.719 17.984 5.922 1 90.25 614 GLU B O 1
ATOM 10777 N N . ASN B 1 615 ? 35.688 18.812 6.355 1 90.75 615 ASN B N 1
ATOM 10778 C CA . ASN B 1 615 ? 36.094 19.516 7.559 1 90.75 615 ASN B CA 1
ATOM 10779 C C . ASN B 1 615 ? 35.281 19.094 8.773 1 90.75 615 ASN B C 1
ATOM 10781 O O . ASN B 1 615 ? 34.75 19.938 9.5 1 90.75 615 ASN B O 1
ATOM 10785 N N . ARG B 1 616 ? 35.125 17.906 9.125 1 88.75 616 ARG B N 1
ATOM 10786 C CA . ARG B 1 616 ? 34.25 17.344 10.164 1 88.75 616 ARG B CA 1
ATOM 10787 C C . ARG B 1 616 ? 34.656 17.875 11.539 1 88.75 616 ARG B C 1
ATOM 10789 O O . ARG B 1 616 ? 33.781 18.062 12.398 1 88.75 616 ARG B O 1
ATOM 10796 N N . GLU B 1 617 ? 35.875 18.172 11.781 1 90.81 617 GLU B N 1
ATOM 10797 C CA . GLU B 1 617 ? 36.375 18.578 13.086 1 90.81 617 GLU B CA 1
ATOM 10798 C C . GLU B 1 617 ? 35.844 19.938 13.484 1 90.81 617 GLU B C 1
ATOM 10800 O O . GLU B 1 617 ? 35.812 20.281 14.664 1 90.81 617 GLU B O 1
ATOM 10805 N N . ASP B 1 618 ? 35.469 20.594 12.492 1 93.12 618 ASP B N 1
ATOM 10806 C CA . ASP B 1 618 ? 34.969 21.953 12.742 1 93.12 618 ASP B CA 1
ATOM 10807 C C . ASP B 1 618 ? 33.531 21.938 13.219 1 93.12 618 ASP B C 1
ATOM 10809 O O . ASP B 1 618 ? 33 22.969 13.602 1 93.12 618 ASP B O 1
ATOM 10813 N N . TYR B 1 619 ? 32.875 20.797 13.258 1 93.88 619 TYR B N 1
ATOM 10814 C CA . TYR B 1 619 ? 31.422 20.766 13.516 1 93.88 619 TYR B CA 1
ATOM 10815 C C . TYR B 1 619 ? 31.125 20 14.797 1 93.88 619 TYR B C 1
ATOM 10817 O O . TYR B 1 619 ? 31.766 19 15.102 1 93.88 619 TYR B O 1
ATOM 10825 N N . ASP B 1 620 ? 30.188 20.547 15.523 1 91.94 620 ASP B N 1
ATOM 10826 C CA . ASP B 1 620 ? 29.672 19.938 16.734 1 91.94 620 ASP B CA 1
ATOM 10827 C C . ASP B 1 620 ? 28.203 19.547 16.562 1 91.94 620 ASP B C 1
ATOM 10829 O O . ASP B 1 620 ? 27.344 20.406 16.359 1 91.94 620 ASP B O 1
ATOM 10833 N N . PHE B 1 621 ? 27.953 18.234 16.688 1 88.38 621 PHE B N 1
ATOM 10834 C CA . PHE B 1 621 ? 26.594 17.75 16.594 1 88.38 621 PHE B CA 1
ATOM 10835 C C . PHE B 1 621 ? 25.922 17.734 17.969 1 88.38 621 PHE B C 1
ATOM 10837 O O . PHE B 1 621 ? 26.281 16.906 18.812 1 88.38 621 PHE B O 1
ATOM 10844 N N . ILE B 1 622 ? 25.078 18.656 18.172 1 86.38 622 ILE B N 1
ATOM 10845 C CA . ILE B 1 622 ? 24.344 18.734 19.438 1 86.38 622 ILE B CA 1
ATOM 10846 C C . ILE B 1 622 ? 23.047 17.922 19.312 1 86.38 622 ILE B C 1
ATOM 10848 O O . ILE B 1 622 ? 22.125 18.312 18.594 1 86.38 622 ILE B O 1
ATOM 10852 N N . SER B 1 623 ? 22.984 16.875 20.047 1 77.62 623 SER B N 1
ATOM 10853 C CA . SER B 1 623 ? 21.812 15.992 20 1 77.62 623 SER B CA 1
ATOM 10854 C C . SER B 1 623 ? 20.641 16.562 20.781 1 77.62 623 SER B C 1
ATOM 10856 O O . SER B 1 623 ? 20.812 17.5 21.578 1 77.62 623 SER B O 1
ATOM 10858 N N . GLY B 1 624 ? 19.438 16.109 20.547 1 76.62 624 GLY B N 1
ATOM 10859 C CA . GLY B 1 624 ? 18.25 16.5 21.312 1 76.62 624 GLY B CA 1
ATOM 10860 C C . GLY B 1 624 ? 18.391 16.219 22.797 1 76.62 624 GLY B C 1
ATOM 10861 O O . GLY B 1 624 ? 17.969 17.031 23.625 1 76.62 624 GLY B O 1
ATOM 10862 N N . THR B 1 625 ? 19.016 15.102 23.094 1 76.25 625 THR B N 1
ATOM 10863 C CA . THR B 1 625 ? 19.25 14.734 24.484 1 76.25 625 THR B CA 1
ATOM 10864 C C . THR B 1 625 ? 20.156 15.75 25.156 1 76.25 625 THR B C 1
ATOM 10866 O O . THR B 1 625 ? 19.906 16.172 26.297 1 76.25 625 THR B O 1
ATOM 10869 N N . ARG B 1 626 ? 21.234 16.062 24.438 1 85.06 626 ARG B N 1
ATOM 10870 C CA . ARG B 1 626 ? 22.156 17.062 24.969 1 85.06 626 ARG B CA 1
ATOM 10871 C C . ARG B 1 626 ? 21.469 18.406 25.141 1 85.06 626 ARG B C 1
ATOM 10873 O O . ARG B 1 626 ? 21.672 19.094 26.141 1 85.06 626 ARG B O 1
ATOM 10880 N N . MET B 1 627 ? 20.703 18.781 24.203 1 87.19 627 MET B N 1
ATOM 10881 C CA . MET B 1 627 ? 19.984 20.047 24.266 1 87.19 627 MET B CA 1
ATOM 10882 C C . MET B 1 627 ? 19.047 20.078 25.469 1 87.19 627 MET B C 1
ATOM 10884 O O . MET B 1 627 ? 19.016 21.062 26.203 1 87.19 627 MET B O 1
ATOM 10888 N N . ARG B 1 628 ? 18.328 19.047 25.75 1 84.88 628 ARG B N 1
ATOM 10889 C CA . ARG B 1 628 ? 17.406 18.953 26.859 1 84.88 628 ARG B CA 1
ATOM 10890 C C . ARG B 1 628 ? 18.141 19 28.203 1 84.88 628 ARG B C 1
ATOM 10892 O O . ARG B 1 628 ? 17.672 19.625 29.156 1 84.88 628 ARG B O 1
ATOM 10899 N N . LYS B 1 629 ? 19.25 18.312 28.172 1 87.12 629 LYS B N 1
ATOM 10900 C CA . LYS B 1 629 ? 20.078 18.344 29.375 1 87.12 629 LYS B CA 1
ATOM 10901 C C . LYS B 1 629 ? 20.547 19.766 29.688 1 87.12 629 LYS B C 1
ATOM 10903 O O . LYS B 1 629 ? 20.453 20.219 30.828 1 87.12 629 LYS B O 1
ATOM 10908 N N . LEU B 1 630 ? 21.031 20.453 28.703 1 91.31 630 LEU B N 1
ATOM 10909 C CA . LEU B 1 630 ? 21.484 21.844 28.875 1 91.31 630 LEU B CA 1
ATOM 10910 C C . LEU B 1 630 ? 20.344 22.719 29.391 1 91.31 630 LEU B C 1
ATOM 10912 O O . LEU B 1 630 ? 20.547 23.531 30.281 1 91.31 630 LEU B O 1
ATOM 10916 N N . ALA B 1 631 ? 19.203 22.516 28.844 1 90.25 631 ALA B N 1
ATOM 10917 C CA . ALA B 1 631 ? 18.031 23.297 29.234 1 90.25 631 ALA B CA 1
ATOM 10918 C C . ALA B 1 631 ? 17.625 23 30.672 1 90.25 631 ALA B C 1
ATOM 10920 O O . ALA B 1 631 ? 17.297 23.922 31.438 1 90.25 631 ALA B O 1
ATOM 10921 N N . ARG B 1 632 ? 17.703 21.781 31.062 1 89.31 632 ARG B N 1
ATOM 10922 C CA . ARG B 1 632 ? 17.328 21.359 32.406 1 89.31 632 ARG B CA 1
ATOM 10923 C C . ARG B 1 632 ? 18.281 21.922 33.438 1 89.31 632 ARG B C 1
ATOM 10925 O O . ARG B 1 632 ? 17.875 22.281 34.562 1 89.31 632 ARG B O 1
ATOM 10932 N N . GLU B 1 633 ? 19.531 21.969 33.094 1 91.19 633 GLU B N 1
ATOM 10933 C CA . GLU B 1 633 ? 20.578 22.422 34 1 91.19 633 GLU B CA 1
ATOM 10934 C C . GLU B 1 633 ? 20.688 23.953 34 1 91.19 633 GLU B C 1
ATOM 10936 O O . GLU B 1 633 ? 21.469 24.531 34.75 1 91.19 633 GLU B O 1
ATOM 10941 N N . GLY B 1 634 ? 20 24.531 33.125 1 87 634 GLY B N 1
ATOM 10942 C CA . GLY B 1 634 ? 20.016 25.984 33.031 1 87 634 GLY B CA 1
ATOM 10943 C C . GLY B 1 634 ? 21.25 26.547 32.344 1 87 634 GLY B C 1
ATOM 10944 O O . GLY B 1 634 ? 21.641 27.672 32.594 1 87 634 GLY B O 1
ATOM 10945 N N . GLU B 1 635 ? 21.859 25.719 31.641 1 91.38 635 GLU B N 1
ATOM 10946 C CA . GLU B 1 635 ? 23.047 26.141 30.891 1 91.38 635 GLU B CA 1
ATOM 10947 C C . GLU B 1 635 ? 22.672 26.641 29.5 1 91.38 635 GLU B C 1
ATOM 10949 O O . GLU B 1 635 ? 21.656 26.25 28.938 1 91.38 635 GLU B O 1
ATOM 10954 N N . THR B 1 636 ? 23.5 27.562 29.109 1 90.88 636 THR B N 1
ATOM 10955 C CA . THR B 1 636 ? 23.266 28.125 27.781 1 90.88 636 THR B CA 1
ATOM 10956 C C . THR B 1 636 ? 24 27.328 26.703 1 90.88 636 THR B C 1
ATOM 10958 O O . THR B 1 636 ? 25.156 26.953 26.906 1 90.88 636 THR B O 1
ATOM 10961 N N . PRO B 1 637 ? 23.297 27.062 25.656 1 92.5 637 PRO B N 1
ATOM 10962 C CA . PRO B 1 637 ? 24 26.422 24.547 1 92.5 637 PRO B CA 1
ATOM 10963 C C . PRO B 1 637 ? 25.016 27.359 23.875 1 92.5 637 PRO B C 1
ATOM 10965 O O . PRO B 1 637 ? 25.047 28.547 24.156 1 92.5 637 PRO B O 1
ATOM 10968 N N . PRO B 1 638 ? 25.875 26.766 23.062 1 91.75 638 PRO B N 1
ATOM 10969 C CA . PRO B 1 638 ? 26.844 27.625 22.359 1 91.75 638 PRO B CA 1
ATOM 10970 C C . PRO B 1 638 ? 26.172 28.734 21.578 1 91.75 638 PRO B C 1
ATOM 10972 O O . PRO B 1 638 ? 25.062 28.562 21.062 1 91.75 638 PRO B O 1
ATOM 10975 N N . ASP B 1 639 ? 26.891 29.828 21.453 1 91.25 639 ASP B N 1
ATOM 10976 C CA . ASP B 1 639 ? 26.375 30.984 20.75 1 91.25 639 ASP B CA 1
ATOM 10977 C C . ASP B 1 639 ? 26.031 30.641 19.297 1 91.25 639 ASP B C 1
ATOM 10979 O O . ASP B 1 639 ? 26.828 29.984 18.609 1 91.25 639 ASP B O 1
ATOM 10983 N N . GLY B 1 640 ? 24.797 31.047 18.938 1 92.31 640 GLY B N 1
ATOM 10984 C CA . GLY B 1 640 ? 24.422 30.828 17.547 1 92.31 640 GLY B CA 1
ATOM 10985 C C . GLY B 1 640 ? 23.625 29.562 17.344 1 92.31 640 GLY B C 1
ATOM 10986 O O . GLY B 1 640 ? 23.125 29.297 16.234 1 92.31 640 GLY B O 1
ATOM 10987 N N . PHE B 1 641 ? 23.469 28.781 18.359 1 94.12 641 PHE B N 1
ATOM 10988 C CA . PHE B 1 641 ? 22.703 27.531 18.25 1 94.12 641 PHE B CA 1
ATOM 10989 C C . PHE B 1 641 ? 21.203 27.828 18.203 1 94.12 641 PHE B C 1
ATOM 10991 O O . PHE B 1 641 ? 20.484 27.203 17.438 1 94.12 641 PHE B O 1
ATOM 10998 N N . MET B 1 642 ? 20.812 28.719 19.094 1 94.38 642 MET B N 1
ATOM 10999 C CA . MET B 1 642 ? 19.406 29.109 19.188 1 94.38 642 MET B CA 1
ATOM 11000 C C . MET B 1 642 ? 19.281 30.562 19.609 1 94.38 642 MET B C 1
ATOM 11002 O O . MET B 1 642 ? 20.141 31.094 20.328 1 94.38 642 MET B O 1
ATOM 11006 N N . ALA B 1 643 ? 18.281 31.266 19.109 1 93.44 643 ALA B N 1
ATOM 11007 C CA . ALA B 1 643 ? 18.031 32.625 19.562 1 93.44 643 ALA B CA 1
ATOM 11008 C C . ALA B 1 643 ? 17.859 32.688 21.078 1 93.44 643 ALA B C 1
ATOM 11010 O O . ALA B 1 643 ? 17.172 31.828 21.656 1 93.44 643 ALA B O 1
ATOM 11011 N N . PRO B 1 644 ? 18.422 33.625 21.688 1 94.06 644 PRO B N 1
ATOM 11012 C CA . PRO B 1 644 ? 18.438 33.688 23.156 1 94.06 644 PRO B CA 1
ATOM 11013 C C . PRO B 1 644 ? 17.031 33.688 23.766 1 94.06 644 PRO B C 1
ATOM 11015 O O . PRO B 1 644 ? 16.781 32.969 24.734 1 94.06 644 PRO B O 1
ATOM 11018 N N . GLU B 1 645 ? 16.156 34.469 23.203 1 94.81 645 GLU B N 1
ATOM 11019 C CA . GLU B 1 645 ? 14.797 34.531 23.734 1 94.81 645 GLU B CA 1
ATOM 11020 C C . GLU B 1 645 ? 14.102 33.156 23.594 1 94.81 645 GLU B C 1
ATOM 11022 O O . GLU B 1 645 ? 13.344 32.75 24.484 1 94.81 645 GLU B O 1
ATOM 11027 N N . ALA B 1 646 ? 14.305 32.469 22.531 1 95.56 646 ALA B N 1
ATOM 11028 C CA . ALA B 1 646 ? 13.727 31.172 22.297 1 95.56 646 ALA B CA 1
ATOM 11029 C C . ALA B 1 646 ? 14.289 30.141 23.266 1 95.56 646 ALA B C 1
ATOM 11031 O O . ALA B 1 646 ? 13.547 29.297 23.781 1 95.56 646 ALA B O 1
ATOM 11032 N N . TRP B 1 647 ? 15.555 30.219 23.547 1 95.56 647 TRP B N 1
ATOM 11033 C CA . TRP B 1 647 ? 16.203 29.297 24.484 1 95.56 647 TRP B CA 1
ATOM 11034 C C . TRP B 1 647 ? 15.672 29.516 25.891 1 95.56 647 TRP B C 1
ATOM 11036 O O . TRP B 1 647 ? 15.477 28.547 26.641 1 95.56 647 TRP B O 1
ATOM 11046 N N . GLU B 1 648 ? 15.484 30.719 26.234 1 95.38 648 GLU B N 1
ATOM 11047 C CA . GLU B 1 648 ? 14.977 31.031 27.578 1 95.38 648 GLU B CA 1
ATOM 11048 C C . GLU B 1 648 ? 13.625 30.375 27.812 1 95.38 648 GLU B C 1
ATOM 11050 O O . GLU B 1 648 ? 13.359 29.859 28.906 1 95.38 648 GLU B O 1
ATOM 11055 N N . ILE B 1 649 ? 12.797 30.406 26.844 1 95.62 649 ILE B N 1
ATOM 11056 C CA . ILE B 1 649 ? 11.477 29.797 26.938 1 95.62 649 ILE B CA 1
ATOM 11057 C C . ILE B 1 649 ? 11.617 28.297 27.203 1 95.62 649 ILE B C 1
ATOM 11059 O O . ILE B 1 649 ? 10.945 27.75 28.062 1 95.62 649 ILE B O 1
ATOM 11063 N N . LEU B 1 650 ? 12.531 27.641 26.484 1 94 650 LEU B N 1
ATOM 11064 C CA . LEU B 1 650 ? 12.742 26.203 26.609 1 94 650 LEU B CA 1
ATOM 11065 C C . LEU B 1 650 ? 13.367 25.875 27.969 1 94 650 LEU B C 1
ATOM 11067 O O . LEU B 1 650 ? 12.992 24.891 28.609 1 94 650 LEU B O 1
ATOM 11071 N N . SER B 1 651 ? 14.32 26.672 28.297 1 93.94 651 SER B N 1
ATOM 11072 C CA . SER B 1 651 ? 15 26.484 29.578 1 93.94 651 SER B CA 1
ATOM 11073 C C . SER B 1 651 ? 14.023 26.594 30.75 1 93.94 651 SER B C 1
ATOM 11075 O O . SER B 1 651 ? 14.078 25.812 31.688 1 93.94 651 SER B O 1
ATOM 11077 N N . GLU B 1 652 ? 13.211 27.578 30.672 1 94.25 652 GLU B N 1
ATOM 11078 C CA . GLU B 1 652 ? 12.211 27.766 31.719 1 94.25 652 GLU B CA 1
ATOM 11079 C C . GLU B 1 652 ? 11.281 26.547 31.812 1 94.25 652 GLU B C 1
ATOM 11081 O O . GLU B 1 652 ? 10.93 26.109 32.906 1 94.25 652 GLU B O 1
ATOM 11086 N N . TYR B 1 653 ? 10.859 26 30.734 1 94.25 653 TYR B N 1
ATOM 11087 C CA . TYR B 1 653 ? 9.992 24.828 30.703 1 94.25 653 TYR B CA 1
ATOM 11088 C C . TYR B 1 653 ? 10.688 23.625 31.312 1 94.25 653 TYR B C 1
ATOM 11090 O O . TYR B 1 653 ? 10.133 22.953 32.188 1 94.25 653 TYR B O 1
ATOM 11098 N N . PHE B 1 654 ? 11.938 23.359 30.891 1 92.12 654 PHE B N 1
ATOM 11099 C CA . PHE B 1 654 ? 12.625 22.156 31.359 1 92.12 654 PHE B CA 1
ATOM 11100 C C . PHE B 1 654 ? 13.023 22.281 32.812 1 92.12 654 PHE B C 1
ATOM 11102 O O . PHE B 1 654 ? 13.062 21.281 33.531 1 92.12 654 PHE B O 1
ATOM 11109 N N . LYS B 1 655 ? 13.25 23.438 33.25 1 90.94 655 LYS B N 1
ATOM 11110 C CA . LYS B 1 655 ? 13.523 23.656 34.656 1 90.94 655 LYS B CA 1
ATOM 11111 C C . LYS B 1 655 ? 12.289 23.391 35.531 1 90.94 655 LYS B C 1
ATOM 11113 O O . LYS B 1 655 ? 12.398 22.922 36.656 1 90.94 655 LYS B O 1
ATOM 11118 N N . SER B 1 656 ? 11.219 23.719 34.938 1 88.31 656 SER B N 1
ATOM 11119 C CA . SER B 1 656 ? 9.969 23.547 35.688 1 88.31 656 SER B CA 1
ATOM 11120 C C . SER B 1 656 ? 9.617 22.078 35.844 1 88.31 656 SER B C 1
ATOM 11122 O O . SER B 1 656 ? 8.922 21.688 36.781 1 88.31 656 SER B O 1
ATOM 11124 N N . ILE B 1 657 ? 9.891 21.234 34.875 1 82.62 657 ILE B N 1
ATOM 11125 C CA . ILE B 1 657 ? 9.578 19.812 34.938 1 82.62 657 ILE B CA 1
ATOM 11126 C C . ILE B 1 657 ? 10.469 19.141 36 1 82.62 657 ILE B C 1
ATOM 11128 O O . ILE B 1 657 ? 10.07 18.141 36.625 1 82.62 657 ILE B O 1
ATOM 11132 N N . ARG B 1 658 ? 11.773 19.469 36.094 1 65.56 658 ARG B N 1
ATOM 11133 C CA . ARG B 1 658 ? 12.656 18.922 37.125 1 65.56 658 ARG B CA 1
ATOM 11134 C C . ARG B 1 658 ? 12.086 19.141 38.531 1 65.56 658 ARG B C 1
ATOM 11136 O O . ARG B 1 658 ? 12.266 18.328 39.406 1 65.56 658 ARG B O 1
ATOM 11143 N N . ASN B 1 659 ? 11.406 20.203 38.812 1 47.69 659 ASN B N 1
ATOM 11144 C CA . ASN B 1 659 ? 10.875 20.484 40.156 1 47.69 659 ASN B CA 1
ATOM 11145 C C . ASN B 1 659 ? 9.547 19.766 40.375 1 47.69 659 ASN B C 1
ATOM 11147 O O . ASN B 1 659 ? 8.672 19.766 39.531 1 47.69 659 ASN B O 1
#

Foldseek 3Di:
DVVVVVVVVVVVVVVVVVVVVVVVVVVVVVVVLVVLVVVLVVCCVVDDPVCNVVSVVVSVVVVVVVVVVVVVVVVVVPDPPPDVCVVCCVVCVVVCVVCVVVVVVVVVVVVVVCCVVVVVVVVVVCVVVVVVVCVVCVVDDPVVVVVVVVVVVVVVVVVVVVVVVVVVVVVVVVCVCVVVVVVCCVVCCVSCVVVVVVVVVVVVVVVCVVPPVDDDVDPPPDDPPDPPPPDPDDLADDDDPPDDPVRSVVSVVVSCVVVPNDPPLVDLAQDAQEDDPVCLVVVVVVQVVFAEDEADQQLVLLVLCQRLRLPPPAQWADDPQQQVCLLPACFDDDPDTAGHNAHRWGFDAPVVCVVRPPDQKHFYDYPHDTWKIFGRKDKDFCPLQSNCCSQAVDCDCLQPLSVVSVVTHGMIIIGGIHTNDNDDDPPPAVVQAAGLVRLLVVCVVLVFPAEEEDEDQAADWLLNLVQVVVVVVVVVVVPTDAYAYEYEYEQEDDDPVTDHPVLRVVLVVVCCVVPSDPPSRYRRHYDSHHQRLRFLSVLLSVLSSVVSNVHAEYEDEFRPSWAADSPPRHISDHRCNNVVCNPVRPNNVRHHYDYDFDWFQFQVVQAIDGDDPVPNVRGDHQDPVNLLVCLCVVHDDTHHTHDPVSSVSSSVVSVVVVD/DVVVVVVVVVVVVVVVVVVVVVVVVVVVLVVVLVVLVVVLVVCCVPDDPVCNVVSVVVSVVVVVVSVVVVCVVVVVVPDPDDDVCVVCCVVCVVVCVVCVVVVVVVVVVVVVVCVVVVVVVVVVVCVVVVVVVCVVCVVDDPPVNVVVVVVVVVVVVVVVVVVVVVVVVVVVVVCVCVVVVVVCCVVCCVVVVVVVVVVVVVVVVVVCVVPPVDPDDPPPPDDPPDPPPPPPDDLADDDDPPDDPVRSVVSVVVSCVVVPNDPPLVDLAQDAQEDDPVCLVVVVVVQVVFAEDEADQQLVLLVLCQRLRLPPPAQWADDPQQQVCLLPACFDDDPDTAGHNAHRWGFDAPVVCVVRPPDQKHFYDYPRHTWKIFGRKDKDFDPLQSNCCSQAVDCDCLQPLSVVSVVTHGMIIIGGIHTNDNDDDPPPAVVQADGLVRLLVVCVVLVFPAEEEDEDQAADWLLNLVQVVVVVVVVVVVPTDAYAYEYEYEQEDDDPPTDHPVLRVVLVVVCCVVPSDPPSRYRRHYDSHHQRLRFLSVLLSVLSSVVSNVHQEYEDEFRPSWAADSPPRHISDHRCNNVVCNPVRPNNVRHHYDYDFDWFQFQVVQAIDGDDPVPNVRGDHQDPVNLLVCLCVVHDDTHHTHDPVSSVSSSVVNVVVVD

Secondary structure (DSSP, 8-state):
-HHHHHHHHHHHHHHHHHHHHHHHHHHHHHHHHHHHHHHHHHHHHHS-GGGHHHHHHHHHHHHHHHHHHHHHHHHHHH----SHHHHHHHHHHHHHHHHHHHHHHHHHHHHHHHHHHHHHHHHHHHHHHHHHHHHHHTTS-SHHHHHHHHHHHHHHHHHHHHHHHHHHHHHHHHHHHHHHHHHHHHHHHHHSHHHHHHHHHHHHHHHHHHHS--S-S------TT------SS-S----BTTB-HHHHHHHHHHHHHHTTSS-GGGS------BPPGGGHHHHHHHHHHS-EEE--HHHHHHHHHHHHTTTTT--EE--HHHHHHHHHHSEEEESEEEE--S---EEE-HHHHHHHTT-SEEEEEETTEEEEEEEEEEEEE--HHHHHHHHHS---TTSHHHHHHHHS-SEEEEEEEEE-S-----SS-GGG---HHHHHHHHHHTT-SEEEEEEESS---HHHHHHHHHHHHHHHHTT-S-EEEEEEEB-S---TTSPPHHHHHHHHHHHHHTTSS-GGGEEE--B-PPP---HHHHHHHHHHHHHTTT--EEEE-SSTT--B-TTT-SBSS-TTHHHHHHHH-TT-TTSEEEEPPPEEEETTTTEEEE--GGGGGGEE---HHHHHHHHHHTPPPPTTSS-HHHHHHHHHHHHHHH-/-HHHHHHHHHHHHHHHHHHHHHHHHHHHHHHHHHHHHHHHHHHHHHS-GGGHHHHHHHHHHHHHHHHHHHHHHHHHHH----SHHHHHHHHHHHHHHHHHHHHHHHHHHHHHHHHHHHHHHHHHHHHHHHHHHHHHHTTS-SHHHHHHHHHHHHHHHHHHHHHHHHHHHHHHHHHHHHHHHHHHHHHHHHHSHHHHHHHHHHHHHHHHHHHS--S-S------TT------SS-S----BTTB-HHHHHHHHHHHHHHTTSS-GGGS------BPPGGGHHHHHHHHHHS-EEE--HHHHHHHHHHHHTTTTT--EE--HHHHHHHHHHSEEEESEEEE--S---EEE-HHHHHHHTT-SEEEEEETTEEEEEEEEEEEEE--HHHHHHHHHS---TTSHHHHHHHHS-SEEEEEEEEE-S-----SS-GGG---HHHHHHHHHHTT-SEEEEEEESS---HHHHHHHHHHHHHHHHTT-S-EEEEEEEB-S---TTSPPHHHHHHHHHHHHHTTSS-GGGEEE--B-PPP---HHHHHHHHHHHHHTTT--EEEE-SSTT--B-TTT-SBSS-TTHHHHHHHH-TT-TTSEEEEPPPEEEETTTTEEEE--GGGGGGEE---HHHHHHHHHHTPPPPTTSS-HHHHHHHHHHHHHHH-

Nearest PDB structures (foldseek):
  7fha-assembly1_A  TM=9.853E-01  e=1.038E-66  Homo sapiens
  1x6v-assembly1_B  TM=9.073E-01  e=1.679E-69  Homo sapiens
  1x6v-assembly1_A  TM=8.862E-01  e=8.122E-68  Homo sapiens
  1xnj-assembly1_A  TM=8.950E-01  e=1.234E-66  Homo sapiens
  1xjq-assembly1_B  TM=9.139E-01  e=4.163E-66  Homo sapiens

Organism: Acanthosepion pharaonis (NCBI:txid158019)

Sequence (1318 aa):
MISLFLFSFFFLFLSFFFFFFLSFFFLSFFFLSFFLFFLSFFLFFHQSMADLVPISCKIILSFFFSFFLSFLLSFFSLFSFSFLFHLLFSFLFHFLFSFLFHFSLFLFFFTFLFFLFFFTFLFFLFFFLSFSLFSFFFTFSFFFTFLFFFLFHFLFLSFLFSFFFFFFFFFFFFFLFFFFFFLFLFFFSFHFLFHFSIFLFLFFLSLTFFFFPILFVKVSFTGVDAAYEPPSTPDVVLKAGETTVDECVHEILRVLIEKEVLPSTIISTVKELFVPKDELEAVKEEAGKLPSLNITKLDLQWVQVLSEGWASPLRGFMREKEYLQSQHFNCLVDGSVINQSVPIVLPVHTEDKERLAGHDAFVLCYEGQNVAILRQPEFYNHNKEERCCRQFGTSNKGHPYIKMIYESGDWLVGGDLEVFERICWNDGLDEYRLTPKELRERFKKLKADAVFAFQLRNPIHNGHALLMADTRRKLEERGYRNPVLLLHPLGGWTKDDDVPLPVRIKQHKAILQAKVLDPESTVLAIFPSPMMYAGPTEVQWHAKARMATGTNFYIVGRDPAGMPHPDTKKDLYNPTHGAKVLTSAPGLNQLEIVPFRVAAYNTKRKCMDFFDPENREDYDFISGTRMRKLAREGETPPDGFMAPEAWEILSEYFKSIRNMISLFLFSFFFLFLSFFFFFFLSFFFLSFFFLSFFLFFLSFFLFFHQSMADLVPISCKIILSFFFSFFLSFLLSFFSLFSFSFLFHLLFSFLFHFLFSFLFHFSLFLFFFTFLFFLFFFTFLFFLFFFLSFSLFSFFFTFSFFFTFLFFFLFHFLFLSFLFSFFFFFFFFFFFFFLFFFFFFLFLFFFSFHFLFHFSIFLFLFFLSLTFFFFPILFVKVSFTGVDAAYEPPSTPDVVLKAGETTVDECVHEILRVLIEKEVLPSTIISTVKELFVPKDELEAVKEEAGKLPSLNITKLDLQWVQVLSEGWASPLRGFMREKEYLQSQHFNCLVDGSVINQSVPIVLPVHTEDKERLAGHDAFVLCYEGQNVAILRQPEFYNHNKEERCCRQFGTSNKGHPYIKMIYESGDWLVGGDLEVFERICWNDGLDEYRLTPKELRERFKKLKADAVFAFQLRNPIHNGHALLMADTRRKLEERGYRNPVLLLHPLGGWTKDDDVPLPVRIKQHKAILQAKVLDPESTVLAIFPSPMMYAGPTEVQWHAKARMATGTNFYIVGRDPAGMPHPDTKKDLYNPTHGAKVLTSAPGLNQLEIVPFRVAAYNTKRKCMDFFDPENREDYDFISGTRMRKLAREGETPPDGFMAPEAWEILSEYFKSIRN

Solvent-accessible surface area (backbone atoms only — not comparable to full-atom values): 70099 Å² total; per-residue (Å²): 109,65,65,60,48,49,52,52,48,49,52,50,46,51,52,48,49,52,47,48,48,52,48,47,52,50,47,47,50,46,48,50,51,45,48,52,46,47,51,48,44,54,52,45,71,70,43,60,79,81,59,37,56,63,44,50,48,45,44,50,44,45,48,46,45,49,48,43,47,49,44,43,57,56,40,61,70,66,66,77,78,69,74,72,43,58,66,46,39,57,57,38,42,58,47,31,46,55,36,33,49,47,34,42,46,37,42,45,42,41,48,45,44,44,46,47,45,48,46,47,46,49,46,45,48,48,45,48,48,48,45,52,47,41,65,62,46,60,76,55,75,73,66,63,55,54,54,50,52,52,51,49,52,50,53,48,48,50,49,51,51,51,48,50,49,49,50,47,49,47,49,49,47,49,47,47,46,49,45,46,48,44,41,43,48,44,56,46,38,64,77,32,36,71,62,35,50,52,41,44,44,48,44,39,45,48,40,40,57,62,68,46,71,59,91,54,85,78,74,78,78,69,72,93,84,60,75,85,67,71,67,92,77,64,90,74,82,77,57,86,82,81,47,52,68,68,50,42,48,46,49,48,49,45,49,32,25,73,68,64,70,36,69,59,73,77,54,88,61,65,44,59,28,57,46,54,79,90,48,39,66,61,52,53,56,52,43,73,75,38,57,74,44,82,52,53,72,69,52,49,33,49,49,44,33,37,32,47,9,43,53,44,85,48,58,39,35,39,37,70,69,52,41,49,29,10,60,51,38,23,20,40,74,71,101,46,70,40,52,35,32,59,76,57,70,40,64,33,40,68,71,54,47,65,70,51,55,90,47,60,48,33,20,37,24,48,96,89,37,80,46,31,38,37,36,62,57,40,77,45,80,42,62,56,55,37,50,30,3,41,49,53,29,41,69,55,63,69,37,70,52,49,33,52,53,70,72,46,32,60,25,31,40,7,26,39,43,42,25,62,63,85,82,76,79,83,76,84,54,57,89,32,54,56,41,33,66,54,42,37,50,51,38,55,76,66,58,44,76,36,32,36,36,42,74,32,77,64,74,80,39,35,42,55,44,49,50,55,51,50,51,48,51,53,43,41,73,72,67,42,86,36,59,26,37,37,42,34,34,52,56,31,56,65,66,85,90,50,70,53,56,73,60,40,52,52,28,52,49,36,36,34,73,69,53,72,41,60,56,89,44,40,46,74,34,37,35,50,49,58,62,65,56,24,17,45,37,40,45,40,36,55,51,50,32,40,46,46,32,66,36,37,30,38,55,46,54,73,36,32,50,47,51,57,28,71,84,81,60,42,66,64,55,64,45,62,47,24,54,55,48,46,76,59,36,67,60,43,79,77,46,45,74,41,80,60,76,60,54,26,36,24,68,83,79,43,27,48,36,71,64,47,83,93,54,51,86,47,46,46,81,79,46,71,68,56,51,50,49,33,21,45,72,67,47,79,74,66,67,48,44,47,59,66,69,27,45,49,52,51,23,53,52,40,41,53,67,77,99,110,66,66,61,47,50,50,53,49,49,52,49,47,51,52,47,48,50,47,48,48,51,47,47,50,50,47,48,49,47,48,49,51,45,47,52,46,47,49,47,45,55,51,45,71,71,44,59,78,80,60,35,56,61,46,50,48,45,44,50,43,45,47,45,45,49,48,44,45,49,45,43,57,55,40,62,70,65,70,79,84,72,71,74,43,58,66,49,40,60,57,38,43,60,47,30,47,57,36,35,50,47,34,41,48,37,41,46,44,41,47,45,43,43,49,48,47,48,47,47,44,49,48,44,49,46,44,48,49,48,45,52,46,40,64,59,44,61,76,52,73,71,67,62,55,54,54,49,51,52,53,48,52,50,51,50,50,50,48,50,49,50,47,49,48,48,49,48,49,48,49,48,48,48,47,47,46,49,46,45,47,46,41,43,48,45,55,44,38,64,79,32,36,72,60,35,50,52,41,44,42,48,44,39,46,46,38,40,51,62,70,45,71,58,91,65,74,90,74,77,78,70,71,94,84,58,73,84,66,69,69,91,77,64,91,75,84,78,58,86,81,80,47,52,67,68,50,42,47,46,50,48,49,46,48,32,25,73,68,65,69,37,70,61,74,77,54,87,62,67,44,58,29,56,46,53,80,89,48,40,66,60,52,53,54,51,44,74,74,37,55,74,43,82,50,53,72,70,53,49,33,49,49,43,34,37,33,45,9,46,53,45,84,49,60,38,36,38,36,70,71,52,41,50,30,11,60,52,38,24,20,40,73,71,100,46,69,40,51,35,32,59,76,56,70,41,65,32,40,68,71,54,46,65,70,51,57,92,48,59,48,32,22,37,25,48,95,88,38,81,47,31,38,38,36,61,58,41,77,46,80,42,60,55,57,37,50,31,3,42,50,54,28,41,68,56,62,69,37,71,52,50,33,53,54,70,71,45,31,60,26,31,40,9,26,38,43,41,25,62,63,85,84,73,79,83,76,83,54,57,88,32,54,56,40,34,66,55,44,37,51,50,38,55,75,66,59,43,76,38,31,36,37,43,75,34,77,64,75,81,38,35,44,55,43,50,50,54,51,49,52,47,52,53,43,41,73,74,66,44,87,35,58,27,36,36,43,33,35,50,57,30,57,66,64,86,90,50,71,54,57,73,60,40,52,53,28,53,51,37,36,33,72,68,54,72,43,59,58,90,43,41,46,72,34,37,35,50,52,59,59,64,57,25,18,44,38,40,44,42,37,55,52,51,32,40,48,46,33,64,37,38,30,39,54,44,54,73,37,34,49,47,50,56,28,71,83,81,58,43,66,63,55,63,46,62,47,25,56,55,47,46,75,60,38,67,62,44,79,75,47,46,73,40,80,60,75,62,53,26,34,24,66,84,78,42,27,46,36,71,66,48,83,94,55,51,86,45,47,45,82,79,46,71,67,55,51,51,50,32,21,44,72,66,46,79,73,65,66,47,43,46,59,66,68,27,45,50,52,50,22,54,51,38,40,52,67,77,100